Protein 6RC9 (pdb70)

Nearest PDB structures (foldseek):
  6rc9-assembly1_A  TM=1.001E+00  e=0.000E+00  Mycoplasmoides pneumoniae M129
  7bwm-assembly1_A  TM=9.893E-01  e=0.000E+00  Mycoplasmoides pneumoniae M129
  6rut-assembly1_H-2  TM=9.196E-01  e=0.000E+00  Mycoplasmoides genitalium G37
  6s3u-assembly4_D  TM=9.120E-01  e=0.000E+00  Mycoplasmoides genitalium G37
  6yrk-assembly1_B  TM=9.043E-01  e=0.000E+00  Mycoplasmoides genitalium G37

Radius of gyration: 34.18 Å; Cα contacts (8 Å, |Δi|>4): 3467; chains: 1; bounding box: 117×76×86 Å

Organism: Mycoplasma pneumoniae (strain ATCC 29342 / M129 / Subtype 1) (NCBI:txid272634)

GO terms:
  GO:0009986 cell surface (C, EXP)
  GO:0016020 membrane (C, IDA)
  GO:0005515 protein binding (F, IPI)

Sequence (1339 aa):
NAINPRLTPWTYRNTSFSSLPLTGENPGAWALVRDNSAKGITSQQTTYDPTRTEAALTASTTFALRRYDLAGRALYDLDFSKLNPQTPTRDQTGQITFNPFGGFGLSGAAPQQWNEVKNKVPVEVAQDPSNPYRFAVLLVPRSVVYYEQLQRGLGLPQQRTESGSTTGAMFGLKVKNAEADTAKSNEKLQGASGQSTQRGKVKALKIEVKKKSDSGQLQLEKNDLANAPIKRSEESGQSVQLKADDFGTALSPTPWRPWLATEQIHKDLPKWSASILILYDAPYARNRRTAIDRVDHLDPKAMTANYPPSWRTPKWNHHGLWDWKARDVLLQTTGFFNPRRHPEWFDGGQTVADNEKTGFDVDNSENTKQGFQKEADSDKSAPIALPFEAYFANIGNLTWFGQALLVFGGNGHVTKSAHTAPLSIGVFRVRYNATGTSATVTGWPYALLFSGMVNKQTDGLKDLPFNNNRWFEYVPRMAVAGAKFVGRELVLAGTITMGDTATVPRLLYDELESNLNLVAQGQGLLREDLQLFTPYGWANRPDLPIGAWSSSSSSSHNAPYYFHNNPDWQDRPIQNVVDAFIKPWEDKNGKDDAKYIYPYRYSGMWAWQVYNWSNKLTDQPLSADFVNENAYQPNSLFAAILNPELLAALPDKVKYGKENEFAANEYERFNQKLTVAPTQGTNWSHFSPTLSRFSTGFNLVGSVLDQVLDYVPWIGNGYRYGNNHRGVDDITAPRSFLPTFSNIGVGLKANVQATLNLQLWTGAGWRNDKASSGQSDENNHTKFTSATGMDTSAGNPDSLKQDSGDSLTTQDGNAIDQQEATNYTNLPPNLTPTADWPNALSFTNKNNAQRAQLFLRGLLGSIPVLVNRSGSDSNKFQATDQKWWSYTDLHSDQTKLNLPAYGEVNGLLNPALVETYFGNTRAGGSGSNTTSSPGIGFKIPEQNNDSKATLITPGLAWTPQDVGNLVVSGTTVSFQLGGWLVTFTDFVKPRAGYLGLQLTGLDASDATQRALIWAPRPWAAFRGSWVNRLGRVESVWDLKGVWADQAQQSDSQGSTTTATRNALPEHPNALAFQVSVVEASAYKPNSTNSSPYLHLVKPKKVTQSDKLDDDDLKNLLDPNQVRTKLRQSFGTDHSTQPQPQSLKTTTPVFGTSSGNLSSVLSLSPVEKVSGWLVGQLPTNNLAPNTNTGNDVVGVGRLSEESNAAKMNDDVDGIVRTPLAELLDGEGQTADTGPQSVKFKSPDQIDFNRLFTHPVTDLFDPVTMLVYDQYIPLFIDIPASVNPKMVRLKVLSFDTNEQSLGLRLEFFKPDQDGDFLPLLTASSQGPQTLFSPFNQWWPDKHHHHHH

Structure (mmCIF, N/CA/C/O backbone):
data_6RC9
#
_entry.id   6RC9
#
_cell.length_a   132.897
_cell.length_b   115.637
_cell.length_c   96.341
_cell.angle_alpha   90.00
_cell.angle_beta   117.67
_cell.angle_gamma   90.00
#
_symmetry.space_group_name_H-M   'C 1 2 1'
#
loop_
_entity.id
_entity.type
_entity.pdbx_description
1 polymer 'Adhesin P1'
2 water water
#
loop_
_atom_site.group_PDB
_atom_site.id
_atom_site.type_symbol
_atom_site.label_atom_id
_atom_site.label_alt_id
_atom_site.label_comp_id
_atom_site.label_asym_id
_atom_site.label_entity_id
_atom_site.label_seq_id
_atom_site.pdbx_PDB_ins_code
_atom_site.Cartn_x
_atom_site.Cartn_y
_atom_site.Cartn_z
_atom_site.occupancy
_atom_site.B_iso_or_equiv
_atom_site.auth_seq_id
_atom_site.auth_comp_id
_atom_site.auth_asym_id
_atom_site.auth_atom_id
_atom_site.pdbx_PDB_model_num
ATOM 1 N N . ASN A 1 1 ? -19.458 49.199 30.686 1.00 72.30 60 ASN A N 1
ATOM 2 C CA . ASN A 1 1 ? -18.753 48.517 29.597 1.00 70.30 60 ASN A CA 1
ATOM 3 C C . ASN A 1 1 ? -17.238 48.419 29.899 1.00 67.81 60 ASN A C 1
ATOM 4 O O . ASN A 1 1 ? -16.404 48.881 29.102 1.00 68.34 60 ASN A O 1
ATOM 9 N N . ALA A 1 2 ? -16.903 47.794 31.061 1.00 56.98 61 ALA A N 1
ATOM 10 C CA . ALA A 1 2 ? -15.557 47.607 31.612 1.00 52.70 61 ALA A CA 1
ATOM 11 C C . ALA A 1 2 ? -14.579 46.805 30.726 1.00 51.51 61 ALA A C 1
ATOM 12 O O . ALA A 1 2 ? -13.422 47.199 30.616 1.00 50.08 61 ALA A O 1
ATOM 14 N N . ILE A 1 3 ? -1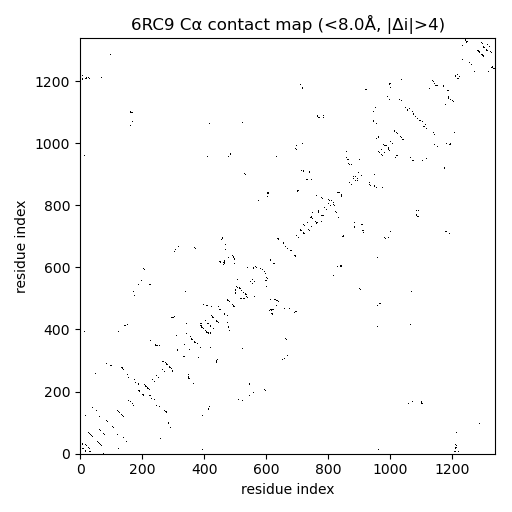5.034 45.686 30.126 1.00 44.97 62 ILE A N 1
ATOM 15 C CA . ILE A 1 3 ? -14.244 44.820 29.257 1.00 42.94 62 ILE A CA 1
ATOM 16 C C . ILE A 1 3 ? -14.547 45.180 27.783 1.00 46.18 62 ILE A C 1
ATOM 17 O O . ILE A 1 3 ? -15.703 45.086 27.365 1.00 46.08 62 ILE A O 1
ATOM 22 N N . ASN A 1 4 ? -13.522 45.574 27.003 1.00 40.51 63 ASN A N 1
ATOM 23 C CA . ASN A 1 4 ? -13.716 45.849 25.578 1.00 41.23 63 ASN A CA 1
ATOM 24 C C . ASN A 1 4 ? -13.538 44.473 24.854 1.00 45.06 63 ASN A C 1
ATOM 25 O O . ASN A 1 4 ? -12.401 43.995 24.739 1.00 42.07 63 ASN A O 1
ATOM 30 N N . PRO A 1 5 ? -14.631 43.811 24.380 1.00 44.40 64 PRO A N 1
ATOM 31 C CA . PRO A 1 5 ? -14.473 42.480 23.755 1.00 44.62 64 PRO A CA 1
ATOM 32 C C . PRO A 1 5 ? -13.713 42.458 22.421 1.00 47.63 64 PRO A C 1
ATOM 33 O O . PRO A 1 5 ? -13.318 41.386 21.948 1.00 47.22 64 PRO A O 1
ATOM 37 N N . ARG A 1 6 ? -13.449 43.633 21.846 1.00 43.28 65 ARG A N 1
ATOM 38 C CA . ARG A 1 6 ? -12.619 43.754 20.645 1.00 43.02 65 ARG A CA 1
ATOM 39 C C . ARG A 1 6 ? -11.145 43.480 21.017 1.00 45.02 65 ARG A C 1
ATOM 40 O O . ARG A 1 6 ? -10.382 43.048 20.165 1.00 44.35 65 ARG A O 1
ATOM 48 N N . LEU A 1 7 ? -10.747 43.710 22.288 1.00 40.28 66 LEU A N 1
ATOM 49 C CA . LEU A 1 7 ? -9.351 43.516 22.691 1.00 37.22 66 LEU A CA 1
ATOM 50 C C . LEU A 1 7 ? -9.066 42.131 23.172 1.00 41.73 66 LEU A C 1
ATOM 51 O O . LEU A 1 7 ? -9.864 41.558 23.907 1.00 42.88 66 LEU A O 1
ATOM 56 N N . THR A 1 8 ? -7.925 41.571 22.728 1.00 36.57 67 THR A N 1
ATOM 57 C CA . THR A 1 8 ? -7.491 40.223 23.089 1.00 34.19 67 THR A CA 1
ATOM 58 C C . THR A 1 8 ? -5.999 40.248 23.474 1.00 35.09 67 THR A C 1
ATOM 59 O O . THR A 1 8 ? -5.291 41.197 23.126 1.00 32.69 67 THR A O 1
ATOM 63 N N . PRO A 1 9 ? -5.510 39.236 24.227 1.00 31.99 68 PRO A N 1
ATOM 64 C CA . PRO A 1 9 ? -4.105 39.254 24.660 1.00 31.03 68 PRO A CA 1
ATOM 65 C C . PRO A 1 9 ? -3.064 39.358 23.558 1.00 35.83 68 PRO A C 1
ATOM 66 O O . PRO A 1 9 ? -3.278 38.927 22.425 1.00 36.31 68 PRO A O 1
ATOM 70 N N . TRP A 1 10 ? -1.923 39.943 23.896 1.00 31.55 69 TRP A N 1
ATOM 71 C CA . TRP A 1 10 ? -0.795 40.031 22.966 1.00 29.63 69 TRP A CA 1
ATOM 72 C C . TRP A 1 10 ? 0.516 39.967 23.744 1.00 32.87 69 TRP A C 1
ATOM 73 O O . TRP A 1 10 ? 0.493 39.980 24.980 1.00 29.79 69 TRP A O 1
ATOM 84 N N . THR A 1 11 ? 1.641 39.778 23.027 1.00 31.69 70 THR A N 1
ATOM 85 C CA . THR A 1 11 ? 2.973 39.621 23.603 1.00 31.16 70 THR A CA 1
ATOM 86 C C . THR A 1 11 ? 3.906 40.682 23.036 1.00 34.09 70 THR A C 1
ATOM 87 O O . THR A 1 11 ? 3.998 40.821 21.823 1.00 34.10 70 THR A O 1
ATOM 91 N N . TYR A 1 12 ? 4.538 41.469 23.916 1.00 29.50 71 TYR A N 1
ATOM 92 C CA . TYR A 1 12 ? 5.500 42.498 23.501 1.00 28.49 71 TYR A CA 1
ATOM 93 C C . TYR A 1 12 ? 6.812 41.767 23.185 1.00 29.72 71 TYR A C 1
ATOM 94 O O . TYR A 1 12 ? 7.389 41.129 24.060 1.00 26.88 71 TYR A O 1
ATOM 103 N N . ARG A 1 13 ? 7.236 41.806 21.913 1.00 28.48 72 ARG A N 1
ATOM 104 C CA . ARG A 1 13 ? 8.421 41.078 21.453 1.00 27.36 72 ARG A CA 1
ATOM 105 C C . ARG A 1 13 ? 9.718 41.439 22.186 1.00 27.14 72 ARG A C 1
ATOM 106 O O . ARG A 1 13 ? 10.527 40.555 22.389 1.00 23.79 72 ARG A O 1
ATOM 114 N N . ASN A 1 14 ? 9.924 42.710 22.570 1.00 24.66 73 ASN A N 1
ATOM 115 C CA . ASN A 1 14 ? 11.174 43.127 23.207 1.00 24.97 73 ASN A CA 1
ATOM 116 C C . ASN A 1 14 ? 11.494 42.413 24.527 1.00 28.20 73 ASN A C 1
ATOM 117 O O . ASN A 1 14 ? 12.673 42.319 24.897 1.00 27.53 73 ASN A O 1
ATOM 122 N N . THR A 1 15 ? 10.452 41.905 25.241 1.00 24.30 74 THR A N 1
ATOM 123 C CA . THR A 1 15 ? 10.590 41.259 26.544 1.00 23.26 74 THR A CA 1
ATOM 124 C C . THR A 1 15 ? 9.872 39.913 26.655 1.00 27.11 74 THR A C 1
ATOM 125 O O . THR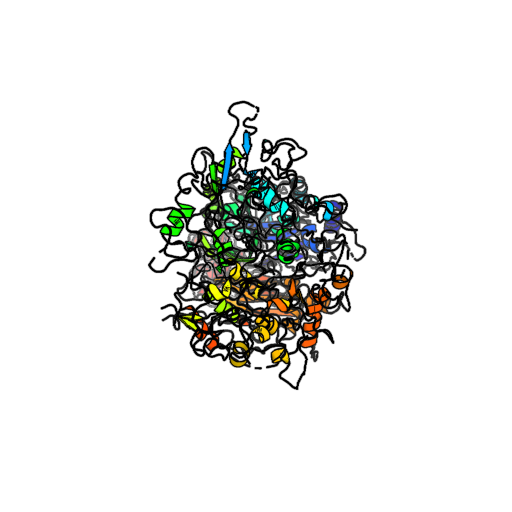 A 1 15 ? 10.031 39.233 27.682 1.00 27.19 74 THR A O 1
ATOM 129 N N . SER A 1 16 ? 9.049 39.544 25.634 1.00 23.49 75 SER A N 1
ATOM 130 C CA . SER A 1 16 ? 8.223 38.320 25.653 1.00 23.20 75 SER A CA 1
ATOM 131 C C . SER A 1 16 ? 7.093 38.455 26.726 1.00 28.98 75 SER A C 1
ATOM 132 O O . SER A 1 16 ? 6.504 37.457 27.118 1.00 27.88 75 SER A O 1
ATOM 135 N N . PHE A 1 17 ? 6.810 39.690 27.203 1.00 25.43 76 PHE A N 1
ATOM 136 C CA . PHE A 1 17 ? 5.805 39.923 28.240 1.00 24.57 76 PHE A CA 1
ATOM 137 C C . PHE A 1 17 ? 4.417 39.917 27.638 1.00 27.59 76 PHE A C 1
ATOM 138 O O . PHE A 1 17 ? 4.144 40.633 26.661 1.00 27.96 76 PHE A O 1
ATOM 146 N N . SER A 1 18 ? 3.524 39.168 28.266 1.00 25.36 77 SER A N 1
ATOM 147 C CA . SER A 1 18 ? 2.109 39.165 27.896 1.00 24.79 77 SER A CA 1
ATOM 148 C C . SER A 1 18 ? 1.272 39.439 29.139 1.00 31.37 77 SER A C 1
ATOM 149 O O . SER A 1 18 ? 0.300 40.192 29.081 1.00 33.45 77 SER A O 1
ATOM 152 N N . SER A 1 19 ? 1.587 38.758 30.247 1.00 29.01 78 SER A N 1
ATOM 153 C CA . SER A 1 19 ? 0.847 38.939 31.501 1.00 28.56 78 SER A CA 1
ATOM 154 C C . SER A 1 19 ? 1.718 38.806 32.728 1.00 32.92 78 SER A C 1
ATOM 155 O O . SER A 1 19 ? 2.784 38.194 32.682 1.00 32.46 78 SER A O 1
ATOM 158 N N . LEU A 1 20 ? 1.271 39.412 33.823 1.00 28.80 79 LEU A N 1
ATOM 159 C CA . LEU A 1 20 ? 1.951 39.348 35.087 1.00 28.66 79 LEU A CA 1
ATOM 160 C C . LEU A 1 20 ? 1.039 38.594 36.099 1.00 32.36 79 LEU A C 1
ATOM 161 O O . LEU A 1 20 ? 0.049 39.166 36.536 1.00 32.11 79 LEU A O 1
ATOM 166 N N . PRO A 1 21 ? 1.375 37.354 36.523 1.00 30.53 80 PRO A N 1
ATOM 167 C CA . PRO A 1 21 ? 0.583 36.708 37.589 1.00 31.40 80 PRO A CA 1
ATOM 168 C C . PRO A 1 21 ? 0.750 37.437 38.929 1.00 35.95 80 PRO A C 1
ATOM 169 O O . PRO A 1 21 ? 1.847 37.927 39.265 1.00 35.05 80 PRO A O 1
ATOM 173 N N . LEU A 1 22 ? -0.367 37.588 39.658 1.00 32.45 81 LEU A N 1
ATOM 174 C CA . LEU A 1 22 ? -0.373 38.271 40.957 1.00 31.68 81 LEU A CA 1
ATOM 175 C C . LEU A 1 22 ? -0.818 37.301 42.056 1.00 36.74 81 LEU A C 1
ATOM 176 O O . LEU A 1 22 ? -1.848 36.653 41.939 1.00 34.78 81 LEU A O 1
ATOM 181 N N . THR A 1 23 ? 0.030 37.136 43.060 1.00 36.34 82 THR A N 1
ATOM 182 C CA . THR A 1 23 ? -0.195 36.290 44.231 1.00 36.73 82 THR A CA 1
ATOM 183 C C . THR A 1 23 ? -0.387 37.232 45.413 1.00 40.42 82 THR A C 1
ATOM 184 O O . THR A 1 23 ? -0.545 38.437 45.204 1.00 39.04 82 THR A O 1
ATOM 188 N N . GLY A 1 24 ? -0.394 36.688 46.625 1.00 37.33 83 GLY A N 1
ATOM 189 C CA . GLY A 1 24 ? -0.498 37.479 47.842 1.00 37.63 83 GLY A CA 1
ATOM 190 C C . GLY A 1 24 ? -1.822 38.173 48.081 1.00 41.40 83 GLY A C 1
ATOM 191 O O . GLY A 1 24 ? -2.886 37.622 47.790 1.00 41.34 83 GLY A O 1
ATOM 192 N N . GLU A 1 25 ? -1.731 39.404 48.614 1.00 38.69 84 GLU A N 1
ATOM 193 C CA . GLU A 1 25 ? -2.809 40.272 49.100 1.00 40.47 84 GLU A CA 1
ATOM 194 C C . GLU A 1 25 ? -3.793 40.755 48.009 1.00 42.63 84 GLU A C 1
ATOM 195 O O . GLU A 1 25 ? -4.999 40.757 48.258 1.00 42.94 84 GLU A O 1
ATOM 201 N N . ASN A 1 26 ? -3.296 41.087 46.801 1.00 36.65 85 ASN A N 1
ATOM 202 C CA . ASN A 1 26 ? -4.095 41.611 45.680 1.00 34.83 85 ASN A CA 1
ATOM 203 C C . ASN A 1 26 ? -3.932 40.664 44.456 1.00 35.05 85 ASN A C 1
ATOM 204 O O . ASN A 1 26 ? -3.344 41.069 43.467 1.00 33.08 85 ASN A O 1
ATOM 209 N N . PRO A 1 27 ? -4.402 39.398 44.508 1.00 31.29 86 PRO A N 1
ATOM 210 C CA . PRO A 1 27 ? -4.049 38.442 43.453 1.00 30.38 86 PRO A CA 1
ATOM 211 C C . PRO A 1 27 ? -4.851 38.466 42.129 1.00 35.39 86 PRO A C 1
ATOM 212 O O . PRO A 1 27 ? -5.795 39.233 41.949 1.00 36.35 86 PRO A O 1
ATOM 216 N N . GLY A 1 28 ? -4.439 37.611 41.206 1.00 31.92 87 GLY A N 1
ATOM 217 C CA . GLY A 1 28 ? -5.023 37.508 39.867 1.00 31.37 87 GLY A CA 1
ATOM 218 C C . GLY A 1 28 ? -3.978 37.744 38.790 1.00 33.33 87 GLY A C 1
ATOM 219 O O . GLY A 1 28 ? -2.938 37.084 38.793 1.00 31.42 87 GLY A O 1
ATOM 220 N N . ALA A 1 29 ? -4.237 38.684 37.851 1.00 27.69 88 ALA A N 1
ATOM 221 C CA . ALA A 1 29 ? -3.278 39.019 36.787 1.00 27.31 88 ALA A CA 1
ATOM 222 C C . ALA A 1 29 ? -3.582 40.338 36.144 1.00 32.21 88 ALA A C 1
ATOM 223 O O . ALA A 1 29 ? -4.740 40.785 36.106 1.00 30.98 88 ALA A O 1
ATOM 225 N N . TRP A 1 30 ? -2.525 40.905 35.543 1.00 29.50 89 TRP A N 1
ATOM 226 C CA . TRP A 1 30 ? -2.565 42.021 34.599 1.00 29.90 89 TRP A CA 1
ATOM 227 C C . TRP A 1 30 ? -2.117 41.409 33.239 1.00 34.70 89 TRP A C 1
ATOM 228 O O . TRP A 1 30 ? -1.121 40.689 33.205 1.00 32.98 89 TRP A O 1
ATOM 239 N N . ALA A 1 31 ? -2.858 41.671 32.160 1.00 29.46 90 ALA A N 1
ATOM 240 C CA . ALA A 1 31 ? -2.520 41.175 30.837 1.00 29.87 90 ALA A CA 1
ATOM 241 C C . ALA A 1 31 ? -2.569 42.311 29.831 1.00 30.64 90 ALA A C 1
ATOM 242 O O . ALA A 1 31 ? -3.363 43.247 29.977 1.00 28.74 90 ALA A O 1
ATOM 244 N N . LEU A 1 32 ? -1.669 42.258 28.852 1.00 28.51 91 LEU A N 1
ATOM 245 C CA . LEU A 1 32 ? -1.635 43.197 27.751 1.00 27.63 91 LEU A CA 1
ATOM 246 C C . LEU A 1 32 ? -2.748 42.756 26.847 1.00 31.54 91 LEU A C 1
ATOM 247 O O . LEU A 1 32 ? -2.862 41.567 26.541 1.00 31.78 91 LEU A O 1
ATOM 252 N N . VAL A 1 33 ? -3.568 43.692 26.416 1.00 28.28 92 VAL A N 1
ATOM 253 C CA . VAL A 1 33 ? -4.615 43.382 25.458 1.00 29.38 92 VAL A CA 1
ATOM 254 C C . VAL A 1 33 ? -4.614 44.448 24.388 1.00 32.15 92 VAL A C 1
ATOM 255 O O . VAL A 1 33 ? -4.288 45.613 24.672 1.00 30.35 92 VAL A O 1
ATOM 259 N N . ARG A 1 34 ? -5.034 44.071 23.180 1.00 30.14 93 ARG A N 1
ATOM 260 C CA . ARG A 1 34 ? -5.142 45.014 22.067 1.00 31.04 93 ARG A CA 1
ATOM 261 C C . ARG A 1 34 ? -6.102 44.518 21.013 1.00 34.95 93 ARG A C 1
ATOM 262 O O . ARG A 1 34 ? -6.528 43.367 21.038 1.00 33.17 93 ARG A O 1
ATOM 270 N N . ASP A 1 35 ? -6.418 45.387 20.075 1.00 35.89 94 ASP A N 1
ATOM 271 C CA . ASP A 1 35 ? -7.214 45.043 18.916 1.00 37.09 94 ASP A CA 1
ATOM 272 C C . ASP A 1 35 ? -6.204 44.407 17.940 1.00 40.58 94 ASP A C 1
ATOM 273 O O . ASP A 1 35 ? -5.458 45.100 17.249 1.00 38.98 94 ASP A O 1
ATOM 278 N N . ASN A 1 36 ? -6.129 43.074 17.986 1.00 38.31 95 ASN A N 1
ATOM 279 C CA . ASN A 1 36 ? -5.249 42.244 17.190 1.00 38.98 95 ASN A CA 1
ATOM 280 C C . ASN A 1 36 ? -5.609 42.176 15.699 1.00 44.30 95 ASN A C 1
ATOM 281 O O . ASN A 1 36 ? -4.848 41.603 14.940 1.00 44.91 95 ASN A O 1
ATOM 286 N N . SER A 1 37 ? -6.727 42.777 15.277 1.00 43.33 96 SER A N 1
ATOM 287 C CA . SER A 1 37 ? -7.129 42.802 13.865 1.00 44.50 96 SER A CA 1
ATOM 288 C C . SER A 1 37 ? -6.815 44.169 13.234 1.00 49.32 96 SER A C 1
ATOM 289 O O . SER A 1 37 ? -6.931 44.313 12.018 1.00 49.89 96 SER A O 1
ATOM 292 N N . ALA A 1 38 ? -6.360 45.158 14.041 1.00 44.88 97 ALA A N 1
ATOM 293 C CA . ALA A 1 38 ? -5.977 46.453 13.474 1.00 45.28 97 ALA A CA 1
ATOM 294 C C . ALA A 1 38 ? -4.697 46.219 12.633 1.00 49.93 97 ALA A C 1
ATOM 295 O O . ALA A 1 38 ? -3.827 45.433 13.032 1.00 47.82 97 ALA A O 1
ATOM 297 N N . LYS A 1 39 ? -4.626 46.831 11.441 1.00 47.37 98 LYS A N 1
ATOM 298 C CA . LYS A 1 39 ? -3.496 46.617 10.544 1.00 46.87 98 LYS A CA 1
ATOM 299 C C . LYS A 1 39 ? -2.184 47.242 11.024 1.00 49.39 98 LYS A C 1
ATOM 300 O O . LYS A 1 39 ? -1.111 46.756 10.646 1.00 47.26 98 LYS A O 1
ATOM 306 N N . GLY A 1 40 ? -2.284 48.283 11.857 1.00 44.99 99 GLY A N 1
ATOM 307 C CA . GLY A 1 40 ? -1.130 49.030 12.330 1.00 43.02 99 GLY A CA 1
ATOM 308 C C . GLY A 1 40 ? -0.745 50.041 11.270 1.00 48.02 99 GLY A C 1
ATOM 309 O O . GLY A 1 40 ? -1.621 50.688 10.693 1.00 47.97 99 GLY A O 1
ATOM 310 N N . ILE A 1 41 ? 0.561 50.133 10.951 1.00 45.17 100 ILE A N 1
ATOM 311 C CA . ILE A 1 41 ? 1.092 51.030 9.916 1.00 46.21 100 ILE A CA 1
ATOM 312 C C . ILE A 1 41 ? 0.712 50.541 8.499 1.00 52.96 100 ILE A C 1
ATOM 313 O O . ILE A 1 41 ? 1.114 49.456 8.062 1.00 53.08 100 ILE A O 1
ATOM 318 N N . THR A 1 42 ? -0.092 51.349 7.808 1.00 52.95 101 THR A N 1
ATOM 319 C CA . THR A 1 42 ? -0.565 51.107 6.433 1.00 96.17 101 THR A CA 1
ATOM 320 C C . THR A 1 42 ? -0.732 52.432 5.695 1.00 125.65 101 THR A C 1
ATOM 321 O O . THR A 1 42 ? -1.313 53.368 6.241 1.00 86.61 101 THR A O 1
ATOM 325 N N . SER A 1 47 ? 9.660 46.527 -3.413 1.00 111.66 106 SER A N 1
ATOM 326 C CA . SER A 1 47 ? 8.204 46.639 -3.324 1.00 112.30 106 SER A CA 1
ATOM 327 C C . SER A 1 47 ? 7.721 48.104 -3.466 1.00 116.74 106 SER A C 1
ATOM 328 O O . SER A 1 47 ? 6.733 48.493 -2.833 1.00 116.89 106 SER A O 1
ATOM 331 N N . GLN A 1 48 ? 8.409 48.894 -4.340 1.00 113.07 107 GLN A N 1
ATOM 332 C CA . GLN A 1 48 ? 8.193 50.323 -4.648 1.00 113.56 107 GLN A CA 1
ATOM 333 C C . GLN A 1 48 ? 8.512 51.216 -3.435 1.00 114.98 107 GLN A C 1
ATOM 334 O O . GLN A 1 48 ? 9.379 52.086 -3.534 1.00 114.76 107 GLN A O 1
ATOM 340 N N . GLN A 1 49 ? 7.822 50.973 -2.297 1.00 109.29 108 GLN A N 1
ATOM 341 C CA . GLN A 1 49 ? 7.957 51.571 -0.960 1.00 107.33 108 GLN A CA 1
ATOM 342 C C . GLN A 1 49 ? 7.816 53.110 -0.873 1.00 108.58 108 GLN A C 1
ATOM 343 O O . GLN A 1 49 ? 7.712 53.811 -1.885 1.00 109.58 108 GLN A O 1
ATOM 349 N N . THR A 1 50 ? 7.760 53.605 0.385 1.00 101.03 109 THR A N 1
ATOM 350 C CA . THR A 1 50 ? 7.596 55.010 0.765 1.00 100.07 109 THR A CA 1
ATOM 351 C C . THR A 1 50 ? 8.213 55.265 2.149 1.00 97.30 109 THR A C 1
ATOM 352 O O . THR A 1 50 ? 8.447 54.317 2.903 1.00 95.23 109 THR A O 1
ATOM 356 N N . THR A 1 51 ? 8.459 56.545 2.477 1.00 90.32 110 THR A N 1
ATOM 357 C CA . THR A 1 51 ? 8.999 56.981 3.767 1.00 86.96 110 THR A CA 1
ATOM 358 C C . THR A 1 51 ? 7.831 57.521 4.620 1.00 84.77 110 THR A C 1
ATOM 359 O O . THR A 1 51 ? 6.999 58.293 4.125 1.00 85.89 110 THR A O 1
ATOM 363 N N . TYR A 1 52 ? 7.763 57.085 5.891 1.00 74.33 111 TYR A N 1
ATOM 364 C CA . TYR A 1 52 ? 6.692 57.458 6.815 1.00 71.38 111 TYR A CA 1
ATOM 365 C C . TYR A 1 52 ? 7.151 58.523 7.806 1.00 67.07 111 TYR A C 1
ATOM 366 O O . TYR A 1 52 ? 8.106 58.282 8.558 1.00 64.40 111 TYR A O 1
ATOM 375 N N . ASP A 1 53 ? 6.479 59.703 7.807 1.00 59.97 112 ASP A N 1
ATOM 376 C CA . ASP A 1 53 ? 6.774 60.763 8.775 1.00 58.19 112 ASP A CA 1
ATOM 377 C C . ASP A 1 53 ? 6.309 60.299 10.189 1.00 56.00 112 ASP A C 1
ATOM 378 O O . ASP A 1 53 ? 5.152 59.884 10.337 1.00 54.13 112 ASP A O 1
ATOM 383 N N . PRO A 1 54 ? 7.200 60.365 11.213 1.00 48.67 113 PRO A N 1
ATOM 384 C CA . PRO A 1 54 ? 6.825 59.911 12.566 1.00 46.22 113 PRO A CA 1
ATOM 385 C C . PRO A 1 54 ? 5.539 60.514 13.156 1.00 50.38 113 PRO A C 1
ATOM 386 O O . PRO A 1 54 ? 4.659 59.755 13.541 1.00 50.25 113 PRO A O 1
ATOM 390 N N . THR A 1 55 ? 5.407 61.847 13.191 1.00 47.83 114 THR A N 1
ATOM 391 C CA . THR A 1 55 ? 4.219 62.544 13.695 1.00 49.08 114 THR A CA 1
ATOM 392 C C . THR A 1 55 ? 2.914 62.003 13.039 1.00 53.95 114 THR A C 1
ATOM 393 O O . THR A 1 55 ? 1.969 61.677 13.754 1.00 53.31 114 THR A O 1
ATOM 397 N N . ARG A 1 56 ? 2.868 61.921 11.683 1.00 52.07 115 ARG A N 1
ATOM 398 C CA . ARG A 1 56 ? 1.694 61.438 10.933 1.00 51.27 115 ARG A CA 1
ATOM 399 C C . ARG A 1 56 ? 1.391 59.968 11.239 1.00 50.95 115 ARG A C 1
ATOM 400 O O . ARG A 1 56 ? 0.224 59.611 11.383 1.00 50.24 115 ARG A O 1
ATOM 408 N N . THR A 1 57 ? 2.440 59.131 11.308 1.00 45.29 116 THR A N 1
ATOM 409 C CA . THR A 1 57 ? 2.375 57.693 11.589 1.00 43.35 116 THR A CA 1
ATOM 410 C C . THR A 1 57 ? 1.773 57.453 12.960 1.00 43.91 116 THR A C 1
ATOM 411 O O . THR A 1 57 ? 0.796 56.715 13.062 1.00 42.47 116 THR A O 1
ATOM 415 N N . GLU A 1 58 ? 2.314 58.119 13.998 1.00 41.33 117 GLU A N 1
ATOM 416 C CA . GLU A 1 58 ? 1.827 58.009 15.367 1.00 40.46 117 GLU A CA 1
ATOM 417 C C . GLU A 1 58 ? 0.345 58.449 15.448 1.00 46.89 117 GLU A C 1
ATOM 418 O O . GLU A 1 58 ? -0.440 57.756 16.086 1.00 47.18 117 GLU A O 1
ATOM 424 N N . ALA A 1 59 ? -0.036 59.537 14.746 1.00 44.71 118 ALA A N 1
ATOM 425 C CA . ALA A 1 59 ? -1.411 60.062 14.715 1.00 47.04 118 ALA A CA 1
ATOM 426 C C . ALA A 1 59 ? -2.392 59.081 14.059 1.00 50.02 118 ALA A C 1
ATOM 427 O O . ALA A 1 59 ? -3.465 58.845 14.610 1.00 49.19 118 ALA A O 1
ATOM 429 N N . ALA A 1 60 ? -1.999 58.485 12.911 1.00 47.51 119 ALA A N 1
ATOM 430 C CA . ALA A 1 60 ? -2.751 57.456 12.184 1.00 46.95 119 ALA A CA 1
ATOM 431 C C . ALA A 1 60 ? -2.943 56.241 13.119 1.00 49.31 119 ALA A C 1
ATOM 432 O O . ALA A 1 60 ? -4.038 55.684 13.203 1.00 48.27 119 ALA A O 1
ATOM 434 N N . LEU A 1 61 ? -1.880 55.870 13.854 1.00 44.57 120 LEU A N 1
ATOM 435 C CA . LEU A 1 61 ? -1.930 54.760 14.809 1.00 42.25 120 LEU A CA 1
ATOM 436 C C . LEU A 1 61 ? -2.879 55.031 15.958 1.00 46.66 120 LEU A C 1
ATOM 437 O O . LEU A 1 61 ? -3.623 54.138 16.335 1.00 47.15 120 LEU A O 1
ATOM 442 N N . THR A 1 62 ? -2.884 56.256 16.495 1.00 43.92 121 THR A N 1
ATOM 443 C CA . THR A 1 62 ? -3.761 56.652 17.610 1.00 45.72 121 THR A CA 1
ATOM 444 C C . THR A 1 62 ? -5.232 56.485 17.218 1.00 52.35 121 THR A C 1
ATOM 445 O O . THR A 1 62 ? -6.018 55.978 18.012 1.00 50.85 121 THR A O 1
ATOM 449 N N . ALA A 1 63 ? -5.570 56.834 15.961 1.00 51.96 122 ALA A N 1
ATOM 450 C CA . ALA A 1 63 ? -6.928 56.773 15.418 1.00 53.27 122 ALA A CA 1
ATOM 451 C C . ALA A 1 63 ? -7.353 55.367 14.986 1.00 54.89 122 ALA A C 1
ATOM 452 O O . ALA A 1 63 ? -8.551 55.113 14.866 1.00 56.57 122 ALA A O 1
ATOM 454 N N . SER A 1 64 ? -6.397 54.456 14.754 1.00 47.32 123 SER A N 1
ATOM 455 C CA . SER A 1 64 ? -6.728 53.138 14.208 1.00 46.00 123 SER A CA 1
ATOM 456 C C . SER A 1 64 ? -6.408 51.925 15.081 1.00 48.80 123 SER A C 1
ATOM 457 O O . SER A 1 64 ? -6.674 50.787 14.670 1.00 48.42 123 SER A O 1
ATOM 460 N N . THR A 1 65 ? -5.811 52.141 16.258 1.00 44.44 124 THR A N 1
ATOM 461 C CA . THR A 1 65 ? -5.448 51.015 17.102 1.00 41.50 124 THR A CA 1
ATOM 462 C C . THR A 1 65 ? -6.024 51.178 18.476 1.00 42.65 124 THR A C 1
ATOM 463 O O . THR A 1 65 ? -6.280 52.307 18.893 1.00 42.12 124 THR A O 1
ATOM 467 N N . THR A 1 66 ? -6.176 50.056 19.208 1.00 37.66 125 THR A N 1
ATOM 468 C CA . THR A 1 66 ? -6.685 50.097 20.579 1.00 36.80 125 THR A CA 1
ATOM 469 C C . THR A 1 66 ? -5.873 49.190 21.498 1.00 38.78 125 THR A C 1
ATOM 470 O O . THR A 1 66 ? -5.709 48.007 21.194 1.00 38.06 125 THR A O 1
ATOM 474 N N . PHE A 1 67 ? -5.388 49.747 22.627 1.00 33.02 126 PHE A N 1
ATOM 475 C CA . PHE A 1 67 ? -4.612 48.996 23.634 1.00 32.28 126 PHE A CA 1
ATOM 476 C C . PHE A 1 67 ? -5.129 49.190 25.051 1.00 37.12 126 PHE A C 1
ATOM 477 O O . PHE A 1 67 ? -5.594 50.276 25.425 1.00 37.06 126 PHE A O 1
ATOM 485 N N . ALA A 1 68 ? -4.969 48.160 25.871 1.00 34.11 127 ALA A N 1
ATOM 486 C CA . ALA A 1 68 ? -5.376 48.250 27.279 1.00 33.91 127 ALA A CA 1
ATOM 487 C C . ALA A 1 68 ? -4.600 47.279 28.161 1.00 35.91 127 ALA A C 1
ATOM 488 O O . ALA A 1 68 ? -3.870 46.425 27.650 1.00 32.91 127 ALA A O 1
ATOM 490 N N . LEU A 1 69 ? -4.766 47.423 29.495 1.00 33.68 128 LEU A N 1
ATOM 491 C CA . LEU A 1 69 ? -4.276 46.481 30.487 1.00 33.05 128 LEU A CA 1
ATOM 492 C C . LEU A 1 69 ? -5.543 45.815 30.951 1.00 36.52 128 LEU A C 1
ATOM 493 O O . LEU A 1 69 ? -6.484 46.516 31.268 1.00 39.64 128 LEU A O 1
ATOM 498 N N . ARG A 1 70 ? -5.607 44.499 30.966 1.00 32.89 129 ARG A N 1
ATOM 499 C CA . ARG A 1 70 ? -6.819 43.801 31.405 1.00 33.76 129 ARG A CA 1
ATOM 500 C C . ARG A 1 70 ? -6.594 43.133 32.748 1.00 36.48 129 ARG A C 1
ATOM 501 O O . ARG A 1 70 ? -5.674 42.329 32.878 1.00 35.22 129 ARG A O 1
ATOM 509 N N . ARG A 1 71 ? -7.450 43.447 33.734 1.00 34.34 130 ARG A N 1
ATOM 510 C CA . ARG A 1 71 ? -7.375 42.881 35.086 1.00 32.60 130 ARG A CA 1
ATOM 511 C C . ARG A 1 71 ? -8.131 41.566 35.172 1.00 34.75 130 ARG A C 1
ATOM 512 O O . ARG A 1 71 ? -9.279 41.499 34.782 1.00 36.06 130 ARG A O 1
ATOM 520 N N . TYR A 1 72 ? -7.498 40.547 35.726 1.00 31.31 131 TYR A N 1
ATOM 521 C CA . TYR A 1 72 ? -8.089 39.225 35.948 1.00 31.83 131 TYR A CA 1
ATOM 522 C C . TYR A 1 72 ? -8.069 38.925 37.425 1.00 36.17 131 TYR A C 1
ATOM 523 O O . TYR A 1 72 ? -7.161 39.392 38.121 1.00 36.19 131 TYR A O 1
ATOM 532 N N . ASP A 1 73 ? -9.049 38.132 37.903 1.00 34.10 132 ASP A N 1
ATOM 533 C CA . ASP A 1 73 ? -9.127 37.686 39.292 1.00 33.79 132 ASP A CA 1
ATOM 534 C C . ASP A 1 73 ? -8.285 36.436 39.444 1.00 38.90 132 ASP A C 1
ATOM 535 O O . ASP A 1 73 ? -7.768 35.933 38.443 1.00 36.25 132 ASP A O 1
ATOM 540 N N . LEU A 1 74 ? -8.136 35.931 40.686 1.00 38.41 133 LEU A N 1
ATOM 541 C CA . LEU A 1 74 ? -7.330 34.741 40.995 1.00 38.04 133 LEU A CA 1
ATOM 542 C C . LEU A 1 74 ? -7.711 33.480 40.177 1.00 38.36 133 LEU A C 1
ATOM 543 O O . LEU A 1 74 ? -6.851 32.673 39.859 1.00 36.00 133 LEU A O 1
ATOM 548 N N . ALA A 1 75 ? -8.989 33.320 39.856 1.00 36.31 134 ALA A N 1
ATOM 549 C CA . ALA A 1 75 ? -9.479 32.176 39.100 1.00 36.79 134 ALA A CA 1
ATOM 550 C C . ALA A 1 75 ? -9.212 32.306 37.583 1.00 42.09 134 ALA A C 1
ATOM 551 O O . ALA A 1 75 ? -9.254 31.307 36.858 1.00 41.56 134 ALA A O 1
ATOM 553 N N . GLY A 1 76 ? -8.924 33.523 37.126 1.00 38.90 135 GLY A N 1
ATOM 554 C CA . GLY A 1 76 ? -8.674 33.785 35.716 1.00 38.40 135 GLY A CA 1
ATOM 555 C C . GLY A 1 76 ? -9.836 34.432 34.988 1.00 41.82 135 GLY A C 1
ATOM 556 O O . GLY A 1 76 ? -9.801 34.539 33.775 1.00 40.99 135 GLY A O 1
ATOM 557 N N . ARG A 1 77 ? -10.861 34.891 35.711 1.00 38.54 136 ARG A N 1
ATOM 558 C CA . ARG A 1 77 ? -11.986 35.599 35.108 1.00 38.51 136 ARG A CA 1
ATOM 559 C C . ARG A 1 77 ? -11.581 37.055 34.872 1.00 38.32 136 ARG A C 1
ATOM 560 O O . ARG A 1 77 ? -11.036 37.681 35.785 1.00 35.42 136 ARG A O 1
ATOM 568 N N . ALA A 1 78 ? -11.865 37.596 33.655 1.00 35.61 137 ALA A N 1
ATOM 569 C CA . ALA A 1 78 ? -11.606 38.994 33.310 1.00 34.75 137 ALA A CA 1
ATOM 570 C C . ALA A 1 78 ? -12.529 39.909 34.123 1.00 40.52 137 ALA A C 1
ATOM 571 O O . ALA A 1 78 ? -13.748 39.665 34.190 1.00 42.13 137 ALA A O 1
ATOM 573 N N . LEU A 1 79 ? -11.958 40.956 34.737 1.00 35.53 138 LEU A N 1
ATOM 574 C CA . LEU A 1 79 ? -12.721 41.895 35.562 1.00 36.36 138 LEU A CA 1
ATOM 575 C C . LEU A 1 79 ? -13.007 43.236 34.877 1.00 41.41 138 LEU A C 1
ATOM 576 O O . LEU A 1 79 ? -14.164 43.623 34.768 1.00 39.50 138 LEU A O 1
ATOM 581 N N . TYR A 1 80 ? -11.959 43.940 34.402 1.00 37.88 139 TYR A N 1
ATOM 582 C CA . TYR A 1 80 ? -12.114 45.245 33.745 1.00 37.65 139 TYR A CA 1
ATOM 583 C C . TYR A 1 80 ? -10.870 45.557 32.929 1.00 40.33 139 TYR A C 1
ATOM 584 O O . TYR A 1 80 ? -9.831 44.950 33.148 1.00 37.50 139 TYR A O 1
ATOM 593 N N . ASP A 1 81 ? -10.967 46.543 32.032 1.00 39.63 140 ASP A N 1
ATOM 594 C CA . ASP A 1 81 ? -9.852 46.978 31.190 1.00 38.65 140 ASP A CA 1
ATOM 595 C C . ASP A 1 81 ? -9.496 48.390 31.568 1.00 43.55 140 ASP A C 1
ATOM 596 O O . ASP A 1 81 ? -10.381 49.202 31.867 1.00 44.17 140 ASP A O 1
ATOM 601 N N . LEU A 1 82 ? -8.205 48.691 31.514 1.00 37.08 141 LEU A N 1
ATOM 602 C CA . LEU A 1 82 ? -7.707 50.039 31.688 1.00 37.06 141 LEU A CA 1
ATOM 603 C C . LEU A 1 82 ? -7.166 50.459 30.329 1.00 38.26 141 LEU A C 1
ATOM 604 O O . LEU A 1 82 ? -6.076 50.047 29.953 1.00 35.73 141 LEU A O 1
ATOM 609 N N . ASP A 1 83 ? -7.963 51.201 29.572 1.00 36.88 142 ASP A N 1
ATOM 610 C CA . ASP A 1 83 ? -7.552 51.742 28.271 1.00 37.59 142 ASP A CA 1
ATOM 611 C C . ASP A 1 83 ? -7.194 53.165 28.630 1.00 43.82 142 ASP A C 1
ATOM 612 O O . ASP A 1 83 ? -8.088 53.980 28.850 1.00 45.30 142 ASP A O 1
ATOM 617 N N . PHE A 1 84 ? -5.885 53.450 28.756 1.00 39.06 143 PHE A N 1
ATOM 618 C CA . PHE A 1 84 ? -5.390 54.760 29.208 1.00 38.82 143 PHE A CA 1
ATOM 619 C C . PHE A 1 84 ? -5.832 55.913 28.320 1.00 44.70 143 PHE A C 1
ATOM 620 O O . PHE A 1 84 ? -5.982 57.031 28.825 1.00 45.91 143 PHE A O 1
ATOM 628 N N . SER A 1 85 ? -6.123 55.637 27.031 1.00 40.64 144 SER A N 1
ATOM 629 C CA . SER A 1 85 ? -6.641 56.653 26.105 1.00 41.48 144 SER A CA 1
ATOM 630 C C . SER A 1 85 ? -8.100 57.090 26.430 1.00 47.79 144 SER A C 1
ATOM 631 O O . SER A 1 85 ? -8.496 58.183 26.022 1.00 49.31 144 SER A O 1
ATOM 634 N N . LYS A 1 86 ? -8.891 56.245 27.148 1.00 43.70 145 LYS A N 1
ATOM 635 C CA . LYS A 1 86 ? -10.313 56.528 27.460 1.00 45.86 145 LYS A CA 1
ATOM 636 C C . LYS A 1 86 ? -10.579 56.708 28.949 1.00 53.43 145 LYS A C 1
ATOM 637 O O . LYS A 1 86 ? -11.615 57.253 29.344 1.00 53.97 145 LYS A O 1
ATOM 643 N N . LEU A 1 87 ? -9.621 56.265 29.772 1.00 51.22 146 LEU A N 1
ATOM 644 C CA . LEU A 1 87 ? -9.662 56.364 31.225 1.00 52.33 146 LEU A CA 1
ATOM 645 C C . LEU A 1 87 ? -9.656 57.847 31.640 1.00 58.96 146 LEU A C 1
ATOM 646 O O . LEU A 1 87 ? -8.988 58.670 31.001 1.00 59.38 146 LEU A O 1
ATOM 651 N N . ASN A 1 88 ? -10.454 58.188 32.661 1.00 56.89 147 ASN A N 1
ATOM 652 C CA . ASN A 1 88 ? -10.478 59.523 33.248 1.00 57.46 147 ASN A CA 1
ATOM 653 C C . ASN A 1 88 ? -9.954 59.289 34.675 1.00 57.66 147 ASN A C 1
ATOM 654 O O . ASN A 1 88 ? -10.744 59.095 35.607 1.00 57.46 147 ASN A O 1
ATOM 659 N N . PRO A 1 89 ? -8.608 59.135 34.825 1.00 49.36 148 PRO A N 1
ATOM 660 C CA . PRO A 1 89 ? -8.062 58.818 36.139 1.00 46.53 148 PRO A CA 1
ATOM 661 C C . PRO A 1 89 ? -7.855 60.048 36.999 1.00 50.37 148 PRO A C 1
ATOM 662 O O . PRO A 1 89 ? -7.714 61.170 36.497 1.00 50.59 148 PRO A O 1
ATOM 666 N N . GLN A 1 90 ? -7.836 59.817 38.310 1.00 44.90 149 GLN A N 1
ATOM 667 C CA . GLN A 1 90 ? -7.620 60.855 39.286 1.00 45.79 149 GLN A CA 1
ATOM 668 C C . GLN A 1 90 ? -6.445 60.428 40.119 1.00 48.28 149 GLN A C 1
ATOM 669 O O . GLN A 1 90 ? -6.121 59.234 40.164 1.00 45.43 149 GLN A O 1
ATOM 675 N N . THR A 1 91 ? -5.771 61.400 40.741 1.00 46.55 150 THR A N 1
ATOM 676 C CA . THR A 1 91 ? -4.645 61.119 41.632 1.00 45.85 150 THR A CA 1
ATOM 677 C C . THR A 1 91 ? -5.205 60.674 42.995 1.00 50.28 150 THR A C 1
ATOM 678 O O . THR A 1 91 ? -6.288 61.141 43.405 1.00 50.63 150 THR A O 1
ATOM 682 N N . PRO A 1 92 ? -4.516 59.768 43.722 1.00 45.84 151 PRO A N 1
ATOM 683 C CA . PRO A 1 92 ? -5.028 59.396 45.039 1.00 45.49 151 PRO A CA 1
ATOM 684 C C . PRO A 1 92 ? -4.680 60.476 46.064 1.00 51.51 151 PRO A C 1
ATOM 685 O O . PRO A 1 92 ? -3.682 61.186 45.904 1.00 51.62 151 PRO A O 1
ATOM 689 N N . THR A 1 93 ? -5.500 60.608 47.113 1.00 49.77 152 THR A N 1
ATOM 690 C CA . THR A 1 93 ? -5.200 61.538 48.202 1.00 50.78 152 THR A CA 1
ATOM 691 C C . THR A 1 93 ? -4.266 60.795 49.152 1.00 52.81 152 THR A C 1
ATOM 692 O O . THR A 1 93 ? -4.074 59.580 49.029 1.00 50.47 152 THR A O 1
ATOM 696 N N . ARG A 1 94 ? -3.663 61.528 50.065 1.00 50.86 153 ARG A N 1
ATOM 697 C CA . ARG A 1 94 ? -2.776 60.959 51.070 1.00 50.21 153 ARG A CA 1
ATOM 698 C C . ARG A 1 94 ? -3.216 61.430 52.457 1.00 57.68 153 ARG A C 1
ATOM 699 O O . ARG A 1 94 ? -4.030 62.347 52.562 1.00 57.82 153 ARG A O 1
ATOM 707 N N . ASP A 1 95 ? -2.712 60.784 53.514 1.00 56.15 154 ASP A N 1
ATOM 708 C CA . ASP A 1 95 ? -3.000 61.222 54.871 1.00 58.37 154 ASP A CA 1
ATOM 709 C C . ASP A 1 95 ? -1.828 62.101 55.340 1.00 64.97 154 ASP A C 1
ATOM 710 O O . ASP A 1 95 ? -0.957 62.444 54.525 1.00 64.22 154 ASP A O 1
ATOM 715 N N . GLN A 1 96 ? -1.804 62.469 56.628 1.00 63.57 155 GLN A N 1
ATOM 716 C CA . GLN A 1 96 ? -0.764 63.321 57.213 1.00 66.11 155 GLN A CA 1
ATOM 717 C C . GLN A 1 96 ? 0.669 62.746 57.137 1.00 71.09 155 GLN A C 1
ATOM 718 O O . GLN A 1 96 ? 1.629 63.530 57.160 1.00 72.35 155 GLN A O 1
ATOM 724 N N . THR A 1 97 ? 0.808 61.397 57.063 1.00 66.34 156 THR A N 1
ATOM 725 C CA . THR A 1 97 ? 2.104 60.711 57.007 1.00 65.89 156 THR A CA 1
ATOM 726 C C . THR A 1 97 ? 2.583 60.485 55.543 1.00 68.59 156 THR A C 1
ATOM 727 O O . THR A 1 97 ? 3.694 59.984 55.323 1.00 67.50 156 THR A O 1
ATOM 731 N N . GLY A 1 98 ? 1.757 60.892 54.577 1.00 63.99 157 GLY A N 1
ATOM 732 C CA . GLY A 1 98 ? 2.058 60.777 53.154 1.00 61.72 157 GLY A CA 1
ATOM 733 C C . GLY A 1 98 ? 1.653 59.454 52.547 1.00 63.06 157 GLY A C 1
ATOM 734 O O . GLY A 1 98 ? 1.984 59.181 51.389 1.00 61.83 157 GLY A O 1
ATOM 735 N N . GLN A 1 99 ? 0.939 58.617 53.318 1.00 58.22 158 GLN A N 1
ATOM 736 C CA . GLN A 1 99 ? 0.463 57.318 52.834 1.00 55.70 158 GLN A CA 1
ATOM 737 C C . GLN A 1 99 ? -0.837 57.491 52.062 1.00 57.65 158 GLN A C 1
ATOM 738 O O . GLN A 1 99 ? -1.693 58.271 52.472 1.00 59.09 158 GLN A O 1
ATOM 744 N N . ILE A 1 100 ? -0.997 56.738 50.969 1.00 51.62 159 ILE A N 1
ATOM 745 C CA . ILE A 1 100 ? -2.195 56.748 50.115 1.00 50.13 159 ILE A CA 1
ATOM 746 C C . ILE A 1 100 ? -3.451 56.488 50.948 1.00 53.20 159 ILE A C 1
ATOM 747 O O . ILE A 1 100 ? -3.442 55.558 51.757 1.00 50.60 159 ILE A O 1
ATOM 752 N N . THR A 1 101 ? -4.531 57.286 50.734 1.00 51.53 160 THR A N 1
ATOM 753 C CA . THR A 1 101 ? -5.811 57.075 51.431 1.00 51.51 160 THR A CA 1
ATOM 754 C C . THR A 1 101 ? -6.359 55.774 50.872 1.00 52.01 160 THR A C 1
ATOM 755 O O . THR A 1 101 ? -6.508 55.657 49.655 1.00 50.73 160 THR A O 1
ATOM 759 N N . PHE A 1 102 ? -6.592 54.780 51.749 1.00 46.03 161 PHE A N 1
ATOM 760 C CA . PHE A 1 102 ? -7.086 53.489 51.296 1.00 43.87 161 PHE A CA 1
ATOM 761 C C . PHE A 1 102 ? -7.895 52.728 52.329 1.00 48.52 161 PHE A C 1
ATOM 762 O O . PHE A 1 102 ? -7.507 52.624 53.493 1.00 47.63 161 PHE A O 1
ATOM 770 N N . ASN A 1 103 ? -8.987 52.126 51.847 1.00 46.32 162 ASN A N 1
ATOM 771 C CA . ASN A 1 103 ? -9.907 51.267 52.590 1.00 47.66 162 ASN A CA 1
ATOM 772 C C . ASN A 1 103 ? -10.214 50.075 51.636 1.00 49.59 162 ASN A C 1
ATOM 773 O O . ASN A 1 103 ? -10.519 50.318 50.472 1.00 48.30 162 ASN A O 1
ATOM 778 N N . PRO A 1 104 ? -10.118 48.795 52.074 1.00 46.07 163 PRO A N 1
ATOM 779 C CA . PRO A 1 104 ? -10.354 47.680 51.135 1.00 44.72 163 PRO A CA 1
ATOM 780 C C . PRO A 1 104 ? -11.737 47.633 50.498 1.00 45.49 163 PRO A C 1
ATOM 781 O O . PRO A 1 104 ? -11.924 46.908 49.512 1.00 41.47 163 PRO A O 1
ATOM 785 N N . PHE A 1 105 ? -12.690 48.427 51.036 1.00 43.37 164 PHE A N 1
ATOM 786 C CA . PHE A 1 105 ? -14.071 48.507 50.550 1.00 42.77 164 PHE A CA 1
ATOM 787 C C . PHE A 1 105 ? -14.330 49.769 49.739 1.00 46.89 164 PHE A C 1
ATOM 788 O O . PHE A 1 105 ? -14.794 49.666 48.610 1.00 46.63 164 PHE A O 1
ATOM 796 N N . GLY A 1 106 ? -14.029 50.938 50.310 1.00 44.43 165 GLY A N 1
ATOM 797 C CA . GLY A 1 106 ? -14.203 52.226 49.637 1.00 44.76 165 GLY A CA 1
ATOM 798 C C . GLY A 1 106 ? -13.209 52.451 48.505 1.00 47.84 165 GLY A C 1
ATOM 799 O O . GLY A 1 106 ? -13.508 53.146 47.533 1.00 47.61 165 GLY A O 1
ATOM 800 N N . GLY A 1 107 ? -12.031 51.858 48.640 1.00 42.64 166 GLY A N 1
ATOM 801 C CA . GLY A 1 107 ? -10.956 51.993 47.672 1.00 41.70 166 GLY A CA 1
ATOM 802 C C . GLY A 1 107 ? -10.071 53.175 47.980 1.00 46.31 166 GLY A C 1
ATOM 803 O O . GLY A 1 107 ? -9.933 53.590 49.140 1.00 45.79 166 GLY A O 1
ATOM 804 N N . PHE A 1 108 ? -9.475 53.729 46.935 1.00 42.05 167 PHE A N 1
ATOM 805 C CA . PHE A 1 108 ? -8.559 54.849 47.073 1.00 41.99 167 PHE A CA 1
ATOM 806 C C . PHE A 1 108 ? -9.305 56.155 47.256 1.00 47.71 167 PHE A C 1
ATOM 807 O O . PHE A 1 108 ? -10.380 56.330 46.684 1.00 46.77 167 PHE A O 1
ATOM 815 N N . GLY A 1 109 ? -8.743 57.045 48.076 1.00 44.96 168 GLY A N 1
ATOM 816 C CA . GLY A 1 109 ? -9.263 58.398 48.226 1.00 46.37 168 GLY A CA 1
ATOM 817 C C . GLY A 1 109 ? -8.859 59.113 46.946 1.00 50.52 168 GLY A C 1
ATOM 818 O O . GLY A 1 109 ? -7.698 59.020 46.557 1.00 49.72 168 GLY A O 1
ATOM 819 N N . LEU A 1 110 ? -9.811 59.707 46.214 1.00 48.38 169 LEU A N 1
ATOM 820 C CA . LEU A 1 110 ? -9.537 60.394 44.942 1.00 48.07 169 LEU A CA 1
ATOM 821 C C . LEU A 1 110 ? -9.529 61.924 45.087 1.00 56.49 169 LEU A C 1
ATOM 822 O O . LEU A 1 110 ? -10.410 62.480 45.732 1.00 56.79 169 LEU A O 1
ATOM 827 N N . SER A 1 111 ? -8.537 62.603 44.487 1.00 55.92 170 SER A N 1
ATOM 828 C CA . SER A 1 111 ? -8.360 64.062 44.606 1.00 57.82 170 SER A CA 1
ATOM 829 C C . SER A 1 111 ? -9.303 64.945 43.763 1.00 64.08 170 SER A C 1
ATOM 830 O O . SER A 1 111 ? -9.313 66.162 43.945 1.00 66.27 170 SER A O 1
ATOM 833 N N . GLY A 1 112 ? -10.011 64.359 42.808 1.00 60.12 171 GLY A N 1
ATOM 834 C CA . GLY A 1 112 ? -10.865 65.115 41.896 1.00 61.26 171 GLY A CA 1
ATOM 835 C C . GLY A 1 112 ? -10.096 65.684 40.711 1.00 65.69 171 GLY A C 1
ATOM 836 O O . GLY A 1 112 ? -10.683 66.367 39.866 1.00 67.01 171 GLY A O 1
ATOM 837 N N . ALA A 1 113 ? -8.776 65.380 40.623 1.00 59.26 172 ALA A N 1
ATOM 838 C CA . ALA A 1 113 ? -7.891 65.876 39.568 1.00 58.44 172 ALA A CA 1
ATOM 839 C C . ALA A 1 113 ? -7.103 64.789 38.883 1.00 57.80 172 ALA A C 1
ATOM 840 O O . ALA A 1 113 ? -6.636 63.848 39.531 1.00 54.99 172 ALA A O 1
ATOM 842 N N . ALA A 1 114 ? -6.890 64.964 37.567 1.00 54.55 173 ALA A N 1
ATOM 843 C CA . ALA A 1 114 ? -6.099 64.073 36.717 1.00 51.51 173 ALA A CA 1
ATOM 844 C C . ALA A 1 114 ? -4.600 64.266 37.031 1.00 55.13 173 ALA A C 1
ATOM 845 O O . ALA A 1 114 ? -4.241 65.350 37.503 1.00 54.78 173 ALA A O 1
ATOM 847 N N . PRO A 1 115 ? -3.699 63.269 36.777 1.00 51.71 174 PRO A N 1
ATOM 848 C CA . PRO A 1 115 ? -2.266 63.489 37.071 1.00 51.68 174 PRO A CA 1
ATOM 849 C C . PRO A 1 115 ? -1.632 64.569 36.201 1.00 59.25 174 PRO A C 1
ATOM 850 O O . PRO A 1 115 ? -2.174 64.904 35.150 1.00 57.95 174 PRO A O 1
ATOM 854 N N . GLN A 1 116 ? -0.523 65.166 36.676 1.00 60.21 175 GLN A N 1
ATOM 855 C CA . GLN A 1 116 ? 0.197 66.206 35.928 1.00 62.70 175 GLN A CA 1
ATOM 856 C C . GLN A 1 116 ? 0.783 65.590 34.671 1.00 67.11 175 GLN A C 1
ATOM 857 O O . GLN A 1 116 ? 1.316 64.474 34.725 1.00 65.78 175 GLN A O 1
ATOM 863 N N . GLN A 1 117 ? 0.578 66.275 33.536 1.00 64.63 176 GLN A N 1
ATOM 864 C CA . GLN A 1 117 ? 0.942 65.902 32.168 1.00 64.74 176 GLN A CA 1
ATOM 865 C C . GLN A 1 117 ? 0.266 64.552 31.747 1.00 65.75 176 GLN A C 1
ATOM 866 O O . GLN A 1 117 ? 0.900 63.689 31.125 1.00 64.91 176 GLN A O 1
ATOM 872 N N . TRP A 1 118 ? -1.062 64.426 32.039 1.00 59.03 177 TRP A N 1
ATOM 873 C CA . TRP A 1 118 ? -1.862 63.240 31.705 1.00 55.00 177 TRP A CA 1
ATOM 874 C C . TRP A 1 118 ? -2.325 63.152 30.236 1.00 60.30 177 TRP A C 1
ATOM 875 O O . TRP A 1 118 ? -2.168 62.094 29.623 1.00 57.49 177 TRP A O 1
ATOM 886 N N . ASN A 1 119 ? -2.979 64.213 29.711 1.00 60.97 178 ASN A N 1
ATOM 887 C CA . ASN A 1 119 ? -3.588 64.227 28.373 1.00 62.50 178 ASN A CA 1
ATOM 888 C C . ASN A 1 119 ? -2.597 64.115 27.203 1.00 67.91 178 ASN A C 1
ATOM 889 O O . ASN A 1 119 ? -3.023 63.910 26.059 1.00 68.31 178 ASN A O 1
ATOM 894 N N . GLU A 1 120 ? -1.291 64.193 27.495 1.00 63.86 179 GLU A N 1
ATOM 895 C CA . GLU A 1 120 ? -0.233 64.106 26.490 1.00 62.72 179 GLU A CA 1
ATOM 896 C C . GLU A 1 120 ? 0.422 62.733 26.485 1.00 62.72 179 GLU A C 1
ATOM 897 O O . GLU A 1 120 ? 1.041 62.350 25.486 1.00 62.66 179 GLU A O 1
ATOM 903 N N . VAL A 1 121 ? 0.240 61.975 27.578 1.00 55.52 180 VAL A N 1
ATOM 904 C CA . VAL A 1 121 ? 0.815 60.636 27.772 1.00 51.72 180 VAL A CA 1
ATOM 905 C C . VAL A 1 121 ? -0.259 59.501 27.691 1.00 50.64 180 VAL A C 1
ATOM 906 O O . VAL A 1 121 ? 0.087 58.332 27.508 1.00 46.68 180 VAL A O 1
ATOM 910 N N . LYS A 1 122 ? -1.556 59.858 27.795 1.00 48.21 181 LYS A N 1
ATOM 911 C CA . LYS A 1 122 ? -2.688 58.910 27.781 1.00 46.45 181 LYS A CA 1
ATOM 912 C C . LYS A 1 122 ? -2.786 58.037 26.504 1.00 47.72 181 LYS A C 1
ATOM 913 O O . LYS A 1 122 ? -3.367 56.953 26.559 1.00 46.51 181 LYS A O 1
ATOM 919 N N . ASN A 1 123 ? -2.235 58.503 25.373 1.00 42.66 182 ASN A N 1
ATOM 920 C CA . ASN A 1 123 ? -2.312 57.731 24.135 1.00 41.88 182 ASN A CA 1
ATOM 921 C C . ASN A 1 123 ? -1.154 56.769 23.983 1.00 42.88 182 ASN A C 1
ATOM 922 O O . ASN A 1 123 ? -1.151 55.975 23.031 1.00 43.10 182 ASN A O 1
ATOM 927 N N . LYS A 1 124 ? -0.199 56.773 24.941 1.00 36.79 183 LYS A N 1
ATOM 928 C CA . LYS A 1 124 ? 0.896 55.801 24.888 1.00 35.40 183 LYS A CA 1
ATOM 929 C C . LYS A 1 124 ? 0.321 54.473 25.341 1.00 38.93 183 LYS A C 1
ATOM 930 O O . LYS A 1 124 ? -0.700 54.460 26.040 1.00 36.97 183 LYS A O 1
ATOM 936 N N . VAL A 1 125 ? 0.929 53.354 24.921 1.00 36.53 184 VAL A N 1
ATOM 937 C CA . VAL A 1 125 ? 0.323 52.056 25.210 1.00 35.70 184 VAL A CA 1
ATOM 938 C C . VAL A 1 125 ? 1.096 51.199 26.205 1.00 35.67 184 VAL A C 1
ATOM 939 O O . VAL A 1 125 ? 2.335 51.220 26.221 1.00 33.74 184 VAL A O 1
ATOM 943 N N . PRO A 1 126 ? 0.346 50.463 27.073 1.00 33.02 185 PRO A N 1
ATOM 944 C CA . PRO A 1 126 ? 1.019 49.657 28.117 1.00 30.78 185 PRO A CA 1
ATOM 945 C C . PRO A 1 126 ? 1.631 48.412 27.533 1.00 33.28 185 PRO A C 1
ATOM 946 O O . PRO A 1 126 ? 0.986 47.701 26.759 1.00 32.66 185 PRO A O 1
ATOM 950 N N . VAL A 1 127 ? 2.905 48.169 27.873 1.00 30.41 186 VAL A N 1
ATOM 951 C CA . VAL A 1 127 ? 3.677 47.046 27.328 1.00 29.07 186 VAL A CA 1
ATOM 952 C C . VAL A 1 127 ? 4.296 46.173 28.438 1.00 29.95 186 VAL A C 1
ATOM 953 O O . VAL A 1 127 ? 4.888 45.127 28.137 1.00 28.88 186 VAL A O 1
ATOM 957 N N . GLU A 1 128 ? 4.151 46.610 29.703 1.00 26.30 187 GLU A N 1
ATOM 958 C CA . GLU A 1 128 ? 4.646 45.907 30.881 1.00 26.51 187 GLU A CA 1
ATOM 959 C C . GLU A 1 128 ? 4.059 46.490 32.145 1.00 30.49 187 GLU A C 1
ATOM 960 O O . GLU A 1 128 ? 3.693 47.680 32.200 1.00 29.77 187 GLU A O 1
ATOM 966 N N . VAL A 1 129 ? 3.960 45.629 33.167 1.00 26.54 188 VAL A N 1
ATOM 967 C CA . VAL A 1 129 ? 3.495 45.977 34.508 1.00 26.32 188 VAL A CA 1
ATOM 968 C C . VAL A 1 129 ? 4.437 45.293 35.478 1.00 29.76 188 VAL A C 1
ATOM 969 O O . VAL A 1 129 ? 4.772 44.123 35.265 1.00 28.17 188 VAL A O 1
ATOM 973 N N . ALA A 1 130 ? 4.791 45.983 36.580 1.00 26.60 189 ALA A N 1
ATOM 974 C CA . ALA A 1 130 ? 5.589 45.406 37.672 1.00 26.71 189 ALA A CA 1
ATOM 975 C C . ALA A 1 130 ? 4.938 45.830 38.993 1.00 31.81 189 ALA A C 1
ATOM 976 O O . ALA A 1 130 ? 4.678 47.024 39.195 1.00 33.20 189 ALA A O 1
ATOM 978 N N . GLN A 1 131 ? 4.632 44.850 39.871 1.00 25.95 190 GLN A N 1
ATOM 979 C CA . GLN A 1 131 ? 3.997 45.169 41.159 1.00 26.93 190 GLN A CA 1
ATOM 980 C C . GLN A 1 131 ? 5.037 45.681 42.143 1.00 33.95 190 GLN A C 1
ATOM 981 O O . GLN A 1 131 ? 6.103 45.087 42.266 1.00 35.05 190 GLN A O 1
ATOM 987 N N . ASP A 1 132 ? 4.712 46.735 42.881 1.00 31.51 191 ASP A N 1
ATOM 988 C CA . ASP A 1 132 ? 5.580 47.240 43.951 1.00 32.26 191 ASP A CA 1
ATOM 989 C C . ASP A 1 132 ? 5.666 46.150 45.061 1.00 37.71 191 ASP A C 1
ATOM 990 O O . ASP A 1 132 ? 4.631 45.782 45.628 1.00 37.24 191 ASP A O 1
ATOM 995 N N . PRO A 1 133 ? 6.872 45.607 45.366 1.00 36.34 192 PRO A N 1
ATOM 996 C CA . PRO A 1 133 ? 6.968 44.545 46.395 1.00 36.75 192 PRO A CA 1
ATOM 997 C C . PRO A 1 133 ? 6.653 45.012 47.822 1.00 40.97 192 PRO A C 1
ATOM 998 O O . PRO A 1 133 ? 6.361 44.192 48.705 1.00 39.54 192 PRO A O 1
ATOM 1002 N N . SER A 1 134 ? 6.689 46.329 48.042 1.00 38.21 193 SER A N 1
ATOM 1003 C CA . SER A 1 134 ? 6.389 46.905 49.340 1.00 39.92 193 SER A CA 1
ATOM 1004 C C . SER A 1 134 ? 4.941 47.491 49.434 1.00 42.21 193 SER A C 1
ATOM 1005 O O . SER A 1 134 ? 4.570 48.037 50.473 1.00 42.82 193 SER A O 1
ATOM 1008 N N . ASN A 1 135 ? 4.132 47.374 48.355 1.00 35.90 194 ASN A N 1
ATOM 1009 C CA . ASN A 1 135 ? 2.729 47.822 48.323 1.00 35.24 194 ASN A CA 1
ATOM 1010 C C . ASN A 1 135 ? 1.977 47.025 47.248 1.00 37.85 194 ASN A C 1
ATOM 1011 O O . ASN A 1 135 ? 2.054 47.375 46.068 1.00 36.58 194 ASN A O 1
ATOM 1016 N N . PRO A 1 136 ? 1.223 45.969 47.661 1.00 35.55 195 PRO A N 1
ATOM 1017 C CA . PRO A 1 136 ? 0.525 45.110 46.687 1.00 34.97 195 PRO A CA 1
ATOM 1018 C C . PRO A 1 136 ? -0.515 45.793 45.796 1.00 37.69 195 PRO A C 1
ATOM 1019 O O . PRO A 1 136 ? -0.923 45.225 44.772 1.00 35.08 195 PRO A O 1
ATOM 1023 N N . TYR A 1 137 ? -0.954 46.996 46.187 1.00 34.49 196 TYR A N 1
ATOM 1024 C CA . TYR A 1 137 ? -1.946 47.763 45.434 1.00 34.99 196 TYR A CA 1
ATOM 1025 C C . TYR A 1 137 ? -1.303 48.775 44.497 1.00 37.45 196 TYR A C 1
ATOM 1026 O O . TYR A 1 137 ? -2.014 49.448 43.762 1.00 36.89 196 TYR A O 1
ATOM 1035 N N . ARG A 1 138 ? 0.034 48.880 44.522 1.00 35.00 197 ARG A N 1
ATOM 1036 C CA . ARG A 1 138 ? 0.819 49.812 43.696 1.00 35.16 197 ARG A CA 1
ATOM 1037 C C . ARG A 1 138 ? 1.547 49.078 42.550 1.00 35.21 197 ARG A C 1
ATOM 1038 O O . ARG A 1 138 ? 2.150 48.028 42.776 1.00 33.12 197 ARG A O 1
ATOM 1046 N N . PHE A 1 139 ? 1.463 49.631 41.317 1.00 30.48 198 PHE A N 1
ATOM 1047 C CA . PHE A 1 139 ? 2.060 49.048 40.106 1.00 29.76 198 PHE A CA 1
ATOM 1048 C C . PHE A 1 139 ? 2.760 50.084 39.257 1.00 36.18 198 PHE A C 1
ATOM 1049 O O . PHE A 1 139 ? 2.309 51.225 39.166 1.00 36.15 198 PHE A O 1
ATOM 1057 N N . ALA A 1 140 ? 3.870 49.684 38.632 1.00 33.01 199 ALA A N 1
ATOM 1058 C CA . ALA A 1 140 ? 4.553 50.516 37.648 1.00 32.07 199 ALA A CA 1
ATOM 1059 C C . ALA A 1 140 ? 4.096 49.967 36.306 1.00 32.87 199 ALA A C 1
ATOM 1060 O O . ALA A 1 140 ? 4.111 48.744 36.105 1.00 32.78 199 ALA A O 1
ATOM 1062 N N . VAL A 1 141 ? 3.594 50.861 35.434 1.00 26.64 200 VAL A N 1
ATOM 1063 C CA . VAL A 1 141 ? 3.119 50.541 34.093 1.00 26.15 200 VAL A CA 1
ATOM 1064 C C . VAL A 1 141 ? 4.054 51.220 33.105 1.00 31.51 200 VAL A C 1
ATOM 1065 O O . VAL A 1 141 ? 4.239 52.436 33.158 1.00 29.52 200 VAL A O 1
ATOM 1069 N N . LEU A 1 142 ? 4.621 50.427 32.183 1.00 29.28 201 LEU A N 1
ATOM 1070 C CA . LEU A 1 142 ? 5.491 50.954 31.150 1.00 29.88 201 LEU A CA 1
ATOM 1071 C C . LEU A 1 142 ? 4.653 51.252 29.902 1.00 32.91 201 LEU A C 1
ATOM 1072 O O . LEU A 1 142 ? 3.982 50.368 29.380 1.00 30.41 201 LEU A O 1
ATOM 1077 N N . LEU A 1 143 ? 4.696 52.511 29.451 1.00 31.37 202 LEU A N 1
ATOM 1078 C CA . LEU A 1 143 ? 3.980 53.030 28.295 1.00 32.55 202 LEU A CA 1
ATOM 1079 C C . LEU A 1 143 ? 4.968 53.437 27.235 1.00 34.02 202 LEU A C 1
ATOM 1080 O O . LEU A 1 143 ? 5.982 54.063 27.555 1.00 32.87 202 LEU A O 1
ATOM 1085 N N . VAL A 1 144 ? 4.679 53.068 25.963 1.00 30.33 203 VAL A N 1
ATOM 1086 C CA . VAL A 1 144 ? 5.491 53.409 24.790 1.00 29.11 203 VAL A CA 1
ATOM 1087 C C . VAL A 1 144 ? 4.619 53.982 23.665 1.00 33.88 203 VAL A C 1
ATOM 1088 O O . VAL A 1 144 ? 3.433 53.648 23.586 1.00 34.18 203 VAL A O 1
ATOM 1092 N N . PRO A 1 145 ? 5.185 54.814 22.769 1.00 31.78 204 PRO A N 1
ATOM 1093 C CA . PRO A 1 145 ? 4.396 55.304 21.621 1.00 33.48 204 PRO A CA 1
ATOM 1094 C C . PRO A 1 145 ? 3.921 54.132 20.742 1.00 36.48 204 PRO A C 1
ATOM 1095 O O . PRO A 1 145 ? 4.603 53.113 20.629 1.00 31.58 204 PRO A O 1
ATOM 1099 N N . ARG A 1 146 ? 2.717 54.252 20.165 1.00 36.03 205 ARG A N 1
ATOM 1100 C CA . ARG A 1 146 ? 2.128 53.224 19.285 1.00 35.61 205 ARG A CA 1
ATOM 1101 C C . ARG A 1 146 ? 3.090 52.795 18.142 1.00 37.37 205 ARG A C 1
ATOM 1102 O O . ARG A 1 146 ? 3.132 51.630 17.761 1.00 36.09 205 ARG A O 1
ATOM 1110 N N . SER A 1 147 ? 3.878 53.742 17.638 1.00 36.02 206 SER A N 1
ATOM 1111 C CA . SER A 1 147 ? 4.832 53.548 16.544 1.00 36.47 206 SER A CA 1
ATOM 1112 C C . SER A 1 147 ? 5.894 52.524 16.847 1.00 38.31 206 SER A C 1
ATOM 1113 O O . SER A 1 147 ? 6.302 51.784 15.961 1.00 37.56 206 SER A O 1
ATOM 1116 N N . VAL A 1 148 ? 6.293 52.442 18.109 1.00 33.05 207 VAL A N 1
ATOM 1117 C CA . VAL A 1 148 ? 7.296 51.496 18.586 1.00 30.56 207 VAL A CA 1
ATOM 1118 C C . VAL A 1 148 ? 6.737 50.072 18.423 1.00 31.72 207 VAL A C 1
ATOM 1119 O O . VAL A 1 148 ? 7.444 49.180 17.927 1.00 28.21 207 VAL A O 1
ATOM 1123 N N . VAL A 1 149 ? 5.459 49.877 18.813 1.00 28.53 208 VAL A N 1
ATOM 1124 C CA . VAL A 1 149 ? 4.801 48.569 18.730 1.00 28.24 208 VAL A CA 1
ATOM 1125 C C . VAL A 1 149 ? 4.761 48.046 17.268 1.00 31.74 208 VAL A C 1
ATOM 1126 O O . VAL A 1 149 ? 5.018 46.872 17.026 1.00 30.85 208 VAL A O 1
ATOM 1130 N N . TYR A 1 150 ? 4.510 48.924 16.299 1.00 28.80 209 TYR A N 1
ATOM 1131 C CA . TYR A 1 150 ? 4.398 48.525 14.891 1.00 28.81 209 TYR A CA 1
ATOM 1132 C C . TYR A 1 150 ? 5.627 48.883 14.021 1.00 32.28 209 TYR A C 1
ATOM 1133 O O . TYR A 1 150 ? 5.585 48.723 12.801 1.00 30.62 209 TYR A O 1
ATOM 1142 N N . TYR A 1 151 ? 6.746 49.268 14.664 1.00 30.09 210 TYR A N 1
ATOM 1143 C CA . TYR A 1 151 ? 7.985 49.677 13.993 1.00 30.61 210 TYR A CA 1
ATOM 1144 C C . TYR A 1 151 ? 8.462 48.753 12.861 1.00 36.42 210 TYR A C 1
ATOM 1145 O O . TYR A 1 151 ? 8.955 49.250 11.845 1.00 36.32 210 TYR A O 1
ATOM 1154 N N . GLU A 1 152 ? 8.354 47.433 13.041 1.00 35.95 211 GLU A N 1
ATOM 1155 C CA . GLU A 1 152 ? 8.782 46.453 12.028 1.00 37.44 211 GLU A CA 1
ATOM 1156 C C . GLU A 1 152 ? 8.050 46.579 10.693 1.00 43.51 211 GLU A C 1
ATOM 1157 O O . GLU A 1 152 ? 8.598 46.178 9.666 1.00 44.76 211 GLU A O 1
ATOM 1163 N N . GLN A 1 153 ? 6.857 47.198 10.676 1.00 39.47 212 GLN A N 1
ATOM 1164 C CA . GLN A 1 153 ? 6.120 47.420 9.421 1.00 40.27 212 GLN A CA 1
ATOM 1165 C C . GLN A 1 153 ? 6.713 48.565 8.573 1.00 46.64 212 GLN A C 1
ATOM 1166 O O . GLN A 1 153 ? 6.362 48.698 7.395 1.00 45.27 212 GLN A O 1
ATOM 1172 N N . LEU A 1 154 ? 7.605 49.395 9.161 1.00 44.58 213 LEU A N 1
ATOM 1173 C CA . LEU A 1 154 ? 8.208 50.497 8.399 1.00 45.40 213 LEU A CA 1
ATOM 1174 C C . LEU A 1 154 ? 9.252 49.985 7.391 1.00 48.68 213 LEU A C 1
ATOM 1175 O O . LEU A 1 154 ? 9.567 50.688 6.440 1.00 48.84 213 LEU A O 1
ATOM 1180 N N . GLN A 1 155 ? 9.750 48.745 7.593 1.00 44.35 214 GLN A N 1
ATOM 1181 C CA . GLN A 1 155 ? 10.757 48.063 6.774 1.00 44.49 214 GLN A CA 1
ATOM 1182 C C . GLN A 1 155 ? 11.956 48.982 6.454 1.00 47.01 214 GLN A C 1
ATOM 1183 O O . GLN A 1 155 ? 12.236 49.293 5.304 1.00 46.06 214 GLN A O 1
ATOM 1189 N N . ARG A 1 156 ? 12.618 49.459 7.516 1.00 43.55 215 ARG A N 1
ATOM 1190 C CA . ARG A 1 156 ? 13.752 50.371 7.429 1.00 42.82 215 ARG A CA 1
ATOM 1191 C C . ARG A 1 156 ? 15.025 49.564 7.578 1.00 44.91 215 ARG A C 1
ATOM 1192 O O . ARG A 1 156 ? 15.554 49.395 8.681 1.00 45.33 215 ARG A O 1
ATOM 1200 N N . GLY A 1 157 ? 15.480 49.017 6.476 1.00 39.22 216 GLY A N 1
ATOM 1201 C CA . GLY A 1 157 ? 16.670 48.199 6.501 1.00 38.44 216 GLY A CA 1
ATOM 1202 C C . GLY A 1 157 ? 17.960 48.965 6.331 1.00 41.89 216 GLY A C 1
ATOM 1203 O O . GLY A 1 157 ? 17.954 50.126 5.920 1.00 41.42 216 GLY A O 1
ATOM 1204 N N . LEU A 1 158 ? 19.070 48.311 6.671 1.00 36.30 217 LEU A N 1
ATOM 1205 C CA . LEU A 1 158 ? 20.403 48.856 6.462 1.00 36.21 217 LEU A CA 1
ATOM 1206 C C . LEU A 1 158 ? 20.942 48.248 5.162 1.00 41.54 217 LEU A C 1
ATOM 1207 O O . LEU A 1 158 ? 20.882 47.021 4.972 1.00 40.41 217 LEU A O 1
ATOM 1212 N N . GLY A 1 159 ? 21.498 49.122 4.323 1.00 39.03 218 GLY A N 1
ATOM 1213 C CA . GLY A 1 159 ? 22.068 48.796 3.023 1.00 39.79 218 GLY A CA 1
ATOM 1214 C C . GLY A 1 159 ? 23.586 48.799 2.959 1.00 41.41 218 GLY A C 1
ATOM 1215 O O . GLY A 1 159 ? 24.293 49.186 3.902 1.00 40.28 218 GLY A O 1
ATOM 1216 N N . LEU A 1 160 ? 24.073 48.356 1.818 1.00 37.06 219 LEU A N 1
ATOM 1217 C CA . LEU A 1 160 ? 25.478 48.192 1.497 1.00 36.82 219 LEU A CA 1
ATOM 1218 C C . LEU A 1 160 ? 26.119 49.443 0.924 1.00 40.88 219 LEU A C 1
ATOM 1219 O O . LEU A 1 160 ? 25.425 50.275 0.342 1.00 39.37 219 LEU A O 1
ATOM 1224 N N . PRO A 1 161 ? 27.457 49.582 1.045 1.00 38.83 220 PRO A N 1
ATOM 1225 C CA . PRO A 1 161 ? 28.121 50.709 0.379 1.00 41.03 220 PRO A CA 1
ATOM 1226 C C . PRO A 1 161 ? 28.125 50.480 -1.145 1.00 50.71 220 PRO A C 1
ATOM 1227 O O . PRO A 1 161 ? 28.338 49.355 -1.603 1.00 50.15 220 PRO A O 1
ATOM 1231 N N . GLN A 1 162 ? 27.809 51.525 -1.922 1.00 52.47 221 GLN A N 1
ATOM 1232 C CA . GLN A 1 162 ? 27.759 51.492 -3.391 1.00 54.69 221 GLN A CA 1
ATOM 1233 C C . GLN A 1 162 ? 29.127 51.099 -3.978 1.00 66.08 221 GLN A C 1
ATOM 1234 O O . GLN A 1 162 ? 30.148 51.717 -3.650 1.00 65.71 221 GLN A O 1
ATOM 1240 N N . GLN A 1 163 ? 29.138 49.982 -4.745 1.00 67.95 222 GLN A N 1
ATOM 1241 C CA . GLN A 1 163 ? 30.320 49.382 -5.373 1.00 70.31 222 GLN A CA 1
ATOM 1242 C C . GLN A 1 163 ? 30.513 49.894 -6.812 1.00 82.41 222 GLN A C 1
ATOM 1243 O O . GLN A 1 163 ? 29.532 50.054 -7.546 1.00 82.71 222 GLN A O 1
ATOM 1249 N N . ARG A 1 164 ? 31.784 50.107 -7.217 1.00 84.42 223 ARG A N 1
ATOM 1250 C CA . ARG A 1 164 ? 32.154 50.543 -8.570 1.00 87.67 223 ARG A CA 1
ATOM 1251 C C . ARG A 1 164 ? 32.634 49.336 -9.448 1.00 95.46 223 ARG A C 1
ATOM 1252 O O . ARG A 1 164 ? 33.321 49.509 -10.464 1.00 96.44 223 ARG A O 1
ATOM 1260 N N . THR A 1 165 ? 32.217 48.114 -9.024 1.00 92.96 224 THR A N 1
ATOM 1261 C CA . THR A 1 165 ? 32.402 46.766 -9.596 1.00 93.31 224 THR A CA 1
ATOM 1262 C C . THR A 1 165 ? 31.172 45.928 -9.148 1.00 97.66 224 THR A C 1
ATOM 1263 O O . THR A 1 165 ? 30.102 46.511 -8.925 1.00 98.00 224 THR A O 1
ATOM 1267 N N . GLU A 1 166 ? 31.336 44.581 -8.981 1.00 93.04 225 GLU A N 1
ATOM 1268 C CA . GLU A 1 166 ? 30.337 43.615 -8.479 1.00 91.33 225 GLU A CA 1
ATOM 1269 C C . GLU A 1 166 ? 31.005 42.305 -8.045 1.00 94.65 225 GLU A C 1
ATOM 1270 O O . GLU A 1 166 ? 30.967 41.978 -6.863 1.00 92.72 225 GLU A O 1
ATOM 1276 N N . SER A 1 167 ? 31.637 41.585 -9.008 1.00 92.73 226 SER A N 1
ATOM 1277 C CA . SER A 1 167 ? 32.384 40.320 -8.861 1.00 92.73 226 SER A CA 1
ATOM 1278 C C . SER A 1 167 ? 31.572 39.155 -8.254 1.00 94.68 226 SER A C 1
ATOM 1279 O O . SER A 1 167 ? 31.213 39.213 -7.092 1.00 92.79 226 SER A O 1
ATOM 1282 N N . GLY A 1 168 ? 31.331 38.103 -9.039 1.00 91.25 227 GLY A N 1
ATOM 1283 C CA . GLY A 1 168 ? 30.608 36.911 -8.601 1.00 98.32 227 GLY A CA 1
ATOM 1284 C C . GLY A 1 168 ? 29.642 36.328 -9.615 1.00 108.02 227 GLY A C 1
ATOM 1285 O O . GLY A 1 168 ? 28.457 36.678 -9.648 1.00 47.45 227 GLY A O 1
ATOM 1286 N N . SER A 1 172 ? 36.106 48.738 -12.474 1.00 94.86 231 SER A N 1
ATOM 1287 C CA . SER A 1 172 ? 37.406 48.462 -11.858 1.00 94.73 231 SER A CA 1
ATOM 1288 C C . SER A 1 172 ? 37.657 46.942 -11.701 1.00 96.53 231 SER A C 1
ATOM 1289 O O . SER A 1 172 ? 37.004 46.170 -12.405 1.00 96.56 231 SER A O 1
ATOM 1292 N N . THR A 1 173 ? 38.564 46.509 -10.779 1.00 90.51 232 THR A N 1
ATOM 1293 C CA . THR A 1 173 ? 38.938 45.094 -10.600 1.00 88.35 232 THR A CA 1
ATOM 1294 C C . THR A 1 173 ? 38.760 44.597 -9.118 1.00 87.07 232 THR A C 1
ATOM 1295 O O . THR A 1 173 ? 37.635 44.582 -8.605 1.00 86.42 232 THR A O 1
ATOM 1299 N N . THR A 1 174 ? 39.862 44.098 -8.502 1.00 79.02 233 THR A N 1
ATOM 1300 C CA . THR A 1 174 ? 40.111 43.579 -7.151 1.00 75.50 233 THR A CA 1
ATOM 1301 C C . THR A 1 174 ? 39.199 42.396 -6.662 1.00 70.62 233 THR A C 1
ATOM 1302 O O . THR A 1 174 ? 39.518 41.844 -5.601 1.00 70.38 233 THR A O 1
ATOM 1306 N N . GLY A 1 175 ? 38.140 42.017 -7.393 1.00 58.71 234 GLY A N 1
ATOM 1307 C CA . GLY A 1 175 ? 37.267 40.905 -6.986 1.00 54.39 234 GLY A CA 1
ATOM 1308 C C . GLY A 1 175 ? 36.432 41.059 -5.706 1.00 49.27 234 GLY A C 1
ATOM 1309 O O . GLY A 1 175 ? 35.836 40.077 -5.211 1.00 46.58 234 GLY A O 1
ATOM 1310 N N . ALA A 1 176 ? 36.358 42.300 -5.169 1.00 40.21 235 ALA A N 1
ATOM 1311 C CA . ALA A 1 176 ? 35.581 42.654 -3.982 1.00 38.03 235 ALA A CA 1
ATOM 1312 C C . ALA A 1 176 ? 34.081 42.437 -4.248 1.00 40.51 235 ALA A C 1
ATOM 1313 O O . ALA A 1 176 ? 33.635 42.594 -5.381 1.00 39.95 235 ALA A O 1
ATOM 1315 N N . MET A 1 177 ? 33.307 42.051 -3.219 1.00 35.54 236 MET A N 1
ATOM 1316 C CA . MET A 1 177 ? 31.852 41.897 -3.361 1.00 32.92 236 MET A CA 1
ATOM 1317 C C . MET A 1 177 ? 31.182 42.790 -2.327 1.00 35.36 236 MET A C 1
ATOM 1318 O O . MET A 1 177 ? 31.844 43.209 -1.361 1.00 34.82 236 MET A O 1
ATOM 1323 N N . PHE A 1 178 ? 29.886 43.119 -2.565 1.00 29.48 237 PHE A N 1
ATOM 1324 C CA . PHE A 1 178 ? 28.996 43.870 -1.681 1.00 28.79 237 PHE A CA 1
ATOM 1325 C C . PHE A 1 178 ? 29.477 45.297 -1.329 1.00 36.02 237 PHE A C 1
ATOM 1326 O O . PHE A 1 178 ? 29.123 45.815 -0.267 1.00 34.24 237 PHE A O 1
ATOM 1334 N N . GLY A 1 179 ? 30.269 45.911 -2.204 1.00 34.94 238 GLY A N 1
ATOM 1335 C CA . GLY A 1 179 ? 30.761 47.268 -1.978 1.00 35.75 238 GLY A CA 1
ATOM 1336 C C . GLY A 1 179 ? 32.049 47.411 -1.180 1.00 39.71 238 GLY A C 1
ATOM 1337 O O . GLY A 1 179 ? 32.429 48.534 -0.840 1.00 40.45 238 GLY A O 1
ATOM 1338 N N . LEU A 1 180 ? 32.738 46.298 -0.873 1.00 34.51 239 LEU A N 1
ATOM 1339 C CA . LEU A 1 180 ? 34.009 46.348 -0.135 1.00 34.58 239 LEU A CA 1
ATOM 1340 C C . LEU A 1 180 ? 35.024 47.228 -0.856 1.00 39.88 239 LEU A C 1
ATOM 1341 O O . LEU A 1 180 ? 35.210 47.072 -2.061 1.00 39.18 239 LEU A O 1
ATOM 1346 N N . LYS A 1 181 ? 35.677 48.143 -0.122 1.00 37.73 240 LYS A N 1
ATOM 1347 C CA . LYS A 1 181 ? 36.739 48.961 -0.706 1.00 38.70 240 LYS A CA 1
ATOM 1348 C C . LYS A 1 181 ? 38.045 48.283 -0.355 1.00 44.84 240 LYS A C 1
ATOM 1349 O O . LYS A 1 181 ? 38.408 48.240 0.816 1.00 45.02 240 LYS A O 1
ATOM 1355 N N . VAL A 1 182 ? 38.743 47.720 -1.350 1.00 42.09 241 VAL A N 1
ATOM 1356 C CA . VAL A 1 182 ? 40.014 47.066 -1.060 1.00 42.21 241 VAL A CA 1
ATOM 1357 C C . VAL A 1 182 ? 41.079 47.423 -2.131 1.00 47.11 241 VAL A C 1
ATOM 1358 O O . VAL A 1 182 ? 40.835 47.345 -3.332 1.00 46.23 241 VAL A O 1
ATOM 1362 N N . LYS A 1 183 ? 42.232 47.888 -1.650 1.00 43.79 242 LYS A N 1
ATOM 1363 C CA . LYS A 1 183 ? 43.416 48.211 -2.424 1.00 43.27 242 LYS A CA 1
ATOM 1364 C C . LYS A 1 183 ? 44.606 48.249 -1.475 1.00 47.29 242 LYS A C 1
ATOM 1365 O O . LYS A 1 183 ? 44.546 48.875 -0.417 1.00 48.29 242 LYS A O 1
ATOM 1371 N N . ASN A 1 184 ? 45.673 47.553 -1.842 1.00 44.38 243 ASN A N 1
ATOM 1372 C CA . ASN A 1 184 ? 46.924 47.521 -1.087 1.00 44.90 243 ASN A CA 1
ATOM 1373 C C . ASN A 1 184 ? 47.457 48.940 -0.914 1.00 48.52 243 ASN A C 1
ATOM 1374 O O . ASN A 1 184 ? 47.315 49.753 -1.825 1.00 46.97 243 ASN A O 1
ATOM 1379 N N . ALA A 1 185 ? 47.977 49.258 0.287 1.00 46.77 244 ALA A N 1
ATOM 1380 C CA . ALA A 1 185 ? 48.572 50.563 0.569 1.00 49.09 244 ALA A CA 1
ATOM 1381 C C . ALA A 1 185 ? 49.938 50.639 -0.122 1.00 55.90 244 ALA A C 1
ATOM 1382 O O . ALA A 1 185 ? 50.598 49.609 -0.296 1.00 55.70 244 ALA A O 1
ATOM 1384 N N . GLU A 1 186 ? 50.376 51.846 -0.492 1.00 54.86 245 GLU A N 1
ATOM 1385 C CA . GLU A 1 186 ? 51.676 52.006 -1.157 1.00 57.04 245 GLU A CA 1
ATOM 1386 C C . GLU A 1 186 ? 52.651 52.917 -0.408 1.00 64.16 245 GLU A C 1
ATOM 1387 O O . GLU A 1 186 ? 52.235 53.759 0.392 1.00 62.28 245 GLU A O 1
ATOM 1393 N N . ALA A 1 187 ? 53.958 52.772 -0.714 1.00 65.92 246 ALA A N 1
ATOM 1394 C CA . ALA A 1 187 ? 54.999 53.625 -0.152 1.00 68.62 246 ALA A CA 1
ATOM 1395 C C . ALA A 1 187 ? 54.795 55.037 -0.718 1.00 72.55 246 ALA A C 1
ATOM 1396 O O . ALA A 1 187 ? 54.550 55.189 -1.918 1.00 70.49 246 ALA A O 1
ATOM 1398 N N . ASP A 1 188 ? 54.767 56.039 0.175 1.00 71.06 247 ASP A N 1
ATOM 1399 C CA . ASP A 1 188 ? 54.630 57.451 -0.166 1.00 72.54 247 ASP A CA 1
ATOM 1400 C C . ASP A 1 188 ? 56.059 57.916 -0.380 1.00 79.10 247 ASP A C 1
ATOM 1401 O O . ASP A 1 188 ? 56.810 58.038 0.594 1.00 80.14 247 ASP A O 1
ATOM 1406 N N . THR A 1 189 ? 56.452 58.100 -1.663 1.00 76.84 248 THR A N 1
ATOM 1407 C CA . THR A 1 189 ? 57.803 58.510 -2.079 1.00 79.34 248 THR A CA 1
ATOM 1408 C C . THR A 1 189 ? 58.175 59.906 -1.548 1.00 85.17 248 THR A C 1
ATOM 1409 O O . THR A 1 189 ? 59.355 60.173 -1.298 1.00 88.82 248 THR A O 1
ATOM 1413 N N . ALA A 1 190 ? 57.168 60.782 -1.358 1.00 79.25 249 ALA A N 1
ATOM 1414 C CA . ALA A 1 190 ? 57.348 62.140 -0.841 1.00 80.86 249 ALA A CA 1
ATOM 1415 C C . ALA A 1 190 ? 57.480 62.172 0.689 1.00 83.13 249 ALA A C 1
ATOM 1416 O O . ALA A 1 190 ? 57.735 63.240 1.257 1.00 84.43 249 ALA A O 1
ATOM 1418 N N . LYS A 1 191 ? 57.298 61.004 1.356 1.00 76.76 250 LYS A N 1
ATOM 1419 C CA . LYS A 1 191 ? 57.412 60.866 2.813 1.00 76.27 250 LYS A CA 1
ATOM 1420 C C . LYS A 1 191 ? 58.414 59.751 3.221 1.00 81.94 250 LYS A C 1
ATOM 1421 O O . LYS A 1 191 ? 58.317 59.184 4.310 1.00 80.36 250 LYS A O 1
ATOM 1427 N N . SER A 1 192 ? 59.411 59.480 2.343 1.00 82.14 251 SER A N 1
ATOM 1428 C CA . SER A 1 192 ? 60.497 58.507 2.544 1.00 83.31 251 SER A CA 1
ATOM 1429 C C . SER A 1 192 ? 61.360 58.842 3.792 1.00 89.83 251 SER A C 1
ATOM 1430 O O . SER A 1 192 ? 61.851 57.926 4.464 1.00 89.67 251 SER A O 1
ATOM 1433 N N . ASN A 1 193 ? 61.492 60.148 4.124 1.00 86.90 252 ASN A N 1
ATOM 1434 C CA . ASN A 1 193 ? 62.203 60.628 5.307 1.00 88.64 252 ASN A CA 1
ATOM 1435 C C . ASN A 1 193 ? 61.480 60.255 6.629 1.00 90.28 252 ASN A C 1
ATOM 1436 O O . ASN A 1 193 ? 62.140 60.109 7.661 1.00 90.76 252 ASN A O 1
ATOM 1441 N N . GLU A 1 194 ? 60.135 60.081 6.578 1.00 82.95 253 GLU A N 1
ATOM 1442 C CA . GLU A 1 194 ? 59.268 59.726 7.709 1.00 81.13 253 GLU A CA 1
ATOM 1443 C C . GLU A 1 194 ? 59.420 58.247 8.172 1.00 83.47 253 GLU A C 1
ATOM 1444 O O . GLU A 1 194 ? 58.669 57.800 9.038 1.00 81.76 253 GLU A O 1
ATOM 1450 N N . LYS A 1 195 ? 60.406 57.499 7.618 1.00 79.98 254 LYS A N 1
ATOM 1451 C CA . LYS A 1 195 ? 60.680 56.128 8.059 1.00 77.78 254 LYS A CA 1
ATOM 1452 C C . LYS A 1 195 ? 61.414 56.236 9.394 1.00 83.08 254 LYS A C 1
ATOM 1453 O O . LYS A 1 195 ? 62.343 57.064 9.527 1.00 86.10 254 LYS A O 1
ATOM 1459 N N . LEU A 1 196 ? 61.027 55.408 10.380 1.00 76.91 255 LEU A N 1
ATOM 1460 C CA . LEU A 1 196 ? 61.714 55.458 11.679 1.00 78.70 255 LEU A CA 1
ATOM 1461 C C . LEU A 1 196 ? 63.157 54.942 11.561 1.00 85.22 255 LEU A C 1
ATOM 1462 O O . LEU A 1 196 ? 63.447 54.081 10.731 1.00 83.80 255 LEU A O 1
ATOM 1467 N N . GLN A 1 197 ? 64.074 55.508 12.334 1.00 85.21 256 GLN A N 1
ATOM 1468 C CA . GLN A 1 197 ? 65.455 55.051 12.219 1.00 87.34 256 GLN A CA 1
ATOM 1469 C C . GLN A 1 197 ? 65.926 54.291 13.473 1.00 93.06 256 GLN A C 1
ATOM 1470 O O . GLN A 1 197 ? 65.424 54.509 14.584 1.00 91.90 256 GLN A O 1
ATOM 1476 N N . GLY A 1 198 ? 66.824 53.339 13.228 1.00 90.95 257 GLY A N 1
ATOM 1477 C CA . GLY A 1 198 ? 67.412 52.451 14.221 1.00 91.83 257 GLY A CA 1
ATOM 1478 C C . GLY A 1 198 ? 68.405 53.104 15.159 1.00 99.15 257 GLY A C 1
ATOM 1479 O O . GLY A 1 198 ? 69.003 54.136 14.828 1.00 102.75 257 GLY A O 1
ATOM 1480 N N . ALA A 1 199 ? 68.609 52.452 16.329 1.00 93.87 258 ALA A N 1
ATOM 1481 C CA . ALA A 1 199 ? 69.452 52.823 17.469 1.00 120.06 258 ALA A CA 1
ATOM 1482 C C . ALA A 1 199 ? 68.945 54.081 18.168 1.00 158.73 258 ALA A C 1
ATOM 1483 O O . ALA A 1 199 ? 68.654 55.090 17.528 1.00 129.80 258 ALA A O 1
ATOM 1485 N N . SER A 1 210 ? 74.829 51.591 11.624 1.00 133.51 269 SER A N 1
ATOM 1486 C CA . SER A 1 210 ? 74.184 50.902 10.508 1.00 129.91 269 SER A CA 1
ATOM 1487 C C . SER A 1 210 ? 75.199 50.067 9.719 1.00 134.54 269 SER A C 1
ATOM 1488 O O . SER A 1 210 ? 75.765 50.537 8.724 1.00 135.02 269 SER A O 1
ATOM 1491 N N . GLY A 1 211 ? 75.437 48.843 10.190 1.00 130.71 270 GLY A N 1
ATOM 1492 C CA . GLY A 1 211 ? 76.398 47.940 9.568 1.00 131.98 270 GLY A CA 1
ATOM 1493 C C . GLY A 1 211 ? 76.217 46.474 9.893 1.00 134.41 270 GLY A C 1
ATOM 1494 O O . GLY A 1 211 ? 75.087 45.974 9.871 1.00 131.18 270 GLY A O 1
ATOM 1495 N N . GLN A 1 212 ? 77.350 45.780 10.195 1.00 132.88 271 GLN A N 1
ATOM 1496 C CA . GLN A 1 212 ? 77.436 44.342 10.486 1.00 131.53 271 GLN A CA 1
ATOM 1497 C C . GLN A 1 212 ? 76.450 43.878 11.561 1.00 130.38 271 GLN A C 1
ATOM 1498 O O . GLN A 1 212 ? 76.217 44.560 12.563 1.00 130.54 271 GLN A O 1
ATOM 1504 N N . SER A 1 213 ? 75.888 42.679 11.295 1.00 122.51 272 SER A N 1
ATOM 1505 C CA . SER A 1 213 ? 74.741 41.936 11.841 1.00 117.87 272 SER A CA 1
ATOM 1506 C C . SER A 1 213 ? 73.698 42.320 10.806 1.00 114.50 272 SER A C 1
ATOM 1507 O O . SER A 1 213 ? 73.506 43.515 10.574 1.00 113.81 272 SER A O 1
ATOM 1510 N N . THR A 1 214 ? 73.127 41.341 10.087 1.00 106.93 273 THR A N 1
ATOM 1511 C CA . THR A 1 214 ? 72.165 41.640 9.017 1.00 102.39 273 THR A CA 1
ATOM 1512 C C . THR A 1 214 ? 70.684 41.384 9.404 1.00 101.12 273 THR A C 1
ATOM 1513 O O . THR A 1 214 ? 69.793 41.918 8.741 1.00 97.66 273 THR A O 1
ATOM 1517 N N . GLN A 1 215 ? 70.422 40.583 10.451 1.00 97.20 274 GLN A N 1
ATOM 1518 C CA . GLN A 1 215 ? 69.050 40.201 10.834 1.00 93.62 274 GLN A CA 1
ATOM 1519 C C . GLN A 1 215 ? 68.350 41.092 11.873 1.00 96.57 274 GLN A C 1
ATOM 1520 O O . GLN A 1 215 ? 67.143 40.930 12.090 1.00 95.77 274 GLN A O 1
ATOM 1526 N N . ARG A 1 216 ? 69.070 42.032 12.488 1.00 92.85 275 ARG A N 1
ATOM 1527 C CA . ARG A 1 216 ? 68.482 42.957 13.461 1.00 90.83 275 ARG A CA 1
ATOM 1528 C C . ARG A 1 216 ? 68.493 44.361 12.832 1.00 95.93 275 ARG A C 1
ATOM 1529 O O . ARG A 1 216 ? 68.260 44.469 11.624 1.00 95.67 275 ARG A O 1
ATOM 1537 N N . GLY A 1 217 ? 68.775 45.406 13.607 1.00 93.39 276 GLY A N 1
ATOM 1538 C CA . GLY A 1 217 ? 68.857 46.757 13.056 1.00 131.09 276 GLY A CA 1
ATOM 1539 C C . GLY A 1 217 ? 70.161 47.051 12.335 1.00 158.78 276 GLY A C 1
ATOM 1540 O O . GLY A 1 217 ? 70.603 46.288 11.471 1.00 115.30 276 GLY A O 1
ATOM 1541 N N . LYS A 1 224 ? 73.156 51.722 22.709 1.00 131.77 283 LYS A N 1
ATOM 1542 C CA . LYS A 1 224 ? 72.298 51.404 21.555 1.00 129.16 283 LYS A CA 1
ATOM 1543 C C . LYS A 1 224 ? 72.718 50.044 20.979 1.00 132.44 283 LYS A C 1
ATOM 1544 O O . LYS A 1 224 ? 72.989 49.131 21.758 1.00 132.58 283 LYS A O 1
ATOM 1550 N N . VAL A 1 225 ? 72.696 49.916 19.623 1.00 128.75 284 VAL A N 1
ATOM 1551 C CA . VAL A 1 225 ? 73.135 48.867 18.677 1.00 128.86 284 VAL A CA 1
ATOM 1552 C C . VAL A 1 225 ? 72.038 48.515 17.600 1.00 127.13 284 VAL A C 1
ATOM 1553 O O . VAL A 1 225 ? 72.442 48.396 16.444 1.00 127.86 284 VAL A O 1
ATOM 1557 N N . LYS A 1 226 ? 70.713 48.336 17.916 1.00 118.99 285 LYS A N 1
ATOM 1558 C CA . LYS A 1 226 ? 69.739 47.926 16.857 1.00 113.61 285 LYS A CA 1
ATOM 1559 C C . LYS A 1 226 ? 68.166 48.012 17.130 1.00 110.98 285 LYS A C 1
ATOM 1560 O O . LYS A 1 226 ? 67.431 47.227 16.524 1.00 106.21 285 LYS A O 1
ATOM 1566 N N . ALA A 1 227 ? 67.638 48.972 17.927 1.00 106.00 286 ALA A N 1
ATOM 1567 C CA . ALA A 1 227 ? 66.170 49.088 18.112 1.00 102.03 286 ALA A CA 1
ATOM 1568 C C . ALA A 1 227 ? 65.597 50.263 17.304 1.00 103.61 286 ALA A C 1
ATOM 1569 O O . ALA A 1 227 ? 66.375 51.061 16.817 1.00 105.70 286 ALA A O 1
ATOM 1571 N N . LEU A 1 228 ? 64.260 50.375 17.146 1.00 95.12 287 LEU A N 1
ATOM 1572 C CA . LEU A 1 228 ? 63.646 51.503 16.426 1.00 92.61 287 LEU A CA 1
ATOM 1573 C C . LEU A 1 228 ? 63.374 52.653 17.405 1.00 94.14 287 LEU A C 1
ATOM 1574 O O . LEU A 1 228 ? 62.929 52.398 18.518 1.00 93.57 287 LEU A O 1
ATOM 1579 N N . LYS A 1 229 ? 63.650 53.903 17.005 1.00 90.08 288 LYS A N 1
ATOM 1580 C CA . LYS A 1 229 ? 63.501 55.067 17.879 1.00 90.63 288 LYS A CA 1
ATOM 1581 C C . LYS A 1 229 ? 62.279 55.906 17.564 1.00 91.27 288 LYS A C 1
ATOM 1582 O O . LYS A 1 229 ? 62.101 56.340 16.428 1.00 91.01 288 LYS A O 1
ATOM 1588 N N . ILE A 1 230 ? 61.447 56.140 18.594 1.00 85.60 289 ILE A N 1
ATOM 1589 C CA . ILE A 1 230 ? 60.214 56.931 18.546 1.00 83.09 289 ILE A CA 1
ATOM 1590 C C . ILE A 1 230 ? 60.347 58.064 19.563 1.00 89.21 289 ILE A C 1
ATOM 1591 O O . ILE A 1 230 ? 60.499 57.811 20.762 1.00 88.30 289 ILE A O 1
ATOM 1596 N N . GLU A 1 231 ? 60.287 59.307 19.083 1.00 87.91 290 GLU A N 1
ATOM 1597 C CA . GLU A 1 231 ? 60.400 60.470 19.952 1.00 90.54 290 GLU A CA 1
ATOM 1598 C C . GLU A 1 231 ? 59.225 61.413 19.809 1.00 95.01 290 GLU A C 1
ATOM 1599 O O . GLU A 1 231 ? 58.799 61.715 18.694 1.00 94.38 290 GLU A O 1
ATOM 1605 N N . VAL A 1 232 ? 58.678 61.857 20.939 1.00 92.75 291 VAL A N 1
ATOM 1606 C CA . VAL A 1 232 ? 57.594 62.840 20.967 1.00 92.42 291 VAL A CA 1
ATOM 1607 C C . VAL A 1 232 ? 58.043 63.971 21.904 1.00 102.03 291 VAL A C 1
ATOM 1608 O O . VAL A 1 232 ? 58.151 63.767 23.113 1.00 102.76 291 VAL A O 1
ATOM 1612 N N . LYS A 1 233 ? 58.377 65.134 21.332 1.00 102.08 292 LYS A N 1
ATOM 1613 C CA . LYS A 1 233 ? 58.844 66.267 22.120 1.00 106.34 292 LYS A CA 1
ATOM 1614 C C . LYS A 1 233 ? 58.201 67.580 21.706 1.00 112.33 292 LYS A C 1
ATOM 1615 O O . LYS A 1 233 ? 58.086 67.883 20.515 1.00 111.08 292 LYS A O 1
ATOM 1621 N N . LYS A 1 234 ? 57.789 68.353 22.718 1.00 111.51 293 LYS A N 1
ATOM 1622 C CA . LYS A 1 234 ? 57.141 69.658 22.601 1.00 113.22 293 LYS A CA 1
ATOM 1623 C C . LYS A 1 234 ? 58.145 70.814 22.536 1.00 124.58 293 LYS A C 1
ATOM 1624 O O . LYS A 1 234 ? 59.289 70.675 22.980 1.00 126.24 293 LYS A O 1
ATOM 1630 N N . LYS A 1 235 ? 57.699 71.960 21.996 1.00 125.21 294 LYS A N 1
ATOM 1631 C CA . LYS A 1 235 ? 58.503 73.177 21.895 1.00 130.48 294 LYS A CA 1
ATOM 1632 C C . LYS A 1 235 ? 58.545 73.861 23.260 1.00 140.47 294 LYS A C 1
ATOM 1633 O O . LYS A 1 235 ? 57.513 73.959 23.931 1.00 139.14 294 LYS A O 1
ATOM 1639 N N . SER A 1 236 ? 59.727 74.355 23.659 1.00 143.65 295 SER A N 1
ATOM 1640 C CA . SER A 1 236 ? 59.912 75.097 24.911 1.00 145.46 295 SER A CA 1
ATOM 1641 C C . SER A 1 236 ? 59.648 76.601 24.658 1.00 150.32 295 SER A C 1
ATOM 1642 O O . SER A 1 236 ? 59.815 77.430 25.561 1.00 150.36 295 SER A O 1
ATOM 1645 N N . ASP A 1 237 ? 59.222 76.929 23.414 1.00 148.78 296 ASP A N 1
ATOM 1646 C CA . ASP A 1 237 ? 58.884 78.268 22.937 1.00 149.70 296 ASP A CA 1
ATOM 1647 C C . ASP A 1 237 ? 57.359 78.398 22.737 1.00 152.62 296 ASP A C 1
ATOM 1648 O O . ASP A 1 237 ? 56.608 78.169 23.690 1.00 151.69 296 ASP A O 1
ATOM 1653 N N . SER A 1 238 ? 56.907 78.752 21.512 1.00 150.62 297 SER A N 1
ATOM 1654 C CA . SER A 1 238 ? 55.494 78.937 21.170 1.00 175.75 297 SER A CA 1
ATOM 1655 C C . SER A 1 238 ? 54.677 77.639 21.223 1.00 193.28 297 SER A C 1
ATOM 1656 O O . SER A 1 238 ? 55.131 76.590 20.772 1.00 161.74 297 SER A O 1
ATOM 1659 N N . GLY A 1 242 ? 45.737 78.088 24.202 1.00 137.85 301 GLY A N 1
ATOM 1660 C CA . GLY A 1 242 ? 46.459 76.826 24.294 1.00 135.20 301 GLY A CA 1
ATOM 1661 C C . GLY A 1 242 ? 47.968 76.975 24.324 1.00 141.51 301 GLY A C 1
ATOM 1662 O O . GLY A 1 242 ? 48.486 78.096 24.390 1.00 144.71 301 GLY A O 1
ATOM 1663 N N . GLN A 1 243 ? 48.684 75.827 24.283 1.00 136.20 302 GLN A N 1
ATOM 1664 C CA . GLN A 1 243 ? 50.154 75.739 24.308 1.00 138.45 302 GLN A CA 1
ATOM 1665 C C . GLN A 1 243 ? 50.684 74.576 23.418 1.00 138.45 302 GLN A C 1
ATOM 1666 O O . GLN A 1 243 ? 49.957 74.077 22.549 1.00 134.87 302 GLN A O 1
ATOM 1672 N N . LEU A 1 244 ? 51.965 74.176 23.639 1.00 134.82 303 LEU A N 1
ATOM 1673 C CA . LEU A 1 244 ? 52.702 73.072 22.998 1.00 131.64 303 LEU A CA 1
ATOM 1674 C C . LEU A 1 244 ? 52.918 73.244 21.484 1.00 132.71 303 LEU A C 1
ATOM 1675 O O . LEU A 1 244 ? 54.004 73.649 21.075 1.00 134.73 303 LEU A O 1
ATOM 1680 N N . GLN A 1 245 ? 51.913 72.871 20.661 1.00 124.67 304 GLN A N 1
ATOM 1681 C CA . GLN A 1 245 ? 51.903 72.886 19.186 1.00 122.73 304 GLN A CA 1
ATOM 1682 C C . GLN A 1 245 ? 52.937 71.898 18.545 1.00 121.95 304 GLN A C 1
ATOM 1683 O O . GLN A 1 245 ? 52.886 71.688 17.336 1.00 119.56 304 GLN A O 1
ATOM 1689 N N . LEU A 1 246 ? 53.824 71.276 19.372 1.00 116.35 305 LEU A N 1
ATOM 1690 C CA . LEU A 1 246 ? 54.812 70.213 19.099 1.00 113.73 305 LEU A CA 1
ATOM 1691 C C . LEU A 1 246 ? 55.993 70.597 18.207 1.00 117.35 305 LEU A C 1
ATOM 1692 O O . LEU A 1 246 ? 55.845 71.360 17.253 1.00 117.37 305 LEU A O 1
ATOM 1697 N N . GLU A 1 247 ? 57.167 70.009 18.519 1.00 113.38 306 GLU A N 1
ATOM 1698 C CA . GLU A 1 247 ? 58.428 70.188 17.798 1.00 114.83 306 GLU A CA 1
ATOM 1699 C C . GLU A 1 247 ? 58.733 68.931 16.973 1.00 112.32 306 GLU A C 1
ATOM 1700 O O . GLU A 1 247 ? 59.182 69.042 15.828 1.00 111.43 306 GLU A O 1
ATOM 1706 N N . LYS A 1 248 ? 58.505 67.741 17.570 1.00 103.45 307 LYS A N 1
ATOM 1707 C CA . LYS A 1 248 ? 58.724 66.446 16.926 1.00 99.64 307 LYS A CA 1
ATOM 1708 C C . LYS A 1 248 ? 57.675 65.445 17.408 1.00 98.20 307 LYS A C 1
ATOM 1709 O O . LYS A 1 248 ? 57.422 65.330 18.614 1.00 97.81 307 LYS A O 1
ATOM 1715 N N . ASN A 1 249 ? 57.062 64.739 16.450 1.00 89.62 308 ASN A N 1
ATOM 1716 C CA . ASN A 1 249 ? 56.045 63.724 16.680 1.00 84.87 308 ASN A CA 1
ATOM 1717 C C . ASN A 1 249 ? 56.295 62.559 15.716 1.00 85.98 308 ASN A C 1
ATOM 1718 O O . ASN A 1 249 ? 55.785 62.557 14.590 1.00 83.40 308 ASN A O 1
ATOM 1723 N N . ASP A 1 250 ? 57.116 61.581 16.156 1.00 82.87 309 ASP A N 1
ATOM 1724 C CA . ASP A 1 250 ? 57.475 60.397 15.363 1.00 81.11 309 ASP A CA 1
ATOM 1725 C C . ASP A 1 250 ? 56.298 59.440 15.131 1.00 81.44 309 ASP A C 1
ATOM 1726 O O . ASP A 1 250 ? 56.370 58.579 14.247 1.00 80.68 309 ASP A O 1
ATOM 1731 N N . LEU A 1 251 ? 55.204 59.612 15.892 1.00 74.60 310 LEU A N 1
ATOM 1732 C CA . LEU A 1 251 ? 53.995 58.798 15.730 1.00 69.96 310 LEU A CA 1
ATOM 1733 C C . LEU A 1 251 ? 53.058 59.375 14.656 1.00 73.68 310 LEU A C 1
ATOM 1734 O O . LEU A 1 251 ? 52.078 58.728 14.278 1.00 68.77 310 LEU A O 1
ATOM 1739 N N . ALA A 1 252 ? 53.391 60.576 14.141 1.00 73.88 311 ALA A N 1
ATOM 1740 C CA . ALA A 1 252 ? 52.660 61.237 13.057 1.00 73.38 311 ALA A CA 1
ATOM 1741 C C . ALA A 1 252 ? 53.211 60.764 11.713 1.00 77.15 311 ALA A C 1
ATOM 1742 O O . ALA A 1 252 ? 52.561 60.948 10.684 1.00 76.38 311 ALA A O 1
ATOM 1744 N N . ASN A 1 253 ? 54.410 60.157 11.730 1.00 74.62 312 ASN A N 1
ATOM 1745 C CA . ASN A 1 253 ? 55.135 59.681 10.552 1.00 74.64 312 ASN A CA 1
ATOM 1746 C C . ASN A 1 253 ? 54.379 58.650 9.748 1.00 75.18 312 ASN A C 1
ATOM 1747 O O . ASN A 1 253 ? 53.864 57.685 10.313 1.00 73.75 312 ASN A O 1
ATOM 1752 N N . ALA A 1 254 ? 54.320 58.846 8.429 1.00 70.31 313 ALA A N 1
ATOM 1753 C CA . ALA A 1 254 ? 53.626 57.902 7.575 1.00 67.76 313 ALA A CA 1
ATOM 1754 C C . ALA A 1 254 ? 54.322 57.685 6.223 1.00 70.80 313 ALA A C 1
ATOM 1755 O O . ALA A 1 254 ? 53.922 58.261 5.209 1.00 70.54 313 ALA A O 1
ATOM 1757 N N . PRO A 1 255 ? 55.353 56.804 6.182 1.00 66.50 314 PRO A N 1
ATOM 1758 C CA . PRO A 1 255 ? 56.009 56.509 4.895 1.00 65.99 314 PRO A CA 1
ATOM 1759 C C . PRO A 1 255 ? 55.144 55.665 3.955 1.00 68.73 314 PRO A C 1
ATOM 1760 O O . PRO A 1 255 ? 55.503 55.513 2.787 1.00 70.04 314 PRO A O 1
ATOM 1764 N N . ILE A 1 256 ? 54.008 55.120 4.461 1.00 63.53 315 ILE A N 1
ATOM 1765 C CA . ILE A 1 256 ? 53.036 54.302 3.722 1.00 60.23 315 ILE A CA 1
ATOM 1766 C C . ILE A 1 256 ? 51.658 54.989 3.727 1.00 61.30 315 ILE A C 1
ATOM 1767 O O . ILE A 1 256 ? 51.206 55.468 4.768 1.00 60.24 315 ILE A O 1
ATOM 1772 N N . LYS A 1 257 ? 51.021 55.064 2.545 1.00 57.57 316 LYS A N 1
ATOM 1773 C CA . LYS A 1 257 ? 49.732 55.735 2.335 1.00 57.58 316 LYS A CA 1
ATOM 1774 C C . LYS A 1 257 ? 48.697 54.878 1.580 1.00 62.43 316 LYS A C 1
ATOM 1775 O O . LYS A 1 257 ? 49.072 53.895 0.934 1.00 62.43 316 LYS A O 1
ATOM 1781 N N . ARG A 1 258 ? 47.402 55.285 1.627 1.00 58.88 317 ARG A N 1
ATOM 1782 C CA . ARG A 1 258 ? 46.316 54.661 0.844 1.00 57.73 317 ARG A CA 1
ATOM 1783 C C . ARG A 1 258 ? 46.592 54.969 -0.654 1.00 67.36 317 ARG A C 1
ATOM 1784 O O . ARG A 1 258 ? 47.192 56.010 -0.960 1.00 66.96 317 ARG A O 1
ATOM 1792 N N . SER A 1 259 ? 46.155 54.078 -1.574 1.00 68.43 318 SER A N 1
ATOM 1793 C CA . SER A 1 259 ? 46.407 54.225 -3.021 1.00 71.26 318 SER A CA 1
ATOM 1794 C C . SER A 1 259 ? 45.263 54.902 -3.789 1.00 79.02 318 SER A C 1
ATOM 1795 O O . SER A 1 259 ? 44.138 54.935 -3.296 1.00 76.72 318 SER A O 1
ATOM 1798 N N . GLU A 1 260 ? 45.556 55.433 -5.002 1.00 80.57 319 GLU A N 1
ATOM 1799 C CA . GLU A 1 260 ? 44.580 56.120 -5.860 1.00 81.73 319 GLU A CA 1
ATOM 1800 C C . GLU A 1 260 ? 43.874 55.192 -6.873 1.00 86.84 319 GLU A C 1
ATOM 1801 O O . GLU A 1 260 ? 44.451 54.202 -7.330 1.00 86.26 319 GLU A O 1
ATOM 1807 N N . GLU A 1 261 ? 42.626 55.546 -7.228 1.00 84.04 320 GLU A N 1
ATOM 1808 C CA . GLU A 1 261 ? 41.796 54.863 -8.218 1.00 83.16 320 GLU A CA 1
ATOM 1809 C C . GLU A 1 261 ? 40.977 55.924 -8.954 1.00 88.92 320 GLU A C 1
ATOM 1810 O O . GLU A 1 261 ? 40.089 56.543 -8.360 1.00 89.00 320 GLU A O 1
ATOM 1816 N N . SER A 1 262 ? 41.327 56.170 -10.238 1.00 86.78 321 SER A N 1
ATOM 1817 C CA . SER A 1 262 ? 40.729 57.176 -11.134 1.00 87.63 321 SER A CA 1
ATOM 1818 C C . SER A 1 262 ? 40.840 58.614 -10.561 1.00 91.97 321 SER A C 1
ATOM 1819 O O . SER A 1 262 ? 39.832 59.317 -10.406 1.00 91.45 321 SER A O 1
ATOM 1822 N N . GLY A 1 263 ? 42.078 59.011 -10.241 1.00 88.75 322 GLY A N 1
ATOM 1823 C CA . GLY A 1 263 ? 42.407 60.321 -9.678 1.00 89.81 322 GLY A CA 1
ATOM 1824 C C . GLY A 1 263 ? 42.307 60.412 -8.162 1.00 90.75 322 GLY A C 1
ATOM 1825 O O . GLY A 1 263 ? 43.271 60.815 -7.498 1.00 91.82 322 GLY A O 1
ATOM 1826 N N . GLN A 1 264 ? 41.135 60.056 -7.604 1.00 82.56 323 GLN A N 1
ATOM 1827 C CA . GLN A 1 264 ? 40.890 60.101 -6.160 1.00 80.83 323 GLN A CA 1
ATOM 1828 C C . GLN A 1 264 ? 41.465 58.878 -5.428 1.00 79.14 323 GLN A C 1
ATOM 1829 O O . GLN A 1 264 ? 41.450 57.766 -5.959 1.00 78.21 323 GLN A O 1
ATOM 1835 N N . SER A 1 265 ? 41.973 59.100 -4.211 1.00 71.47 324 SER A N 1
ATOM 1836 C CA . SER A 1 265 ? 42.521 58.060 -3.348 1.00 68.25 324 SER A CA 1
ATOM 1837 C C . SER A 1 265 ? 41.392 57.179 -2.783 1.00 63.91 324 SER A C 1
ATOM 1838 O O . SER A 1 265 ? 40.337 57.706 -2.421 1.00 63.04 324 SER A O 1
ATOM 1841 N N . VAL A 1 266 ? 41.623 55.841 -2.721 1.00 55.16 325 VAL A N 1
ATOM 1842 C CA . VAL A 1 266 ? 40.709 54.827 -2.159 1.00 51.45 325 VAL A CA 1
ATOM 1843 C C . VAL A 1 266 ? 40.563 55.168 -0.686 1.00 52.69 325 VAL A C 1
ATOM 1844 O O . VAL A 1 266 ? 41.567 55.280 0.022 1.00 52.65 325 VAL A O 1
ATOM 1848 N N . GLN A 1 267 ? 39.327 55.412 -0.255 1.00 46.46 326 GLN A N 1
ATOM 1849 C CA . GLN A 1 267 ? 39.020 55.859 1.094 1.00 46.07 326 GLN A CA 1
ATOM 1850 C C . GLN A 1 267 ? 37.570 55.523 1.437 1.00 46.92 326 GLN A C 1
ATOM 1851 O O . GLN A 1 267 ? 36.702 55.546 0.555 1.00 44.63 326 GLN A O 1
ATOM 1857 N N . LEU A 1 268 ? 37.315 55.278 2.728 1.00 42.42 327 LEU A N 1
ATOM 1858 C CA . LEU A 1 268 ? 35.992 55.048 3.328 1.00 41.36 327 LEU A CA 1
ATOM 1859 C C . LEU A 1 268 ? 35.328 56.425 3.457 1.00 45.50 327 LEU A C 1
ATOM 1860 O O . LEU A 1 268 ? 35.935 57.364 3.993 1.00 45.62 327 LEU A O 1
ATOM 1865 N N . LYS A 1 269 ? 34.108 56.550 2.932 1.00 40.87 328 LYS A N 1
ATOM 1866 C CA . LYS A 1 269 ? 33.366 57.803 2.958 1.00 41.61 328 LYS A CA 1
ATOM 1867 C C . LYS A 1 269 ? 31.944 57.504 3.374 1.00 43.31 328 LYS A C 1
ATOM 1868 O O . LYS A 1 269 ? 31.419 56.477 2.972 1.00 42.24 328 LYS A O 1
ATOM 1874 N N . ALA A 1 270 ? 31.296 58.398 4.135 1.00 41.05 329 ALA A N 1
ATOM 1875 C CA . ALA A 1 270 ? 29.892 58.210 4.526 1.00 40.41 329 ALA A CA 1
ATOM 1876 C C . ALA A 1 270 ? 29.004 58.282 3.273 1.00 45.65 329 ALA A C 1
ATOM 1877 O O . ALA A 1 270 ? 27.926 57.704 3.254 1.00 43.81 329 ALA A O 1
ATOM 1879 N N . ASP A 1 271 ? 29.489 58.963 2.218 1.00 45.21 330 ASP A N 1
ATOM 1880 C CA . ASP A 1 271 ? 28.859 59.130 0.899 1.00 46.26 330 ASP A CA 1
ATOM 1881 C C . ASP A 1 271 ? 28.688 57.766 0.208 1.00 48.19 330 ASP A C 1
ATOM 1882 O O . ASP A 1 271 ? 27.769 57.614 -0.594 1.00 47.49 330 ASP A O 1
ATOM 1887 N N . ASP A 1 272 ? 29.537 56.764 0.559 1.00 44.18 331 ASP A N 1
ATOM 1888 C CA . ASP A 1 272 ? 29.478 55.391 0.022 1.00 42.05 331 ASP A CA 1
ATOM 1889 C C . ASP A 1 272 ? 28.094 54.762 0.197 1.00 43.80 331 ASP A C 1
ATOM 1890 O O . ASP A 1 272 ? 27.711 53.904 -0.603 1.00 42.08 331 ASP A O 1
ATOM 1895 N N . PHE A 1 273 ? 27.334 55.215 1.203 1.00 39.24 332 PHE A N 1
ATOM 1896 C CA . PHE A 1 273 ? 25.996 54.686 1.466 1.00 38.31 332 PHE A CA 1
ATOM 1897 C C . PHE A 1 273 ? 24.873 55.463 0.752 1.00 45.63 332 PHE A C 1
ATOM 1898 O O . PHE A 1 273 ? 23.698 55.115 0.902 1.00 44.56 332 PHE A O 1
ATOM 1906 N N . GLY A 1 274 ? 25.243 56.468 -0.049 1.00 45.91 333 GLY A N 1
ATOM 1907 C CA . GLY A 1 274 ? 24.284 57.283 -0.783 1.00 47.76 333 GLY A CA 1
ATOM 1908 C C . GLY A 1 274 ? 23.920 58.557 -0.052 1.00 54.92 333 GLY A C 1
ATOM 1909 O O . GLY A 1 274 ? 24.457 58.830 1.017 1.00 53.28 333 GLY A O 1
ATOM 1910 N N . THR A 1 275 ? 23.046 59.373 -0.645 1.00 57.22 334 THR A N 1
ATOM 1911 C CA . THR A 1 275 ? 22.650 60.651 -0.053 1.00 60.11 334 THR A CA 1
ATOM 1912 C C . THR A 1 275 ? 21.329 60.482 0.670 1.00 65.36 334 THR A C 1
ATOM 1913 O O . THR A 1 275 ? 20.465 59.735 0.198 1.00 64.48 334 THR A O 1
ATOM 1917 N N . ALA A 1 276 ? 21.178 61.161 1.818 1.00 64.35 335 ALA A N 1
ATOM 1918 C CA . ALA A 1 276 ? 19.973 61.045 2.635 1.00 64.96 335 ALA A CA 1
ATOM 1919 C C . ALA A 1 276 ? 18.822 61.978 2.221 1.00 73.22 335 ALA A C 1
ATOM 1920 O O . ALA A 1 276 ? 19.011 63.190 2.035 1.00 74.39 335 ALA A O 1
ATOM 1922 N N . LEU A 1 277 ? 17.620 61.361 2.074 1.00 70.70 336 LEU A N 1
ATOM 1923 C CA . LEU A 1 277 ? 16.299 61.940 1.784 1.00 108.94 336 LEU A CA 1
ATOM 1924 C C . LEU A 1 277 ? 15.209 60.867 1.961 1.00 135.08 336 LEU A C 1
ATOM 1925 O O . LEU A 1 277 ? 15.407 59.874 2.664 1.00 89.89 336 LEU A O 1
ATOM 1930 N N . SER A 1 290 ? 19.012 55.801 -5.994 1.00 77.48 349 SER A N 1
ATOM 1931 C CA . SER A 1 290 ? 18.506 54.609 -5.311 1.00 75.45 349 SER A CA 1
ATOM 1932 C C . SER A 1 290 ? 19.197 54.295 -3.961 1.00 75.20 349 SER A C 1
ATOM 1933 O O . SER A 1 290 ? 18.454 54.103 -2.992 1.00 75.12 349 SER A O 1
ATOM 1936 N N . PRO A 1 291 ? 20.558 54.206 -3.830 1.00 67.72 350 PRO A N 1
ATOM 1937 C CA . PRO A 1 291 ? 21.135 53.869 -2.506 1.00 64.51 350 PRO A CA 1
ATOM 1938 C C . PRO A 1 291 ? 20.843 54.897 -1.411 1.00 63.37 350 PRO A C 1
ATOM 1939 O O . PRO A 1 291 ? 21.167 56.080 -1.544 1.00 63.34 350 PRO A O 1
ATOM 1943 N N . THR A 1 292 ? 20.170 54.440 -0.346 1.00 55.91 351 THR A N 1
ATOM 1944 C CA . THR A 1 292 ? 19.798 55.291 0.782 1.00 54.15 351 THR A CA 1
ATOM 1945 C C . THR A 1 292 ? 20.557 54.887 2.062 1.00 51.26 351 THR A C 1
ATOM 1946 O O . THR A 1 292 ? 20.612 53.702 2.390 1.00 47.27 351 THR A O 1
ATOM 1950 N N . PRO A 1 293 ? 21.213 55.847 2.757 1.00 45.08 352 PRO A N 1
ATOM 1951 C CA . PRO A 1 293 ? 21.921 55.478 3.990 1.00 41.53 352 PRO A CA 1
ATOM 1952 C C . PRO A 1 293 ? 20.933 55.199 5.128 1.00 41.01 352 PRO A C 1
ATOM 1953 O O . PRO A 1 293 ? 19.866 55.807 5.204 1.00 40.62 352 PRO A O 1
ATOM 1957 N N . TRP A 1 294 ? 21.271 54.266 6.007 1.00 35.40 353 TRP A N 1
ATOM 1958 C CA . TRP A 1 294 ? 20.395 54.006 7.141 1.00 33.04 353 TRP A CA 1
ATOM 1959 C C . TRP A 1 294 ? 20.591 55.153 8.149 1.00 37.41 353 TRP A C 1
ATOM 1960 O O . TRP A 1 294 ? 21.722 55.556 8.421 1.00 37.38 353 TRP A O 1
ATOM 1971 N N . ARG A 1 295 ? 19.481 55.705 8.640 1.00 34.69 354 ARG A N 1
ATOM 1972 C CA . ARG A 1 295 ? 19.413 56.743 9.676 1.00 35.30 354 ARG A CA 1
ATOM 1973 C C . ARG A 1 295 ? 18.327 56.346 10.683 1.00 39.22 354 ARG A C 1
ATOM 1974 O O . ARG A 1 295 ? 17.272 55.829 10.287 1.00 38.76 354 ARG A O 1
ATOM 1982 N N . PRO A 1 296 ? 18.514 56.659 11.982 1.00 36.53 355 PRO A N 1
ATOM 1983 C CA . PRO A 1 296 ? 17.444 56.390 12.961 1.00 35.90 355 PRO A CA 1
ATOM 1984 C C . PRO A 1 296 ? 16.162 57.131 12.585 1.00 40.38 355 PRO A C 1
ATOM 1985 O O . PRO A 1 296 ? 16.240 58.229 12.025 1.00 41.13 355 PRO A O 1
ATOM 1989 N N . TRP A 1 297 ? 14.996 56.506 12.836 1.00 35.88 356 TRP A N 1
ATOM 1990 C CA . TRP A 1 297 ? 13.673 57.068 12.538 1.00 37.91 356 TRP A CA 1
ATOM 1991 C C . TRP A 1 297 ? 13.465 58.405 13.282 1.00 40.40 356 TRP A C 1
ATOM 1992 O O . TRP A 1 297 ? 12.879 59.329 12.739 1.00 39.00 356 TRP A O 1
ATOM 2003 N N . LEU A 1 298 ? 13.993 58.513 14.502 1.00 37.75 357 LEU A N 1
ATOM 2004 C CA . LEU A 1 298 ? 13.989 59.774 15.263 1.00 38.62 357 LEU A CA 1
ATOM 2005 C C . LEU A 1 298 ? 15.338 59.950 15.944 1.00 43.71 357 LEU A C 1
ATOM 2006 O O . LEU A 1 298 ? 15.908 58.978 16.422 1.00 42.53 357 LEU A O 1
ATOM 2011 N N . ALA A 1 299 ? 15.877 61.168 15.936 1.00 41.78 358 ALA A N 1
ATOM 2012 C CA . ALA A 1 299 ? 17.154 61.456 16.595 1.00 41.30 358 ALA A CA 1
ATOM 2013 C C . ALA A 1 299 ? 16.932 61.506 18.121 1.00 44.66 358 ALA A C 1
ATOM 2014 O O . ALA A 1 299 ? 15.795 61.708 18.572 1.00 44.01 358 ALA A O 1
ATOM 2016 N N . THR A 1 300 ? 18.014 61.342 18.906 1.00 40.48 359 THR A N 1
ATOM 2017 C CA . THR A 1 300 ? 17.983 61.412 20.371 1.00 40.37 359 THR A CA 1
ATOM 2018 C C . THR A 1 300 ? 17.309 62.717 20.838 1.00 46.45 359 THR A C 1
ATOM 2019 O O . THR A 1 300 ? 16.464 62.676 21.735 1.00 45.88 359 THR A O 1
ATOM 2023 N N . GLU A 1 301 ? 17.695 63.867 20.232 1.00 44.61 360 GLU A N 1
ATOM 2024 C CA . GLU A 1 301 ? 17.164 65.188 20.598 1.00 47.02 360 GLU A CA 1
ATOM 2025 C C . GLU A 1 301 ? 15.672 65.333 20.270 1.00 50.87 360 GLU A C 1
ATOM 2026 O O . GLU A 1 301 ? 14.977 66.038 20.988 1.00 51.04 360 GLU A O 1
ATOM 2032 N N . GLN A 1 302 ? 15.189 64.667 19.192 1.00 46.50 361 GLN A N 1
ATOM 2033 C CA . GLN A 1 302 ? 13.781 64.681 18.778 1.00 45.87 361 GLN A CA 1
ATOM 2034 C C . GLN A 1 302 ? 12.883 64.004 19.837 1.00 48.11 361 GLN A C 1
ATOM 2035 O O . GLN A 1 302 ? 11.782 64.481 20.099 1.00 49.63 361 GLN A O 1
ATOM 2041 N N . ILE A 1 303 ? 13.367 62.915 20.463 1.00 42.64 362 ILE A N 1
ATOM 2042 C CA . ILE A 1 303 ? 12.662 62.216 21.541 1.00 40.30 362 ILE A CA 1
ATOM 2043 C C . ILE A 1 303 ? 12.690 63.099 22.792 1.00 46.28 362 ILE A C 1
ATOM 2044 O O . ILE A 1 303 ? 11.642 63.318 23.407 1.00 45.54 362 ILE A O 1
ATOM 2049 N N . HIS A 1 304 ? 13.882 63.641 23.131 1.00 44.42 363 HIS A N 1
ATOM 2050 C CA . HIS A 1 304 ? 14.115 64.528 24.273 1.00 45.77 363 HIS A CA 1
ATOM 2051 C C . HIS A 1 304 ? 13.200 65.770 24.255 1.00 52.98 363 HIS A C 1
ATOM 2052 O O . HIS A 1 304 ? 12.636 66.130 25.295 1.00 52.41 363 HIS A O 1
ATOM 2059 N N . LYS A 1 305 ? 13.043 66.397 23.074 1.00 51.56 364 LYS A N 1
ATOM 2060 C CA . LYS A 1 305 ? 12.215 67.593 22.869 1.00 53.50 364 LYS A CA 1
ATOM 2061 C C . LYS A 1 305 ? 10.705 67.309 22.902 1.00 57.82 364 LYS A C 1
ATOM 2062 O O . LYS A 1 305 ? 9.917 68.248 23.040 1.00 59.07 364 LYS A O 1
ATOM 2068 N N . ASP A 1 306 ? 10.297 66.025 22.781 1.00 52.51 365 ASP A N 1
ATOM 2069 C CA . ASP A 1 306 ? 8.887 65.642 22.866 1.00 52.05 365 ASP A CA 1
ATOM 2070 C C . ASP A 1 306 ? 8.725 64.359 23.646 1.00 54.52 365 ASP A C 1
ATOM 2071 O O . ASP A 1 306 ? 8.290 63.338 23.110 1.00 52.96 365 ASP A O 1
ATOM 2076 N N . LEU A 1 307 ? 9.106 64.424 24.929 1.00 51.13 366 LEU A N 1
ATOM 2077 C CA . LEU A 1 307 ? 9.071 63.346 25.901 1.00 49.72 366 LEU A CA 1
ATOM 2078 C C . LEU A 1 307 ? 7.661 62.760 26.076 1.00 55.57 366 LEU A C 1
ATOM 2079 O O . LEU A 1 307 ? 7.552 61.526 26.118 1.00 51.95 366 LEU A O 1
ATOM 2084 N N . PRO A 1 308 ? 6.561 63.569 26.158 1.00 56.13 367 PRO A N 1
ATOM 2085 C CA . PRO A 1 308 ? 5.237 62.949 26.303 1.00 55.81 367 PRO A CA 1
ATOM 2086 C C . PRO A 1 308 ? 4.876 62.105 25.078 1.00 58.86 367 PRO A C 1
ATOM 2087 O O . PRO A 1 308 ? 4.413 60.982 25.252 1.00 58.89 367 PRO A O 1
ATOM 2091 N N . LYS A 1 309 ? 5.162 62.596 23.865 1.00 53.43 368 LYS A N 1
ATOM 2092 C CA . LYS A 1 309 ? 4.874 61.881 22.617 1.00 51.38 368 LYS A CA 1
ATOM 2093 C C . LYS A 1 309 ? 5.839 60.719 22.287 1.00 51.04 368 LYS A C 1
ATOM 2094 O O . LYS A 1 309 ? 5.377 59.646 21.885 1.00 49.11 368 LYS A O 1
ATOM 2100 N N . TRP A 1 310 ? 7.159 60.930 22.414 1.00 44.88 369 TRP A N 1
ATOM 2101 C CA . TRP A 1 310 ? 8.121 59.932 21.945 1.00 41.70 369 TRP A CA 1
ATOM 2102 C C . TRP A 1 310 ? 8.903 59.138 22.974 1.00 40.55 369 TRP A C 1
ATOM 2103 O O . TRP A 1 310 ? 9.553 58.170 22.572 1.00 36.58 369 TRP A O 1
ATOM 2114 N N . SER A 1 311 ? 8.870 59.499 24.267 1.00 36.76 370 SER A N 1
ATOM 2115 C CA . SER A 1 311 ? 9.648 58.689 25.191 1.00 36.12 370 SER A CA 1
ATOM 2116 C C . SER A 1 311 ? 8.831 57.509 25.734 1.00 38.26 370 SER A C 1
ATOM 2117 O O . SER A 1 311 ? 7.622 57.423 25.488 1.00 36.78 370 SER A O 1
ATOM 2120 N N . ALA A 1 312 ? 9.515 56.566 26.407 1.00 34.02 371 ALA A N 1
ATOM 2121 C CA . ALA A 1 312 ? 8.865 55.513 27.170 1.00 32.74 371 ALA A CA 1
ATOM 2122 C C . ALA A 1 312 ? 8.624 56.183 28.543 1.00 37.37 371 ALA A C 1
ATOM 2123 O O . ALA A 1 312 ? 9.462 56.966 29.003 1.00 36.96 371 ALA A O 1
ATOM 2125 N N . SER A 1 313 ? 7.449 55.948 29.142 1.00 34.40 372 SER A N 1
ATOM 2126 C CA . SER A 1 313 ? 7.057 56.534 30.417 1.00 33.89 372 SER A CA 1
ATOM 2127 C C . SER A 1 313 ? 6.638 55.469 31.372 1.00 36.14 372 SER A C 1
ATOM 2128 O O . SER A 1 313 ? 6.135 54.424 30.946 1.00 33.02 372 SER A O 1
ATOM 2131 N N . ILE A 1 314 ? 6.870 55.725 32.675 1.00 34.37 373 ILE A N 1
ATOM 2132 C CA . ILE A 1 314 ? 6.478 54.834 33.766 1.00 32.94 373 ILE A CA 1
ATOM 2133 C C . ILE A 1 314 ? 5.336 55.526 34.505 1.00 38.75 373 ILE A C 1
ATOM 2134 O O . ILE A 1 314 ? 5.538 56.609 35.085 1.00 38.72 373 ILE A O 1
ATOM 2139 N N . LEU A 1 315 ? 4.143 54.930 34.486 1.00 35.47 374 LEU A N 1
ATOM 2140 C CA . LEU A 1 315 ? 3.085 55.524 35.288 1.00 36.30 374 LEU A CA 1
ATOM 2141 C C . LEU A 1 315 ? 2.894 54.712 36.577 1.00 37.91 374 LEU A C 1
ATOM 2142 O O . LEU A 1 315 ? 3.106 53.497 36.588 1.00 34.54 374 LEU A O 1
ATOM 2147 N N . ILE A 1 316 ? 2.500 55.383 37.663 1.00 36.55 375 ILE A N 1
ATOM 2148 C CA . ILE A 1 316 ? 2.244 54.676 38.921 1.00 35.34 375 ILE A CA 1
ATOM 2149 C C . ILE A 1 316 ? 0.744 54.464 39.028 1.00 39.62 375 ILE A C 1
ATOM 2150 O O . ILE A 1 316 ? -0.022 55.430 39.071 1.00 40.17 375 ILE A O 1
ATOM 2155 N N . LEU A 1 317 ? 0.330 53.199 39.023 1.00 35.04 376 LEU A N 1
ATOM 2156 C CA . LEU A 1 317 ? -1.073 52.828 39.081 1.00 35.24 376 LEU A CA 1
ATOM 2157 C C . LEU A 1 317 ? -1.437 52.208 40.421 1.00 36.75 376 LEU A C 1
ATOM 2158 O O . LEU A 1 317 ? -0.682 51.408 40.963 1.00 35.53 376 LEU A O 1
ATOM 2163 N N . TYR A 1 318 ? -2.596 52.586 40.954 1.00 33.47 377 TYR A N 1
ATOM 2164 C CA . TYR A 1 318 ? -3.113 51.992 42.180 1.00 32.28 377 TYR A CA 1
ATOM 2165 C C . TYR A 1 318 ? -4.263 51.102 41.782 1.00 34.64 377 TYR A C 1
ATOM 2166 O O . TYR A 1 318 ? -5.075 51.493 40.944 1.00 33.76 377 TYR A O 1
ATOM 2175 N N . ASP A 1 319 ? -4.321 49.897 42.339 1.00 30.90 378 ASP A N 1
ATOM 2176 C CA . ASP A 1 319 ? -5.342 48.943 41.918 1.00 31.56 378 ASP A CA 1
ATOM 2177 C C . ASP A 1 319 ? -5.911 48.051 43.032 1.00 36.64 378 ASP A C 1
ATOM 2178 O O . ASP A 1 319 ? -5.151 47.400 43.733 1.00 36.46 378 ASP A O 1
ATOM 2183 N N . ALA A 1 320 ? -7.254 47.983 43.158 1.00 35.41 379 ALA A N 1
ATOM 2184 C CA . ALA A 1 320 ? -7.921 47.146 44.190 1.00 34.40 379 ALA A CA 1
ATOM 2185 C C . ALA A 1 320 ? -9.261 46.686 43.598 1.00 40.56 379 ALA A C 1
ATOM 2186 O O . ALA A 1 320 ? -10.261 47.383 43.713 1.00 41.55 379 ALA A O 1
ATOM 2188 N N . PRO A 1 321 ? -9.260 45.540 42.874 1.00 37.33 380 PRO A N 1
ATOM 2189 C CA . PRO A 1 321 ? -10.449 45.129 42.110 1.00 37.57 380 PRO A CA 1
ATOM 2190 C C . PRO A 1 321 ? -11.781 44.971 42.851 1.00 42.17 380 PRO A C 1
ATOM 2191 O O . PRO A 1 321 ? -12.812 45.095 42.190 1.00 41.59 380 PRO A O 1
ATOM 2195 N N . TYR A 1 322 ? -11.776 44.706 44.186 1.00 39.27 381 TYR A N 1
ATOM 2196 C CA . TYR A 1 322 ? -12.998 44.516 44.979 1.00 39.43 381 TYR A CA 1
ATOM 2197 C C . TYR A 1 322 ? -13.489 45.790 45.696 1.00 42.37 381 TYR A C 1
ATOM 2198 O O . TYR A 1 322 ? -14.526 45.761 46.382 1.00 40.29 381 TYR A O 1
ATOM 2207 N N . ALA A 1 323 ? -12.762 46.907 45.507 1.00 39.20 382 ALA A N 1
ATOM 2208 C CA . ALA A 1 323 ? -13.070 48.181 46.158 1.00 39.89 382 ALA A CA 1
ATOM 2209 C C . ALA A 1 323 ? -13.868 49.093 45.261 1.00 46.89 382 ALA A C 1
ATOM 2210 O O . ALA A 1 323 ? -13.817 48.937 44.044 1.00 47.73 382 ALA A O 1
ATOM 2212 N N . ARG A 1 324 ? -14.609 50.045 45.849 1.00 45.03 383 ARG A N 1
ATOM 2213 C CA . ARG A 1 324 ? -15.442 51.004 45.116 1.00 46.91 383 ARG A CA 1
ATOM 2214 C C . ARG A 1 324 ? -14.591 51.861 44.199 1.00 49.89 383 ARG A C 1
ATOM 2215 O O . ARG A 1 324 ? -14.799 51.818 42.992 1.00 50.30 383 ARG A O 1
ATOM 2223 N N . ASN A 1 325 ? -13.604 52.601 44.751 1.00 45.77 384 ASN A N 1
ATOM 2224 C CA . ASN A 1 325 ? -12.679 53.378 43.924 1.00 45.04 384 ASN A CA 1
ATOM 2225 C C . ASN A 1 325 ? -11.532 52.419 43.722 1.00 45.43 384 ASN A C 1
ATOM 2226 O O . ASN A 1 325 ? -10.599 52.395 44.521 1.00 45.13 384 ASN A O 1
ATOM 2231 N N A ARG A 1 326 ? -11.623 51.586 42.661 0.70 41.41 385 ARG A N 1
ATOM 2232 N N B ARG A 1 326 ? -11.618 51.585 42.687 0.30 40.76 385 ARG A N 1
ATOM 2233 C CA A ARG A 1 326 ? -10.638 50.539 42.381 0.70 39.01 385 ARG A CA 1
ATOM 2234 C CA B ARG A 1 326 ? -10.612 50.559 42.408 0.30 38.45 385 ARG A CA 1
ATOM 2235 C C A ARG A 1 326 ? -9.353 51.044 41.701 0.70 42.16 385 ARG A C 1
ATOM 2236 C C B ARG A 1 326 ? -9.329 51.075 41.750 0.30 41.91 385 ARG A C 1
ATOM 2237 O O A ARG A 1 326 ? -8.324 50.367 41.781 0.70 40.68 385 ARG A O 1
ATOM 2238 O O B ARG A 1 326 ? -8.291 50.417 41.851 0.30 40.32 385 ARG A O 1
ATOM 2253 N N . THR A 1 327 ? -9.398 52.233 41.078 1.00 39.80 386 THR A N 1
ATOM 2254 C CA . THR A 1 327 ? -8.281 52.806 40.319 1.00 38.83 386 THR A CA 1
ATOM 2255 C C . THR A 1 327 ? -7.897 54.239 40.712 1.00 44.69 386 THR A C 1
ATOM 2256 O O . THR A 1 327 ? -8.769 55.071 40.962 1.00 46.62 386 THR A O 1
ATOM 2260 N N . ALA A 1 328 ? -6.575 54.523 40.697 1.00 39.41 387 ALA A N 1
ATOM 2261 C CA . ALA A 1 328 ? -5.987 55.850 40.880 1.00 39.98 387 ALA A CA 1
ATOM 2262 C C . ALA A 1 328 ? -4.630 55.876 40.175 1.00 41.97 387 ALA A C 1
ATOM 2263 O O . ALA A 1 328 ? -3.982 54.841 40.091 1.00 40.52 387 ALA A O 1
ATOM 2265 N N . ILE A 1 329 ? -4.221 57.029 39.617 1.00 39.92 388 ILE A N 1
ATOM 2266 C CA . ILE A 1 329 ? -2.910 57.179 38.962 1.00 38.36 388 ILE A CA 1
ATOM 2267 C C . ILE A 1 329 ? -2.223 58.337 39.660 1.00 44.06 388 ILE A C 1
ATOM 2268 O O . ILE A 1 329 ? -2.701 59.467 39.588 1.00 44.86 388 ILE A O 1
ATOM 2273 N N . ASP A 1 330 ? -1.101 58.051 40.318 1.00 39.70 389 ASP A N 1
ATOM 2274 C CA . ASP A 1 330 ? -0.320 59.002 41.097 1.00 40.49 389 ASP A CA 1
ATOM 2275 C C . ASP A 1 330 ? 0.434 59.994 40.217 1.00 44.89 389 ASP A C 1
ATOM 2276 O O . ASP A 1 330 ? 0.324 61.217 40.399 1.00 44.47 389 ASP A O 1
ATOM 2281 N N . ARG A 1 331 ? 1.233 59.447 39.274 1.00 40.36 390 ARG A N 1
ATOM 2282 C CA . ARG A 1 331 ? 2.171 60.192 38.460 1.00 41.22 390 ARG A CA 1
ATOM 2283 C C . ARG A 1 331 ? 2.637 59.433 37.218 1.00 44.25 390 ARG A C 1
ATOM 2284 O O . ARG A 1 331 ? 2.386 58.233 37.055 1.00 42.14 390 ARG A O 1
ATOM 2292 N N . VAL A 1 332 ? 3.371 60.160 36.375 1.00 42.52 391 VAL A N 1
ATOM 2293 C CA . VAL A 1 332 ? 4.016 59.677 35.159 1.00 42.03 391 VAL A CA 1
ATOM 2294 C C . VAL A 1 332 ? 5.441 60.226 35.206 1.00 44.88 391 VAL A C 1
ATOM 2295 O O . VAL A 1 332 ? 5.636 61.364 35.630 1.00 46.70 391 VAL A O 1
ATOM 2299 N N . ASP A 1 333 ? 6.430 59.405 34.837 1.00 38.51 392 ASP A N 1
ATOM 2300 C CA . ASP A 1 333 ? 7.839 59.801 34.760 1.00 37.48 392 ASP A CA 1
ATOM 2301 C C . ASP A 1 333 ? 8.380 59.319 33.444 1.00 39.05 392 ASP A C 1
ATOM 2302 O O . ASP A 1 333 ? 8.213 58.147 33.101 1.00 37.89 392 ASP A O 1
ATOM 2307 N N . HIS A 1 334 ? 9.008 60.219 32.693 1.00 36.32 393 HIS A N 1
ATOM 2308 C CA . HIS A 1 334 ? 9.541 59.895 31.380 1.00 35.87 393 HIS A CA 1
ATOM 2309 C C . HIS A 1 334 ? 10.950 59.396 31.448 1.00 39.25 393 HIS A C 1
ATOM 2310 O O . HIS A 1 334 ? 11.771 59.935 32.194 1.00 39.30 393 HIS A O 1
ATOM 2317 N N . LEU A 1 335 ? 11.251 58.377 30.642 1.00 36.13 394 LEU A N 1
ATOM 2318 C CA . LEU A 1 335 ? 12.594 57.795 30.568 1.00 35.09 394 LEU A CA 1
ATOM 2319 C C . LEU A 1 335 ? 13.343 58.529 29.482 1.00 40.05 394 LEU A C 1
ATOM 2320 O O . LEU A 1 335 ? 13.572 58.016 28.399 1.00 39.01 394 LEU A O 1
ATOM 2325 N N . ASP A 1 336 ? 13.659 59.784 29.748 1.00 38.19 395 ASP A N 1
ATOM 2326 C CA . ASP A 1 336 ? 14.345 60.627 28.786 1.00 39.41 395 ASP A CA 1
ATOM 2327 C C . ASP A 1 336 ? 15.651 59.975 28.301 1.00 43.96 395 ASP A C 1
ATOM 2328 O O . ASP A 1 336 ? 16.509 59.711 29.143 1.00 44.96 395 ASP A O 1
ATOM 2333 N N . PRO A 1 337 ? 15.829 59.699 26.976 1.00 39.99 396 PRO A N 1
ATOM 2334 C CA . PRO A 1 337 ? 17.113 59.119 26.503 1.00 39.02 396 PRO A CA 1
ATOM 2335 C C . PRO A 1 337 ? 18.327 59.949 26.897 1.00 40.94 396 PRO A C 1
ATOM 2336 O O . PRO A 1 337 ? 19.397 59.389 27.075 1.00 39.40 396 PRO A O 1
ATOM 2340 N N . LYS A 1 338 ? 18.153 61.269 27.057 1.00 39.69 397 LYS A N 1
ATOM 2341 C CA . LYS A 1 338 ? 19.230 62.164 27.467 1.00 42.38 397 LYS A CA 1
ATOM 2342 C C . LYS A 1 338 ? 19.659 61.957 28.928 1.00 46.11 397 LYS A C 1
ATOM 2343 O O . LYS A 1 338 ? 20.775 62.352 29.258 1.00 48.10 397 LYS A O 1
ATOM 2349 N N . ALA A 1 339 ? 18.821 61.293 29.782 1.00 41.44 398 ALA A N 1
ATOM 2350 C CA . ALA A 1 339 ? 19.164 60.962 31.182 1.00 40.68 398 ALA A CA 1
ATOM 2351 C C . ALA A 1 339 ? 20.285 59.919 31.184 1.00 42.38 398 ALA A C 1
ATOM 2352 O O . ALA A 1 339 ? 21.126 59.921 32.082 1.00 41.73 398 ALA A O 1
ATOM 2354 N N . MET A 1 340 ? 20.284 59.030 30.168 1.00 38.35 399 MET A N 1
ATOM 2355 C CA . MET A 1 340 ? 21.301 58.007 29.928 1.00 37.72 399 MET A CA 1
ATOM 2356 C C . MET A 1 340 ? 22.547 58.633 29.253 1.00 43.37 399 MET A C 1
ATOM 2357 O O . MET A 1 340 ? 23.655 58.450 29.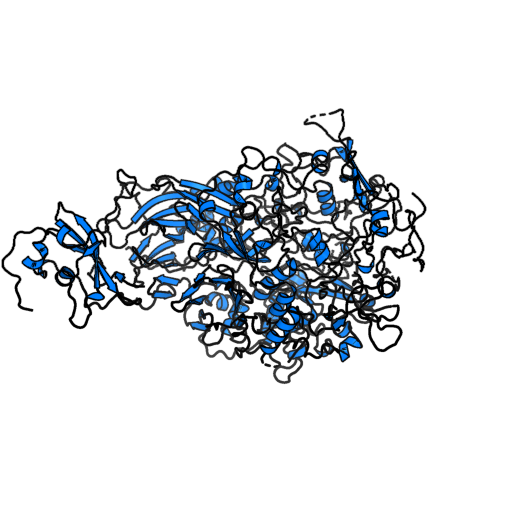752 1.00 44.61 399 MET A O 1
ATOM 2362 N N . THR A 1 341 ? 22.372 59.371 28.127 1.00 40.36 400 THR A N 1
ATOM 2363 C CA . THR A 1 341 ? 23.491 59.958 27.366 1.00 39.95 400 THR A CA 1
ATOM 2364 C C . THR A 1 341 ? 24.318 60.936 28.214 1.00 47.47 400 THR A C 1
ATOM 2365 O O . THR A 1 341 ? 25.543 61.004 28.022 1.00 47.43 400 THR A O 1
ATOM 2369 N N . ALA A 1 342 ? 23.670 61.646 29.189 1.00 45.35 401 ALA A N 1
ATOM 2370 C CA . ALA A 1 342 ? 24.355 62.576 30.102 1.00 47.36 401 ALA A CA 1
ATOM 2371 C C . ALA A 1 342 ? 25.392 61.844 30.975 1.00 48.81 401 ALA A C 1
ATOM 2372 O O . ALA A 1 342 ? 26.356 62.451 31.404 1.00 47.85 401 ALA A O 1
ATOM 2374 N N . ASN A 1 343 ? 25.192 60.529 31.203 1.00 44.70 402 ASN A N 1
ATOM 2375 C CA . ASN A 1 343 ? 26.073 59.654 31.985 1.00 43.89 402 ASN A CA 1
ATOM 2376 C C . ASN A 1 343 ? 27.005 58.763 31.131 1.00 44.44 402 ASN A C 1
ATOM 2377 O O . ASN A 1 343 ? 27.618 57.821 31.631 1.00 41.31 402 ASN A O 1
ATOM 2382 N N . TYR A 1 344 ? 27.144 59.096 29.854 1.00 43.74 403 TYR A N 1
ATOM 2383 C CA . TYR A 1 344 ? 28.033 58.370 28.946 1.00 42.78 403 TYR A CA 1
ATOM 2384 C C . TYR A 1 344 ? 29.468 58.810 29.254 1.00 49.14 403 TYR A C 1
ATOM 2385 O O . TYR A 1 344 ? 29.697 60.012 29.373 1.00 50.99 403 TYR A O 1
ATOM 2394 N N . PRO A 1 345 ? 30.453 57.888 29.343 1.00 45.62 404 PRO A N 1
ATOM 2395 C CA . PRO A 1 345 ? 31.859 58.323 29.543 1.00 46.74 404 PRO A CA 1
ATOM 2396 C C . PRO A 1 345 ? 32.282 59.419 28.536 1.00 49.60 404 PRO A C 1
ATOM 2397 O O . PRO A 1 345 ? 31.842 59.384 27.379 1.00 47.06 404 PRO A O 1
ATOM 2401 N N . PRO A 1 346 ? 33.079 60.437 28.952 1.00 48.28 405 PRO A N 1
ATOM 2402 C CA . PRO A 1 346 ? 33.409 61.550 28.031 1.00 49.56 405 PRO A CA 1
ATOM 2403 C C . PRO A 1 346 ? 34.025 61.162 26.679 1.00 53.66 405 PRO A C 1
ATOM 2404 O O . PRO A 1 346 ? 33.787 61.860 25.692 1.00 53.68 405 PRO A O 1
ATOM 2408 N N . SER A 1 347 ? 34.737 60.028 26.610 1.00 49.75 406 SER A N 1
ATOM 2409 C CA . SER A 1 347 ? 35.355 59.532 25.370 1.00 49.58 406 SER A CA 1
ATOM 2410 C C . SER A 1 347 ? 34.339 59.158 24.293 1.00 51.80 406 SER A C 1
ATOM 2411 O O . SER A 1 347 ? 34.711 59.038 23.118 1.00 52.77 406 SER A O 1
ATOM 2414 N N . TRP A 1 348 ? 33.070 58.929 24.691 1.00 46.03 407 TRP A N 1
ATOM 2415 C CA . TRP A 1 348 ? 32.008 58.495 23.787 1.00 43.64 407 TRP A CA 1
ATOM 2416 C C . TRP A 1 348 ? 31.533 59.612 22.870 1.00 49.32 407 TRP A C 1
ATOM 2417 O O . TRP A 1 348 ? 30.838 59.350 21.903 1.00 48.49 407 TRP A O 1
ATOM 2428 N N . ARG A 1 349 ? 31.968 60.846 23.135 1.00 48.54 408 ARG A N 1
ATOM 2429 C CA . ARG A 1 349 ? 31.696 62.026 22.309 1.00 49.59 408 ARG A CA 1
ATOM 2430 C C . ARG A 1 349 ? 32.591 61.982 21.067 1.00 52.77 408 ARG A C 1
ATOM 2431 O O . ARG A 1 349 ? 32.337 62.675 20.074 1.00 54.20 408 ARG A O 1
ATOM 2439 N N . THR A 1 350 ? 33.670 61.185 21.157 1.00 47.68 409 THR A N 1
ATOM 2440 C CA . THR A 1 350 ? 34.765 61.075 20.186 1.00 48.13 409 THR A CA 1
ATOM 2441 C C . THR A 1 350 ? 35.053 59.519 19.893 1.00 50.18 409 THR A C 1
ATOM 2442 O O . THR A 1 350 ? 36.174 59.033 20.091 1.00 49.54 409 THR A O 1
ATOM 2446 N N . PRO A 1 351 ? 34.053 58.728 19.426 1.00 44.46 410 PRO A N 1
ATOM 2447 C CA . PRO A 1 351 ? 34.271 57.277 19.260 1.00 43.14 410 PRO A CA 1
ATOM 2448 C C . PRO A 1 351 ? 35.088 56.813 18.037 1.00 48.08 410 PRO A C 1
ATOM 2449 O O . PRO A 1 351 ? 35.299 55.602 17.874 1.00 46.61 410 PRO A O 1
ATOM 2453 N N . LYS A 1 352 ? 35.549 57.759 17.182 1.00 46.70 411 LYS A N 1
ATOM 2454 C CA . LYS A 1 352 ? 36.388 57.460 16.010 1.00 45.49 411 LYS A CA 1
ATOM 2455 C C . LYS A 1 352 ? 37.846 57.569 16.439 1.00 50.52 411 LYS A C 1
ATOM 2456 O O . LYS A 1 352 ? 38.755 57.323 15.644 1.00 50.73 411 LYS A O 1
ATOM 2462 N N . TRP A 1 353 ? 38.065 57.938 17.726 1.00 47.68 412 TRP A N 1
ATOM 2463 C CA . TRP A 1 353 ? 39.385 58.097 18.325 1.00 48.63 412 TRP A CA 1
ATOM 2464 C C . TRP A 1 353 ? 39.543 57.062 19.420 1.00 49.87 412 TRP A C 1
ATOM 2465 O O . TRP A 1 353 ? 38.565 56.434 19.802 1.00 45.66 412 TRP A O 1
ATOM 2476 N N . ASN A 1 354 ? 40.775 56.840 19.892 1.00 50.10 413 ASN A N 1
ATOM 2477 C CA . ASN A 1 354 ? 41.050 55.939 21.020 1.00 49.67 413 ASN A CA 1
ATOM 2478 C C . ASN A 1 354 ? 42.292 56.441 21.783 1.00 55.48 413 ASN A C 1
ATOM 2479 O O . ASN A 1 354 ? 42.838 57.471 21.388 1.00 55.26 413 ASN A O 1
ATOM 2484 N N . HIS A 1 355 ? 42.720 55.762 22.873 1.00 51.65 414 HIS A N 1
ATOM 2485 C CA . HIS A 1 355 ? 43.860 56.235 23.672 1.00 53.99 414 HIS A CA 1
ATOM 2486 C C . HIS A 1 355 ? 45.227 56.001 22.999 1.00 59.18 414 HIS A C 1
ATOM 2487 O O . HIS A 1 355 ? 46.241 56.472 23.514 1.00 60.92 414 HIS A O 1
ATOM 2494 N N . HIS A 1 356 ? 45.259 55.310 21.845 1.00 53.76 415 HIS A N 1
ATOM 2495 C CA . HIS A 1 356 ? 46.507 55.159 21.109 1.00 54.47 415 HIS A CA 1
ATOM 2496 C C . HIS A 1 356 ? 46.720 56.386 20.220 1.00 60.06 415 HIS A C 1
ATOM 2497 O O . HIS A 1 356 ? 47.843 56.625 19.760 1.00 60.47 415 HIS A O 1
ATOM 2504 N N . GLY A 1 357 ? 45.658 57.175 20.031 1.00 56.02 416 GLY A N 1
ATOM 2505 C CA . GLY A 1 357 ? 45.705 58.433 19.288 1.00 57.29 416 GLY A CA 1
ATOM 2506 C C . GLY A 1 357 ? 46.024 58.362 17.810 1.00 59.65 416 GLY A C 1
ATOM 2507 O O . GLY A 1 357 ? 45.524 57.488 17.097 1.00 57.93 416 GLY A O 1
ATOM 2508 N N . LEU A 1 358 ? 46.858 59.309 17.340 1.00 57.06 417 LEU A N 1
ATOM 2509 C CA . LEU A 1 358 ? 47.243 59.461 15.944 1.00 55.85 417 LEU A CA 1
ATOM 2510 C C . LEU A 1 358 ? 47.850 58.224 15.284 1.00 60.21 417 LEU A C 1
ATOM 2511 O O . LEU A 1 358 ? 47.415 57.917 14.178 1.00 57.58 417 LEU A O 1
ATOM 2516 N N . TRP A 1 359 ? 48.837 57.523 15.904 1.00 59.67 418 TRP A N 1
ATOM 2517 C CA . TRP A 1 359 ? 49.442 56.360 15.217 1.00 59.18 418 TRP A CA 1
ATOM 2518 C C . TRP A 1 359 ? 48.384 55.322 14.857 1.00 58.34 418 TRP A C 1
ATOM 2519 O O . TRP A 1 359 ? 48.412 54.779 13.744 1.00 56.17 418 TRP A O 1
ATOM 2530 N N . ASP A 1 360 ? 47.413 55.099 15.775 1.00 52.83 419 ASP A N 1
ATOM 2531 C CA . ASP A 1 360 ? 46.345 54.137 15.568 1.00 49.67 419 ASP A CA 1
ATOM 2532 C C . ASP A 1 360 ? 45.333 54.600 14.544 1.00 52.14 419 ASP A C 1
ATOM 2533 O O . ASP A 1 360 ? 44.949 53.788 13.711 1.00 48.73 419 ASP A O 1
ATOM 2538 N N . TRP A 1 361 ? 44.918 55.892 14.575 1.00 51.97 420 TRP A N 1
ATOM 2539 C CA . TRP A 1 361 ? 44.004 56.425 13.556 1.00 52.05 420 TRP A CA 1
ATOM 2540 C C . TRP A 1 361 ? 44.653 56.237 12.171 1.00 53.89 420 TRP A C 1
ATOM 2541 O O . TRP A 1 361 ? 43.996 55.756 11.245 1.00 50.04 420 TRP A O 1
ATOM 2552 N N . LYS A 1 362 ? 45.939 56.644 12.036 1.00 51.63 421 LYS A N 1
ATOM 2553 C CA . LYS A 1 362 ? 46.661 56.530 10.781 1.00 51.94 421 LYS A CA 1
ATOM 2554 C C . LYS A 1 362 ? 46.803 55.068 10.325 1.00 55.93 421 LYS A C 1
ATOM 2555 O O . LYS A 1 362 ? 46.497 54.773 9.157 1.00 54.31 421 LYS A O 1
ATOM 2561 N N . ALA A 1 363 ? 47.234 54.151 11.241 1.00 51.41 422 ALA A N 1
ATOM 2562 C CA . ALA A 1 363 ? 47.435 52.738 10.887 1.00 49.94 422 ALA A CA 1
ATOM 2563 C C . ALA A 1 363 ? 46.163 52.048 10.451 1.00 52.04 422 ALA A C 1
ATOM 2564 O O . ALA A 1 363 ? 46.203 51.233 9.532 1.00 51.57 422 ALA A O 1
ATOM 2566 N N . ARG A 1 364 ? 45.032 52.386 11.076 1.00 46.37 423 ARG A N 1
ATOM 2567 C CA . ARG A 1 364 ? 43.748 51.783 10.709 1.00 43.34 423 ARG A CA 1
ATOM 2568 C C . ARG A 1 364 ? 43.217 52.369 9.431 1.00 45.57 423 ARG A C 1
ATOM 2569 O O . ARG A 1 364 ? 42.733 51.615 8.603 1.00 43.26 423 ARG A O 1
ATOM 2577 N N . ASP A 1 365 ? 43.314 53.701 9.258 1.00 44.28 424 ASP A N 1
ATOM 2578 C CA . ASP A 1 365 ? 42.839 54.382 8.047 1.00 45.14 424 ASP A CA 1
ATOM 2579 C C . ASP A 1 365 ? 43.561 53.909 6.792 1.00 51.03 424 ASP A C 1
ATOM 2580 O O . ASP A 1 365 ? 42.902 53.648 5.788 1.00 49.36 424 ASP A O 1
ATOM 2585 N N . VAL A 1 366 ? 44.909 53.760 6.855 1.00 50.82 425 VAL A N 1
ATOM 2586 C CA . VAL A 1 366 ? 45.717 53.302 5.721 1.00 51.07 425 VAL A CA 1
ATOM 2587 C C . VAL A 1 366 ? 45.366 51.845 5.309 1.00 51.50 425 VAL A C 1
ATOM 2588 O O . VAL A 1 366 ? 45.446 51.516 4.130 1.00 49.39 425 VAL A O 1
ATOM 2592 N N . LEU A 1 367 ? 44.954 51.000 6.277 1.00 47.31 426 LEU A N 1
ATOM 2593 C CA . LEU A 1 367 ? 44.580 49.583 6.075 1.00 45.08 426 LEU A CA 1
ATOM 2594 C C . LEU A 1 367 ? 43.104 49.356 5.683 1.00 44.29 426 LEU A C 1
ATOM 2595 O O . LEU A 1 367 ? 42.659 48.212 5.560 1.00 42.64 426 LEU A O 1
ATOM 2600 N N . LEU A 1 368 ? 42.381 50.449 5.435 1.00 39.64 427 LEU A N 1
ATOM 2601 C CA . LEU A 1 368 ? 40.973 50.494 5.047 1.00 38.81 427 LEU A CA 1
ATOM 2602 C C . LEU A 1 368 ? 40.066 49.873 6.142 1.00 43.46 427 LEU A C 1
ATOM 2603 O O . LEU A 1 368 ? 39.049 49.215 5.862 1.00 40.13 427 LEU A O 1
ATOM 2608 N N . GLN A 1 369 ? 40.446 50.132 7.412 1.00 41.36 428 GLN A N 1
ATOM 2609 C CA . GLN A 1 369 ? 39.659 49.716 8.563 1.00 40.90 428 GLN A CA 1
ATOM 2610 C C . GLN A 1 369 ? 38.984 50.972 9.064 1.00 42.18 428 GLN A C 1
ATOM 2611 O O . GLN A 1 369 ? 39.342 52.093 8.674 1.00 41.84 428 GLN A O 1
ATOM 2617 N N . THR A 1 370 ? 38.072 50.777 9.997 1.00 37.08 429 THR A N 1
ATOM 2618 C CA . THR A 1 370 ? 37.418 51.821 10.756 1.00 36.46 429 THR A CA 1
ATOM 2619 C C . THR A 1 370 ? 38.417 52.187 11.858 1.00 41.93 429 THR A C 1
ATOM 2620 O O . THR A 1 370 ? 39.218 51.342 12.293 1.00 38.81 429 THR A O 1
ATOM 2624 N N . THR A 1 371 ? 38.372 53.452 12.303 1.00 41.93 430 THR A N 1
ATOM 2625 C CA . THR A 1 371 ? 39.230 53.951 13.373 1.00 42.39 430 THR A CA 1
ATOM 2626 C C . THR A 1 371 ? 38.427 54.095 14.673 1.00 45.23 430 THR A C 1
ATOM 2627 O O . THR A 1 371 ? 37.207 54.276 14.641 1.00 42.18 430 THR A O 1
ATOM 2631 N N . GLY A 1 372 ? 39.140 54.043 15.794 1.00 44.90 431 GLY A N 1
ATOM 2632 C CA . GLY A 1 372 ? 38.570 54.190 17.122 1.00 45.25 431 GLY A CA 1
ATOM 2633 C C . GLY A 1 372 ? 38.020 52.916 17.720 1.00 46.25 431 GLY A C 1
ATOM 2634 O O . GLY A 1 372 ? 38.300 51.809 17.245 1.00 45.57 431 GLY A O 1
ATOM 2635 N N . PHE A 1 373 ? 37.223 53.075 18.771 1.00 40.76 432 PHE A N 1
ATOM 2636 C CA . PHE A 1 373 ? 36.669 51.959 19.535 1.00 37.93 432 PHE A CA 1
ATOM 2637 C C . PHE A 1 373 ? 35.203 51.655 19.231 1.00 40.37 432 PHE A C 1
ATOM 2638 O O . PHE A 1 373 ? 34.731 50.563 19.534 1.00 39.07 432 PHE A O 1
ATOM 2646 N N . PHE A 1 374 ? 34.464 52.620 18.690 1.00 38.05 433 PHE A N 1
ATOM 2647 C CA . PHE A 1 374 ? 33.036 52.428 18.418 1.00 36.06 433 PHE A CA 1
ATOM 2648 C C . PHE A 1 374 ? 32.638 53.234 17.203 1.00 40.30 433 PHE A C 1
ATOM 2649 O O . PHE A 1 374 ? 31.860 54.186 17.297 1.00 41.15 433 PHE A O 1
ATOM 2657 N N . ASN A 1 375 ? 33.216 52.875 16.065 1.00 36.36 434 ASN A N 1
ATOM 2658 C CA . ASN A 1 375 ? 33.006 53.596 14.826 1.00 36.10 434 ASN A CA 1
ATOM 2659 C C . ASN A 1 375 ? 31.572 53.442 14.277 1.00 36.71 434 ASN A C 1
ATOM 2660 O O . ASN A 1 375 ? 31.062 52.328 14.193 1.00 32.40 434 ASN A O 1
ATOM 2665 N N . PRO A 1 376 ? 30.959 54.572 13.852 1.00 34.73 435 PRO A N 1
ATOM 2666 C CA . PRO A 1 376 ? 29.621 54.509 13.224 1.00 33.82 435 PRO A CA 1
ATOM 2667 C C . PRO A 1 376 ? 29.500 53.573 12.006 1.00 36.82 435 PRO A C 1
ATOM 2668 O O . PRO A 1 376 ? 28.388 53.167 11.718 1.00 34.72 435 PRO A O 1
ATOM 2672 N N . ARG A 1 377 ? 30.601 53.261 11.261 1.00 35.28 436 ARG A N 1
ATOM 2673 C CA . ARG A 1 377 ? 30.512 52.340 10.098 1.00 33.52 436 ARG A CA 1
ATOM 2674 C C . ARG A 1 377 ? 30.207 50.936 10.579 1.00 35.61 436 ARG A C 1
ATOM 2675 O O . ARG A 1 377 ? 29.487 50.220 9.905 1.00 35.83 436 ARG A O 1
ATOM 2683 N N . ARG A 1 378 ? 30.717 50.552 11.757 1.00 32.09 437 ARG A N 1
ATOM 2684 C CA . ARG A 1 378 ? 30.398 49.238 12.351 1.00 30.15 437 ARG A CA 1
ATOM 2685 C C . ARG A 1 378 ? 29.128 49.323 13.188 1.00 30.75 437 ARG A C 1
ATOM 2686 O O . ARG A 1 378 ? 28.370 48.354 13.246 1.00 29.55 437 ARG A O 1
ATOM 2694 N N . HIS A 1 379 ? 28.905 50.459 13.874 1.00 29.02 438 HIS A N 1
ATOM 2695 C CA . HIS A 1 379 ? 27.786 50.599 14.834 1.00 30.14 438 HIS A CA 1
ATOM 2696 C C . HIS A 1 379 ? 26.872 51.809 14.542 1.00 35.67 438 HIS A C 1
ATOM 2697 O O . HIS A 1 379 ? 26.794 52.702 15.402 1.00 34.68 438 HIS A O 1
ATOM 2704 N N . PRO A 1 380 ? 26.180 51.876 13.367 1.00 32.19 439 PRO A N 1
ATOM 2705 C CA . PRO A 1 380 ? 25.394 53.088 13.053 1.00 32.48 439 PRO A CA 1
ATOM 2706 C C . PRO A 1 380 ? 24.168 53.301 13.933 1.00 33.79 439 PRO A C 1
ATOM 2707 O O . PRO A 1 380 ? 23.668 54.413 13.989 1.00 32.87 439 PRO A O 1
ATOM 2711 N N . GLU A 1 381 ? 23.683 52.231 14.615 1.00 29.46 440 GLU A N 1
ATOM 2712 C CA . GLU A 1 381 ? 22.478 52.255 15.469 1.00 27.01 440 GLU A CA 1
ATOM 2713 C C . GLU A 1 381 ? 22.518 53.275 16.577 1.00 31.87 440 GLU A C 1
ATOM 2714 O O . GLU A 1 381 ? 21.462 53.743 16.975 1.00 30.88 440 GLU A O 1
ATOM 2720 N N . TRP A 1 382 ? 23.711 53.567 17.129 1.00 30.82 441 TRP A N 1
ATOM 2721 C CA . TRP A 1 382 ? 23.859 54.501 18.260 1.00 31.08 441 TRP A CA 1
ATOM 2722 C C . TRP A 1 382 ? 24.190 55.931 17.814 1.00 37.18 441 TRP A C 1
ATOM 2723 O O . TRP A 1 382 ? 24.344 56.819 18.648 1.00 39.16 441 TRP A O 1
ATOM 2734 N N . PHE A 1 383 ? 24.212 56.173 16.508 1.00 34.31 442 PHE A N 1
ATOM 2735 C CA . PHE A 1 383 ? 24.535 57.493 15.953 1.00 35.18 442 PHE A CA 1
ATOM 2736 C C . PHE A 1 383 ? 23.306 58.184 15.389 1.00 39.01 442 PHE A C 1
ATOM 2737 O O . PHE A 1 383 ? 22.550 57.564 14.651 1.00 36.94 442 PHE A O 1
ATOM 2745 N N . ASP A 1 384 ? 23.077 59.453 15.758 1.00 36.92 443 ASP A N 1
ATOM 2746 C CA . ASP A 1 384 ? 21.919 60.193 15.241 1.00 37.95 443 ASP A CA 1
ATOM 2747 C C . ASP A 1 384 ? 21.914 60.340 13.706 1.00 43.15 443 ASP A C 1
ATOM 2748 O O . ASP A 1 384 ? 20.838 60.390 13.096 1.00 42.58 443 ASP A O 1
ATOM 2753 N N . GLY A 1 385 ? 23.109 60.368 13.112 1.00 39.42 444 GLY A N 1
ATOM 2754 C CA . GLY A 1 385 ? 23.277 60.461 11.668 1.00 39.47 444 GLY A CA 1
ATOM 2755 C C . GLY A 1 385 ? 23.282 59.106 11.000 1.00 40.96 444 GLY A C 1
ATOM 2756 O O . GLY A 1 385 ? 23.111 59.024 9.785 1.00 39.75 444 GLY A O 1
ATOM 2757 N N . GLY A 1 386 ? 23.447 58.047 11.797 1.00 36.49 445 GLY A N 1
ATOM 2758 C CA . GLY A 1 386 ? 23.522 56.675 11.310 1.00 35.19 445 GLY A CA 1
ATOM 2759 C C . GLY A 1 386 ? 24.690 56.536 10.346 1.00 41.03 445 GLY A C 1
ATOM 2760 O O . GLY A 1 386 ? 25.810 56.993 10.648 1.00 40.85 445 GLY A O 1
ATOM 2761 N N . GLN A 1 387 ? 24.411 56.010 9.136 1.00 36.06 446 GLN A N 1
ATOM 2762 C CA . GLN A 1 387 ? 25.432 55.815 8.103 1.00 36.17 446 GLN A CA 1
ATOM 2763 C C . GLN A 1 387 ? 25.938 57.118 7.446 1.00 41.01 446 GLN A C 1
ATOM 2764 O O . GLN A 1 387 ? 26.975 57.089 6.779 1.00 40.76 446 GLN A O 1
ATOM 2770 N N . THR A 1 388 ? 25.255 58.262 7.670 1.00 38.51 447 THR A N 1
ATOM 2771 C CA . THR A 1 388 ? 25.690 59.558 7.111 1.00 39.86 447 THR A CA 1
ATOM 2772 C C . THR A 1 388 ? 26.951 60.088 7.858 1.00 44.75 447 THR A C 1
ATOM 2773 O O . THR A 1 388 ? 27.524 61.099 7.457 1.00 43.78 447 THR A O 1
ATOM 2777 N N . VAL A 1 389 ? 27.377 59.398 8.934 1.00 39.87 448 VAL A N 1
ATOM 2778 C CA . VAL A 1 389 ? 28.592 59.753 9.674 1.00 40.73 448 VAL A CA 1
ATOM 2779 C C . VAL A 1 389 ? 29.564 58.559 9.709 1.00 43.66 448 VAL A C 1
ATOM 2780 O O . VAL A 1 389 ? 30.552 58.591 10.439 1.00 42.80 448 VAL A O 1
ATOM 2784 N N . ALA A 1 390 ? 29.286 57.518 8.881 1.00 40.23 449 ALA A N 1
ATOM 2785 C CA . ALA A 1 390 ? 30.050 56.270 8.808 1.00 38.09 449 ALA A CA 1
ATOM 2786 C C . ALA A 1 390 ? 31.346 56.353 7.978 1.00 42.25 449 ALA A C 1
ATOM 2787 O O . ALA A 1 390 ? 31.451 55.806 6.881 1.00 41.36 449 ALA A O 1
ATOM 2789 N N . ASP A 1 391 ? 32.342 57.037 8.534 1.00 41.32 450 ASP A N 1
ATOM 2790 C CA . ASP A 1 391 ? 33.688 57.180 7.969 1.00 43.32 450 ASP A CA 1
ATOM 2791 C C . ASP A 1 391 ? 34.699 57.427 9.089 1.00 48.31 450 ASP A C 1
ATOM 2792 O O . ASP A 1 391 ? 34.313 57.403 10.263 1.00 48.37 450 ASP A O 1
ATOM 2797 N N . ASN A 1 392 ? 35.986 57.570 8.755 1.00 45.01 451 ASN A N 1
ATOM 2798 C CA . ASN A 1 392 ? 37.026 57.787 9.761 1.00 45.53 451 ASN A CA 1
ATOM 2799 C C . ASN A 1 392 ? 37.314 59.276 9.954 1.00 53.91 451 ASN A C 1
ATOM 2800 O O . ASN A 1 392 ? 38.253 59.609 10.672 1.00 54.64 451 ASN A O 1
ATOM 2805 N N . GLU A 1 393 ? 36.524 60.165 9.316 1.00 52.37 452 GLU A N 1
ATOM 2806 C CA . GLU A 1 393 ? 36.733 61.619 9.372 1.00 54.90 452 GLU A CA 1
ATOM 2807 C C . GLU A 1 393 ? 36.005 62.305 10.539 1.00 58.07 452 GLU A C 1
ATOM 2808 O O . GLU A 1 393 ? 35.139 61.691 11.160 1.00 56.60 452 GLU A O 1
ATOM 2814 N N . LYS A 1 394 ? 36.362 63.581 10.836 1.00 55.67 453 LYS A N 1
ATOM 2815 C CA . LYS A 1 394 ? 35.796 64.395 11.921 1.00 56.47 453 LYS A CA 1
ATOM 2816 C C . LYS A 1 394 ? 35.789 63.599 13.264 1.00 57.25 453 LYS A C 1
ATOM 2817 O O . LYS A 1 394 ? 34.732 63.291 13.822 1.00 54.91 453 LYS A O 1
ATOM 2823 N N . THR A 1 395 ? 36.992 63.219 13.730 1.00 54.08 454 THR A N 1
ATOM 2824 C CA . THR A 1 395 ? 37.219 62.416 14.945 1.00 52.68 454 THR A CA 1
ATOM 2825 C C . THR A 1 395 ? 37.188 63.257 16.229 1.00 57.91 454 THR A C 1
ATOM 2826 O O . THR A 1 395 ? 37.156 62.703 17.326 1.00 55.18 454 THR A O 1
ATOM 2830 N N . GLY A 1 396 ? 37.258 64.577 16.064 1.00 57.87 455 GLY A N 1
ATOM 2831 C CA . GLY A 1 396 ? 37.335 65.543 17.151 1.00 60.15 455 GLY A CA 1
ATOM 2832 C C . GLY A 1 396 ? 38.785 65.850 17.486 1.00 66.93 455 GLY A C 1
ATOM 2833 O O . GLY A 1 396 ? 39.059 66.478 18.509 1.00 69.17 455 GLY A O 1
ATOM 2834 N N . PHE A 1 397 ? 39.723 65.343 16.643 1.00 61.99 456 PHE A N 1
ATOM 2835 C CA . PHE A 1 397 ? 41.182 65.473 16.745 1.00 64.00 456 PHE A CA 1
ATOM 2836 C C . PHE A 1 397 ? 41.775 65.667 15.341 1.00 68.55 456 PHE A C 1
ATOM 2837 O O . PHE A 1 397 ? 41.302 65.036 14.394 1.00 65.89 456 PHE A O 1
ATOM 2845 N N . ASP A 1 398 ? 42.797 66.535 15.211 1.00 68.53 457 ASP A N 1
ATOM 2846 C CA . ASP A 1 398 ? 43.437 66.834 13.931 1.00 69.54 457 ASP A CA 1
ATOM 2847 C C . ASP A 1 398 ? 44.134 65.601 13.349 1.00 73.20 457 ASP A C 1
ATOM 2848 O O . ASP A 1 398 ? 45.043 65.047 13.965 1.00 74.77 457 ASP A O 1
ATOM 2853 N N . VAL A 1 399 ? 43.670 65.154 12.182 1.00 67.17 458 VAL A N 1
ATOM 2854 C CA . VAL A 1 399 ? 44.230 63.986 11.508 1.00 65.88 458 VAL A CA 1
ATOM 2855 C C . VAL A 1 399 ? 44.868 64.346 10.137 1.00 73.60 458 VAL A C 1
ATOM 2856 O O . VAL A 1 399 ? 45.635 63.542 9.583 1.00 73.15 458 VAL A O 1
ATOM 2860 N N . ASP A 1 400 ? 44.572 65.555 9.600 1.00 72.40 459 ASP A N 1
ATOM 2861 C CA . ASP A 1 400 ? 45.035 65.927 8.261 1.00 73.16 459 ASP A CA 1
ATOM 2862 C C . ASP A 1 400 ? 45.677 67.322 8.107 1.00 80.22 459 ASP A C 1
ATOM 2863 O O . ASP A 1 400 ? 45.548 67.913 7.033 1.00 79.96 459 ASP A O 1
ATOM 2868 N N . ASN A 1 401 ? 46.415 67.823 9.110 1.00 79.32 460 ASN A N 1
ATOM 2869 C CA . ASN A 1 401 ? 47.074 69.127 8.955 1.00 82.61 460 ASN A CA 1
ATOM 2870 C C . ASN A 1 401 ? 48.284 69.026 7.999 1.00 88.81 460 ASN A C 1
ATOM 2871 O O . ASN A 1 401 ? 48.944 67.984 7.953 1.00 87.47 460 ASN A O 1
ATOM 2876 N N . SER A 1 402 ? 48.563 70.106 7.234 1.00 88.02 461 SER A N 1
ATOM 2877 C CA . SER A 1 402 ? 49.698 70.182 6.297 1.00 90.06 461 SER A CA 1
ATOM 2878 C C . SER A 1 402 ? 51.063 70.028 7.011 1.00 97.36 461 SER A C 1
ATOM 2879 O O . SER A 1 402 ? 52.070 69.716 6.367 1.00 97.80 461 SER A O 1
ATOM 2882 N N . GLU A 1 403 ? 51.069 70.230 8.349 1.00 95.09 462 GLU A N 1
ATOM 2883 C CA . GLU A 1 403 ? 52.206 70.061 9.252 1.00 96.03 462 GLU A CA 1
ATOM 2884 C C . GLU A 1 403 ? 51.906 68.861 10.170 1.00 95.68 462 GLU A C 1
ATOM 2885 O O . GLU A 1 403 ? 50.847 68.821 10.816 1.00 93.02 462 GLU A O 1
ATOM 2891 N N . ASN A 1 404 ? 52.831 67.876 10.205 1.00 90.21 463 ASN A N 1
ATOM 2892 C CA . ASN A 1 404 ? 52.727 66.664 11.030 1.00 86.81 463 ASN A CA 1
ATOM 2893 C C . ASN A 1 404 ? 52.661 66.997 12.519 1.00 89.18 463 ASN A C 1
ATOM 2894 O O . ASN A 1 404 ? 51.954 66.319 13.263 1.00 87.23 463 ASN A O 1
ATOM 2899 N N . THR A 1 405 ? 53.392 68.051 12.940 1.00 87.00 464 THR A N 1
ATOM 2900 C CA . THR A 1 405 ? 53.493 68.536 14.323 1.00 87.86 464 THR A CA 1
ATOM 2901 C C . THR A 1 405 ? 52.231 69.291 14.797 1.00 89.02 464 THR A C 1
ATOM 2902 O O . THR A 1 405 ? 52.186 69.695 15.944 1.00 88.70 464 THR A O 1
ATOM 2906 N N . LYS A 1 406 ? 51.204 69.441 13.938 1.00 84.62 465 LYS A N 1
ATOM 2907 C CA . LYS A 1 406 ? 49.923 70.076 14.278 1.00 83.77 465 LYS A CA 1
ATOM 2908 C C . LYS A 1 406 ? 48.816 69.006 14.369 1.00 84.72 465 LYS A C 1
ATOM 2909 O O . LYS A 1 406 ? 47.669 69.314 14.720 1.00 82.88 465 LYS A O 1
ATOM 2915 N N . GLN A 1 407 ? 49.163 67.750 14.027 1.00 79.94 466 GLN A N 1
ATOM 2916 C CA . GLN A 1 407 ? 48.237 66.620 14.047 1.00 75.69 466 GLN A CA 1
ATOM 2917 C C . GLN A 1 407 ? 48.200 65.967 15.436 1.00 80.53 466 GLN A C 1
ATOM 2918 O O . GLN A 1 407 ? 49.210 65.933 16.141 1.00 80.77 466 GLN A O 1
ATOM 2924 N N . GLY A 1 408 ? 47.025 65.458 15.801 1.00 76.94 467 GLY A N 1
ATOM 2925 C CA . GLY A 1 408 ? 46.770 64.828 17.093 1.00 76.22 467 GLY A CA 1
ATOM 2926 C C . GLY A 1 408 ? 46.239 65.809 18.118 1.00 82.19 467 GLY A C 1
ATOM 2927 O O . GLY A 1 408 ? 46.006 65.437 19.272 1.00 81.36 467 GLY A O 1
ATOM 2928 N N . PHE A 1 409 ? 46.020 67.065 17.699 1.00 81.22 468 PHE A N 1
ATOM 2929 C CA . PHE A 1 409 ? 45.487 68.106 18.574 1.00 83.39 468 PHE A CA 1
ATOM 2930 C C . PHE A 1 409 ? 43.967 68.073 18.674 1.00 88.35 468 PHE A C 1
ATOM 2931 O O . PHE A 1 409 ? 43.275 67.953 17.664 1.00 85.68 468 PHE A O 1
ATOM 2939 N N . GLN A 1 410 ? 43.455 68.171 19.902 1.00 88.86 469 GLN A N 1
ATOM 2940 C CA . GLN A 1 410 ? 42.023 68.200 20.183 1.00 88.82 469 GLN A CA 1
ATOM 2941 C C . GLN A 1 410 ? 41.498 69.568 19.737 1.00 98.56 469 GLN A C 1
ATOM 2942 O O . GLN A 1 410 ? 42.161 70.583 19.978 1.00 101.89 469 GLN A O 1
ATOM 2948 N N . LYS A 1 411 ? 40.334 69.598 19.071 1.00 95.67 470 LYS A N 1
ATOM 2949 C CA . LYS A 1 411 ? 39.784 70.860 18.576 1.00 98.57 470 LYS A CA 1
ATOM 2950 C C . LYS A 1 411 ? 38.469 71.310 19.225 1.00 106.42 470 LYS A C 1
ATOM 2951 O O . LYS A 1 411 ? 37.750 70.501 19.823 1.00 104.84 470 LYS A O 1
ATOM 2957 N N . GLU A 1 412 ? 38.166 72.621 19.083 1.00 107.36 471 GLU A N 1
ATOM 2958 C CA . GLU A 1 412 ? 36.935 73.253 19.549 1.00 108.29 471 GLU A CA 1
ATOM 2959 C C . GLU A 1 412 ? 35.981 73.348 18.339 1.00 112.07 471 GLU A C 1
ATOM 2960 O O . GLU A 1 412 ? 35.488 72.306 17.893 1.00 109.52 471 GLU A O 1
ATOM 2966 N N . ALA A 1 413 ? 35.753 74.578 17.790 1.00 110.88 472 ALA A N 1
ATOM 2967 C CA . ALA A 1 413 ? 34.900 74.888 16.628 1.00 110.27 472 ALA A CA 1
ATOM 2968 C C . ALA A 1 413 ? 33.484 74.260 16.686 1.00 111.70 472 ALA A C 1
ATOM 2969 O O . ALA A 1 413 ? 33.047 73.841 17.759 1.00 110.31 472 ALA A O 1
ATOM 2971 N N . ASP A 1 414 ? 32.755 74.246 15.549 1.00 107.25 473 ASP A N 1
ATOM 2972 C CA . ASP A 1 414 ? 31.404 73.673 15.450 1.00 104.49 473 ASP A CA 1
ATOM 2973 C C . ASP A 1 414 ? 31.285 72.832 14.170 1.00 104.77 473 ASP A C 1
ATOM 2974 O O . ASP A 1 414 ? 30.358 72.027 14.042 1.00 102.05 473 ASP A O 1
ATOM 2979 N N . SER A 1 415 ? 32.231 73.029 13.229 1.00 100.87 474 SER A N 1
ATOM 2980 C CA . SER A 1 415 ? 32.281 72.364 11.928 1.00 98.20 474 SER A CA 1
ATOM 2981 C C . SER A 1 415 ? 32.872 70.947 11.956 1.00 97.54 474 SER A C 1
ATOM 2982 O O . SER A 1 415 ? 32.165 70.002 11.591 1.00 94.99 474 SER A O 1
ATOM 2985 N N . ASP A 1 416 ? 34.156 70.795 12.383 1.00 92.90 475 ASP A N 1
ATOM 2986 C CA . ASP A 1 416 ? 34.862 69.500 12.407 1.00 89.75 475 ASP A CA 1
ATOM 2987 C C . ASP A 1 416 ? 34.682 68.700 13.741 1.00 87.50 475 ASP A C 1
ATOM 2988 O O . ASP A 1 416 ? 35.472 67.789 14.055 1.00 83.64 475 ASP A O 1
ATOM 2993 N N . LYS A 1 417 ? 33.608 69.023 14.487 1.00 82.14 476 LYS A N 1
ATOM 2994 C CA . LYS A 1 417 ? 33.296 68.310 15.707 1.00 80.22 476 LYS A CA 1
ATOM 2995 C C . LYS A 1 417 ? 32.598 66.994 15.394 1.00 77.80 476 LYS A C 1
ATOM 2996 O O . LYS A 1 417 ? 31.808 66.897 14.449 1.00 76.92 476 LYS A O 1
ATOM 3002 N N . SER A 1 418 ? 32.970 65.968 16.153 1.00 69.21 477 SER A N 1
ATOM 3003 C CA . SER A 1 418 ? 32.555 64.587 15.988 1.00 64.79 477 SER A CA 1
ATOM 3004 C C . SER A 1 418 ? 31.079 64.311 16.182 1.00 62.17 477 SER A C 1
ATOM 3005 O O . SER A 1 418 ? 30.326 65.125 16.724 1.00 63.19 477 SER A O 1
ATOM 3008 N N . ALA A 1 419 ? 30.680 63.131 15.725 1.00 51.96 478 ALA A N 1
ATOM 3009 C CA . ALA A 1 419 ? 29.351 62.592 15.915 1.00 47.80 478 ALA A CA 1
ATOM 3010 C C . ALA A 1 419 ? 29.486 61.779 17.213 1.00 47.78 478 ALA A C 1
ATOM 3011 O O . ALA A 1 419 ? 30.405 60.967 17.329 1.00 44.90 478 ALA A O 1
ATOM 3013 N N . PRO A 1 420 ? 28.677 62.028 18.256 1.00 45.80 479 PRO A N 1
ATOM 3014 C CA . PRO A 1 420 ? 28.894 61.278 19.507 1.00 44.21 479 PRO A CA 1
ATOM 3015 C C . PRO A 1 420 ? 28.100 59.981 19.556 1.00 45.23 479 PRO A C 1
ATOM 3016 O O . PRO A 1 420 ? 27.121 59.859 18.819 1.00 44.49 479 PRO A O 1
ATOM 3020 N N . ILE A 1 421 ? 28.453 59.044 20.476 1.00 41.83 480 ILE A N 1
ATOM 3021 C CA . ILE A 1 421 ? 27.595 57.883 20.746 1.00 40.25 480 ILE A CA 1
ATOM 3022 C C . ILE A 1 421 ? 26.353 58.550 21.391 1.00 43.38 480 ILE A C 1
ATOM 3023 O O . ILE A 1 421 ? 26.500 59.381 22.291 1.00 43.72 480 ILE A O 1
ATOM 3028 N N . ALA A 1 422 ? 25.169 58.300 20.840 1.00 38.96 481 ALA A N 1
ATOM 3029 C CA . ALA A 1 422 ? 23.947 58.901 21.354 1.00 38.98 481 ALA A CA 1
ATOM 3030 C C . ALA A 1 422 ? 23.006 57.772 21.766 1.00 41.01 481 ALA A C 1
ATOM 3031 O O . ALA A 1 422 ? 23.485 56.712 22.171 1.00 41.32 481 ALA A O 1
ATOM 3033 N N . LEU A 1 423 ? 21.693 57.990 21.706 1.00 35.98 482 LEU A N 1
ATOM 3034 C CA . LEU A 1 423 ? 20.696 56.963 21.997 1.00 32.90 482 LEU A CA 1
ATOM 3035 C C . LEU A 1 423 ? 19.461 57.234 21.115 1.00 35.51 482 LEU A C 1
ATOM 3036 O O . LEU A 1 423 ? 18.441 57.740 21.602 1.00 33.63 482 LEU A O 1
ATOM 3041 N N . PRO A 1 424 ? 19.584 56.996 19.778 1.00 33.68 483 PRO A N 1
ATOM 3042 C CA . PRO A 1 424 ? 18.472 57.312 18.872 1.00 32.77 483 PRO A CA 1
ATOM 3043 C C . PRO A 1 424 ? 17.322 56.316 18.999 1.00 35.31 483 PRO A C 1
ATOM 3044 O O . PRO A 1 424 ? 17.449 55.313 19.703 1.00 31.23 483 PRO A O 1
ATOM 3048 N N . PHE A 1 425 ? 16.206 56.576 18.284 1.00 34.09 484 PHE A N 1
ATOM 3049 C CA . PHE A 1 425 ? 14.952 55.816 18.359 1.00 31.30 484 PHE A CA 1
ATOM 3050 C C . PHE A 1 425 ? 15.087 54.316 18.579 1.00 33.31 484 PHE A C 1
ATOM 3051 O O . PHE A 1 425 ? 14.507 53.798 19.533 1.00 33.70 484 PHE A O 1
ATOM 3059 N N . GLU A 1 426 ? 15.785 53.617 17.676 1.00 27.84 485 GLU A N 1
ATOM 3060 C CA . GLU A 1 426 ? 15.914 52.164 17.700 1.00 26.38 485 GLU A CA 1
ATOM 3061 C C . GLU A 1 426 ? 16.735 51.680 18.888 1.00 31.78 485 GLU A C 1
ATOM 3062 O O . GLU A 1 426 ? 16.350 50.712 19.531 1.00 31.16 485 GLU A O 1
ATOM 3068 N N . ALA A 1 427 ? 17.895 52.310 19.154 1.00 30.23 486 ALA A N 1
ATOM 3069 C CA . ALA A 1 427 ? 18.744 51.859 20.257 1.00 29.61 486 ALA A CA 1
ATOM 3070 C C . ALA A 1 427 ? 18.084 52.185 21.606 1.00 32.47 486 ALA A C 1
ATOM 3071 O O . ALA A 1 427 ? 18.145 51.385 22.549 1.00 29.84 486 ALA A O 1
ATOM 3073 N N . TYR A 1 428 ? 17.375 53.318 21.666 1.00 29.88 487 TYR A N 1
ATOM 3074 C CA . TYR A 1 428 ? 16.634 53.733 22.856 1.00 29.21 487 TYR A CA 1
ATOM 3075 C C . TYR A 1 428 ? 15.503 52.762 23.181 1.00 33.30 487 TYR A C 1
ATOM 3076 O O . TYR A 1 428 ? 15.459 52.251 24.302 1.00 32.56 487 TYR A O 1
ATOM 3085 N N . PHE A 1 429 ? 14.642 52.428 22.184 1.00 29.03 488 PHE A N 1
ATOM 3086 C CA . PHE A 1 429 ? 13.535 51.517 22.489 1.00 26.27 488 PHE A CA 1
ATOM 3087 C C . PHE A 1 429 ? 13.985 50.083 22.679 1.00 28.97 488 PHE A C 1
ATOM 3088 O O . PHE A 1 429 ? 13.294 49.326 23.377 1.00 26.95 488 PHE A O 1
ATOM 3096 N N . ALA A 1 430 ? 15.194 49.724 22.163 1.00 26.97 489 ALA A N 1
ATOM 3097 C CA . ALA A 1 430 ? 15.792 48.410 22.447 1.00 26.63 489 ALA A CA 1
ATOM 3098 C C . ALA A 1 430 ? 16.035 48.326 23.988 1.00 30.01 489 ALA A C 1
ATOM 3099 O O . ALA A 1 430 ? 15.798 47.293 24.613 1.00 29.78 489 ALA A O 1
ATOM 3101 N N . ASN A 1 431 ? 16.424 49.461 24.600 1.00 27.94 490 ASN A N 1
ATOM 3102 C CA . ASN A 1 431 ? 16.696 49.588 26.035 1.00 28.36 490 ASN A CA 1
ATOM 3103 C C . ASN A 1 431 ? 15.425 49.795 26.892 1.00 33.14 490 ASN A C 1
ATOM 3104 O O . ASN A 1 431 ? 15.525 50.107 28.085 1.00 32.33 490 ASN A O 1
ATOM 3109 N N . ILE A 1 432 ? 14.240 49.578 26.307 1.00 28.62 491 ILE A N 1
ATOM 3110 C CA . ILE A 1 432 ? 12.990 49.787 27.042 1.00 28.28 491 ILE A CA 1
ATOM 3111 C C . ILE A 1 432 ? 12.256 48.477 27.330 1.00 30.44 491 ILE A C 1
ATOM 3112 O O . ILE A 1 432 ? 11.697 47.854 26.428 1.00 27.74 491 ILE A O 1
ATOM 3117 N N . GLY A 1 433 ? 12.252 48.108 28.593 1.00 28.16 492 GLY A N 1
ATOM 3118 C CA . GLY A 1 433 ? 11.603 46.906 29.072 1.00 27.76 492 GLY A CA 1
ATOM 3119 C C . GLY A 1 433 ? 12.319 46.331 30.268 1.00 30.90 492 GLY A C 1
ATOM 3120 O O . GLY A 1 433 ? 13.411 46.794 30.621 1.00 32.09 492 GLY A O 1
ATOM 3121 N N . ASN A 1 434 ? 11.739 45.256 30.830 1.00 26.47 493 ASN A N 1
ATOM 3122 C CA . ASN A 1 434 ? 12.248 44.500 31.990 1.00 26.82 493 ASN A CA 1
ATOM 3123 C C . ASN A 1 434 ? 12.366 45.389 33.260 1.00 31.84 493 ASN A C 1
ATOM 3124 O O . ASN A 1 434 ? 13.463 45.784 33.689 1.00 31.44 493 ASN A O 1
ATOM 3129 N N . LEU A 1 435 ? 11.188 45.718 33.826 1.00 29.41 494 LEU A N 1
ATOM 3130 C CA . LEU A 1 435 ? 11.043 46.519 35.056 1.00 30.42 494 LEU A CA 1
ATOM 3131 C C . LEU A 1 435 ? 11.370 45.631 36.240 1.00 32.22 494 LEU A C 1
ATOM 3132 O O . LEU A 1 435 ? 10.818 44.537 36.343 1.00 31.44 494 LEU A O 1
ATOM 3137 N N . THR A 1 436 ? 12.248 46.099 37.144 1.00 30.02 495 THR A N 1
ATOM 3138 C CA . THR A 1 436 ? 12.604 45.352 38.364 1.00 30.51 495 THR A CA 1
ATOM 3139 C C . THR A 1 436 ? 12.604 46.347 39.511 1.00 35.75 495 THR A C 1
ATOM 3140 O O . THR A 1 436 ? 13.249 47.388 39.440 1.00 35.47 495 THR A O 1
ATOM 3144 N N . TRP A 1 437 ? 11.840 46.056 40.542 1.00 32.49 496 TRP A N 1
ATOM 3145 C CA . TRP A 1 437 ? 11.780 46.937 41.681 1.00 33.09 496 TRP A CA 1
ATOM 3146 C C . TRP A 1 437 ? 12.772 46.499 42.749 1.00 36.45 496 TRP A C 1
ATOM 3147 O O . TRP A 1 437 ? 12.903 45.311 43.012 1.00 36.92 496 TRP A O 1
ATOM 3158 N N . PHE A 1 438 ? 13.349 47.453 43.457 1.00 32.83 497 PHE A N 1
ATOM 3159 C CA . PHE A 1 438 ? 14.145 47.199 44.659 1.00 33.72 497 PHE A CA 1
ATOM 3160 C C . PHE A 1 438 ? 13.994 48.419 45.568 1.00 38.55 497 PHE A C 1
ATOM 3161 O O . PHE A 1 438 ? 14.413 49.517 45.196 1.00 37.76 497 PHE A O 1
ATOM 3169 N N . GLY A 1 439 ? 13.333 48.229 46.713 1.00 37.20 498 GLY A N 1
ATOM 3170 C CA . GLY A 1 439 ? 13.008 49.322 47.633 1.00 37.71 498 GLY A CA 1
ATOM 3171 C C . GLY A 1 439 ? 12.155 50.343 46.890 1.00 40.45 498 GLY A C 1
ATOM 3172 O O . GLY A 1 439 ? 11.184 49.971 46.227 1.00 37.81 498 GLY A O 1
ATOM 3173 N N . GLN A 1 440 ? 12.604 51.609 46.892 1.00 38.22 499 GLN A N 1
ATOM 3174 C CA . GLN A 1 440 ? 11.989 52.767 46.223 1.00 38.53 499 GLN A CA 1
ATOM 3175 C C . GLN A 1 440 ? 12.561 52.979 44.813 1.00 41.82 499 GLN A C 1
ATOM 3176 O O . GLN A 1 440 ? 12.267 54.002 44.194 1.00 42.92 499 GLN A O 1
ATOM 3182 N N . ALA A 1 441 ? 13.408 52.050 44.316 1.00 36.29 500 ALA A N 1
ATOM 3183 C CA . ALA A 1 441 ? 14.013 52.189 43.005 1.00 35.50 500 ALA A CA 1
ATOM 3184 C C . ALA A 1 441 ? 13.395 51.223 42.004 1.00 38.83 500 ALA A C 1
ATOM 3185 O O . ALA A 1 441 ? 13.306 50.017 42.252 1.00 37.26 500 ALA A O 1
ATOM 3187 N N . LEU A 1 442 ? 12.932 51.772 40.884 1.00 35.97 501 LEU A N 1
ATOM 3188 C CA . LEU A 1 442 ? 12.383 50.976 39.795 1.00 34.57 501 LEU A CA 1
ATOM 3189 C C . LEU A 1 442 ? 13.423 50.964 38.694 1.00 35.38 501 LEU A C 1
ATOM 3190 O O . LEU A 1 442 ? 13.732 52.003 38.109 1.00 36.34 501 LEU A O 1
ATOM 3195 N N . LEU A 1 443 ? 13.977 49.794 38.437 1.00 29.85 502 LEU A N 1
ATOM 3196 C CA . LEU A 1 443 ? 15.015 49.630 37.436 1.00 30.96 502 LEU A CA 1
ATOM 3197 C C . LEU A 1 443 ? 14.470 49.126 36.095 1.00 33.39 502 LEU A C 1
ATOM 3198 O O . LEU A 1 443 ? 13.559 48.295 36.061 1.00 31.44 502 LEU A O 1
ATOM 3203 N N . VAL A 1 444 ? 15.005 49.678 34.986 1.00 29.61 503 VAL A N 1
ATOM 3204 C CA . VAL A 1 444 ? 14.627 49.295 33.608 1.00 27.90 503 VAL A CA 1
ATOM 3205 C C . VAL A 1 444 ? 15.932 48.820 32.887 1.00 32.87 503 VAL A C 1
ATOM 3206 O O . VAL A 1 444 ? 16.760 49.631 32.454 1.00 34.06 503 VAL A O 1
ATOM 3210 N N . PHE A 1 445 ? 16.095 47.501 32.770 1.00 28.36 504 PHE A N 1
ATOM 3211 C CA . PHE A 1 445 ? 17.281 46.858 32.229 1.00 28.18 504 PHE A CA 1
ATOM 3212 C C . PHE A 1 445 ? 17.349 46.808 30.699 1.00 31.32 504 PHE A C 1
ATOM 3213 O O . PHE A 1 445 ? 18.437 46.610 30.135 1.00 30.37 504 PHE A O 1
ATOM 3221 N N . GLY A 1 446 ? 16.199 46.989 30.055 1.00 27.52 505 GLY A N 1
ATOM 3222 C CA . GLY A 1 446 ? 16.054 46.885 28.608 1.00 27.05 505 GLY A CA 1
ATOM 3223 C C . GLY A 1 446 ? 15.596 45.504 28.195 1.00 30.17 505 GLY A C 1
ATOM 3224 O O . GLY A 1 446 ? 15.423 44.621 29.040 1.00 28.51 505 GLY A O 1
ATOM 3225 N N . GLY A 1 447 ? 15.359 45.355 26.901 1.00 27.01 506 GLY A N 1
ATOM 3226 C CA . GLY A 1 447 ? 14.927 44.124 26.273 1.00 24.61 506 GLY A CA 1
ATOM 3227 C C . GLY A 1 447 ? 15.926 43.528 25.301 1.00 26.04 506 GLY A C 1
ATOM 3228 O O . GLY A 1 447 ? 17.136 43.808 25.357 1.00 23.44 506 GLY A O 1
ATOM 3229 N N . ASN A 1 448 ? 15.423 42.652 24.418 1.00 23.48 507 ASN A N 1
ATOM 3230 C CA . ASN A 1 448 ? 16.302 41.949 23.486 1.00 24.56 507 ASN A CA 1
ATOM 3231 C C . ASN A 1 448 ? 16.622 42.760 22.192 1.00 28.24 507 ASN A C 1
ATOM 3232 O O . ASN A 1 448 ? 17.475 42.347 21.409 1.00 27.02 507 ASN A O 1
ATOM 3237 N N . GLY A 1 449 ? 15.970 43.906 22.012 1.00 26.40 508 GLY A N 1
ATOM 3238 C CA . GLY A 1 449 ? 16.178 44.748 20.835 1.00 25.80 508 GLY A CA 1
ATOM 3239 C C . GLY A 1 449 ? 15.321 44.387 19.632 1.00 29.06 508 GLY A C 1
ATOM 3240 O O . GLY A 1 449 ? 15.353 45.095 18.624 1.00 26.61 508 GLY A O 1
ATOM 3241 N N . HIS A 1 450 ? 14.514 43.306 19.719 1.00 26.90 509 HIS A N 1
ATOM 3242 C CA . HIS A 1 450 ? 13.624 42.927 18.606 1.00 26.23 509 HIS A CA 1
ATOM 3243 C C . HIS A 1 450 ? 12.586 43.971 18.239 1.00 31.42 509 HIS A C 1
ATOM 3244 O O . HIS A 1 450 ? 12.113 43.959 17.114 1.00 30.93 509 HIS A O 1
ATOM 3251 N N . VAL A 1 451 ? 12.192 44.843 19.186 1.00 27.99 510 VAL A N 1
ATOM 3252 C CA . VAL A 1 451 ? 11.198 45.898 18.940 1.00 27.55 510 VAL A CA 1
ATOM 3253 C C . VAL A 1 451 ? 11.568 46.756 17.697 1.00 29.33 510 VAL A C 1
ATOM 3254 O O . VAL A 1 451 ? 10.708 47.114 16.891 1.00 28.38 510 VAL A O 1
ATOM 3258 N N . THR A 1 452 ? 12.854 47.095 17.555 1.00 25.42 511 THR A N 1
ATOM 3259 C CA . THR A 1 452 ? 13.305 48.012 16.510 1.00 26.32 511 THR A CA 1
ATOM 3260 C C . THR A 1 452 ? 14.393 47.423 15.621 1.00 30.49 511 THR A C 1
ATOM 3261 O O . THR A 1 452 ? 15.022 48.151 14.858 1.00 30.44 511 THR A O 1
ATOM 3265 N N . LYS A 1 453 ? 14.602 46.101 15.709 1.00 27.12 512 LYS A N 1
ATOM 3266 C CA . LYS A 1 453 ? 15.605 45.400 14.907 1.00 26.80 512 LYS A CA 1
ATOM 3267 C C . LYS A 1 453 ? 15.223 45.322 13.420 1.00 32.11 512 LYS A C 1
ATOM 3268 O O . LYS A 1 453 ? 14.056 45.264 13.091 1.00 32.31 512 LYS A O 1
ATOM 3274 N N . SER A 1 454 ? 16.226 45.263 12.538 1.00 29.78 513 SER A N 1
ATOM 3275 C CA . SER A 1 454 ? 16.100 45.057 11.102 1.00 29.80 513 SER A CA 1
ATOM 3276 C C . SER A 1 454 ? 16.991 43.857 10.786 1.00 30.91 513 SER A C 1
ATOM 3277 O O . SER A 1 454 ? 17.864 43.525 11.607 1.00 30.00 513 SER A O 1
ATOM 3280 N N . ALA A 1 455 ? 16.831 43.217 9.593 1.00 26.01 514 ALA A N 1
ATOM 3281 C CA . ALA A 1 455 ? 17.677 42.062 9.251 1.00 25.61 514 ALA A CA 1
ATOM 3282 C C . ALA A 1 455 ? 19.187 42.334 9.498 1.00 31.35 514 ALA A C 1
ATOM 3283 O O . ALA A 1 455 ? 19.863 41.490 10.084 1.00 29.97 514 ALA A O 1
ATOM 3285 N N . HIS A 1 456 ? 19.695 43.529 9.089 1.00 27.93 515 HIS A N 1
ATOM 3286 C CA . HIS A 1 456 ? 21.124 43.839 9.201 1.00 27.29 515 HIS A CA 1
ATOM 3287 C C . HIS A 1 456 ? 21.474 44.949 10.221 1.00 31.34 515 HIS A C 1
ATOM 3288 O O . HIS A 1 456 ? 22.557 45.555 10.124 1.00 30.91 515 HIS A O 1
ATOM 3295 N N . THR A 1 457 ? 20.601 45.170 11.232 1.00 27.17 516 THR A N 1
ATOM 3296 C CA . THR A 1 457 ? 20.913 46.072 12.344 1.00 26.68 516 THR A CA 1
ATOM 3297 C C . THR A 1 457 ? 20.834 45.268 13.645 1.00 31.85 516 THR A C 1
ATOM 3298 O O . THR A 1 457 ? 20.211 44.204 13.689 1.00 30.07 516 THR A O 1
ATOM 3302 N N . ALA A 1 458 ? 21.524 45.745 14.683 1.00 28.25 517 ALA A N 1
ATOM 3303 C CA . ALA A 1 458 ? 21.527 45.076 15.979 1.00 27.31 517 ALA A CA 1
ATOM 3304 C C . ALA A 1 458 ? 21.379 46.124 17.124 1.00 29.21 517 ALA A C 1
ATOM 3305 O O . ALA A 1 458 ? 22.337 46.332 17.896 1.00 28.07 517 ALA A O 1
ATOM 3307 N N . PRO A 1 459 ? 20.189 46.801 17.215 1.00 24.41 518 PRO A N 1
ATOM 3308 C CA . PRO A 1 459 ? 19.934 47.689 18.376 1.00 23.93 518 PRO A CA 1
ATOM 3309 C C . PRO A 1 459 ? 19.792 46.799 19.628 1.00 27.30 518 PRO A C 1
ATOM 3310 O O . PRO A 1 459 ? 19.201 45.701 19.572 1.00 24.57 518 PRO A O 1
ATOM 3314 N N . LEU A 1 460 ? 20.435 47.222 20.717 1.00 24.29 519 LEU A N 1
ATOM 3315 C CA . LEU A 1 460 ? 20.537 46.487 21.979 1.00 24.70 519 LEU A CA 1
ATOM 3316 C C . LEU A 1 460 ? 20.473 47.445 23.151 1.00 29.81 519 LEU A C 1
ATOM 3317 O O . LEU A 1 460 ? 20.529 48.661 22.937 1.00 30.48 519 LEU A O 1
ATOM 3322 N N . SER A 1 461 ? 20.440 46.900 24.384 1.00 27.25 520 SER A N 1
ATOM 3323 C CA . SER A 1 461 ? 20.423 47.661 25.637 1.00 27.11 520 SER A CA 1
ATOM 3324 C C . SER A 1 461 ? 21.852 48.102 25.986 1.00 31.06 520 SER A C 1
ATOM 3325 O O . SER A 1 461 ? 22.724 47.270 26.188 1.00 30.33 520 SER A O 1
ATOM 3328 N N . ILE A 1 462 ? 22.085 49.404 26.054 1.00 28.37 521 ILE A N 1
ATOM 3329 C CA . ILE A 1 462 ? 23.404 49.955 26.377 1.00 28.25 521 ILE A CA 1
ATOM 3330 C C . ILE A 1 462 ? 23.569 50.129 27.915 1.00 32.82 521 ILE A C 1
ATOM 3331 O O . ILE A 1 462 ? 24.695 50.209 28.420 1.00 32.25 521 ILE A O 1
ATOM 3336 N N . GLY A 1 463 ? 22.452 50.220 28.630 1.00 30.04 522 GLY A N 1
ATOM 3337 C CA . GLY A 1 463 ? 22.509 50.410 30.075 1.00 31.21 522 GLY A CA 1
ATOM 3338 C C . GLY A 1 463 ? 21.221 50.161 30.818 1.00 35.28 522 GLY A C 1
ATOM 3339 O O . GLY A 1 463 ? 20.315 49.467 30.339 1.00 31.79 522 GLY A O 1
ATOM 3340 N N . VAL A 1 464 ? 21.144 50.746 32.024 1.00 34.10 523 VAL A N 1
ATOM 3341 C CA . VAL A 1 464 ? 19.976 50.604 32.894 1.00 32.21 523 VAL A CA 1
ATOM 3342 C C . VAL A 1 464 ? 19.417 51.967 33.199 1.00 35.28 523 VAL A C 1
ATOM 3343 O O . VAL A 1 464 ? 20.154 52.864 33.601 1.00 32.69 523 VAL A O 1
ATOM 3347 N N . PHE A 1 465 ? 18.091 52.089 33.102 1.00 33.97 524 PHE A N 1
ATOM 3348 C CA . PHE A 1 465 ? 17.393 53.290 33.546 1.00 34.54 524 PHE A CA 1
ATOM 3349 C C . PHE A 1 465 ? 16.919 53.055 34.977 1.00 37.74 524 PHE A C 1
ATOM 3350 O O . PHE A 1 465 ? 16.697 51.905 35.389 1.00 35.34 524 PHE A O 1
ATOM 3358 N N . ARG A 1 466 ? 16.693 54.137 35.716 1.00 35.28 525 ARG A N 1
ATOM 3359 C CA . ARG A 1 466 ? 16.144 54.018 37.066 1.00 35.31 525 ARG A CA 1
ATOM 3360 C C . ARG A 1 466 ? 15.207 55.165 37.337 1.00 38.62 525 ARG A C 1
ATOM 3361 O O . ARG A 1 466 ? 15.538 56.315 37.025 1.00 38.62 525 ARG A O 1
ATOM 3369 N N . VAL A 1 467 ? 14.041 54.845 37.924 1.00 34.70 526 VAL A N 1
ATOM 3370 C CA . VAL A 1 467 ? 13.091 55.804 38.470 1.00 33.95 526 VAL A CA 1
ATOM 3371 C C . VAL A 1 467 ? 13.209 55.603 39.987 1.00 40.22 526 VAL A C 1
ATOM 3372 O O . VAL A 1 467 ? 12.850 54.536 40.519 1.00 38.29 526 VAL A O 1
ATOM 3376 N N . ARG A 1 468 ? 13.797 56.609 40.676 1.00 37.17 527 ARG A N 1
ATOM 3377 C CA . ARG A 1 468 ? 13.968 56.540 42.117 1.00 37.27 527 ARG A CA 1
ATOM 3378 C C . ARG A 1 468 ? 12.932 57.432 42.771 1.00 42.06 527 ARG A C 1
ATOM 3379 O O . ARG A 1 468 ? 13.004 58.650 42.639 1.00 41.83 527 ARG A O 1
ATOM 3387 N N . TYR A 1 469 ? 11.929 56.815 43.411 1.00 38.67 528 TYR A N 1
ATOM 3388 C CA . TYR A 1 469 ? 10.855 57.546 44.086 1.00 39.07 528 TYR A CA 1
ATOM 3389 C C . TYR A 1 469 ? 11.312 57.910 45.478 1.00 45.90 528 TYR A C 1
ATOM 3390 O O . TYR A 1 469 ? 12.116 57.174 46.058 1.00 46.08 528 TYR A O 1
ATOM 3399 N N . ASN A 1 470 ? 10.762 59.011 46.047 1.00 44.13 529 ASN A N 1
ATOM 3400 C CA . ASN A 1 470 ? 11.033 59.363 47.445 1.00 45.39 529 ASN A CA 1
ATOM 3401 C C . ASN A 1 470 ? 10.239 58.369 48.332 1.00 47.74 529 ASN A C 1
ATOM 3402 O O . ASN A 1 470 ? 9.584 57.469 47.790 1.00 43.48 529 ASN A O 1
ATOM 3407 N N . ALA A 1 471 ? 10.285 58.532 49.663 1.00 45.32 530 ALA A N 1
ATOM 3408 C CA . ALA A 1 471 ? 9.625 57.636 50.613 1.00 45.24 530 ALA A CA 1
ATOM 3409 C C . ALA A 1 471 ? 8.088 57.535 50.476 1.00 49.87 530 ALA A C 1
ATOM 3410 O O . ALA A 1 471 ? 7.551 56.431 50.554 1.00 48.13 530 ALA A O 1
ATOM 3412 N N . THR A 1 472 ? 7.394 58.669 50.244 1.00 48.01 531 THR A N 1
ATOM 3413 C CA . THR A 1 472 ? 5.923 58.740 50.139 1.00 46.75 531 THR A CA 1
ATOM 3414 C C . THR A 1 472 ? 5.362 58.615 48.689 1.00 47.42 531 THR A C 1
ATOM 3415 O O . THR A 1 472 ? 4.143 58.456 48.529 1.00 46.43 531 THR A O 1
ATOM 3419 N N . GLY A 1 473 ? 6.233 58.707 47.675 1.00 41.58 532 GLY A N 1
ATOM 3420 C CA . GLY A 1 473 ? 5.861 58.584 46.264 1.00 40.66 532 GLY A CA 1
ATOM 3421 C C . GLY A 1 473 ? 5.321 59.862 45.649 1.00 47.30 532 GLY A C 1
ATOM 3422 O O . GLY A 1 473 ? 4.612 59.824 44.641 1.00 46.35 532 GLY A O 1
ATOM 3423 N N . THR A 1 474 ? 5.601 61.003 46.283 1.00 45.97 533 THR A N 1
ATOM 3424 C CA . THR A 1 474 ? 5.142 62.312 45.821 1.00 46.57 533 THR A CA 1
ATOM 3425 C C . THR A 1 474 ? 6.138 62.931 44.865 1.00 49.39 533 THR A C 1
ATOM 3426 O O . THR A 1 474 ? 5.824 63.935 44.225 1.00 50.17 533 THR A O 1
ATOM 3430 N N . SER A 1 475 ? 7.341 62.341 44.772 1.00 45.58 534 SER A N 1
ATOM 3431 C CA . SER A 1 475 ? 8.398 62.805 43.868 1.00 46.08 534 SER A CA 1
ATOM 3432 C C . SER A 1 475 ? 9.296 61.650 43.425 1.00 49.11 534 SER A C 1
ATOM 3433 O O . SER A 1 475 ? 9.433 60.658 44.153 1.00 48.14 534 SER A O 1
ATOM 3436 N N . ALA A 1 476 ? 9.948 61.820 42.258 1.00 45.19 535 ALA A N 1
ATOM 3437 C CA . ALA A 1 476 ? 10.896 60.860 41.699 1.00 43.76 535 ALA A CA 1
ATOM 3438 C C . ALA A 1 476 ? 11.991 61.534 40.861 1.00 47.69 535 ALA A C 1
ATOM 3439 O O . ALA A 1 476 ? 11.848 62.696 40.459 1.00 48.01 535 ALA A O 1
ATOM 3441 N N . THR A 1 477 ? 13.115 60.816 40.655 1.00 42.21 536 THR A N 1
ATOM 3442 C CA . THR A 1 477 ? 14.216 61.255 39.806 1.00 41.89 536 THR A CA 1
ATOM 3443 C C . THR A 1 477 ? 14.501 60.144 38.811 1.00 44.25 536 THR A C 1
ATOM 3444 O O . THR A 1 477 ? 14.325 58.956 39.121 1.00 42.05 536 THR A O 1
ATOM 3448 N N . VAL A 1 478 ? 14.907 60.540 37.605 1.00 41.05 537 VAL A N 1
ATOM 3449 C CA . VAL A 1 478 ? 15.165 59.627 36.495 1.00 38.36 537 VAL A CA 1
ATOM 3450 C C . VAL A 1 478 ? 16.626 59.724 36.072 1.00 42.93 537 VAL A C 1
ATOM 3451 O O . VAL A 1 478 ? 17.183 60.823 35.954 1.00 44.61 537 VAL A O 1
ATOM 3455 N N . THR A 1 479 ? 17.244 58.558 35.867 1.00 37.73 538 THR A N 1
ATOM 3456 C CA . THR A 1 479 ? 18.615 58.443 35.391 1.00 37.66 538 THR A CA 1
ATOM 3457 C C . THR A 1 479 ? 18.798 57.183 34.572 1.00 41.38 538 THR A C 1
ATOM 3458 O O . THR A 1 479 ? 17.924 56.309 34.566 1.00 39.60 538 THR A O 1
ATOM 3462 N N . GLY A 1 480 ? 19.934 57.131 33.878 1.00 37.66 539 GLY A N 1
ATOM 3463 C CA . GLY A 1 480 ? 20.389 55.993 33.100 1.00 35.17 539 GLY A CA 1
ATOM 3464 C C . GLY A 1 480 ? 21.885 55.886 33.284 1.00 40.03 539 GLY A C 1
ATOM 3465 O O . GLY A 1 480 ? 22.562 56.913 33.388 1.00 41.02 539 GLY A O 1
ATOM 3466 N N . TRP A 1 481 ? 22.412 54.671 33.407 1.00 34.23 540 TRP A N 1
ATOM 3467 C CA . TRP A 1 481 ? 23.859 54.499 33.452 1.00 34.99 540 TRP A CA 1
ATOM 3468 C C . TRP A 1 481 ? 24.215 53.397 32.455 1.00 35.56 540 TRP A C 1
ATOM 3469 O O . TRP A 1 481 ? 23.563 52.356 32.466 1.00 32.67 540 TRP A O 1
ATOM 3480 N N . PRO A 1 482 ? 25.263 53.568 31.632 1.00 33.82 541 PRO A N 1
ATOM 3481 C CA . PRO A 1 482 ? 25.643 52.484 30.721 1.00 31.86 541 PRO A CA 1
ATOM 3482 C C . PRO A 1 482 ? 26.193 51.263 31.443 1.00 35.96 541 PRO A C 1
ATOM 3483 O O . PRO A 1 482 ? 26.783 51.387 32.524 1.00 37.44 541 PRO A O 1
ATOM 3487 N N . TYR A 1 483 ? 26.027 50.085 30.823 1.00 32.66 542 TYR A N 1
ATOM 3488 C CA . TYR A 1 483 ? 26.595 48.812 31.293 1.00 32.70 542 TYR A CA 1
ATOM 3489 C C . TYR A 1 483 ? 28.135 48.904 31.357 1.00 38.24 542 TYR A C 1
ATOM 3490 O O . TYR A 1 483 ? 28.729 48.258 32.202 1.00 39.03 542 TYR A O 1
ATOM 3499 N N . ALA A 1 484 ? 28.775 49.729 30.490 1.00 34.66 543 ALA A N 1
ATOM 3500 C CA . ALA A 1 484 ? 30.227 49.938 30.513 1.00 36.04 543 ALA A CA 1
ATOM 3501 C C . ALA A 1 484 ? 30.679 50.379 31.923 1.00 41.08 543 ALA A C 1
ATOM 3502 O O . ALA A 1 484 ? 31.644 49.842 32.479 1.00 38.62 543 ALA A O 1
ATOM 3504 N N . LEU A 1 485 ? 29.913 51.313 32.515 1.00 39.24 544 LEU A N 1
ATOM 3505 C CA . LEU A 1 485 ? 30.167 51.856 33.815 1.00 40.79 544 LEU A CA 1
ATOM 3506 C C . LEU A 1 485 ? 29.766 50.873 34.930 1.00 44.64 544 LEU A C 1
ATOM 3507 O O . LEU A 1 485 ? 30.463 50.784 35.925 1.00 46.76 544 LEU A O 1
ATOM 3512 N N . LEU A 1 486 ? 28.663 50.143 34.766 1.00 40.36 545 LEU A N 1
ATOM 3513 C CA . LEU A 1 486 ? 28.185 49.187 35.770 1.00 39.61 545 LEU A CA 1
ATOM 3514 C C . LEU A 1 486 ? 29.028 47.904 35.871 1.00 44.58 545 LEU A C 1
ATOM 3515 O O . LEU A 1 486 ? 29.068 47.288 36.937 1.00 44.75 545 LEU A O 1
ATOM 3520 N N . PHE A 1 487 ? 29.643 47.475 34.750 1.00 40.73 546 PHE A N 1
ATOM 3521 C CA . PHE A 1 487 ? 30.430 46.246 34.632 1.00 39.73 546 PHE A CA 1
ATOM 3522 C C . PHE A 1 487 ? 31.928 46.532 34.647 1.00 45.24 546 PHE A C 1
ATOM 3523 O O . PHE A 1 487 ? 32.721 45.653 34.317 1.00 44.66 546 PHE A O 1
ATOM 3531 N N . SER A 1 488 ? 32.314 47.748 35.084 1.00 43.91 547 SER A N 1
ATOM 3532 C CA . SER A 1 488 ? 33.680 48.270 35.101 1.00 45.29 547 SER A CA 1
ATOM 3533 C C . SER A 1 488 ? 34.643 47.629 36.123 1.00 49.72 547 SER A C 1
ATOM 3534 O O . SER A 1 488 ? 35.831 47.955 36.120 1.00 48.90 547 SER A O 1
ATOM 3537 N N . GLY A 1 489 ? 34.155 46.730 36.961 1.00 47.12 548 GLY A N 1
ATOM 3538 C CA . GLY A 1 489 ? 35.031 46.056 37.909 1.00 48.75 548 GLY A CA 1
ATOM 3539 C C . GLY A 1 489 ? 35.273 44.605 37.554 1.00 52.01 548 GLY A C 1
ATOM 3540 O O . GLY A 1 489 ? 35.662 43.821 38.418 1.00 53.53 548 GLY A O 1
ATOM 3541 N N . MET A 1 490 ? 35.036 44.221 36.292 1.00 45.79 549 MET A N 1
ATOM 3542 C CA . MET A 1 490 ? 35.155 42.821 35.890 1.00 44.40 549 MET A CA 1
ATOM 3543 C C . MET A 1 490 ? 36.584 42.294 35.908 1.00 51.18 549 MET A C 1
ATOM 3544 O O . MET A 1 490 ? 37.521 42.923 35.393 1.00 52.88 549 MET A O 1
ATOM 3549 N N . VAL A 1 491 ? 36.738 41.148 36.580 1.00 48.47 550 VAL A N 1
ATOM 3550 C CA . VAL A 1 491 ? 37.998 40.413 36.746 1.00 50.15 550 VAL A CA 1
ATOM 3551 C C . VAL A 1 491 ? 37.702 38.922 36.555 1.00 51.92 550 VAL A C 1
ATOM 3552 O O . VAL A 1 491 ? 36.541 38.520 36.669 1.00 47.99 550 VAL A O 1
ATOM 3556 N N . ASN A 1 492 ? 38.744 38.114 36.295 1.00 50.16 551 ASN A N 1
ATOM 3557 C CA . ASN A 1 492 ? 38.626 36.674 36.039 1.00 49.26 551 ASN A CA 1
ATOM 3558 C C . ASN A 1 492 ? 38.044 35.850 37.173 1.00 53.14 551 ASN A C 1
ATOM 3559 O O . ASN A 1 492 ? 37.248 34.951 36.905 1.00 52.87 551 ASN A O 1
ATOM 3564 N N . LYS A 1 493 ? 38.411 36.144 38.428 1.00 49.97 552 LYS A N 1
ATOM 3565 C CA . LYS A 1 493 ? 37.944 35.362 39.576 1.00 50.16 552 LYS A CA 1
ATOM 3566 C C . LYS A 1 493 ? 36.397 35.457 39.790 1.00 53.01 552 LYS A C 1
ATOM 3567 O O . LYS A 1 493 ? 35.818 34.661 40.536 1.00 52.36 552 LYS A O 1
ATOM 3573 N N . GLN A 1 494 ? 35.740 36.408 39.116 1.00 47.14 553 GLN A N 1
ATOM 3574 C CA . GLN A 1 494 ? 34.289 36.564 39.246 1.00 45.41 553 GLN A CA 1
ATOM 3575 C C . GLN A 1 494 ? 33.511 35.495 38.465 1.00 45.71 553 GLN A C 1
ATOM 3576 O O . GLN A 1 494 ? 32.296 35.413 38.625 1.00 44.45 553 GLN A O 1
ATOM 3582 N N . THR A 1 495 ? 34.200 34.672 37.636 1.00 42.65 554 THR A N 1
ATOM 3583 C CA . THR A 1 495 ? 33.560 33.626 36.840 1.00 41.50 554 THR A CA 1
ATOM 3584 C C . THR A 1 495 ? 34.097 32.232 37.113 1.00 46.81 554 THR A C 1
ATOM 3585 O O . THR A 1 495 ? 35.274 32.064 37.416 1.00 48.35 554 THR A O 1
ATOM 3589 N N . ASP A 1 496 ? 33.220 31.229 36.980 1.00 43.64 555 ASP A N 1
ATOM 3590 C CA . ASP A 1 496 ? 33.565 29.809 37.121 1.00 44.75 555 ASP A CA 1
ATOM 3591 C C . ASP A 1 496 ? 33.715 29.168 35.711 1.00 48.42 555 ASP A C 1
ATOM 3592 O O . ASP A 1 496 ? 34.164 28.031 35.580 1.00 48.76 555 ASP A O 1
ATOM 3597 N N . GLY A 1 497 ? 33.367 29.933 34.678 1.00 43.66 556 GLY A N 1
ATOM 3598 C CA . GLY A 1 497 ? 33.480 29.511 33.291 1.00 43.27 556 GLY A CA 1
ATOM 3599 C C . GLY A 1 497 ? 34.775 29.967 32.648 1.00 46.56 556 GLY A C 1
ATOM 3600 O O . GLY A 1 497 ? 35.786 30.104 33.334 1.00 46.41 556 GLY A O 1
ATOM 3601 N N . LEU A 1 498 ? 34.741 30.203 31.315 1.00 43.63 557 LEU A N 1
ATOM 3602 C CA . LEU A 1 498 ? 35.868 30.644 30.472 1.00 43.67 557 LEU A CA 1
ATOM 3603 C C . LEU A 1 498 ? 36.619 31.855 31.011 1.00 47.80 557 LEU A C 1
ATOM 3604 O O . LEU A 1 498 ? 36.021 32.901 31.290 1.00 46.40 557 LEU A O 1
ATOM 3609 N N . LYS A 1 499 ? 37.938 31.710 31.133 1.00 45.41 558 LYS A N 1
ATOM 3610 C CA . LYS A 1 499 ? 38.803 32.795 31.581 1.00 45.70 558 LYS A CA 1
ATOM 3611 C C . LYS A 1 499 ? 39.342 33.594 30.401 1.00 47.64 558 LYS A C 1
ATOM 3612 O O . LYS A 1 499 ? 39.269 33.137 29.257 1.00 44.34 558 LYS A O 1
ATOM 3618 N N . ASP A 1 500 ? 39.876 34.802 30.686 1.00 45.84 559 ASP A N 1
ATOM 3619 C CA . ASP A 1 500 ? 40.532 35.687 29.712 1.00 45.14 559 ASP A CA 1
ATOM 3620 C C . ASP A 1 500 ? 39.614 36.230 28.622 1.00 47.64 559 ASP A C 1
ATOM 3621 O O . ASP A 1 500 ? 40.112 36.722 27.622 1.00 48.93 559 ASP A O 1
ATOM 3626 N N . LEU A 1 501 ? 38.288 36.191 28.834 1.00 43.10 560 LEU A N 1
ATOM 3627 C CA . LEU A 1 501 ? 37.305 36.685 27.880 1.00 40.85 560 LEU A CA 1
ATOM 3628 C C . LEU A 1 501 ? 37.384 38.211 27.677 1.00 42.43 560 LEU A C 1
ATOM 3629 O O . LEU A 1 501 ? 37.728 38.930 28.621 1.00 42.71 560 LEU A O 1
ATOM 3634 N N . PRO A 1 502 ? 37.110 38.720 26.454 1.00 36.23 561 PRO A N 1
ATOM 3635 C CA . PRO A 1 502 ? 37.254 40.162 26.217 1.00 35.31 561 PRO A CA 1
ATOM 3636 C C . PRO A 1 502 ? 36.142 41.029 26.836 1.00 38.74 561 PRO A C 1
ATOM 3637 O O . PRO A 1 502 ? 35.289 41.600 26.142 1.00 37.58 561 PRO A O 1
ATOM 3641 N N . PHE A 1 503 ? 36.193 41.138 28.166 1.00 36.18 562 PHE A N 1
ATOM 3642 C CA . PHE A 1 503 ? 35.316 41.939 29.000 1.00 35.65 562 PHE A CA 1
ATOM 3643 C C . PHE A 1 503 ? 36.088 43.024 29.764 1.00 39.18 562 PHE A C 1
ATOM 3644 O O . PHE A 1 503 ? 35.471 43.815 30.471 1.00 38.28 562 PHE A O 1
ATOM 3652 N N . ASN A 1 504 ? 37.433 43.059 29.654 1.00 39.21 563 ASN A N 1
ATOM 3653 C CA . ASN A 1 504 ? 38.230 44.055 30.382 1.00 41.63 563 ASN A CA 1
ATOM 3654 C C . ASN A 1 504 ? 37.981 45.469 29.829 1.00 46.19 563 ASN A C 1
ATOM 3655 O O . ASN A 1 504 ? 37.482 45.629 28.709 1.00 42.83 563 ASN A O 1
ATOM 3660 N N . ASN A 1 505 ? 38.230 46.491 30.659 1.00 44.98 564 ASN A N 1
ATOM 3661 C CA . ASN A 1 505 ? 38.011 47.856 30.215 1.00 45.24 564 ASN A CA 1
ATOM 3662 C C . ASN A 1 505 ? 39.156 48.717 30.661 1.00 51.15 564 ASN A C 1
ATOM 3663 O O . ASN A 1 505 ? 40.167 48.202 31.141 1.00 52.79 564 ASN A O 1
ATOM 3668 N N . ASN A 1 506 ? 39.051 50.016 30.433 1.00 48.12 565 ASN A N 1
ATOM 3669 C CA . ASN A 1 506 ? 40.086 50.962 30.866 1.00 49.19 565 ASN A CA 1
ATOM 3670 C C . ASN A 1 506 ? 39.402 52.253 31.302 1.00 49.95 565 ASN A C 1
ATOM 3671 O O . ASN A 1 506 ? 38.185 52.384 31.144 1.00 47.75 565 ASN A O 1
ATOM 3676 N N . ARG A 1 507 ? 40.177 53.212 31.799 1.00 50.37 566 ARG A N 1
ATOM 3677 C CA . ARG A 1 507 ? 39.710 54.506 32.305 1.00 50.70 566 ARG A CA 1
ATOM 3678 C C . ARG A 1 507 ? 38.968 55.318 31.247 1.00 54.31 566 ARG A C 1
ATOM 3679 O O . ARG A 1 507 ? 38.166 56.178 31.599 1.00 54.79 566 ARG A O 1
ATOM 3687 N N . TRP A 1 508 ? 39.173 54.975 29.963 1.00 49.57 567 TRP A N 1
ATOM 3688 C CA . TRP A 1 508 ? 38.541 55.633 28.819 1.00 48.78 567 TRP A CA 1
ATOM 3689 C C . TRP A 1 508 ? 37.238 54.974 28.393 1.00 48.75 567 TRP A C 1
ATOM 3690 O O . TRP A 1 508 ? 36.562 55.492 27.507 1.00 47.11 567 TRP A O 1
ATOM 3701 N N . PHE A 1 509 ? 36.899 53.817 28.984 1.00 44.18 568 PHE A N 1
ATOM 3702 C CA . PHE A 1 509 ? 35.671 53.072 28.698 1.00 40.94 568 PHE A CA 1
ATOM 3703 C C . PHE A 1 509 ? 35.493 52.713 27.198 1.00 44.12 568 PHE A C 1
ATOM 3704 O O . PHE A 1 509 ? 34.376 52.770 26.646 1.00 40.35 568 PHE A O 1
ATOM 3712 N N . GLU A 1 510 ? 36.606 52.286 26.567 1.00 41.95 569 GLU A N 1
ATOM 3713 C CA . GLU A 1 510 ? 36.642 51.861 25.157 1.00 40.63 569 GLU A CA 1
ATOM 3714 C C . GLU A 1 510 ? 35.852 50.580 24.899 1.00 40.25 569 GLU A C 1
ATOM 3715 O O . GLU A 1 510 ? 35.427 50.360 23.777 1.00 38.37 569 GLU A O 1
ATOM 3721 N N . TYR A 1 511 ? 35.645 49.745 25.937 1.00 37.84 570 TYR A N 1
ATOM 3722 C CA . TYR A 1 511 ? 34.789 48.567 25.808 1.00 35.86 570 TYR A CA 1
ATOM 3723 C C . TYR A 1 511 ? 33.343 49.048 26.123 1.00 37.64 570 TYR A C 1
ATOM 3724 O O . TYR A 1 511 ? 33.117 49.710 27.138 1.00 36.74 570 TYR A O 1
ATOM 3733 N N . VAL A 1 512 ? 32.412 48.832 25.171 1.00 33.07 571 VAL A N 1
ATOM 3734 C CA . VAL A 1 512 ? 31.021 49.281 25.252 1.00 31.75 571 VAL A CA 1
ATOM 3735 C C . VAL A 1 512 ? 30.088 48.035 25.316 1.00 33.50 571 VAL A C 1
ATOM 3736 O O . VAL A 1 512 ? 29.478 47.717 24.293 1.00 31.32 571 VAL A O 1
ATOM 3740 N N . PRO A 1 513 ? 29.978 47.306 26.465 1.00 30.42 572 PRO A N 1
ATOM 3741 C CA . PRO A 1 513 ? 29.066 46.131 26.502 1.00 28.87 572 PRO A CA 1
ATOM 3742 C C . PRO A 1 513 ? 27.623 46.536 26.264 1.00 33.74 572 PRO A C 1
ATOM 3743 O O . PRO A 1 513 ? 27.153 47.552 26.780 1.00 33.70 572 PRO A O 1
ATOM 3747 N N . ARG A 1 514 ? 26.937 45.763 25.444 1.00 28.59 573 ARG A N 1
ATOM 3748 C CA . ARG A 1 514 ? 25.537 46.009 25.120 1.00 26.73 573 ARG A CA 1
ATOM 3749 C C . ARG A 1 514 ? 24.836 44.661 25.226 1.00 30.03 573 ARG A C 1
ATOM 3750 O O . ARG A 1 514 ? 25.455 43.642 24.938 1.00 29.03 573 ARG A O 1
ATOM 3758 N N . MET A 1 515 ? 23.590 44.641 25.699 1.00 25.93 574 MET A N 1
ATOM 3759 C CA . MET A 1 515 ? 22.884 43.375 25.879 1.00 25.24 574 MET A CA 1
ATOM 3760 C C . MET A 1 515 ? 21.542 43.209 25.135 1.00 28.47 574 MET A C 1
ATOM 3761 O O . MET A 1 515 ? 20.787 44.170 24.972 1.00 25.81 574 MET A O 1
ATOM 3766 N N . ALA A 1 516 ? 21.237 41.965 24.750 1.00 26.78 575 ALA A N 1
ATOM 3767 C CA . ALA A 1 516 ? 19.894 41.525 24.374 1.00 26.25 575 ALA A CA 1
ATOM 3768 C C . ALA A 1 516 ? 19.498 40.870 25.727 1.00 26.32 575 ALA A C 1
ATOM 3769 O O . ALA A 1 516 ? 19.978 39.788 26.082 1.00 24.00 575 ALA A O 1
ATOM 3771 N N . VAL A 1 517 ? 18.767 41.639 26.546 1.00 22.14 576 VAL A N 1
ATOM 3772 C CA . VAL A 1 517 ? 18.368 41.290 27.922 1.00 22.01 576 VAL A CA 1
ATOM 3773 C C . VAL A 1 517 ? 17.191 40.336 27.979 1.00 26.28 576 VAL A C 1
ATOM 3774 O O . VAL A 1 517 ? 16.150 40.626 27.367 1.00 26.00 576 VAL A O 1
ATOM 3778 N N . ALA A 1 518 ? 17.359 39.200 28.705 1.00 24.73 577 ALA A N 1
ATOM 3779 C CA . ALA A 1 518 ? 16.293 38.208 29.023 1.00 24.71 577 ALA A CA 1
ATOM 3780 C C . ALA A 1 518 ? 15.485 38.765 30.196 1.00 27.05 577 ALA A C 1
ATOM 3781 O O . ALA A 1 518 ? 14.271 38.654 30.234 1.00 27.00 577 ALA A O 1
ATOM 3783 N N . GLY A 1 519 ? 16.181 39.348 31.149 1.00 26.61 578 GLY A N 1
ATOM 3784 C CA . GLY A 1 519 ? 15.572 39.970 32.322 1.00 27.53 578 GLY A CA 1
ATOM 3785 C C . GLY A 1 519 ? 16.472 40.075 33.533 1.00 29.07 578 GLY A C 1
ATOM 3786 O O . GLY A 1 519 ? 17.618 39.615 33.525 1.00 27.71 578 GLY A O 1
ATOM 3787 N N . ALA A 1 520 ? 15.940 40.693 34.579 1.00 27.40 579 ALA A N 1
ATOM 3788 C CA . ALA A 1 520 ? 16.595 40.845 35.865 1.00 30.40 579 ALA A CA 1
ATOM 3789 C C . ALA A 1 520 ? 15.646 40.321 36.931 1.00 33.30 579 ALA A C 1
ATOM 3790 O O . ALA A 1 520 ? 14.570 40.899 37.156 1.00 31.56 579 ALA A O 1
ATOM 3792 N N . LYS A 1 521 ? 16.010 39.177 37.529 1.00 29.35 580 LYS A N 1
ATOM 3793 C CA . LYS A 1 521 ? 15.147 38.502 38.500 1.00 29.53 580 LYS A CA 1
ATOM 3794 C C . LYS A 1 521 ? 15.826 38.235 39.797 1.00 33.03 580 LYS A C 1
ATOM 3795 O O . LYS A 1 521 ? 17.021 37.924 39.809 1.00 33.91 580 LYS A O 1
ATOM 3801 N N . PHE A 1 522 ? 15.056 38.274 40.897 1.00 30.44 581 PHE A N 1
ATOM 3802 C CA . PHE A 1 522 ? 15.597 37.907 42.216 1.00 33.04 581 PHE A CA 1
ATOM 3803 C C . PHE A 1 522 ? 15.535 36.397 42.392 1.00 38.29 581 PHE A C 1
ATOM 3804 O O . PHE A 1 522 ? 14.526 35.778 42.081 1.00 38.71 581 PHE A O 1
ATOM 3812 N N . VAL A 1 523 ? 16.649 35.804 42.789 1.00 37.04 582 VAL A N 1
ATOM 3813 C CA . VAL A 1 523 ? 16.766 34.374 43.098 1.00 38.07 582 VAL A CA 1
ATOM 3814 C C . VAL A 1 523 ? 17.131 34.394 44.585 1.00 42.99 582 VAL A C 1
ATOM 3815 O O . VAL A 1 523 ? 18.281 34.616 44.951 1.00 41.33 582 VAL A O 1
ATOM 3819 N N . GLY A 1 524 ? 16.103 34.313 45.413 1.00 43.09 583 GLY A N 1
ATOM 3820 C CA . GLY A 1 524 ? 16.215 34.499 46.852 1.00 43.97 583 GLY A CA 1
ATOM 3821 C C . GLY A 1 524 ? 16.437 35.988 47.014 1.00 45.50 583 GLY A C 1
ATOM 3822 O O . GLY A 1 524 ? 15.655 36.787 46.479 1.00 42.71 583 GLY A O 1
ATOM 3823 N N . ARG A 1 525 ? 17.589 36.364 47.603 1.00 41.31 584 ARG A N 1
ATOM 3824 C CA . ARG A 1 525 ? 17.949 37.774 47.754 1.00 40.48 584 ARG A CA 1
ATOM 3825 C C . ARG A 1 525 ? 18.892 38.268 46.645 1.00 43.09 584 ARG A C 1
ATOM 3826 O O . ARG A 1 525 ? 19.155 39.465 46.570 1.00 42.38 584 ARG A O 1
ATOM 3834 N N . GLU A 1 526 ? 19.396 37.357 45.789 1.00 39.73 585 GLU A N 1
ATOM 3835 C CA . GLU A 1 526 ? 20.364 37.691 44.735 1.00 40.21 585 GLU A CA 1
ATOM 3836 C C . GLU A 1 526 ? 19.707 38.238 43.464 1.00 40.04 585 GLU A C 1
ATOM 3837 O O . GLU A 1 526 ? 18.806 37.598 42.943 1.00 38.89 585 GLU A O 1
ATOM 3843 N N . LEU A 1 527 ? 20.168 39.408 42.965 1.00 35.94 586 LEU A N 1
ATOM 3844 C CA . LEU A 1 527 ? 19.687 39.985 41.709 1.00 34.71 586 LEU A CA 1
ATOM 3845 C C . LEU A 1 527 ? 20.506 39.458 40.498 1.00 36.06 586 LEU A C 1
ATOM 3846 O O . LEU A 1 527 ? 21.679 39.785 40.345 1.00 34.92 586 LEU A O 1
ATOM 3851 N N . VAL A 1 528 ? 19.863 38.643 39.664 1.00 33.13 587 VAL A N 1
ATOM 3852 C CA . VAL A 1 528 ? 20.439 38.040 38.462 1.00 33.26 587 VAL A CA 1
ATOM 3853 C C . VAL A 1 528 ? 19.958 38.743 37.187 1.00 35.14 587 VAL A C 1
ATOM 3854 O O . VAL A 1 528 ? 18.765 38.714 36.883 1.00 32.85 587 VAL A O 1
ATOM 3858 N N . LEU A 1 529 ? 20.910 39.323 36.428 1.00 30.66 588 LEU A N 1
ATOM 3859 C CA . LEU A 1 529 ? 20.649 39.940 35.130 1.00 29.00 588 LEU A CA 1
ATOM 3860 C C . LEU A 1 529 ? 21.186 38.950 34.081 1.00 34.45 588 LEU A C 1
ATOM 3861 O O . LEU A 1 529 ? 22.288 38.465 34.234 1.00 34.48 588 LEU A O 1
ATOM 3866 N N . ALA A 1 530 ? 20.396 38.596 33.061 1.00 30.46 589 ALA A N 1
ATOM 3867 C CA . ALA A 1 530 ? 20.890 37.634 32.071 1.00 30.03 589 ALA A CA 1
ATOM 3868 C C . ALA A 1 530 ? 20.390 37.946 30.664 1.00 31.26 589 ALA A C 1
ATOM 3869 O O . ALA A 1 530 ? 19.391 38.638 30.495 1.00 27.80 589 ALA A O 1
ATOM 3871 N N . GLY A 1 531 ? 21.074 37.378 29.683 1.00 29.43 590 GLY A N 1
ATOM 3872 C CA . GLY A 1 531 ? 20.732 37.460 28.267 1.00 27.63 590 GLY A CA 1
ATOM 3873 C C . GLY A 1 531 ? 21.957 37.166 27.426 1.00 29.56 590 GLY A C 1
ATOM 3874 O O . GLY A 1 531 ? 22.709 36.237 27.726 1.00 27.43 590 GLY A O 1
ATOM 3875 N N . THR A 1 532 ? 22.180 37.976 26.378 1.00 26.92 591 THR A N 1
ATOM 3876 C CA . THR A 1 532 ? 23.379 37.846 25.525 1.00 27.72 591 THR A CA 1
ATOM 3877 C C . THR A 1 532 ? 24.106 39.171 25.550 1.00 32.00 591 THR A C 1
ATOM 3878 O O . THR A 1 532 ? 23.489 40.209 25.775 1.00 31.85 591 THR A O 1
ATOM 3882 N N . ILE A 1 533 ? 25.413 39.145 25.350 1.00 28.55 592 ILE A N 1
ATOM 3883 C CA . ILE A 1 533 ? 26.199 40.375 25.454 1.00 27.06 592 ILE A CA 1
ATOM 3884 C C . ILE A 1 533 ? 27.190 40.498 24.317 1.00 28.43 592 ILE A C 1
ATOM 3885 O O . ILE A 1 533 ? 27.625 39.484 23.754 1.00 26.54 592 ILE A O 1
ATOM 3890 N N . THR A 1 534 ? 27.572 41.751 24.006 1.00 24.53 593 THR A N 1
ATOM 3891 C CA . THR A 1 534 ? 28.596 42.019 23.017 1.00 24.77 593 THR A CA 1
ATOM 3892 C C . THR A 1 534 ? 29.907 42.025 23.809 1.00 31.73 593 THR A C 1
ATOM 3893 O O . THR A 1 534 ? 30.052 42.748 24.806 1.00 32.43 593 THR A O 1
ATOM 3897 N N . MET A 1 535 ? 30.856 41.221 23.364 1.00 28.98 594 MET A N 1
ATOM 3898 C CA . MET A 1 535 ? 32.182 41.214 23.968 1.00 30.22 594 MET A CA 1
ATOM 3899 C C . MET A 1 535 ? 33.008 42.237 23.207 1.00 34.30 594 MET A C 1
ATOM 3900 O O . MET A 1 535 ? 32.535 42.818 22.222 1.00 32.06 594 MET A O 1
ATOM 3905 N N . GLY A 1 536 ? 34.236 42.465 23.664 1.00 31.08 595 GLY A N 1
ATOM 3906 C CA . GLY A 1 536 ? 35.156 43.304 22.922 1.00 31.43 595 GLY A CA 1
ATOM 3907 C C . GLY A 1 536 ? 35.494 42.567 21.632 1.00 35.00 595 GLY A C 1
ATOM 3908 O O . GLY A 1 536 ? 35.321 41.331 21.542 1.00 32.78 595 GLY A O 1
ATOM 3909 N N . ASP A 1 537 ? 35.870 43.324 20.592 1.00 30.21 596 ASP A N 1
ATOM 3910 C CA . ASP A 1 537 ? 36.188 42.708 19.305 1.00 29.88 596 ASP A CA 1
ATOM 3911 C C . ASP A 1 537 ? 37.493 41.922 19.378 1.00 34.92 596 ASP A C 1
ATOM 3912 O O . ASP A 1 537 ? 38.467 42.434 19.909 1.00 36.02 596 ASP A O 1
ATOM 3917 N N . THR A 1 538 ? 37.502 40.677 18.854 1.00 32.17 597 THR A N 1
ATOM 3918 C CA . THR A 1 538 ? 38.725 39.885 18.708 1.00 33.59 597 THR A CA 1
ATOM 3919 C C . THR A 1 538 ? 38.994 39.549 17.225 1.00 36.37 597 THR A C 1
ATOM 3920 O O . THR A 1 538 ? 40.140 39.294 16.867 1.00 38.65 597 THR A O 1
ATOM 3924 N N . ALA A 1 539 ? 37.933 39.521 16.369 1.00 31.63 598 ALA A N 1
ATOM 3925 C CA . ALA A 1 539 ? 38.008 39.166 14.961 1.00 31.03 598 ALA A CA 1
ATOM 3926 C C . ALA A 1 539 ? 38.966 40.048 14.155 1.00 37.15 598 ALA A C 1
ATOM 3927 O O . ALA A 1 539 ? 39.598 39.559 13.203 1.00 35.66 598 ALA A O 1
ATOM 3929 N N . THR A 1 540 ? 39.112 41.333 14.562 1.00 35.73 599 THR A N 1
ATOM 3930 C CA . THR A 1 540 ? 39.950 42.287 13.831 1.00 36.13 599 THR A CA 1
ATOM 3931 C C . THR A 1 540 ? 41.163 42.770 14.651 1.00 41.88 599 THR A C 1
ATOM 3932 O O . THR A 1 540 ? 41.744 43.808 14.320 1.00 41.88 599 THR A O 1
ATOM 3936 N N . VAL A 1 541 ? 41.580 41.985 15.672 1.00 38.43 600 VAL A N 1
ATOM 3937 C CA . VAL A 1 541 ? 42.782 42.231 16.491 1.00 39.11 600 VAL A CA 1
ATOM 3938 C C . VAL A 1 541 ? 44.052 42.044 15.595 1.00 46.14 600 VAL A C 1
ATOM 3939 O O . VAL A 1 541 ? 44.846 42.984 15.521 1.00 46.04 600 VAL A O 1
ATOM 3943 N N . PRO A 1 542 ? 44.266 40.901 14.876 1.00 44.68 601 PRO A N 1
ATOM 3944 C CA . PRO A 1 542 ? 45.439 40.817 13.981 1.00 46.09 601 PRO A CA 1
ATOM 3945 C C . PRO A 1 542 ? 45.277 41.816 12.843 1.00 49.65 601 PRO A C 1
ATOM 3946 O O . PRO A 1 542 ? 44.175 41.973 12.311 1.00 48.43 601 PRO A O 1
ATOM 3950 N N . ARG A 1 543 ? 46.361 42.544 12.540 1.00 47.02 602 ARG A N 1
ATOM 3951 C CA . ARG A 1 543 ? 46.420 43.568 11.510 1.00 46.92 602 ARG A CA 1
ATOM 3952 C C . ARG A 1 543 ? 47.228 43.039 10.343 1.00 48.83 602 ARG A C 1
ATOM 3953 O O . ARG A 1 543 ? 48.352 42.540 10.541 1.00 48.09 602 ARG A O 1
ATOM 3961 N N . LEU A 1 544 ? 46.660 43.146 9.139 1.00 41.96 603 LEU A N 1
ATOM 3962 C CA . LEU A 1 544 ? 47.308 42.705 7.900 1.00 42.38 603 LEU A CA 1
ATOM 3963 C C . LEU A 1 544 ? 48.438 43.632 7.518 1.00 47.20 603 LEU A C 1
ATOM 3964 O O . LEU A 1 544 ? 48.367 44.831 7.780 1.00 45.31 603 LEU A O 1
ATOM 3969 N N . LEU A 1 545 ? 49.437 43.093 6.789 1.00 47.96 604 LEU A N 1
ATOM 3970 C CA . LEU A 1 545 ? 50.526 43.877 6.231 1.00 48.71 604 LEU A CA 1
ATOM 3971 C C . LEU A 1 545 ? 49.887 44.825 5.215 1.00 51.86 604 LEU A C 1
ATOM 3972 O O . LEU A 1 545 ? 48.888 44.452 4.587 1.00 50.15 604 LEU A O 1
ATOM 3977 N N . TYR A 1 546 ? 50.393 46.066 5.103 1.00 49.69 605 TYR A N 1
ATOM 3978 C CA . TYR A 1 546 ? 49.805 47.089 4.224 1.00 49.55 605 TYR A CA 1
ATOM 3979 C C . TYR A 1 546 ? 49.641 46.658 2.744 1.00 52.73 605 TYR A C 1
ATOM 3980 O O . TYR A 1 546 ? 48.781 47.199 2.048 1.00 52.51 605 TYR A O 1
ATOM 3989 N N . ASP A 1 547 ? 50.464 45.701 2.271 1.00 49.50 606 ASP A N 1
ATOM 3990 C CA . ASP A 1 547 ? 50.431 45.196 0.886 1.00 49.23 606 ASP A CA 1
ATOM 3991 C C . ASP A 1 547 ? 49.876 43.754 0.800 1.00 54.37 606 ASP A C 1
ATOM 3992 O O . ASP A 1 547 ? 50.222 42.992 -0.107 1.00 53.75 606 ASP A O 1
ATOM 3997 N N . GLU A 1 548 ? 48.999 43.403 1.740 1.00 52.65 607 GLU A N 1
ATOM 3998 C CA . GLU A 1 548 ? 48.386 42.080 1.836 1.00 52.15 607 GLU A CA 1
ATOM 3999 C C . GLU A 1 548 ? 46.861 42.130 1.873 1.00 52.56 607 GLU A C 1
ATOM 4000 O O . GLU A 1 548 ? 46.210 41.089 1.996 1.00 51.39 607 GLU A O 1
ATOM 4006 N N . LEU A 1 549 ? 46.300 43.341 1.733 1.00 46.42 608 LEU A N 1
ATOM 4007 C CA . LEU A 1 549 ? 44.872 43.601 1.789 1.00 43.58 608 LEU A CA 1
ATOM 4008 C C . LEU A 1 549 ? 44.114 42.921 0.677 1.00 45.28 608 LEU A C 1
ATOM 4009 O O . LEU A 1 549 ? 43.074 42.312 0.946 1.00 42.82 608 LEU A O 1
ATOM 4014 N N . GLU A 1 550 ? 44.650 42.990 -0.573 1.00 41.65 609 GLU A N 1
ATOM 4015 C CA . GLU A 1 550 ? 44.037 42.413 -1.770 1.00 39.98 609 GLU A CA 1
ATOM 4016 C C . GLU A 1 550 ? 44.003 40.885 -1.802 1.00 45.20 609 GLU A C 1
ATOM 4017 O O . GLU A 1 550 ? 43.314 40.323 -2.650 1.00 46.82 609 GLU A O 1
ATOM 4023 N N . SER A 1 551 ? 44.738 40.220 -0.892 1.00 41.28 610 SER A N 1
ATOM 4024 C CA . SER A 1 551 ? 44.808 38.764 -0.781 1.00 40.04 610 SER A CA 1
ATOM 4025 C C . SER A 1 551 ? 43.978 38.251 0.386 1.00 43.11 610 SER A C 1
ATOM 4026 O O . SER A 1 551 ? 43.921 37.033 0.593 1.00 42.05 610 SER A O 1
ATOM 4029 N N . ASN A 1 552 ? 43.384 39.161 1.200 1.00 39.23 611 ASN A N 1
ATOM 4030 C CA . ASN A 1 552 ? 42.661 38.748 2.406 1.00 37.84 611 ASN A CA 1
ATOM 4031 C C . ASN A 1 552 ? 41.425 39.605 2.625 1.00 39.53 611 ASN A C 1
ATOM 4032 O O . ASN A 1 552 ? 41.332 40.358 3.604 1.00 36.86 611 ASN A O 1
ATOM 4037 N N . LEU A 1 553 ? 40.470 39.477 1.692 1.00 36.22 612 LEU A N 1
ATOM 4038 C CA . LEU A 1 553 ? 39.255 40.277 1.620 1.00 33.64 612 LEU A CA 1
ATOM 4039 C C . LEU A 1 553 ? 38.314 40.136 2.790 1.00 35.10 612 LEU A C 1
ATOM 4040 O O . LEU A 1 553 ? 37.759 41.156 3.187 1.00 32.64 612 LEU A O 1
ATOM 4045 N N . ASN A 1 554 ? 38.140 38.922 3.355 1.00 33.12 613 ASN A N 1
ATOM 4046 C CA . ASN A 1 554 ? 37.231 38.708 4.498 1.00 33.06 613 ASN A CA 1
ATOM 4047 C C . ASN A 1 554 ? 37.619 39.520 5.758 1.00 36.61 613 ASN A C 1
ATOM 4048 O O . ASN A 1 554 ? 36.746 40.145 6.377 1.00 36.39 613 ASN A O 1
ATOM 4053 N N . LEU A 1 555 ? 38.919 39.536 6.103 1.00 33.68 614 LEU A N 1
ATOM 4054 C CA . LEU A 1 555 ? 39.424 40.272 7.253 1.00 33.57 614 LEU A CA 1
ATOM 4055 C C . LEU A 1 555 ? 39.327 41.771 7.012 1.00 37.71 614 LEU A C 1
ATOM 4056 O O . LEU A 1 555 ? 38.950 42.514 7.928 1.00 37.08 614 LEU A O 1
ATOM 4061 N N . VAL A 1 556 ? 39.633 42.211 5.772 1.00 33.32 615 VAL A N 1
ATOM 4062 C CA . VAL A 1 556 ? 39.491 43.613 5.394 1.00 33.10 615 VAL A CA 1
ATOM 4063 C C . VAL A 1 556 ? 38.013 43.999 5.587 1.00 33.06 615 VAL A C 1
ATOM 4064 O O . VAL A 1 556 ? 37.745 45.003 6.212 1.00 33.80 615 VAL A O 1
ATOM 4068 N N . ALA A 1 557 ? 37.073 43.199 5.078 1.00 29.07 616 ALA A N 1
ATOM 4069 C CA . ALA A 1 557 ? 35.623 43.454 5.233 1.00 28.20 616 ALA A CA 1
ATOM 4070 C C . ALA A 1 557 ? 35.162 43.541 6.704 1.00 33.22 616 ALA A C 1
ATOM 4071 O O . ALA A 1 557 ? 34.301 44.373 7.052 1.00 32.30 616 ALA A O 1
ATOM 4073 N N . GLN A 1 558 ? 35.720 42.679 7.570 1.00 31.70 617 GLN A N 1
ATOM 4074 C CA . GLN A 1 558 ? 35.346 42.722 8.992 1.00 30.76 617 GLN A CA 1
ATOM 4075 C C . GLN A 1 558 ? 35.847 44.014 9.639 1.00 35.72 617 GLN A C 1
ATOM 4076 O O . GLN A 1 558 ? 35.132 44.608 10.443 1.00 33.84 617 GLN A O 1
ATOM 4082 N N . GLY A 1 559 ? 37.047 44.457 9.251 1.00 34.65 618 GLY A N 1
ATOM 4083 C CA . GLY A 1 559 ? 37.655 45.664 9.811 1.00 36.04 618 GLY A CA 1
ATOM 4084 C C . GLY A 1 559 ? 37.030 46.953 9.325 1.00 38.57 618 GLY A C 1
ATOM 4085 O O . GLY A 1 559 ? 37.066 47.976 10.014 1.00 39.75 618 GLY A O 1
ATOM 4086 N N . GLN A 1 560 ? 36.425 46.892 8.159 1.00 34.22 619 GLN A N 1
ATOM 4087 C CA . GLN A 1 560 ? 35.804 48.011 7.436 1.00 34.42 619 GLN A CA 1
ATOM 4088 C C . GLN A 1 560 ? 34.370 48.370 7.885 1.00 38.66 619 GLN A C 1
ATOM 4089 O O . GLN A 1 560 ? 33.879 49.453 7.557 1.00 37.63 619 GLN A O 1
ATOM 4095 N N . GLY A 1 561 ? 33.720 47.468 8.613 1.00 34.42 620 GLY A N 1
ATOM 4096 C CA . GLY A 1 561 ? 32.343 47.646 9.064 1.00 33.26 620 GLY A CA 1
ATOM 4097 C C . GLY A 1 561 ? 31.327 47.017 8.134 1.00 35.69 620 GLY A C 1
ATOM 4098 O O . GLY A 1 561 ? 30.124 47.063 8.400 1.00 36.51 620 GLY A O 1
ATOM 4099 N N . LEU A 1 562 ? 31.809 46.389 7.058 1.00 31.12 621 LEU A N 1
ATOM 4100 C CA . LEU A 1 562 ? 30.974 45.777 6.021 1.00 29.49 621 LEU A CA 1
ATOM 4101 C C . LEU A 1 562 ? 30.473 44.359 6.382 1.00 33.57 621 LEU A C 1
ATOM 4102 O O . LEU A 1 562 ? 29.269 44.067 6.26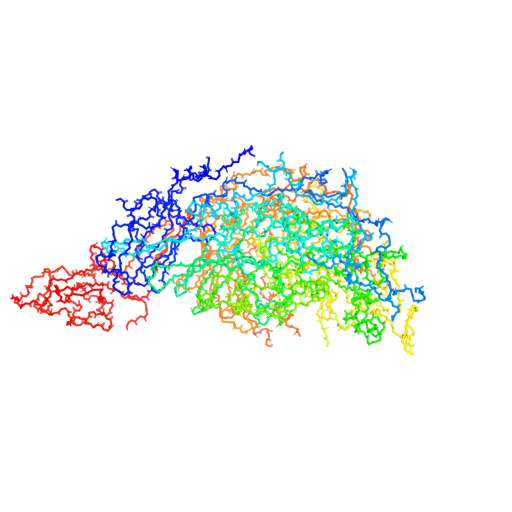4 1.00 31.84 621 LEU A O 1
ATOM 4107 N N . LEU A 1 563 ? 31.418 43.481 6.754 1.00 29.54 622 LEU A N 1
ATOM 4108 C CA . LEU A 1 563 ? 31.135 42.099 7.116 1.00 27.85 622 LEU A CA 1
ATOM 4109 C C . LEU A 1 563 ? 30.912 42.043 8.620 1.00 31.16 622 LEU A C 1
ATOM 4110 O O . LEU A 1 563 ? 31.862 42.100 9.408 1.00 29.89 622 LEU A O 1
ATOM 4115 N N . ARG A 1 564 ? 29.625 41.922 9.007 1.00 27.92 623 ARG A N 1
ATOM 4116 C CA . ARG A 1 564 ? 29.144 41.981 10.385 1.00 27.81 623 ARG A CA 1
ATOM 4117 C C . ARG A 1 564 ? 29.319 40.657 11.151 1.00 30.01 623 ARG A C 1
ATOM 4118 O O . ARG A 1 564 ? 28.439 40.225 11.866 1.00 28.75 623 ARG A O 1
ATOM 4126 N N . GLU A 1 565 ? 30.470 40.031 10.971 1.00 28.10 624 GLU A N 1
ATOM 4127 C CA . GLU A 1 565 ? 30.840 38.759 11.552 1.00 28.50 624 GLU A CA 1
ATOM 4128 C C . GLU A 1 565 ? 31.836 38.986 12.694 1.00 33.33 624 GLU A C 1
ATOM 4129 O O . GLU A 1 565 ? 32.937 39.518 12.478 1.00 32.72 624 GLU A O 1
ATOM 4135 N N . ASP A 1 566 ? 31.435 38.580 13.913 1.00 30.23 625 ASP A N 1
ATOM 4136 C CA . ASP A 1 566 ? 32.288 38.723 15.093 1.00 30.22 625 ASP A CA 1
ATOM 4137 C C . ASP A 1 566 ? 33.221 37.543 15.283 1.00 33.67 625 ASP A C 1
ATOM 4138 O O . ASP A 1 566 ? 34.209 37.635 16.026 1.00 34.62 625 ASP A O 1
ATOM 4143 N N . LEU A 1 567 ? 32.921 36.429 14.622 1.00 30.17 626 LEU A N 1
ATOM 4144 C CA . LEU A 1 567 ? 33.784 35.248 14.720 1.00 31.98 626 LEU A CA 1
ATOM 4145 C C . LEU A 1 567 ? 35.141 35.505 14.075 1.00 35.46 626 LEU A C 1
ATOM 4146 O O . LEU A 1 567 ? 35.212 36.191 13.050 1.00 33.07 626 LEU A O 1
ATOM 4151 N N . GLN A 1 568 ? 36.215 34.976 14.702 1.00 33.22 627 GLN A N 1
ATOM 4152 C CA . GLN A 1 568 ? 37.571 35.092 14.163 1.00 32.24 627 GLN A CA 1
ATOM 4153 C C . GLN A 1 568 ? 37.604 34.204 12.958 1.00 36.46 627 GLN A C 1
ATOM 4154 O O . GLN A 1 568 ? 37.146 33.050 13.034 1.00 35.50 627 GLN A O 1
ATOM 4160 N N . LEU A 1 569 ? 38.170 34.735 11.848 1.00 32.41 628 LEU A N 1
ATOM 4161 C CA . LEU A 1 569 ? 38.304 33.990 10.616 1.00 32.44 628 LEU A CA 1
ATOM 4162 C C . LEU A 1 569 ? 39.748 33.625 10.428 1.00 38.37 628 LEU A C 1
ATOM 4163 O O . LEU A 1 569 ? 40.634 34.352 10.884 1.00 39.42 628 LEU A O 1
ATOM 4168 N N . PHE A 1 570 ? 39.992 32.488 9.784 1.00 36.12 629 PHE A N 1
ATOM 4169 C CA . PHE A 1 570 ? 41.331 31.962 9.644 1.00 37.94 629 PHE A CA 1
ATOM 4170 C C . PHE A 1 570 ? 42.049 32.318 8.322 1.00 42.67 629 PHE A C 1
ATOM 4171 O O . PHE A 1 570 ? 42.044 31.526 7.368 1.00 43.98 629 PHE A O 1
ATOM 4179 N N . THR A 1 571 ? 42.695 33.504 8.282 1.00 37.73 630 THR A N 1
ATOM 4180 C CA . THR A 1 571 ? 43.476 33.949 7.095 1.00 39.80 630 THR A CA 1
ATOM 4181 C C . THR A 1 571 ? 44.815 34.526 7.621 1.00 44.83 630 THR A C 1
ATOM 4182 O O . THR A 1 571 ? 45.096 35.707 7.384 1.00 44.33 630 THR A O 1
ATOM 4186 N N . PRO A 1 572 ? 45.612 33.746 8.410 1.00 43.24 631 PRO A N 1
ATOM 4187 C CA . PRO A 1 572 ? 46.797 34.329 9.068 1.00 44.29 631 PRO A CA 1
ATOM 4188 C C . PRO A 1 572 ? 48.028 34.648 8.237 1.00 49.46 631 PRO A C 1
ATOM 4189 O O . PRO A 1 572 ? 48.829 35.467 8.703 1.00 48.60 631 PRO A O 1
ATOM 4193 N N . TYR A 1 573 ? 48.228 33.992 7.069 1.00 46.83 632 TYR A N 1
ATOM 4194 C CA . TYR A 1 573 ? 49.462 34.193 6.303 1.00 49.29 632 TYR A CA 1
ATOM 4195 C C . TYR A 1 573 ? 49.872 35.669 6.139 1.00 53.46 632 TYR A C 1
ATOM 4196 O O . TYR A 1 573 ? 51.044 35.993 6.349 1.00 55.15 632 TYR A O 1
ATOM 4205 N N . GLY A 1 574 ? 48.920 36.533 5.799 1.00 46.72 633 GLY A N 1
ATOM 4206 C CA . GLY A 1 574 ? 49.201 37.949 5.563 1.00 46.86 633 GLY A CA 1
ATOM 4207 C C . GLY A 1 574 ? 49.225 38.858 6.782 1.00 50.24 633 GLY A C 1
ATOM 4208 O O . GLY A 1 574 ? 49.436 40.070 6.646 1.00 49.03 633 GLY A O 1
ATOM 4209 N N . TRP A 1 575 ? 49.021 38.305 7.982 1.00 46.96 634 TRP A N 1
ATOM 4210 C CA . TRP A 1 575 ? 49.041 39.158 9.180 1.00 46.83 634 TRP A CA 1
ATOM 4211 C C . TRP A 1 575 ? 50.460 39.713 9.377 1.00 52.81 634 TRP A C 1
ATOM 4212 O O . TRP A 1 575 ? 51.448 39.056 9.030 1.00 52.48 634 TRP A O 1
ATOM 4223 N N . ALA A 1 576 ? 50.548 40.899 9.997 1.00 51.57 635 ALA A N 1
ATOM 4224 C CA . ALA A 1 576 ? 51.791 41.488 10.471 1.00 53.74 635 ALA A CA 1
ATOM 4225 C C . ALA A 1 576 ? 52.091 40.677 11.726 1.00 58.32 635 ALA A C 1
ATOM 4226 O O . ALA A 1 576 ? 51.146 40.227 12.391 1.00 56.90 635 ALA A O 1
ATOM 4228 N N . ASN A 1 577 ? 53.382 40.454 12.037 1.00 56.03 636 ASN A N 1
ATOM 4229 C CA . ASN A 1 577 ? 53.849 39.698 13.211 1.00 55.78 636 ASN A CA 1
ATOM 4230 C C . ASN A 1 577 ? 53.225 40.220 14.500 1.00 57.36 636 ASN A C 1
ATOM 4231 O O . ASN A 1 577 ? 52.990 39.438 15.426 1.00 54.33 636 ASN A O 1
ATOM 4236 N N . ARG A 1 578 ? 52.903 41.532 14.517 1.00 55.14 637 ARG A N 1
ATOM 4237 C CA . ARG A 1 578 ? 52.202 42.235 15.594 1.00 55.87 637 ARG A CA 1
ATOM 4238 C C . ARG A 1 578 ? 51.357 43.418 15.045 1.00 59.55 637 ARG A C 1
ATOM 4239 O O . ARG A 1 578 ? 51.784 44.110 14.109 1.00 61.23 637 ARG A O 1
ATOM 4247 N N . PRO A 1 579 ? 50.173 43.674 15.644 1.00 54.66 638 PRO A N 1
ATOM 4248 C CA . PRO A 1 579 ? 49.285 44.735 15.135 1.00 52.13 638 PRO A CA 1
ATOM 4249 C C . PRO A 1 579 ? 49.451 46.124 15.767 1.00 57.13 638 PRO A C 1
ATOM 4250 O O . PRO A 1 579 ? 48.691 47.032 15.421 1.00 55.53 638 PRO A O 1
ATOM 4254 N N . ASP A 1 580 ? 50.394 46.277 16.717 1.00 55.33 639 ASP A N 1
ATOM 4255 C CA . ASP A 1 580 ? 50.586 47.504 17.492 1.00 57.07 639 ASP A CA 1
ATOM 4256 C C . ASP A 1 580 ? 51.772 48.397 17.065 1.00 62.54 639 ASP A C 1
ATOM 4257 O O . ASP A 1 580 ? 52.188 49.248 17.850 1.00 61.61 639 ASP A O 1
ATOM 4262 N N . LEU A 1 581 ? 52.278 48.249 15.821 1.00 62.33 640 LEU A N 1
ATOM 4263 C CA . LEU A 1 581 ? 53.376 49.074 15.331 1.00 64.82 640 LEU A CA 1
ATOM 4264 C C . LEU A 1 581 ? 52.892 50.272 14.501 1.00 66.27 640 LEU A C 1
ATOM 4265 O O . LEU A 1 581 ? 52.013 50.112 13.642 1.00 62.46 640 LEU A O 1
ATOM 4270 N N . PRO A 1 582 ? 53.488 51.473 14.706 1.00 64.79 641 PRO A N 1
ATOM 4271 C CA . PRO A 1 582 ? 53.088 52.638 13.890 1.00 64.59 641 PRO A CA 1
ATOM 4272 C C . PRO A 1 582 ? 53.590 52.513 12.449 1.00 66.77 641 PRO A C 1
ATOM 4273 O O . PRO A 1 582 ? 54.527 51.760 12.210 1.00 65.66 641 PRO A O 1
ATOM 4277 N N . ILE A 1 583 ? 52.969 53.243 11.495 1.00 62.64 642 ILE A N 1
ATOM 4278 C CA . ILE A 1 583 ? 53.310 53.218 10.057 1.00 61.10 642 ILE A CA 1
ATOM 4279 C C . ILE A 1 583 ? 54.808 53.506 9.814 1.00 66.43 642 ILE A C 1
ATOM 4280 O O . ILE A 1 583 ? 55.374 52.962 8.874 1.00 65.18 642 ILE A O 1
ATOM 4285 N N . GLY A 1 584 ? 55.438 54.279 10.698 1.00 66.41 643 GLY A N 1
ATOM 4286 C CA . GLY A 1 584 ? 56.867 54.595 10.617 1.00 69.28 643 GLY A CA 1
ATOM 4287 C C . GLY A 1 584 ? 57.776 53.381 10.722 1.00 73.08 643 GLY A C 1
ATOM 4288 O O . GLY A 1 584 ? 58.910 53.418 10.246 1.00 74.29 643 GLY A O 1
ATOM 4289 N N . ALA A 1 585 ? 57.262 52.283 11.318 1.00 68.58 644 ALA A N 1
ATOM 4290 C CA . ALA A 1 585 ? 57.955 51.008 11.543 1.00 68.51 644 ALA A CA 1
ATOM 4291 C C . ALA A 1 585 ? 57.706 49.954 10.440 1.00 72.60 644 ALA A C 1
ATOM 4292 O O . ALA A 1 585 ? 58.285 48.863 10.493 1.00 73.83 644 ALA A O 1
ATOM 4294 N N . TRP A 1 586 ? 56.845 50.274 9.461 1.00 66.56 645 TRP A N 1
ATOM 4295 C CA . TRP A 1 586 ? 56.411 49.351 8.419 1.00 64.76 645 TRP A CA 1
ATOM 4296 C C . TRP A 1 586 ? 57.296 49.217 7.209 1.00 73.49 645 TRP A C 1
ATOM 4297 O O . TRP A 1 586 ? 57.242 48.175 6.541 1.00 70.26 645 TRP A O 1
ATOM 4308 N N . SER A 1 587 ? 58.011 50.298 6.844 1.00 76.93 646 SER A N 1
ATOM 4309 C CA . SER A 1 587 ? 58.819 50.313 5.629 1.00 79.76 646 SER A CA 1
ATOM 4310 C C . SER A 1 587 ? 60.263 49.842 5.851 1.00 90.08 646 SER A C 1
ATOM 4311 O O . SER A 1 587 ? 60.483 48.638 5.824 1.00 90.01 646 SER A O 1
ATOM 4314 N N . SER A 1 588 ? 61.222 50.777 6.052 1.00 91.84 647 SER A N 1
ATOM 4315 C CA . SER A 1 588 ? 62.692 50.652 6.220 1.00 95.99 647 SER A CA 1
ATOM 4316 C C . SER A 1 588 ? 63.419 51.370 5.093 1.00 102.46 647 SER A C 1
ATOM 4317 O O . SER A 1 588 ? 63.105 51.163 3.913 1.00 98.79 647 SER A O 1
ATOM 4320 N N . SER A 1 589 ? 64.429 52.170 5.475 1.00 104.74 648 SER A N 1
ATOM 4321 C CA . SER A 1 589 ? 65.315 52.930 4.586 1.00 107.90 648 SER A CA 1
ATOM 4322 C C . SER A 1 589 ? 66.184 51.995 3.722 1.00 114.77 648 SER A C 1
ATOM 4323 O O . SER A 1 589 ? 66.727 52.421 2.702 1.00 115.18 648 SER A O 1
ATOM 4326 N N . SER A 1 590 ? 66.270 50.708 4.128 1.00 112.84 649 SER A N 1
ATOM 4327 C CA . SER A 1 590 ? 66.987 49.626 3.456 1.00 113.87 649 SER A CA 1
ATOM 4328 C C . SER A 1 590 ? 66.140 48.983 2.326 1.00 115.86 649 SER A C 1
ATOM 4329 O O . SER A 1 590 ? 66.595 48.030 1.692 1.00 115.96 649 SER A O 1
ATOM 4332 N N . SER A 1 591 ? 64.917 49.514 2.087 1.00 110.39 650 SER A N 1
ATOM 4333 C CA . SER A 1 591 ? 63.932 49.125 1.065 1.00 107.55 650 SER A CA 1
ATOM 4334 C C . SER A 1 591 ? 63.906 47.600 0.737 1.00 110.31 650 SER A C 1
ATOM 4335 O O . SER A 1 591 ? 63.899 47.202 -0.429 1.00 109.49 650 SER A O 1
ATOM 4338 N N . SER A 1 592 ? 63.861 46.763 1.791 1.00 106.29 651 SER A N 1
ATOM 4339 C CA . SER A 1 592 ? 63.814 45.296 1.707 1.00 104.59 651 SER A CA 1
ATOM 4340 C C . SER A 1 592 ? 62.371 44.807 1.950 1.00 102.30 651 SER A C 1
ATOM 4341 O O . SER A 1 592 ? 61.516 45.629 2.304 1.00 101.77 651 SER A O 1
ATOM 4344 N N . SER A 1 593 ? 62.100 43.480 1.769 1.00 93.49 652 SER A N 1
ATOM 4345 C CA . SER A 1 593 ? 60.774 42.871 2.011 1.00 88.72 652 SER A CA 1
ATOM 4346 C C . SER A 1 593 ? 60.330 43.206 3.443 1.00 85.97 652 SER A C 1
ATOM 4347 O O . SER A 1 593 ? 60.906 42.683 4.403 1.00 88.16 652 SER A O 1
ATOM 4350 N N . HIS A 1 594 ? 59.393 44.181 3.564 1.00 74.69 653 HIS A N 1
ATOM 4351 C CA . HIS A 1 594 ? 58.854 44.745 4.822 1.00 71.55 653 HIS A CA 1
ATOM 4352 C C . HIS A 1 594 ? 59.977 45.320 5.721 1.00 77.05 653 HIS A C 1
ATOM 4353 O O . HIS A 1 594 ? 60.934 45.869 5.176 1.00 79.86 653 HIS A O 1
ATOM 4360 N N . ASN A 1 595 ? 59.865 45.213 7.055 1.00 72.09 654 ASN A N 1
ATOM 4361 C CA . ASN A 1 595 ? 60.857 45.747 7.998 1.00 73.31 654 ASN A CA 1
ATOM 4362 C C . ASN A 1 595 ? 61.215 44.758 9.112 1.00 76.01 654 ASN A C 1
ATOM 4363 O O . ASN A 1 595 ? 61.220 45.136 10.281 1.00 76.06 654 ASN A O 1
ATOM 4368 N N . ALA A 1 596 ? 61.541 43.500 8.756 1.00 72.84 655 ALA A N 1
ATOM 4369 C CA . ALA A 1 596 ? 61.977 42.472 9.722 1.00 74.32 655 ALA A CA 1
ATOM 4370 C C . ALA A 1 596 ? 63.269 42.947 10.468 1.00 80.50 655 ALA A C 1
ATOM 4371 O O . ALA A 1 596 ? 64.071 43.664 9.867 1.00 81.78 655 ALA A O 1
ATOM 4373 N N . PRO A 1 597 ? 63.498 42.622 11.762 1.00 76.75 656 PRO A N 1
ATOM 4374 C CA . PRO A 1 597 ? 62.707 41.766 12.673 1.00 74.31 656 PRO A CA 1
ATOM 4375 C C . PRO A 1 597 ? 61.486 42.444 13.282 1.00 73.31 656 PRO A C 1
ATOM 4376 O O . PRO A 1 597 ? 60.702 41.786 13.962 1.00 71.35 656 PRO A O 1
ATOM 4380 N N . TYR A 1 598 ? 61.355 43.758 13.082 1.00 68.45 657 TYR A N 1
ATOM 4381 C CA . TYR A 1 598 ? 60.296 44.568 13.676 1.00 66.82 657 TYR A CA 1
ATOM 4382 C C . TYR A 1 598 ? 58.914 44.228 13.130 1.00 67.70 657 TYR A C 1
ATOM 4383 O O . TYR A 1 598 ? 58.076 43.717 13.868 1.00 66.24 657 TYR A O 1
ATOM 4392 N N . TYR A 1 599 ? 58.709 44.470 11.827 1.00 63.25 658 TYR A N 1
ATOM 4393 C CA . TYR A 1 599 ? 57.451 44.314 11.128 1.00 60.63 658 TYR A CA 1
ATOM 4394 C C . TYR A 1 599 ? 57.650 43.383 9.920 1.00 65.31 658 TYR A C 1
ATOM 4395 O O . TYR A 1 599 ? 58.304 43.762 8.948 1.00 64.79 658 TYR A O 1
ATOM 4404 N N . PHE A 1 600 ? 57.088 42.161 9.991 1.00 61.16 659 PHE A N 1
ATOM 4405 C CA . PHE A 1 600 ? 57.187 41.157 8.923 1.00 59.93 659 PHE A CA 1
ATOM 4406 C C . PHE A 1 600 ? 55.952 40.224 8.910 1.00 60.87 659 PHE A C 1
ATOM 4407 O O . PHE A 1 600 ? 55.037 40.420 9.713 1.00 60.24 659 PHE A O 1
ATOM 4415 N N . HIS A 1 601 ? 55.916 39.238 7.987 1.00 55.08 660 HIS A N 1
ATOM 4416 C CA . HIS A 1 601 ? 54.833 38.262 7.882 1.00 51.68 660 HIS A CA 1
ATOM 4417 C C . HIS A 1 601 ? 54.820 37.413 9.154 1.00 57.05 660 HIS A C 1
ATOM 4418 O O . HIS A 1 601 ? 55.816 36.770 9.473 1.00 57.98 660 HIS A O 1
ATOM 4425 N N . ASN A 1 602 ? 53.693 37.397 9.867 1.00 52.64 661 ASN A N 1
ATOM 4426 C CA . ASN A 1 602 ? 53.523 36.610 11.074 1.00 52.72 661 ASN A CA 1
ATOM 4427 C C . ASN A 1 602 ? 53.835 35.134 10.840 1.00 57.41 661 ASN A C 1
ATOM 4428 O O . ASN A 1 602 ? 53.320 34.534 9.898 1.00 55.65 661 ASN A O 1
ATOM 4433 N N . ASN A 1 603 ? 54.704 34.560 11.680 1.00 56.68 662 ASN A N 1
ATOM 4434 C CA . ASN A 1 603 ? 55.099 33.163 11.542 1.00 58.26 662 ASN A CA 1
ATOM 4435 C C . ASN A 1 603 ? 55.733 32.733 12.828 1.00 65.05 662 ASN A C 1
ATOM 4436 O O . ASN A 1 603 ? 56.859 33.138 13.116 1.00 66.39 662 ASN A O 1
ATOM 4441 N N . PRO A 1 604 ? 54.995 31.939 13.638 1.00 61.27 663 PRO A N 1
ATOM 4442 C CA . PRO A 1 604 ? 55.532 31.496 14.930 1.00 62.49 663 PRO A CA 1
ATOM 4443 C C . PRO A 1 604 ? 56.815 30.663 14.826 1.00 68.75 663 PRO A C 1
ATOM 4444 O O . PRO A 1 604 ? 57.578 30.599 15.783 1.00 69.67 663 PRO A O 1
ATOM 4448 N N . ASP A 1 605 ? 57.066 30.059 13.653 1.00 65.81 664 ASP A N 1
ATOM 4449 C CA . ASP A 1 605 ? 58.265 29.259 13.371 1.00 68.31 664 ASP A CA 1
ATOM 4450 C C . ASP A 1 605 ? 59.543 30.119 13.333 1.00 73.21 664 ASP A C 1
ATOM 4451 O O . ASP A 1 605 ? 60.639 29.604 13.604 1.00 74.30 664 ASP A O 1
ATOM 4456 N N . TRP A 1 606 ? 59.395 31.433 13.021 1.00 68.15 665 TRP A N 1
ATOM 4457 C CA . TRP A 1 606 ? 60.506 32.397 12.946 1.00 69.44 665 TRP A CA 1
ATOM 4458 C C . TRP A 1 606 ? 60.784 33.169 14.256 1.00 75.90 665 TRP A C 1
ATOM 4459 O O . TRP A 1 606 ? 61.782 33.893 14.324 1.00 77.92 665 TRP A O 1
ATOM 4470 N N . GLN A 1 607 ? 59.918 33.014 15.292 1.00 70.84 666 GLN A N 1
ATOM 4471 C CA . GLN A 1 607 ? 60.064 33.716 16.576 1.00 70.22 666 GLN A CA 1
ATOM 4472 C C . GLN A 1 607 ? 61.396 33.406 17.315 1.00 75.60 666 GLN A C 1
ATOM 4473 O O . GLN A 1 607 ? 61.975 32.318 17.158 1.00 73.14 666 GLN A O 1
ATOM 4479 N N . ASP A 1 608 ? 61.872 34.400 18.091 1.00 75.56 667 ASP A N 1
ATOM 4480 C CA . ASP A 1 608 ? 63.079 34.288 18.904 1.00 80.12 667 ASP A CA 1
ATOM 4481 C C . ASP A 1 608 ? 62.668 33.592 20.177 1.00 86.22 667 ASP A C 1
ATOM 4482 O O . ASP A 1 608 ? 61.553 33.806 20.645 1.00 83.84 667 ASP A O 1
ATOM 4487 N N . ARG A 1 609 ? 63.552 32.769 20.747 1.00 87.76 668 ARG A N 1
ATOM 4488 C CA . ARG A 1 609 ? 63.260 32.123 22.021 1.00 89.05 668 ARG A CA 1
ATOM 4489 C C . ARG A 1 609 ? 63.689 33.063 23.147 1.00 94.16 668 ARG A C 1
ATOM 4490 O O . ARG A 1 609 ? 64.727 33.722 23.017 1.00 94.56 668 ARG A O 1
ATOM 4498 N N . PRO A 1 610 ? 62.890 33.204 24.223 1.00 90.73 669 PRO A N 1
ATOM 4499 C CA . PRO A 1 610 ? 63.249 34.161 25.278 1.00 92.71 669 PRO A CA 1
ATOM 4500 C C . PRO A 1 610 ? 64.301 33.678 26.279 1.00 102.25 669 PRO A C 1
ATOM 4501 O O . PRO A 1 610 ? 64.147 33.892 27.486 1.00 104.17 669 PRO A O 1
ATOM 4505 N N . ILE A 1 611 ? 65.397 33.073 25.780 1.00 100.87 670 ILE A N 1
ATOM 4506 C CA . ILE A 1 611 ? 66.525 32.625 26.606 1.00 104.46 670 ILE A CA 1
ATOM 4507 C C . ILE A 1 611 ? 67.320 33.853 27.080 1.00 109.94 670 ILE A C 1
ATOM 4508 O O . ILE A 1 611 ? 67.253 34.900 26.431 1.00 108.48 670 ILE A O 1
ATOM 4513 N N . GLN A 1 612 ? 68.036 33.739 28.222 1.00 109.59 671 GLN A N 1
ATOM 4514 C CA . GLN A 1 612 ? 68.782 34.847 28.834 1.00 111.00 671 GLN A CA 1
ATOM 4515 C C . GLN A 1 612 ? 69.617 35.678 27.854 1.00 114.89 671 GLN A C 1
ATOM 4516 O O . GLN A 1 612 ? 69.524 36.902 27.885 1.00 113.52 671 GLN A O 1
ATOM 4522 N N . ASN A 1 613 ? 70.396 35.034 26.985 1.00 113.01 672 ASN A N 1
ATOM 4523 C CA . ASN A 1 613 ? 71.239 35.756 26.033 1.00 114.27 672 ASN A CA 1
ATOM 4524 C C . ASN A 1 613 ? 70.441 36.486 24.929 1.00 113.55 672 ASN A C 1
ATOM 4525 O O . ASN A 1 613 ? 70.783 37.624 24.610 1.00 113.46 672 ASN A O 1
ATOM 4530 N N . VAL A 1 614 ? 69.364 35.878 24.395 1.00 106.98 673 VAL A N 1
ATOM 4531 C CA . VAL A 1 614 ? 68.527 36.526 23.367 1.00 103.42 673 VAL A CA 1
ATOM 4532 C C . VAL A 1 614 ? 67.878 37.819 23.916 1.00 105.15 673 VAL A C 1
ATOM 4533 O O . VAL A 1 614 ? 67.928 38.855 23.248 1.00 103.93 673 VAL A O 1
ATOM 4537 N N . VAL A 1 615 ? 67.327 37.761 25.138 1.00 101.95 674 VAL A N 1
ATOM 4538 C CA . VAL A 1 615 ? 66.700 38.903 25.822 1.00 101.11 674 VAL A CA 1
ATOM 4539 C C . VAL A 1 615 ? 67.759 39.983 26.147 1.00 108.01 674 VAL A C 1
ATOM 4540 O O . VAL A 1 615 ? 67.507 41.168 25.919 1.00 108.04 674 VAL A O 1
ATOM 4544 N N . ASP A 1 616 ? 68.944 39.564 26.647 1.00 107.20 675 ASP A N 1
ATOM 4545 C CA . ASP A 1 616 ? 70.056 40.452 27.011 1.00 109.82 675 ASP A CA 1
ATOM 4546 C C . ASP A 1 616 ? 70.548 41.283 25.833 1.00 113.20 675 ASP A C 1
ATOM 4547 O O . ASP A 1 616 ? 70.865 42.454 26.011 1.00 113.66 675 ASP A O 1
ATOM 4552 N N . ALA A 1 617 ? 70.602 40.681 24.635 1.00 109.29 676 ALA A N 1
ATOM 4553 C CA . ALA A 1 617 ? 71.095 41.322 23.419 1.00 109.22 676 ALA A CA 1
ATOM 4554 C C . ALA A 1 617 ? 70.107 42.243 22.720 1.00 109.40 676 ALA A C 1
ATOM 4555 O O . ALA A 1 617 ? 70.507 43.320 22.276 1.00 109.69 676 ALA A O 1
ATOM 4557 N N . PHE A 1 618 ? 68.836 41.821 22.598 1.00 102.57 677 PHE A N 1
ATOM 4558 C CA . PHE A 1 618 ? 67.818 42.549 21.836 1.00 99.28 677 PHE A CA 1
ATOM 4559 C C . PHE A 1 618 ? 66.791 43.368 22.653 1.00 101.57 677 PHE A C 1
ATOM 4560 O O . PHE A 1 618 ? 66.225 44.301 22.084 1.00 100.50 677 PHE A O 1
ATOM 4568 N N . ILE A 1 619 ? 66.517 43.036 23.934 1.00 97.50 678 ILE A N 1
ATOM 4569 C CA . ILE A 1 619 ? 65.529 43.807 24.714 1.00 95.73 678 ILE A CA 1
ATOM 4570 C C . ILE A 1 619 ? 66.202 44.691 25.789 1.00 102.82 678 ILE A C 1
ATOM 4571 O O . ILE A 1 619 ? 66.033 45.912 25.768 1.00 102.14 678 ILE A O 1
ATOM 4576 N N . LYS A 1 620 ? 66.969 44.068 26.704 1.00 102.30 679 LYS A N 1
ATOM 4577 C CA . LYS A 1 620 ? 67.659 44.708 27.826 1.00 105.50 679 LYS A CA 1
ATOM 4578 C C . LYS A 1 620 ? 68.479 45.996 27.482 1.00 113.01 679 LYS A C 1
ATOM 4579 O O . LYS A 1 620 ? 68.400 46.919 28.292 1.00 115.00 679 LYS A O 1
ATOM 4585 N N . PRO A 1 621 ? 69.190 46.182 26.337 1.00 110.84 680 PRO A N 1
ATOM 4586 C CA . PRO A 1 621 ? 69.870 47.477 26.122 1.00 113.68 680 PRO A CA 1
ATOM 4587 C C . PRO A 1 621 ? 68.922 48.653 25.836 1.00 117.07 680 PRO A C 1
ATOM 4588 O O . PRO A 1 621 ? 69.395 49.779 25.667 1.00 119.99 680 PRO A O 1
ATOM 4592 N N . TRP A 1 622 ? 67.598 48.398 25.779 1.00 109.49 681 TRP A N 1
ATOM 4593 C CA . TRP A 1 622 ? 66.577 49.419 25.527 1.00 106.67 681 TRP A CA 1
ATOM 4594 C C . TRP A 1 622 ? 65.456 49.437 26.561 1.00 107.75 681 TRP A C 1
ATOM 4595 O O . TRP A 1 622 ? 64.824 50.477 26.729 1.00 105.60 681 TRP A O 1
ATOM 4606 N N . GLU A 1 623 ? 65.201 48.294 27.233 1.00 105.16 682 GLU A N 1
ATOM 4607 C CA . GLU A 1 623 ? 64.125 48.105 28.215 1.00 104.26 682 GLU A CA 1
ATOM 4608 C C . GLU A 1 623 ? 64.021 49.206 29.296 1.00 112.59 682 GLU A C 1
ATOM 4609 O O . GLU A 1 623 ? 62.915 49.702 29.527 1.00 110.74 682 GLU A O 1
ATOM 4615 N N . ASP A 1 624 ? 65.139 49.584 29.943 1.00 114.75 683 ASP A N 1
ATOM 4616 C CA . ASP A 1 624 ? 65.117 50.611 30.994 1.00 117.83 683 ASP A CA 1
ATOM 4617 C C . ASP A 1 624 ? 65.492 52.005 30.447 1.00 126.08 683 ASP A C 1
ATOM 4618 O O . ASP A 1 624 ? 66.220 52.762 31.096 1.00 129.36 683 ASP A O 1
ATOM 4623 N N . LYS A 1 625 ? 64.971 52.339 29.255 1.00 121.61 684 LYS A N 1
ATOM 4624 C CA . LYS A 1 625 ? 65.204 53.618 28.575 1.00 123.01 684 LYS A CA 1
ATOM 4625 C C . LYS A 1 625 ? 63.880 54.192 28.031 1.00 124.44 684 LYS A C 1
ATOM 4626 O O . LYS A 1 625 ? 63.809 55.382 27.707 1.00 125.41 684 LYS A O 1
ATOM 4632 N N . ASN A 1 626 ? 62.828 53.349 27.969 1.00 117.08 685 ASN A N 1
ATOM 4633 C CA . ASN A 1 626 ? 61.486 53.694 27.485 1.00 113.29 685 ASN A CA 1
ATOM 4634 C C . ASN A 1 626 ? 60.804 54.812 28.297 1.00 118.60 685 ASN A C 1
ATOM 4635 O O . ASN A 1 626 ? 59.825 55.404 27.842 1.00 116.06 685 ASN A O 1
ATOM 4640 N N . GLY A 1 627 ? 61.359 55.105 29.467 1.00 118.84 686 GLY A N 1
ATOM 4641 C CA . GLY A 1 627 ? 60.914 56.170 30.355 1.00 120.12 686 GLY A CA 1
ATOM 4642 C C . GLY A 1 627 ? 62.026 57.175 30.588 1.00 128.31 686 GLY A C 1
ATOM 4643 O O . GLY A 1 627 ? 62.406 57.431 31.737 1.00 130.38 686 GLY A O 1
ATOM 4644 N N . LYS A 1 628 ? 62.574 57.731 29.490 1.00 124.63 687 LYS A N 1
ATOM 4645 C CA . LYS A 1 628 ? 63.658 58.716 29.522 1.00 127.73 687 LYS A CA 1
ATOM 4646 C C . LYS A 1 628 ? 63.733 59.520 28.218 1.00 129.23 687 LYS A C 1
ATOM 4647 O O . LYS A 1 628 ? 63.444 58.988 27.145 1.00 125.82 687 LYS A O 1
ATOM 4653 N N . ASP A 1 629 ? 64.143 60.809 28.344 1.00 127.14 688 ASP A N 1
ATOM 4654 C CA . ASP A 1 629 ? 64.325 61.851 27.324 1.00 126.23 688 ASP A CA 1
ATOM 4655 C C . ASP A 1 629 ? 63.331 61.776 26.141 1.00 122.39 688 ASP A C 1
ATOM 4656 O O . ASP A 1 629 ? 63.738 61.856 24.978 1.00 122.05 688 ASP A O 1
ATOM 4661 N N . ASP A 1 630 ? 62.016 61.644 26.469 1.00 112.74 689 ASP A N 1
ATOM 4662 C CA . ASP A 1 630 ? 60.873 61.623 25.549 1.00 107.17 689 ASP A CA 1
ATOM 4663 C C . ASP A 1 630 ? 60.953 60.553 24.436 1.00 105.10 689 ASP A C 1
ATOM 4664 O O . ASP A 1 630 ? 60.454 60.787 23.331 1.00 100.90 689 ASP A O 1
ATOM 4669 N N . ALA A 1 631 ? 61.544 59.376 24.731 1.00 101.19 690 ALA A N 1
ATOM 4670 C CA . ALA A 1 631 ? 61.683 58.311 23.739 1.00 98.72 690 ALA A CA 1
ATOM 4671 C C . ALA A 1 631 ? 61.116 56.946 24.152 1.00 100.27 690 ALA A C 1
ATOM 4672 O O . ALA A 1 631 ? 61.045 56.622 25.340 1.00 100.99 690 ALA A O 1
ATOM 4674 N N . LYS A 1 632 ? 60.698 56.164 23.138 1.00 92.79 691 LYS A N 1
ATOM 4675 C CA . LYS A 1 632 ? 60.200 54.791 23.218 1.00 89.67 691 LYS A CA 1
ATOM 4676 C C . LYS A 1 632 ? 60.862 53.971 22.109 1.00 93.09 691 LYS A C 1
ATOM 4677 O O . LYS A 1 632 ? 61.207 54.524 21.058 1.00 92.69 691 LYS A O 1
ATOM 4683 N N . TYR A 1 633 ? 61.082 52.669 22.363 1.00 88.81 692 TYR A N 1
ATOM 4684 C CA . TYR A 1 633 ? 61.822 51.815 21.447 1.00 88.78 692 TYR A CA 1
ATOM 4685 C C . TYR A 1 633 ? 61.135 50.525 21.045 1.00 88.11 692 TYR A C 1
ATOM 4686 O O . TYR A 1 633 ? 60.528 49.854 21.874 1.00 86.61 692 TYR A O 1
ATOM 4695 N N . ILE A 1 634 ? 61.314 50.143 19.769 1.00 82.44 693 ILE A N 1
ATOM 4696 C CA . ILE A 1 634 ? 60.804 48.889 19.213 1.00 78.90 693 ILE A CA 1
ATOM 4697 C C . ILE A 1 634 ? 62.008 47.948 19.136 1.00 83.77 693 ILE A C 1
ATOM 4698 O O . ILE A 1 634 ? 62.890 48.164 18.319 1.00 83.53 693 ILE A O 1
ATOM 4703 N N . TYR A 1 635 ? 62.061 46.947 20.027 1.00 81.90 694 TYR A N 1
ATOM 4704 C CA . TYR A 1 635 ? 63.175 46.005 20.159 1.00 84.11 694 TYR A CA 1
ATOM 4705 C C . TYR A 1 635 ? 63.451 45.149 18.915 1.00 87.81 694 TYR A C 1
ATOM 4706 O O . TYR A 1 635 ? 62.489 44.664 18.296 1.00 84.32 694 TYR A O 1
ATOM 4715 N N . PRO A 1 636 ? 64.759 44.889 18.579 1.00 87.44 695 PRO A N 1
ATOM 4716 C CA . PRO A 1 636 ? 65.074 44.000 17.440 1.00 86.89 695 PRO A CA 1
ATOM 4717 C C . PRO A 1 636 ? 64.751 42.515 17.711 1.00 89.75 695 PRO A C 1
ATOM 4718 O O . PRO A 1 636 ? 65.324 41.638 17.068 1.00 90.66 695 PRO A O 1
ATOM 4722 N N . TYR A 1 637 ? 63.832 42.239 18.664 1.00 84.17 696 TYR A N 1
ATOM 4723 C CA . TYR A 1 637 ? 63.350 40.908 19.034 1.00 81.45 696 TYR A CA 1
ATOM 4724 C C . TYR A 1 637 ? 62.233 40.524 18.041 1.00 79.94 696 TYR A C 1
ATOM 4725 O O . TYR A 1 637 ? 61.342 41.333 17.778 1.00 76.51 696 TYR A O 1
ATOM 4734 N N . ARG A 1 638 ? 62.321 39.304 17.474 1.00 75.12 697 ARG A N 1
ATOM 4735 C CA . ARG A 1 638 ? 61.370 38.740 16.522 1.00 72.22 697 ARG A CA 1
ATOM 4736 C C . ARG A 1 638 ? 60.157 38.188 17.259 1.00 75.40 697 ARG A C 1
ATOM 4737 O O . ARG A 1 638 ? 60.259 37.153 17.925 1.00 76.85 697 ARG A O 1
ATOM 4745 N N . TYR A 1 639 ? 59.011 38.871 17.140 1.00 69.11 698 TYR A N 1
ATOM 4746 C CA . TYR A 1 639 ? 57.755 38.421 17.741 1.00 65.60 698 TYR A CA 1
ATOM 4747 C C . TYR A 1 639 ? 56.865 37.837 16.643 1.00 66.94 698 TYR A C 1
ATOM 4748 O O . TYR A 1 639 ? 56.953 38.259 15.481 1.00 64.29 698 TYR A O 1
ATOM 4757 N N . SER A 1 640 ? 55.971 36.901 17.033 1.00 63.34 699 SER A N 1
ATOM 4758 C CA . SER A 1 640 ? 55.001 36.209 16.175 1.00 60.55 699 SER A CA 1
ATOM 4759 C C . SER A 1 640 ? 54.212 35.181 16.975 1.00 62.49 699 SER A C 1
ATOM 4760 O O . SER A 1 640 ? 54.693 34.655 17.978 1.00 63.31 699 SER A O 1
ATOM 4763 N N . GLY A 1 641 ? 53.010 34.893 16.501 1.00 57.33 700 GLY A N 1
ATOM 4764 C CA . GLY A 1 641 ? 52.102 33.951 17.140 1.00 55.33 700 GLY A CA 1
ATOM 4765 C C . GLY A 1 641 ? 50.767 33.856 16.439 1.00 53.74 700 GLY A C 1
ATOM 4766 O O . GLY A 1 641 ? 50.346 34.785 15.737 1.00 49.17 700 GLY A O 1
ATOM 4767 N N . MET A 1 642 ? 50.077 32.743 16.683 1.00 49.38 701 MET A N 1
ATOM 4768 C CA . MET A 1 642 ? 48.802 32.446 16.046 1.00 47.34 701 MET A CA 1
ATOM 4769 C C . MET A 1 642 ? 47.606 33.132 16.772 1.00 48.77 701 MET A C 1
ATOM 4770 O O . MET A 1 642 ? 47.807 34.116 17.497 1.00 47.34 701 MET A O 1
ATOM 4775 N N . TRP A 1 643 ? 46.373 32.691 16.494 1.00 44.69 702 TRP A N 1
ATOM 4776 C CA . TRP A 1 643 ? 45.184 33.376 16.977 1.00 44.01 702 TRP A CA 1
ATOM 4777 C C . TRP A 1 643 ? 45.129 33.614 18.489 1.00 49.01 702 TRP A C 1
ATOM 4778 O O . TRP A 1 643 ? 44.913 34.759 18.894 1.00 47.61 702 TRP A O 1
ATOM 4789 N N . ALA A 1 644 ? 45.372 32.573 19.311 1.00 47.49 703 ALA A N 1
ATOM 4790 C CA . ALA A 1 644 ? 45.321 32.685 20.780 1.00 48.24 703 ALA A CA 1
ATOM 4791 C C . ALA A 1 644 ? 46.337 33.684 21.327 1.00 52.32 703 ALA A C 1
ATOM 4792 O O . ALA A 1 644 ? 46.065 34.336 22.329 1.00 51.59 703 ALA A O 1
ATOM 4794 N N . TRP A 1 645 ? 47.483 33.820 20.649 1.00 50.29 704 TRP A N 1
ATOM 4795 C CA . TRP A 1 645 ? 48.573 34.720 21.022 1.00 51.39 704 TRP A CA 1
ATOM 4796 C C . TRP A 1 645 ? 48.254 36.202 20.704 1.00 52.59 704 TRP A C 1
ATOM 4797 O O . TRP A 1 645 ? 48.511 37.072 21.546 1.00 51.51 704 TRP A O 1
ATOM 4808 N N . GLN A 1 646 ? 47.718 36.475 19.489 1.00 48.33 705 GLN A N 1
ATOM 4809 C CA . GLN A 1 646 ? 47.287 37.810 19.022 1.00 48.12 705 GLN A CA 1
ATOM 4810 C C . GLN A 1 646 ? 46.210 38.349 19.996 1.00 50.41 705 GLN A C 1
ATOM 4811 O O . GLN A 1 646 ? 46.282 39.490 20.468 1.00 49.66 705 GLN A O 1
ATOM 4817 N N . VAL A 1 647 ? 45.227 37.500 20.304 1.00 47.68 706 VAL A N 1
ATOM 4818 C CA . VAL A 1 647 ? 44.115 37.795 21.221 1.00 45.56 706 VAL A CA 1
ATOM 4819 C C . VAL A 1 647 ? 44.635 38.014 22.656 1.00 51.56 706 VAL A C 1
ATOM 4820 O O . VAL A 1 647 ? 44.251 38.991 23.301 1.00 49.61 706 VAL A O 1
ATOM 4824 N N . TYR A 1 648 ? 45.559 37.152 23.125 1.00 51.23 707 TYR A N 1
ATOM 4825 C CA . TYR A 1 648 ? 46.128 37.272 24.473 1.00 52.92 707 TYR A CA 1
ATOM 4826 C C . TYR A 1 648 ? 46.803 38.621 24.666 1.00 57.08 707 TYR A C 1
ATOM 4827 O O . TYR A 1 648 ? 46.598 39.275 25.684 1.00 57.71 707 TYR A O 1
ATOM 4836 N N . ASN A 1 649 ? 47.530 39.073 23.653 1.00 53.49 708 ASN A N 1
ATOM 4837 C CA . ASN A 1 649 ? 48.291 40.302 23.744 1.00 54.04 708 ASN A CA 1
ATOM 4838 C C . ASN A 1 649 ? 47.546 41.583 23.348 1.00 54.95 708 ASN A C 1
ATOM 4839 O O . ASN A 1 649 ? 47.826 42.613 23.956 1.00 54.99 708 ASN A O 1
ATOM 4844 N N . TRP A 1 650 ? 46.654 41.563 22.342 1.00 48.32 709 TRP A N 1
ATOM 4845 C CA . TRP A 1 650 ? 46.061 42.836 21.922 1.00 47.90 709 TRP A CA 1
ATOM 4846 C C . TRP A 1 650 ? 44.504 42.906 21.953 1.00 49.87 709 TRP A C 1
ATOM 4847 O O . TRP A 1 650 ? 43.896 43.760 21.295 1.00 49.11 709 TRP A O 1
ATOM 4858 N N . SER A 1 651 ? 43.871 42.057 22.752 1.00 45.76 710 SER A N 1
ATOM 4859 C CA . SER A 1 651 ? 42.425 42.144 22.950 1.00 43.49 710 SER A CA 1
ATOM 4860 C C . SER A 1 651 ? 42.206 42.642 24.398 1.00 47.87 710 SER A C 1
ATOM 4861 O O . SER A 1 651 ? 43.174 42.712 25.179 1.00 48.82 710 SER A O 1
ATOM 4864 N N . ASN A 1 652 ? 40.964 43.014 24.757 1.00 42.47 711 ASN A N 1
ATOM 4865 C CA . ASN A 1 652 ? 40.676 43.472 26.121 1.00 43.11 711 ASN A CA 1
ATOM 4866 C C . ASN A 1 652 ? 40.385 42.280 27.042 1.00 46.60 711 ASN A C 1
ATOM 4867 O O . ASN A 1 652 ? 39.308 42.187 27.632 1.00 42.84 711 ASN A O 1
ATOM 4872 N N . LYS A 1 653 ? 41.343 41.345 27.132 1.00 47.38 712 LYS A N 1
ATOM 4873 C CA . LYS A 1 653 ? 41.183 40.159 27.971 1.00 47.25 712 LYS A CA 1
ATOM 4874 C C . LYS A 1 653 ? 41.098 40.492 29.446 1.00 51.96 712 LYS A C 1
ATOM 4875 O O . LYS A 1 653 ? 41.851 41.337 29.946 1.00 53.34 712 LYS A O 1
ATOM 4881 N N . LEU A 1 654 ? 40.150 39.834 30.146 1.00 47.80 713 LEU A N 1
ATOM 4882 C CA . LEU A 1 654 ? 40.026 39.975 31.585 1.00 47.57 713 LEU A CA 1
ATOM 4883 C C . LEU A 1 654 ? 41.321 39.473 32.226 1.00 51.37 713 LEU A C 1
ATOM 4884 O O . LEU A 1 654 ? 41.989 38.584 31.671 1.00 50.18 713 LEU A O 1
ATOM 4889 N N . THR A 1 655 ? 41.730 40.137 33.299 1.00 49.77 714 THR A N 1
ATOM 4890 C CA . THR A 1 655 ? 42.922 39.769 34.086 1.00 53.12 714 THR A CA 1
ATOM 4891 C C . THR A 1 655 ? 42.470 39.695 35.541 1.00 58.76 714 THR A C 1
ATOM 4892 O O . THR A 1 655 ? 41.279 39.516 35.787 1.00 57.52 714 THR A O 1
ATOM 4896 N N . ASP A 1 656 ? 43.392 39.821 36.508 1.00 58.63 715 ASP A N 1
ATOM 4897 C CA . ASP A 1 656 ? 42.975 39.855 37.910 1.00 59.32 715 ASP A CA 1
ATOM 4898 C C . ASP A 1 656 ? 42.816 41.314 38.363 1.00 61.14 715 ASP A C 1
ATOM 4899 O O . ASP A 1 656 ? 42.581 41.557 39.529 1.00 61.58 715 ASP A O 1
ATOM 4904 N N . GLN A 1 657 ? 42.994 42.281 37.458 1.00 57.95 716 GLN A N 1
ATOM 4905 C CA . GLN A 1 657 ? 42.964 43.710 37.779 1.00 58.55 716 GLN A CA 1
ATOM 4906 C C . GLN A 1 657 ? 41.888 44.400 36.924 1.00 59.74 716 GLN A C 1
ATOM 4907 O O . GLN A 1 657 ? 41.844 44.166 35.716 1.00 57.86 716 GLN A O 1
ATOM 4913 N N . PRO A 1 658 ? 41.017 45.252 37.512 1.00 56.88 717 PRO A N 1
ATOM 4914 C CA . PRO A 1 658 ? 39.976 45.903 36.692 1.00 55.29 717 PRO A CA 1
ATOM 4915 C C . PRO A 1 658 ? 40.514 47.139 35.966 1.00 58.06 717 PRO A C 1
ATOM 4916 O O . PRO A 1 658 ? 41.564 47.618 36.349 1.00 56.23 717 PRO A O 1
ATOM 4920 N N . LEU A 1 659 ? 39.814 47.661 34.926 1.00 54.88 718 LEU A N 1
ATOM 4921 C CA . LEU A 1 659 ? 40.278 48.850 34.168 1.00 56.76 718 LEU A CA 1
ATOM 4922 C C . LEU A 1 659 ? 41.763 48.760 33.739 1.00 61.49 718 LEU A C 1
ATOM 4923 O O . LEU A 1 659 ? 42.487 49.767 33.761 1.00 62.39 718 LEU A O 1
ATOM 4928 N N . SER A 1 660 ? 42.199 47.550 33.332 1.00 57.36 719 SER A N 1
ATOM 4929 C CA . SER A 1 660 ? 43.581 47.271 32.938 1.00 57.80 719 SER A CA 1
ATOM 4930 C C . SER A 1 660 ? 43.727 46.857 31.472 1.00 59.12 719 SER A C 1
ATOM 4931 O O . SER A 1 660 ? 44.746 46.259 31.121 1.00 59.22 719 SER A O 1
ATOM 4934 N N . ALA A 1 661 ? 42.725 47.150 30.615 1.00 52.80 720 ALA A N 1
ATOM 4935 C CA . ALA A 1 661 ? 42.870 46.810 29.200 1.00 51.22 720 ALA A CA 1
ATOM 4936 C C . ALA A 1 661 ? 43.652 47.901 28.465 1.00 57.97 720 ALA A C 1
ATOM 4937 O O . ALA A 1 661 ? 43.110 48.976 28.188 1.00 57.95 720 ALA A O 1
ATOM 4939 N N . ASP A 1 662 ? 44.930 47.628 28.145 1.00 56.53 721 ASP A N 1
ATOM 4940 C CA . ASP A 1 662 ? 45.729 48.570 27.358 1.00 57.41 721 ASP A CA 1
ATOM 4941 C C . ASP A 1 662 ? 45.283 48.512 25.870 1.00 58.08 721 ASP A C 1
ATOM 4942 O O . ASP A 1 662 ? 45.485 49.460 25.114 1.00 59.40 721 ASP A O 1
ATOM 4947 N N . PHE A 1 663 ? 44.664 47.407 25.460 1.00 51.32 722 PHE A N 1
ATOM 4948 C CA . PHE A 1 663 ? 44.128 47.260 24.116 1.00 47.89 722 PHE A CA 1
ATOM 4949 C C . PHE A 1 663 ? 42.655 46.843 24.166 1.00 49.08 722 PHE A C 1
ATOM 4950 O O . PHE A 1 663 ? 42.323 45.841 24.800 1.00 48.35 722 PHE A O 1
ATOM 4958 N N . VAL A 1 664 ? 41.767 47.672 23.569 1.00 43.68 723 VAL A N 1
ATOM 4959 C CA . VAL A 1 664 ? 40.344 47.414 23.337 1.00 40.39 723 VAL A CA 1
ATOM 4960 C C . VAL A 1 664 ? 40.275 47.683 21.846 1.00 43.99 723 VAL A C 1
ATOM 4961 O O . VAL A 1 664 ? 40.234 48.838 21.422 1.00 44.14 723 VAL A O 1
ATOM 4965 N N . ASN A 1 665 ? 40.388 46.628 21.051 1.00 40.37 724 ASN A N 1
ATOM 4966 C CA . ASN A 1 665 ? 40.440 46.774 19.607 1.00 40.69 724 ASN A CA 1
ATOM 4967 C C . ASN A 1 665 ? 39.210 47.482 19.014 1.00 43.59 724 ASN A C 1
ATOM 4968 O O . ASN A 1 665 ? 39.344 48.440 18.243 1.00 44.92 724 ASN A O 1
ATOM 4973 N N . GLU A 1 666 ? 38.037 47.023 19.415 1.00 35.57 725 GLU A N 1
ATOM 4974 C CA . GLU A 1 666 ? 36.758 47.540 19.002 1.00 33.76 725 GLU A CA 1
ATOM 4975 C C . GLU A 1 666 ? 35.672 46.792 19.787 1.00 36.96 725 GLU A C 1
ATOM 4976 O O . GLU A 1 666 ? 35.967 46.121 20.788 1.00 35.46 725 GLU A O 1
ATOM 4982 N N . ASN A 1 667 ? 34.426 46.889 19.319 1.00 31.92 726 ASN A N 1
ATOM 4983 C CA . ASN A 1 667 ? 33.277 46.291 19.961 1.00 30.39 726 ASN A CA 1
ATOM 4984 C C . ASN A 1 667 ? 32.506 45.420 18.993 1.00 34.64 726 ASN A C 1
ATOM 4985 O O . ASN A 1 667 ? 32.450 45.734 17.807 1.00 34.92 726 ASN A O 1
ATOM 4990 N N . ALA A 1 668 ? 31.927 44.320 19.479 1.00 30.01 727 ALA A N 1
ATOM 4991 C CA . ALA A 1 668 ? 31.208 43.375 18.624 1.00 29.38 727 ALA A CA 1
ATOM 4992 C C . ALA A 1 668 ? 30.014 43.976 17.853 1.00 31.54 727 ALA A C 1
ATOM 4993 O O . ALA A 1 668 ? 29.342 44.867 18.368 1.00 30.67 727 ALA A O 1
ATOM 4995 N N . TYR A 1 669 ? 29.763 43.474 16.618 1.00 27.90 728 TYR A N 1
ATOM 4996 C CA . TYR A 1 669 ? 28.619 43.876 15.767 1.00 26.04 728 TYR A CA 1
ATOM 4997 C C . TYR A 1 669 ? 27.311 43.470 16.397 1.00 30.55 728 TYR A C 1
ATOM 4998 O O . TYR A 1 669 ? 26.348 44.212 16.327 1.00 33.10 728 TYR A O 1
ATOM 5007 N N . GLN A 1 670 ? 27.260 42.249 16.961 1.00 25.20 729 GLN A N 1
ATOM 5008 C CA . GLN A 1 670 ? 26.067 41.608 17.515 1.00 24.78 729 GLN A CA 1
ATOM 5009 C C . GLN A 1 670 ? 26.413 40.928 18.851 1.00 30.30 729 GLN A C 1
ATOM 5010 O O . GLN A 1 670 ? 27.610 40.658 19.104 1.00 32.00 729 GLN A O 1
ATOM 5016 N N . PRO A 1 671 ? 25.414 40.611 19.721 1.00 26.64 730 PRO A N 1
ATOM 5017 C CA . PRO A 1 671 ? 25.740 39.887 20.969 1.00 25.22 730 PRO A CA 1
ATOM 5018 C C . PRO A 1 671 ? 26.445 38.598 20.581 1.00 28.67 730 PRO A C 1
ATOM 5019 O O . PRO A 1 671 ? 26.084 37.980 19.570 1.00 26.73 730 PRO A O 1
ATOM 5023 N N . ASN A 1 672 ? 27.522 38.253 21.278 1.00 27.44 731 ASN A N 1
ATOM 5024 C CA . ASN A 1 672 ? 28.281 37.086 20.841 1.00 28.74 731 ASN A CA 1
ATOM 5025 C C . ASN A 1 672 ? 28.725 36.190 21.975 1.00 33.13 731 ASN A C 1
ATOM 5026 O O . ASN A 1 672 ? 29.629 35.390 21.795 1.00 33.47 731 ASN A O 1
ATOM 5031 N N . SER A 1 673 ? 28.055 36.299 23.135 1.00 27.95 732 SER A N 1
ATOM 5032 C CA . SER A 1 673 ? 28.242 35.424 24.264 1.00 27.96 732 SER A CA 1
ATOM 5033 C C . SER A 1 673 ? 26.963 35.398 25.105 1.00 32.21 732 SER A C 1
ATOM 5034 O O . SER A 1 673 ? 26.286 36.410 25.274 1.00 31.22 732 SER A O 1
ATOM 5037 N N . LEU A 1 674 ? 26.688 34.237 25.683 1.00 30.48 733 LEU A N 1
ATOM 5038 C CA . LEU A 1 674 ? 25.681 34.029 26.702 1.00 31.24 733 LEU A CA 1
ATOM 5039 C C . LEU A 1 674 ? 26.230 34.795 27.910 1.00 34.93 733 LEU A C 1
ATOM 5040 O O . LEU A 1 674 ? 27.451 34.847 28.110 1.00 35.00 733 LEU A O 1
ATOM 5045 N N . PHE A 1 675 ? 25.347 35.436 28.680 1.00 31.09 734 PHE A N 1
ATOM 5046 C CA . PHE A 1 675 ? 25.776 36.233 29.825 1.00 29.60 734 PHE A CA 1
ATOM 5047 C C . PHE A 1 675 ? 24.769 36.240 30.965 1.00 33.44 734 PHE A C 1
ATOM 5048 O O . PHE A 1 675 ? 23.559 36.396 30.741 1.00 29.78 734 PHE A O 1
ATOM 5056 N N . ALA A 1 676 ? 25.278 36.053 32.199 1.00 29.76 735 ALA A N 1
ATOM 5057 C CA . ALA A 1 676 ? 24.472 36.200 33.404 1.00 29.33 735 ALA A CA 1
ATOM 5058 C C . ALA A 1 676 ? 25.361 36.920 34.438 1.00 35.61 735 ALA A C 1
ATOM 5059 O O . ALA A 1 676 ? 26.559 36.643 34.538 1.00 34.97 735 ALA A O 1
ATOM 5061 N N . ALA A 1 677 ? 24.779 37.859 35.190 1.00 32.50 736 ALA A N 1
ATOM 5062 C CA . ALA A 1 677 ? 25.530 38.597 36.192 1.00 33.69 736 ALA A CA 1
ATOM 5063 C C . ALA A 1 677 ? 24.723 38.716 37.472 1.00 37.76 736 ALA A C 1
ATOM 5064 O O . ALA A 1 677 ? 23.522 38.940 37.417 1.00 35.56 736 ALA A O 1
ATOM 5066 N N . ILE A 1 678 ? 25.395 38.546 38.618 1.00 35.87 737 ILE A N 1
ATOM 5067 C CA . ILE A 1 678 ? 24.821 38.806 39.927 1.00 36.21 737 ILE A CA 1
ATOM 5068 C C . ILE A 1 678 ? 25.198 40.267 40.225 1.00 40.06 737 ILE A C 1
ATOM 5069 O O . ILE A 1 678 ? 26.370 40.632 40.149 1.00 40.05 737 ILE A O 1
ATOM 5074 N N . LEU A 1 679 ? 24.189 41.100 40.460 1.00 36.11 738 LEU A N 1
ATOM 5075 C CA . LEU A 1 679 ? 24.336 42.530 40.726 1.00 37.07 738 LEU A CA 1
ATOM 5076 C C . LEU A 1 679 ? 23.927 42.873 42.172 1.00 42.68 738 LEU A C 1
ATOM 5077 O O . LEU A 1 679 ? 23.082 42.188 42.743 1.00 41.76 738 LEU A O 1
ATOM 5082 N N . ASN A 1 680 ? 24.518 43.944 42.740 1.00 40.64 739 ASN A N 1
ATOM 5083 C CA . ASN A 1 680 ? 24.223 44.449 44.069 1.00 41.37 739 ASN A CA 1
ATOM 5084 C C . ASN A 1 680 ? 22.984 45.346 43.954 1.00 45.04 739 ASN A C 1
ATOM 5085 O O . ASN A 1 680 ? 23.111 46.461 43.428 1.00 45.80 739 ASN A O 1
ATOM 5090 N N . PRO A 1 681 ? 21.796 44.909 44.458 1.00 39.82 740 PRO A N 1
ATOM 5091 C CA . PRO A 1 681 ? 20.591 45.757 44.328 1.00 38.67 740 PRO A CA 1
ATOM 5092 C C . PRO A 1 681 ? 20.591 46.999 45.219 1.00 42.68 740 PRO A C 1
ATOM 5093 O O . PRO A 1 681 ? 20.040 48.023 44.818 1.00 40.06 740 PRO A O 1
ATOM 5097 N N . GLU A 1 682 ? 21.231 46.918 46.419 1.00 42.24 741 GLU A N 1
ATOM 5098 C CA . GLU A 1 682 ? 21.362 48.039 47.363 1.00 41.86 741 GLU A CA 1
ATOM 5099 C C . GLU A 1 682 ? 22.170 49.158 46.703 1.00 45.81 741 GLU A C 1
ATOM 5100 O O . GLU A 1 682 ? 21.808 50.325 46.831 1.00 46.89 741 GLU A O 1
ATOM 5106 N N . LEU A 1 683 ? 23.241 48.810 45.972 1.00 42.29 742 LEU A N 1
ATOM 5107 C CA . LEU A 1 683 ? 24.060 49.801 45.270 1.00 43.48 742 LEU A CA 1
ATOM 5108 C C . LEU A 1 683 ? 23.265 50.442 44.112 1.00 45.67 742 LEU A C 1
ATOM 5109 O O . LEU A 1 683 ? 23.322 51.653 43.956 1.00 46.58 742 LEU A O 1
ATOM 5114 N N . LEU A 1 684 ? 22.474 49.643 43.358 1.00 39.89 743 LEU A N 1
ATOM 5115 C CA . LEU A 1 684 ? 21.611 50.134 42.287 1.00 38.45 743 LEU A CA 1
ATOM 5116 C C . LEU A 1 684 ? 20.580 51.153 42.779 1.00 41.90 743 LEU A C 1
ATOM 5117 O O . LEU A 1 684 ? 20.432 52.213 42.180 1.00 42.47 743 LEU A O 1
ATOM 5122 N N . ALA A 1 685 ? 19.974 50.887 43.926 1.00 39.82 744 ALA A N 1
ATOM 5123 C CA . ALA A 1 685 ? 19.020 51.760 44.601 1.00 40.09 744 ALA A CA 1
ATOM 5124 C C . ALA A 1 685 ? 19.642 53.048 45.131 1.00 46.66 744 ALA A C 1
ATOM 5125 O O . ALA A 1 685 ? 18.934 54.047 45.190 1.00 46.40 744 ALA A O 1
ATOM 5127 N N . ALA A 1 686 ? 20.945 53.024 45.538 1.00 45.03 745 ALA A N 1
ATOM 5128 C CA . ALA A 1 686 ? 21.655 54.134 46.197 1.00 46.28 745 ALA A CA 1
ATOM 5129 C C . ALA A 1 686 ? 22.577 54.988 45.319 1.00 49.50 745 ALA A C 1
ATOM 5130 O O . ALA A 1 686 ? 22.848 56.146 45.689 1.00 49.67 745 ALA A O 1
ATOM 5132 N N . LEU A 1 687 ? 23.102 54.418 44.197 1.00 43.62 746 LEU A N 1
ATOM 5133 C CA . LEU A 1 687 ? 23.999 55.105 43.274 1.00 44.92 746 LEU A CA 1
ATOM 5134 C C . LEU A 1 687 ? 23.461 56.496 42.875 1.00 50.59 746 LEU A C 1
ATOM 5135 O O . LEU A 1 687 ? 22.241 56.676 42.776 1.00 49.68 746 LEU A O 1
ATOM 5140 N N . PRO A 1 688 ? 24.328 57.498 42.645 1.00 49.11 747 PRO A N 1
ATOM 5141 C CA . PRO A 1 688 ? 23.806 58.823 42.289 1.00 49.28 747 PRO A CA 1
ATOM 5142 C C . PRO A 1 688 ? 23.226 58.883 40.882 1.00 50.69 747 PRO A C 1
ATOM 5143 O O . PRO A 1 688 ? 23.570 58.073 40.014 1.00 48.04 747 PRO A O 1
ATOM 5147 N N . ASP A 1 689 ? 22.324 59.845 40.676 1.00 47.84 748 ASP A N 1
ATOM 5148 C CA . ASP A 1 689 ? 21.690 60.102 39.398 1.00 47.37 748 ASP A CA 1
ATOM 5149 C C . ASP A 1 689 ? 22.711 60.610 38.382 1.00 51.20 748 ASP A C 1
ATOM 5150 O O . ASP A 1 689 ? 22.756 60.106 37.271 1.00 50.30 748 ASP A O 1
ATOM 5155 N N . LYS A 1 690 ? 23.541 61.581 38.771 1.00 49.43 749 LYS A N 1
ATOM 5156 C CA . LYS A 1 690 ? 24.520 62.184 37.874 1.00 50.79 749 LYS A CA 1
ATOM 5157 C C . LYS A 1 690 ? 25.926 61.642 38.080 1.00 54.87 749 LYS A C 1
ATOM 5158 O O . LYS A 1 690 ? 26.511 61.820 39.150 1.00 55.07 749 LYS A O 1
ATOM 5164 N N . VAL A 1 691 ? 26.475 60.988 37.041 1.00 50.14 750 VAL A N 1
ATOM 5165 C CA . VAL A 1 691 ? 27.845 60.463 37.078 1.00 48.88 750 VAL A CA 1
ATOM 5166 C C . VAL A 1 691 ? 28.813 61.623 36.920 1.00 54.76 750 VAL A C 1
ATOM 5167 O O . VAL A 1 691 ? 28.634 62.475 36.048 1.00 54.30 750 VAL A O 1
ATOM 5171 N N . LYS A 1 692 ? 29.805 61.683 37.818 1.00 53.46 751 LYS A N 1
ATOM 5172 C CA . LYS A 1 692 ? 30.829 62.704 37.796 1.00 55.99 751 LYS A CA 1
ATOM 5173 C C . LYS A 1 692 ? 32.093 62.017 37.332 1.00 59.26 751 LYS A C 1
ATOM 5174 O O . LYS A 1 692 ? 32.692 61.246 38.085 1.00 58.27 751 LYS A O 1
ATOM 5180 N N . TYR A 1 693 ? 32.424 62.210 36.049 1.00 56.05 752 TYR A N 1
ATOM 5181 C CA . TYR A 1 693 ? 33.635 61.669 35.444 1.00 56.41 752 TYR A CA 1
ATOM 5182 C C . TYR A 1 693 ? 34.776 62.645 35.698 1.00 62.40 752 TYR A C 1
ATOM 5183 O O . TYR A 1 693 ? 34.530 63.815 35.977 1.00 62.48 752 TYR A O 1
ATOM 5192 N N . GLY A 1 694 ? 36.003 62.156 35.601 1.00 61.32 753 GLY A N 1
ATOM 5193 C CA . GLY A 1 694 ? 37.183 62.989 35.785 1.00 65.32 753 GLY A CA 1
ATOM 5194 C C . GLY A 1 694 ? 37.934 63.268 34.497 1.00 71.02 753 GLY A C 1
ATOM 5195 O O . GLY A 1 694 ? 37.465 62.926 33.404 1.00 68.34 753 GLY A O 1
ATOM 5196 N N . LYS A 1 695 ? 39.122 63.895 34.631 1.00 70.70 754 LYS A N 1
ATOM 5197 C CA . LYS A 1 695 ? 40.010 64.209 33.516 1.00 71.78 754 LYS A CA 1
ATOM 5198 C C . LYS A 1 695 ? 40.727 62.918 33.082 1.00 75.65 754 LYS A C 1
ATOM 5199 O O . LYS A 1 695 ? 41.091 62.767 31.911 1.00 74.47 754 LYS A O 1
ATOM 5205 N N . GLU A 1 696 ? 40.838 61.955 34.030 1.00 71.67 755 GLU A N 1
ATOM 5206 C CA . GLU A 1 696 ? 41.386 60.609 33.843 1.00 69.19 755 GLU A CA 1
ATOM 5207 C C . GLU A 1 696 ? 40.491 59.752 32.923 1.00 69.09 755 GLU A C 1
ATOM 5208 O O . GLU A 1 696 ? 40.919 58.686 32.489 1.00 68.80 755 GLU A O 1
ATOM 5214 N N . ASN A 1 697 ? 39.261 60.211 32.624 1.00 61.79 756 ASN A N 1
ATOM 5215 C CA . ASN A 1 697 ? 38.383 59.493 31.710 1.00 58.42 756 ASN A CA 1
ATOM 5216 C C . ASN A 1 697 ? 38.407 60.094 30.303 1.00 62.04 756 ASN A C 1
ATOM 5217 O O . ASN A 1 697 ? 37.930 59.471 29.359 1.00 58.51 756 ASN A O 1
ATOM 5222 N N . GLU A 1 698 ? 39.028 61.273 30.154 1.00 61.42 757 GLU A N 1
ATOM 5223 C CA . GLU A 1 698 ? 39.121 61.975 28.878 1.00 61.44 757 GLU A CA 1
ATOM 5224 C C . GLU A 1 698 ? 40.383 61.608 28.096 1.00 65.73 757 GLU A C 1
ATOM 5225 O O . GLU A 1 698 ? 41.446 61.418 28.694 1.00 67.08 757 GLU A O 1
ATOM 5231 N N . PHE A 1 699 ? 40.291 61.551 26.746 1.00 60.42 758 PHE A N 1
ATOM 5232 C CA . PHE A 1 699 ? 41.515 61.341 25.959 1.00 59.51 758 PHE A CA 1
ATOM 5233 C C . PHE A 1 699 ? 42.383 62.577 26.091 1.00 66.89 758 PHE A C 1
ATOM 5234 O O . PHE A 1 699 ? 41.868 63.666 26.383 1.00 66.46 758 PHE A O 1
ATOM 5242 N N . ALA A 1 700 ? 43.704 62.402 25.885 1.00 66.54 759 ALA A N 1
ATOM 5243 C CA . ALA A 1 700 ? 44.705 63.471 25.950 1.00 69.67 759 ALA A CA 1
ATOM 5244 C C . ALA A 1 700 ? 44.393 64.549 24.916 1.00 74.30 759 ALA A C 1
ATOM 5245 O O . ALA A 1 700 ? 43.891 64.230 23.834 1.00 71.82 759 ALA A O 1
ATOM 5247 N N . ALA A 1 701 ? 44.660 65.822 25.266 1.00 73.65 760 ALA A N 1
ATOM 5248 C CA . ALA A 1 701 ? 44.368 66.986 24.431 1.00 75.03 760 ALA A CA 1
ATOM 5249 C C . ALA A 1 701 ? 45.386 67.190 23.309 1.00 82.25 760 ALA A C 1
ATOM 5250 O O . ALA A 1 701 ? 45.200 68.068 22.460 1.00 84.38 760 ALA A O 1
ATOM 5252 N N . ASN A 1 702 ? 46.468 66.388 23.311 1.00 78.21 761 ASN A N 1
ATOM 5253 C CA . ASN A 1 702 ? 47.545 66.430 22.323 1.00 78.20 761 ASN A CA 1
ATOM 5254 C C . ASN A 1 702 ? 48.383 65.150 22.347 1.00 79.76 761 ASN A C 1
ATOM 5255 O O . ASN A 1 702 ? 48.230 64.324 23.249 1.00 78.41 761 ASN A O 1
ATOM 5260 N N . GLU A 1 703 ? 49.279 65.001 21.361 1.00 75.88 762 GLU A N 1
ATOM 5261 C CA . GLU A 1 703 ? 50.127 63.825 21.207 1.00 74.56 762 GLU A CA 1
ATOM 5262 C C . GLU A 1 703 ? 51.265 63.715 22.237 1.00 80.83 762 GLU A C 1
ATOM 5263 O O . GLU A 1 703 ? 51.717 62.593 22.488 1.00 79.93 762 GLU A O 1
ATOM 5269 N N . TYR A 1 704 ? 51.699 64.841 22.862 1.00 79.44 763 TYR A N 1
ATOM 5270 C CA . TYR A 1 704 ? 52.762 64.816 23.876 1.00 80.97 763 TYR A CA 1
ATOM 5271 C C . TYR A 1 704 ? 52.304 64.156 25.166 1.00 82.44 763 TYR A C 1
ATOM 5272 O O . TYR A 1 704 ? 52.980 63.255 25.658 1.00 82.42 763 TYR A O 1
ATOM 5281 N N . GLU A 1 705 ? 51.171 64.634 25.717 1.00 77.38 764 GLU A N 1
ATOM 5282 C CA . GLU A 1 705 ? 50.481 64.154 26.920 1.00 75.75 764 GLU A CA 1
ATOM 5283 C C . GLU A 1 705 ? 50.095 62.662 26.771 1.00 78.83 764 GLU A C 1
ATOM 5284 O O . GLU A 1 705 ? 50.194 61.920 27.747 1.00 80.27 764 GLU A O 1
ATOM 5290 N N . ARG A 1 706 ? 49.668 62.231 25.550 1.00 71.90 765 ARG A N 1
ATOM 5291 C CA . ARG A 1 706 ? 49.259 60.851 25.237 1.00 67.99 765 ARG A CA 1
ATOM 5292 C C . ARG A 1 706 ? 50.453 59.889 25.259 1.00 70.51 765 ARG A C 1
ATOM 5293 O O . ARG A 1 706 ? 50.328 58.747 25.712 1.00 67.45 765 ARG A O 1
ATOM 5301 N N . PHE A 1 707 ? 51.606 60.351 24.758 1.00 68.74 766 PHE A N 1
ATOM 5302 C CA . PHE A 1 707 ? 52.845 59.575 24.743 1.00 69.77 766 PHE A CA 1
ATOM 5303 C C . PHE A 1 707 ? 53.284 59.292 26.185 1.00 75.83 766 PHE A C 1
ATOM 5304 O O . PHE A 1 707 ? 53.750 58.191 26.474 1.00 75.01 766 PHE A O 1
ATOM 5312 N N . ASN A 1 708 ? 53.068 60.267 27.089 1.00 75.08 767 ASN A N 1
ATOM 5313 C CA . ASN A 1 708 ? 53.423 60.172 28.504 1.00 78.03 767 ASN A CA 1
ATOM 5314 C C . ASN A 1 708 ? 52.201 59.889 29.389 1.00 83.32 767 ASN A C 1
ATOM 5315 O O . ASN A 1 708 ? 52.047 60.441 30.484 1.00 86.76 767 ASN A O 1
ATOM 5320 N N . GLN A 1 709 ? 51.361 58.978 28.896 1.00 75.61 768 GLN A N 1
ATOM 5321 C CA . GLN A 1 709 ? 50.121 58.505 29.492 1.00 74.00 768 GLN A CA 1
ATOM 5322 C C . GLN A 1 709 ? 50.398 57.303 30.340 1.00 79.56 768 GLN A C 1
ATOM 5323 O O . GLN A 1 709 ? 51.291 56.514 30.040 1.00 81.80 768 GLN A O 1
ATOM 5329 N N . LYS A 1 710 ? 49.589 57.124 31.355 1.00 75.57 769 LYS A N 1
ATOM 5330 C CA . LYS A 1 710 ? 49.667 55.971 32.225 1.00 75.05 769 LYS A CA 1
ATOM 5331 C C . LYS A 1 710 ? 48.314 55.268 32.137 1.00 74.80 769 LYS A C 1
ATOM 5332 O O . LYS A 1 710 ? 47.276 55.938 32.171 1.00 73.12 769 LYS A O 1
ATOM 5338 N N . LEU A 1 711 ? 48.330 53.935 31.916 1.00 69.11 770 LEU A N 1
ATOM 5339 C CA . LEU A 1 711 ? 47.130 53.112 31.790 1.00 65.46 770 LEU A CA 1
ATOM 5340 C C . LEU A 1 711 ? 46.198 53.309 32.968 1.00 68.56 770 LEU A C 1
ATOM 5341 O O . LEU A 1 711 ? 45.044 53.670 32.760 1.00 65.39 770 LEU A O 1
ATOM 5346 N N . THR A 1 712 ? 46.712 53.135 34.208 1.00 67.25 771 THR A N 1
ATOM 5347 C CA . THR A 1 712 ? 45.893 53.285 35.395 1.00 65.94 771 THR A CA 1
ATOM 5348 C C . THR A 1 712 ? 46.143 54.641 36.064 1.00 70.97 771 THR A C 1
ATOM 5349 O O . THR A 1 712 ? 47.288 54.994 36.370 1.00 71.49 771 THR A O 1
ATOM 5353 N N . VAL A 1 713 ? 45.052 55.415 36.232 1.00 66.05 772 VAL A N 1
ATOM 5354 C CA . VAL A 1 713 ? 45.039 56.727 36.874 1.00 67.40 772 VAL A CA 1
ATOM 5355 C C . VAL A 1 713 ? 43.899 56.775 37.879 1.00 73.67 772 VAL A C 1
ATOM 5356 O O . VAL A 1 713 ? 42.748 56.441 37.604 1.00 70.01 772 VAL A O 1
ATOM 5360 N N . ALA A 1 714 ? 44.293 57.167 39.067 1.00 75.47 773 ALA A N 1
ATOM 5361 C CA . ALA A 1 714 ? 43.585 57.469 40.278 1.00 75.85 773 ALA A CA 1
ATOM 5362 C C . ALA A 1 714 ? 42.308 58.271 40.005 1.00 78.67 773 ALA A C 1
ATOM 5363 O O . ALA A 1 714 ? 42.396 59.292 39.321 1.00 79.42 773 ALA A O 1
ATOM 5365 N N . PRO A 1 715 ? 41.117 57.880 40.529 1.00 74.48 774 PRO A N 1
ATOM 5366 C CA . PRO A 1 715 ? 39.934 58.737 40.341 1.00 73.12 774 PRO A CA 1
ATOM 5367 C C . PRO A 1 715 ? 40.191 60.052 41.088 1.00 78.31 774 PRO A C 1
ATOM 5368 O O . PRO A 1 715 ? 40.622 60.025 42.245 1.00 79.16 774 PRO A O 1
ATOM 5372 N N . THR A 1 716 ? 40.024 61.193 40.405 1.00 75.09 775 THR A N 1
ATOM 5373 C CA . THR A 1 716 ? 40.311 62.504 40.998 1.00 77.93 775 THR A CA 1
ATOM 5374 C C . THR A 1 716 ? 39.214 62.931 41.999 1.00 81.86 775 THR A C 1
ATOM 5375 O O . THR A 1 716 ? 38.128 62.346 42.030 1.00 78.28 775 THR A O 1
ATOM 5379 N N . GLN A 1 717 ? 39.545 63.911 42.864 1.00 82.61 776 GLN A N 1
ATOM 5380 C CA . GLN A 1 717 ? 38.702 64.453 43.938 1.00 83.36 776 GLN A CA 1
ATOM 5381 C C . GLN A 1 717 ? 37.366 64.972 43.410 1.00 86.88 776 GLN A C 1
ATOM 5382 O O . GLN A 1 717 ? 37.337 65.706 42.418 1.00 88.32 776 GLN A O 1
ATOM 5388 N N . GLY A 1 718 ? 36.283 64.564 44.072 1.00 81.21 777 GLY A N 1
ATOM 5389 C CA . GLY A 1 718 ? 34.926 64.955 43.709 1.00 78.97 777 GLY A CA 1
ATOM 5390 C C . GLY A 1 718 ? 34.255 64.108 42.638 1.00 77.97 777 GLY A C 1
ATOM 5391 O O . GLY A 1 718 ? 33.125 64.417 42.250 1.00 76.01 777 GLY A O 1
ATOM 5392 N N . THR A 1 719 ? 34.932 63.048 42.131 1.00 71.95 778 THR A N 1
ATOM 5393 C CA . THR A 1 719 ? 34.329 62.150 41.126 1.00 67.88 778 THR A CA 1
ATOM 5394 C C . THR A 1 719 ? 33.571 60.996 41.801 1.00 68.90 778 THR A C 1
ATOM 5395 O O . THR A 1 719 ? 33.821 60.700 42.972 1.00 68.83 778 THR A O 1
ATOM 5399 N N . ASN A 1 720 ? 32.652 60.342 41.067 1.00 61.85 779 ASN A N 1
ATOM 5400 C CA . ASN A 1 720 ? 31.895 59.207 41.599 1.00 59.76 779 ASN A CA 1
ATOM 5401 C C . ASN A 1 720 ? 31.840 58.008 40.627 1.00 60.00 779 ASN A C 1
ATOM 5402 O O . ASN A 1 720 ? 31.296 56.965 40.983 1.00 58.12 779 ASN A O 1
ATOM 5407 N N . TRP A 1 721 ? 32.427 58.144 39.428 1.00 55.36 780 TRP A N 1
ATOM 5408 C CA . TRP A 1 721 ? 32.424 57.087 38.406 1.00 52.74 780 TRP A CA 1
ATOM 5409 C C . TRP A 1 721 ? 32.999 55.752 38.928 1.00 56.20 780 TRP A C 1
ATOM 5410 O O . TRP A 1 721 ? 32.458 54.698 38.606 1.00 53.70 780 TRP A O 1
ATOM 5421 N N . SER A 1 722 ? 34.062 55.812 39.768 1.00 54.45 781 SER A N 1
ATOM 5422 C CA . SER A 1 722 ? 34.704 54.639 40.380 1.00 54.01 781 SER A CA 1
ATOM 5423 C C . SER A 1 722 ? 33.782 53.889 41.382 1.00 57.42 781 SER A C 1
ATOM 5424 O O . SER A 1 722 ? 33.992 52.699 41.623 1.00 57.51 781 SER A O 1
ATOM 5427 N N . HIS A 1 723 ? 32.743 54.574 41.914 1.00 51.95 782 HIS A N 1
ATOM 5428 C CA . HIS A 1 723 ? 31.762 54.037 42.866 1.00 49.85 782 HIS A CA 1
ATOM 5429 C C . HIS A 1 723 ? 30.817 52.999 42.226 1.00 51.73 782 HIS A C 1
ATOM 5430 O O . HIS A 1 723 ? 30.105 52.282 42.936 1.00 50.38 782 HIS A O 1
ATOM 5437 N N . PHE A 1 724 ? 30.806 52.924 40.886 1.00 46.06 783 PHE A N 1
ATOM 5438 C CA . PHE A 1 724 ? 29.945 52.005 40.132 1.00 43.21 783 PHE A CA 1
ATOM 5439 C C . PHE A 1 724 ? 30.585 50.622 39.928 1.00 49.34 783 PHE A C 1
ATOM 5440 O O . PHE A 1 724 ? 29.856 49.657 39.702 1.00 46.89 783 PHE A O 1
ATOM 5448 N N . SER A 1 725 ? 31.937 50.513 40.049 1.00 50.20 784 SER A N 1
ATOM 5449 C CA . SER A 1 725 ? 32.652 49.239 39.867 1.00 50.70 784 SER A CA 1
ATOM 5450 C C . SER A 1 725 ? 32.159 48.101 40.803 1.00 53.33 784 SER A C 1
ATOM 5451 O O . SER A 1 725 ? 32.053 46.989 40.300 1.00 52.22 784 SER A O 1
ATOM 5454 N N . PRO A 1 726 ? 31.722 48.295 42.071 1.00 50.64 785 PRO A N 1
ATOM 5455 C CA . PRO A 1 726 ? 31.216 47.134 42.838 1.00 49.40 785 PRO A CA 1
ATOM 5456 C C . PRO A 1 726 ? 29.833 46.595 42.429 1.00 51.31 785 PRO A C 1
ATOM 5457 O O . PRO A 1 726 ? 29.405 45.592 43.003 1.00 52.00 785 PRO A O 1
ATOM 5461 N N . THR A 1 727 ? 29.128 47.224 41.453 1.00 44.56 786 THR A N 1
ATOM 5462 C CA . THR A 1 727 ? 27.780 46.788 41.050 1.00 41.38 786 THR A CA 1
ATOM 5463 C C . THR A 1 727 ? 27.690 45.293 40.729 1.00 44.67 786 THR A C 1
ATOM 5464 O O . THR A 1 727 ? 26.797 44.624 41.245 1.00 45.89 786 THR A O 1
ATOM 5468 N N . LEU A 1 728 ? 28.588 44.787 39.880 1.00 39.42 787 LEU A N 1
ATOM 5469 C CA . LEU A 1 728 ? 28.574 43.386 39.476 1.00 37.58 787 LEU A CA 1
ATOM 5470 C C . LEU A 1 728 ? 29.491 42.628 40.415 1.00 44.31 787 LEU A C 1
ATOM 5471 O O . LEU A 1 728 ? 30.640 43.036 40.623 1.00 44.56 787 LEU A O 1
ATOM 5476 N N . SER A 1 729 ? 28.979 41.545 41.023 1.00 42.24 788 SER A N 1
ATOM 5477 C CA . SER A 1 729 ? 29.817 40.763 41.946 1.00 43.79 788 SER A CA 1
ATOM 5478 C C . SER A 1 729 ? 30.361 39.493 41.308 1.00 47.31 788 SER A C 1
ATOM 5479 O O . SER A 1 729 ? 31.485 39.121 41.595 1.00 48.56 788 SER A O 1
ATOM 5482 N N . ARG A 1 730 ? 29.568 38.834 40.443 1.00 41.86 789 ARG A N 1
ATOM 5483 C CA . ARG A 1 730 ? 29.923 37.588 39.753 1.00 41.11 789 ARG A CA 1
ATOM 5484 C C . ARG A 1 730 ? 29.238 37.542 38.388 1.00 41.73 789 ARG A C 1
ATOM 5485 O O . ARG A 1 730 ? 28.212 38.181 38.190 1.00 39.97 789 ARG A O 1
ATOM 5493 N N . PHE A 1 731 ? 29.816 36.784 37.442 1.00 37.61 790 PHE A N 1
ATOM 5494 C CA . PHE A 1 731 ? 29.254 36.642 36.108 1.00 34.51 790 PHE A CA 1
ATOM 5495 C C . PHE A 1 731 ? 29.420 35.214 35.587 1.00 38.31 790 PHE A C 1
ATOM 5496 O O . PHE A 1 731 ? 30.186 34.447 36.143 1.00 40.49 790 PHE A O 1
ATOM 5504 N N . SER A 1 732 ? 28.654 34.852 34.569 1.00 35.20 791 SER A N 1
ATOM 5505 C CA . SER A 1 732 ? 28.681 33.543 33.921 1.00 35.21 791 SER A CA 1
ATOM 5506 C C . SER A 1 732 ? 28.603 33.731 32.392 1.00 37.80 791 SER A C 1
ATOM 5507 O O . SER A 1 732 ? 28.013 34.701 31.932 1.00 33.90 791 SER A O 1
ATOM 5510 N N . THR A 1 733 ? 29.184 32.805 31.619 1.00 36.40 792 THR A N 1
ATOM 5511 C CA . THR A 1 733 ? 29.031 32.808 30.154 1.00 36.54 792 THR A CA 1
ATOM 5512 C C . THR A 1 733 ? 28.421 31.477 29.700 1.00 42.07 792 THR A C 1
ATOM 5513 O O . THR A 1 733 ? 28.497 31.127 28.525 1.00 41.74 792 THR A O 1
ATOM 5517 N N . GLY A 1 734 ? 27.783 30.779 30.643 1.00 41.37 793 GLY A N 1
ATOM 5518 C CA . GLY A 1 734 ? 27.118 29.507 30.405 1.00 40.92 793 GLY A CA 1
ATOM 5519 C C . GLY A 1 734 ? 27.692 28.398 31.244 1.00 44.33 793 GLY A C 1
ATOM 5520 O O . GLY A 1 734 ? 27.451 28.343 32.448 1.00 45.28 793 GLY A O 1
ATOM 5521 N N . PHE A 1 735 ? 28.434 27.490 30.603 1.00 40.39 794 PHE A N 1
ATOM 5522 C CA . PHE A 1 735 ? 29.104 26.362 31.261 1.00 40.51 794 PHE A CA 1
ATOM 5523 C C . PHE A 1 735 ? 30.203 26.842 32.231 1.00 43.89 794 PHE A C 1
ATOM 5524 O O . PHE A 1 735 ? 30.739 27.949 32.073 1.00 42.71 794 PHE A O 1
ATOM 5532 N N . ASN A 1 736 ? 30.534 26.003 33.220 1.00 41.13 795 ASN A N 1
ATOM 5533 C CA . ASN A 1 736 ? 31.601 26.259 34.198 1.00 41.99 795 ASN A CA 1
ATOM 5534 C C . ASN A 1 736 ? 32.778 25.354 33.849 1.00 48.69 795 ASN A C 1
ATOM 5535 O O . ASN A 1 736 ? 33.188 24.530 34.655 1.00 51.65 795 ASN A O 1
ATOM 5540 N N . LEU A 1 737 ? 33.281 25.466 32.619 1.00 45.72 796 LEU A N 1
ATOM 5541 C CA . LEU A 1 737 ? 34.347 24.587 32.133 1.00 46.84 796 LEU A CA 1
ATOM 5542 C C . LEU A 1 737 ? 35.496 25.355 31.531 1.00 53.17 796 LEU A C 1
ATOM 5543 O O . LEU A 1 737 ? 35.280 26.415 30.940 1.00 52.49 796 LEU A O 1
ATOM 5548 N N . VAL A 1 738 ? 36.711 24.775 31.585 1.00 51.80 797 VAL A N 1
ATOM 5549 C CA . VAL A 1 738 ? 37.888 25.347 30.919 1.00 51.47 797 VAL A CA 1
ATOM 5550 C C . VAL A 1 738 ? 37.681 25.124 29.425 1.00 52.16 797 VAL A C 1
ATOM 5551 O O . VAL A 1 738 ? 36.958 24.191 29.045 1.00 49.65 797 VAL A O 1
ATOM 5555 N N . GLY A 1 739 ? 38.267 26.010 28.619 1.00 48.09 798 GLY A N 1
ATOM 5556 C CA . GLY A 1 739 ? 38.148 26.034 27.167 1.00 46.08 798 GLY A CA 1
ATOM 5557 C C . GLY A 1 739 ? 38.202 24.704 26.444 1.00 49.89 798 GLY A C 1
ATOM 5558 O O . GLY A 1 739 ? 37.263 24.355 25.723 1.00 48.43 798 GLY A O 1
ATOM 5559 N N . SER A 1 740 ? 39.272 23.931 26.678 1.00 48.43 799 SER A N 1
ATOM 5560 C CA . SER A 1 740 ? 39.490 22.647 26.000 1.00 50.00 799 SER A CA 1
ATOM 5561 C C . SER A 1 740 ? 38.476 21.572 26.395 1.00 56.14 799 SER A C 1
ATOM 5562 O O . SER A 1 740 ? 38.210 20.671 25.598 1.00 57.67 799 SER A O 1
ATOM 5565 N N . VAL A 1 741 ? 37.864 21.710 27.575 1.00 52.25 800 VAL A N 1
ATOM 5566 C CA . VAL A 1 741 ? 36.815 20.806 28.044 1.00 52.24 800 VAL A CA 1
ATOM 5567 C C . VAL A 1 741 ? 35.517 21.231 27.350 1.00 52.69 800 VAL A C 1
ATOM 5568 O O . VAL A 1 741 ? 34.770 20.370 26.884 1.00 53.33 800 VAL A O 1
ATOM 5572 N N . LEU A 1 742 ? 35.266 22.552 27.234 1.00 46.40 801 LEU A N 1
ATOM 5573 C CA . LEU A 1 742 ? 34.091 23.062 26.534 1.00 43.75 801 LEU A CA 1
ATOM 5574 C C . LEU A 1 742 ? 34.024 22.599 25.047 1.00 47.04 801 LEU A C 1
ATOM 5575 O O . LEU A 1 742 ? 32.925 22.315 24.563 1.00 47.03 801 LEU A O 1
ATOM 5580 N N . ASP A 1 743 ? 35.182 22.476 24.352 1.00 44.79 802 ASP A N 1
ATOM 5581 C CA . ASP A 1 743 ? 35.281 21.966 22.972 1.00 44.12 802 ASP A CA 1
ATOM 5582 C C . ASP A 1 743 ? 34.636 20.576 22.879 1.00 48.85 802 ASP A C 1
ATOM 5583 O O . ASP A 1 743 ? 33.893 20.297 21.939 1.00 48.22 802 ASP A O 1
ATOM 5588 N N . GLN A 1 744 ? 34.867 19.745 23.909 1.00 46.06 803 GLN A N 1
ATOM 5589 C CA . GLN A 1 744 ? 34.321 18.396 24.032 1.00 46.85 803 GLN A CA 1
ATOM 5590 C C . GLN A 1 744 ? 32.810 18.443 24.112 1.00 49.71 803 GLN A C 1
ATOM 5591 O O . GLN A 1 744 ? 32.144 17.697 23.396 1.00 51.00 803 GLN A O 1
ATOM 5597 N N . VAL A 1 745 ? 32.268 19.327 24.969 1.00 45.10 804 VAL A N 1
ATOM 5598 C CA . VAL A 1 745 ? 30.828 19.520 25.133 1.00 43.22 804 VAL A CA 1
ATOM 5599 C C . VAL A 1 745 ? 30.209 20.075 23.829 1.00 45.89 804 VAL A C 1
ATOM 5600 O O . VAL A 1 745 ? 29.134 19.618 23.429 1.00 45.19 804 VAL A O 1
ATOM 5604 N N . LEU A 1 746 ? 30.892 21.030 23.151 1.00 41.32 805 LEU A N 1
ATOM 5605 C CA . LEU A 1 746 ? 30.393 21.600 21.889 1.00 39.77 805 LEU A CA 1
ATOM 5606 C C . LEU A 1 746 ? 30.178 20.520 20.831 1.00 44.25 805 LEU A C 1
ATOM 5607 O O . LEU A 1 746 ? 29.256 20.619 20.033 1.00 43.90 805 LEU A O 1
ATOM 5612 N N . ASP A 1 747 ? 31.002 19.470 20.852 1.00 43.69 806 ASP A N 1
ATOM 5613 C CA . ASP A 1 747 ? 30.862 18.347 19.926 1.00 44.37 806 ASP A CA 1
ATOM 5614 C C . ASP A 1 747 ? 29.622 17.504 20.196 1.00 48.28 806 ASP A C 1
ATOM 5615 O O . ASP A 1 747 ? 29.066 16.936 19.265 1.00 48.27 806 ASP A O 1
ATOM 5620 N N . TYR A 1 748 ? 29.154 17.484 21.447 1.00 45.42 807 TYR A N 1
ATOM 5621 C CA . TYR A 1 748 ? 27.971 16.731 21.869 1.00 46.01 807 TYR A CA 1
ATOM 5622 C C . TYR A 1 748 ? 26.647 17.429 21.495 1.00 49.57 807 TYR A C 1
ATOM 5623 O O . TYR A 1 748 ? 25.599 16.778 21.448 1.00 49.36 807 TYR A O 1
ATOM 5632 N N . VAL A 1 749 ? 26.697 18.746 21.234 1.00 45.16 808 VAL A N 1
ATOM 5633 C CA . VAL A 1 749 ? 25.523 19.558 20.930 1.00 43.33 808 VAL A CA 1
ATOM 5634 C C . VAL A 1 749 ? 25.029 19.277 19.492 1.00 46.87 808 VAL A C 1
ATOM 5635 O O . VAL A 1 749 ? 25.802 19.442 18.558 1.00 46.39 808 VAL A O 1
ATOM 5639 N N . PRO A 1 750 ? 23.735 18.931 19.284 1.00 43.26 809 PRO A N 1
ATOM 5640 C CA . PRO A 1 750 ? 23.241 18.771 17.907 1.00 42.62 809 PRO A CA 1
ATOM 5641 C C . PRO A 1 750 ? 23.044 20.108 17.213 1.00 42.51 809 PRO A C 1
ATOM 5642 O O . PRO A 1 750 ? 22.707 21.104 17.846 1.00 41.60 809 PRO A O 1
ATOM 5646 N N . TRP A 1 751 ? 23.221 20.115 15.910 1.00 38.10 810 TRP A N 1
ATOM 5647 C CA . TRP A 1 751 ? 22.955 21.289 15.103 1.00 35.49 810 TRP A CA 1
ATOM 5648 C C . TRP A 1 751 ? 21.458 21.237 14.937 1.00 36.94 810 TRP A C 1
ATOM 5649 O O . TRP A 1 751 ? 20.921 20.257 14.414 1.00 38.20 810 TRP A O 1
ATOM 5660 N N . ILE A 1 752 ? 20.782 22.249 15.460 1.00 32.10 811 ILE A N 1
ATOM 5661 C CA . ILE A 1 752 ? 19.325 22.332 15.486 1.00 31.56 811 ILE A CA 1
ATOM 5662 C C . ILE A 1 752 ? 18.669 22.124 14.097 1.00 35.77 811 ILE A C 1
ATOM 5663 O O . ILE A 1 752 ? 17.540 21.622 14.043 1.00 35.50 811 ILE A O 1
ATOM 5668 N N . GLY A 1 753 ? 19.405 22.431 13.015 1.00 32.19 812 GLY A N 1
ATOM 5669 C CA . GLY A 1 753 ? 18.918 22.321 11.650 1.00 32.42 812 GLY A CA 1
ATOM 5670 C C . GLY A 1 753 ? 18.467 20.938 11.233 1.00 39.50 812 GLY A C 1
ATOM 5671 O O . GLY A 1 753 ? 17.483 20.814 10.507 1.00 40.45 812 GLY A O 1
ATOM 5672 N N . ASN A 1 754 ? 19.184 19.900 11.669 1.00 36.84 813 ASN A N 1
ATOM 5673 C CA . ASN A 1 754 ? 18.894 18.523 11.269 1.00 39.25 813 ASN A CA 1
ATOM 5674 C C . ASN A 1 754 ? 19.063 17.502 12.394 1.00 44.44 813 ASN A C 1
ATOM 5675 O O . ASN A 1 754 ? 18.763 16.332 12.189 1.00 44.95 813 ASN A O 1
ATOM 5680 N N . GLY A 1 755 ? 19.542 17.950 13.555 1.00 41.73 814 GLY A N 1
ATOM 5681 C CA . GLY A 1 755 ? 19.732 17.106 14.733 1.00 43.02 814 GLY A CA 1
ATOM 5682 C C . GLY A 1 755 ? 21.072 16.392 14.833 1.00 47.73 814 GLY A C 1
ATOM 5683 O O . GLY A 1 755 ? 21.326 15.719 15.827 1.00 49.09 814 GLY A O 1
ATOM 5684 N N . TYR A 1 756 ? 21.936 16.514 13.821 1.00 44.22 815 TYR A N 1
ATOM 5685 C CA . TYR A 1 756 ? 23.272 15.898 13.854 1.00 45.26 815 TYR A CA 1
ATOM 5686 C C . TYR A 1 756 ? 24.229 16.732 14.696 1.00 48.48 815 TYR A C 1
ATOM 5687 O O . TYR A 1 756 ? 24.181 17.962 14.660 1.00 44.66 815 TYR A O 1
ATOM 5696 N N . ARG A 1 757 ? 25.065 16.064 15.492 1.00 47.14 816 ARG A N 1
ATOM 5697 C CA . ARG A 1 757 ? 25.996 16.733 16.401 1.00 45.47 816 ARG A CA 1
ATOM 5698 C C . ARG A 1 757 ? 27.214 17.287 15.670 1.00 47.12 816 ARG A C 1
ATOM 5699 O O . ARG A 1 757 ? 27.644 16.703 14.676 1.00 47.64 816 ARG A O 1
ATOM 5707 N N . TYR A 1 758 ? 27.772 18.415 16.163 1.00 41.24 817 TYR A N 1
ATOM 5708 C CA . TYR A 1 758 ? 28.998 19.011 15.615 1.00 40.17 817 TYR A CA 1
ATOM 5709 C C . TYR A 1 758 ? 30.134 17.974 15.637 1.00 46.91 817 TYR A C 1
ATOM 5710 O O . TYR A 1 758 ? 30.958 17.943 14.724 1.00 46.26 817 TYR A O 1
ATOM 5719 N N . GLY A 1 759 ? 30.094 17.083 16.630 1.00 45.48 818 GLY A N 1
ATOM 5720 C CA . GLY A 1 759 ? 31.060 16.003 16.780 1.00 46.87 818 GLY A CA 1
ATOM 5721 C C . GLY A 1 759 ? 30.934 14.905 15.748 1.00 51.41 818 GLY A C 1
ATOM 5722 O O . GLY A 1 759 ? 31.850 14.079 15.622 1.00 52.48 818 GLY A O 1
ATOM 5723 N N . ASN A 1 760 ? 29.790 14.867 15.005 1.00 45.95 819 ASN A N 1
ATOM 5724 C CA . ASN A 1 760 ? 29.510 13.845 13.966 1.00 47.47 819 ASN A CA 1
ATOM 5725 C C . ASN A 1 760 ? 29.579 12.422 14.537 1.00 55.01 819 ASN A C 1
ATOM 5726 O O . ASN A 1 760 ? 29.866 11.462 13.814 1.00 56.73 819 ASN A O 1
ATOM 5731 N N . ASN A 1 761 ? 29.319 12.310 15.861 1.00 52.50 820 ASN A N 1
ATOM 5732 C CA . ASN A 1 761 ? 29.357 11.075 16.656 1.00 54.74 820 ASN A CA 1
ATOM 5733 C C . ASN A 1 761 ? 30.767 10.492 16.761 1.00 61.09 820 ASN A C 1
ATOM 5734 O O . ASN A 1 761 ? 30.921 9.292 16.961 1.00 64.37 820 ASN A O 1
ATOM 5739 N N . HIS A 1 762 ? 31.801 11.360 16.712 1.00 57.08 821 HIS A N 1
ATOM 5740 C CA . HIS A 1 762 ? 33.205 10.947 16.819 1.00 58.48 821 HIS A CA 1
ATOM 5741 C C . HIS A 1 762 ? 33.466 10.251 18.148 1.00 65.54 821 HIS A C 1
ATOM 5742 O O . HIS A 1 762 ? 33.250 10.832 19.205 1.00 64.07 821 HIS A O 1
ATOM 5749 N N . ARG A 1 763 ? 33.923 8.996 18.085 1.00 68.94 822 ARG A N 1
ATOM 5750 C CA . ARG A 1 763 ? 34.199 8.136 19.246 1.00 71.78 822 ARG A CA 1
ATOM 5751 C C . ARG A 1 763 ? 35.461 8.526 20.051 1.00 77.33 822 ARG A C 1
ATOM 5752 O O . ARG A 1 763 ? 35.857 7.799 20.968 1.00 78.84 822 ARG A O 1
ATOM 5760 N N . GLY A 1 764 ? 36.040 9.682 19.724 1.00 73.83 823 GLY A N 1
ATOM 5761 C CA . GLY A 1 764 ? 37.228 10.238 20.359 1.00 74.48 823 GLY A CA 1
ATOM 5762 C C . GLY A 1 764 ? 38.457 9.367 20.216 1.00 82.21 823 GLY A C 1
ATOM 5763 O O . GLY A 1 764 ? 38.847 8.996 19.109 1.00 82.64 823 GLY A O 1
ATOM 5764 N N . VAL A 1 765 ? 39.036 9.002 21.355 1.00 81.83 824 VAL A N 1
ATOM 5765 C CA . VAL A 1 765 ? 40.230 8.174 21.489 1.00 85.30 824 VAL A CA 1
ATOM 5766 C C . VAL A 1 765 ? 40.027 6.743 20.932 1.00 94.91 824 VAL A C 1
ATOM 5767 O O . VAL A 1 765 ? 41.012 6.069 20.625 1.00 97.16 824 VAL A O 1
ATOM 5771 N N . ASP A 1 766 ? 38.753 6.298 20.800 1.00 93.73 825 ASP A N 1
ATOM 5772 C CA . ASP A 1 766 ? 38.368 4.965 20.311 1.00 97.15 825 ASP A CA 1
ATOM 5773 C C . ASP A 1 766 ? 37.906 4.973 18.842 1.00 100.97 825 ASP A C 1
ATOM 5774 O O . ASP A 1 766 ? 37.369 3.973 18.354 1.00 102.60 825 ASP A O 1
ATOM 5779 N N . ASP A 1 767 ? 38.132 6.093 18.139 1.00 95.01 826 ASP A N 1
ATOM 5780 C CA . ASP A 1 767 ? 37.789 6.239 16.725 1.00 93.41 826 ASP A CA 1
ATOM 5781 C C . ASP A 1 767 ? 38.986 5.822 15.861 1.00 101.00 826 ASP A C 1
ATOM 5782 O O . ASP A 1 767 ? 40.078 5.582 16.388 1.00 102.66 826 ASP A O 1
ATOM 5787 N N . ILE A 1 768 ? 38.772 5.706 14.543 1.00 98.25 827 ILE A N 1
ATOM 5788 C CA . ILE A 1 768 ? 39.806 5.295 13.596 1.00 99.94 827 ILE A CA 1
ATOM 5789 C C . ILE A 1 768 ? 40.436 6.505 12.861 1.00 100.63 827 ILE A C 1
ATOM 5790 O O . ILE A 1 768 ? 40.924 6.358 11.734 1.00 101.46 827 ILE A O 1
ATOM 5795 N N . THR A 1 769 ? 40.483 7.676 13.528 1.00 93.10 828 THR A N 1
ATOM 5796 C CA . THR A 1 769 ? 41.104 8.896 12.985 1.00 90.40 828 THR A CA 1
ATOM 5797 C C . THR A 1 769 ? 42.499 9.113 13.616 1.00 94.48 828 THR A C 1
ATOM 5798 O O . THR A 1 769 ? 43.093 10.186 13.478 1.00 92.06 828 THR A O 1
ATOM 5802 N N . ALA A 1 770 ? 43.026 8.062 14.278 1.00 94.12 829 ALA A N 1
ATOM 5803 C CA . ALA A 1 770 ? 44.318 8.041 14.969 1.00 95.20 829 ALA A CA 1
ATOM 5804 C C . ALA A 1 770 ? 45.001 6.677 14.856 1.00 101.92 829 ALA A C 1
ATOM 5805 O O . ALA A 1 770 ? 44.291 5.669 14.825 1.00 102.43 829 ALA A O 1
ATOM 5807 N N . PRO A 1 771 ? 46.363 6.597 14.879 1.00 100.73 830 PRO A N 1
ATOM 5808 C CA . PRO A 1 771 ? 47.015 5.271 14.849 1.00 107.06 830 PRO A CA 1
ATOM 5809 C C . PRO A 1 771 ? 46.883 4.541 16.187 1.00 139.53 830 PRO A C 1
ATOM 5810 O O . PRO A 1 771 ? 46.547 5.159 17.199 1.00 102.35 830 PRO A O 1
ATOM 5814 N N . ARG A 1 789 ? 28.329 5.991 10.378 1.00 87.66 848 ARG A N 1
ATOM 5815 C CA . ARG A 1 789 ? 27.985 6.117 11.791 1.00 86.64 848 ARG A CA 1
ATOM 5816 C C . ARG A 1 789 ? 28.813 7.199 12.512 1.00 87.75 848 ARG A C 1
ATOM 5817 O O . ARG A 1 789 ? 28.298 7.870 13.416 1.00 86.32 848 ARG A O 1
ATOM 5825 N N . SER A 1 790 ? 30.075 7.385 12.080 1.00 82.46 849 SER A N 1
ATOM 5826 C CA . SER A 1 790 ? 31.024 8.326 12.668 1.00 79.48 849 SER A CA 1
ATOM 5827 C C . SER A 1 790 ? 31.841 9.099 11.611 1.00 79.04 849 SER A C 1
ATOM 5828 O O . SER A 1 790 ? 32.101 8.591 10.519 1.00 79.88 849 SER A O 1
ATOM 5831 N N . PHE A 1 791 ? 32.274 10.315 11.966 1.00 70.86 850 PHE A N 1
ATOM 5832 C CA . PHE A 1 791 ? 33.126 11.163 11.130 1.00 68.91 850 PHE A CA 1
ATOM 5833 C C . PHE A 1 791 ? 34.017 11.990 12.060 1.00 67.26 850 PHE A C 1
ATOM 5834 O O . PHE A 1 791 ? 33.827 11.925 13.275 1.00 65.61 850 PHE A O 1
ATOM 5842 N N . LEU A 1 792 ? 34.992 12.755 11.503 1.00 60.54 851 LEU A N 1
ATOM 5843 C CA . LEU A 1 792 ? 35.866 13.633 12.291 1.00 58.49 851 LEU A CA 1
ATOM 5844 C C . LEU A 1 792 ? 35.004 14.687 13.025 1.00 56.84 851 LEU A C 1
ATOM 5845 O O . LEU A 1 792 ? 33.979 15.095 12.469 1.00 55.13 851 LEU A O 1
ATOM 5850 N N . PRO A 1 793 ? 35.359 15.137 14.250 1.00 51.75 852 PRO A N 1
ATOM 5851 C CA . PRO A 1 793 ? 34.496 16.117 14.937 1.00 48.83 852 PRO A CA 1
ATOM 5852 C C . PRO A 1 793 ? 34.814 17.543 14.544 1.00 50.37 852 PRO A C 1
ATOM 5853 O O . PRO A 1 793 ? 35.879 17.799 13.995 1.00 50.13 852 PRO A O 1
ATOM 5857 N N . THR A 1 794 ? 33.902 18.470 14.830 1.00 46.66 853 THR A N 1
ATOM 5858 C CA . THR A 1 794 ? 34.101 19.883 14.512 1.00 45.09 853 THR A CA 1
ATOM 5859 C C . THR A 1 794 ? 35.091 20.547 15.466 1.00 48.93 853 THR A C 1
ATOM 5860 O O . THR A 1 794 ? 35.985 21.255 15.000 1.00 47.87 853 THR A O 1
ATOM 5864 N N . PHE A 1 795 ? 34.917 20.339 16.792 1.00 45.68 854 PHE A N 1
ATOM 5865 C CA . PHE A 1 795 ? 35.682 21.057 17.806 1.00 45.15 854 PHE A CA 1
ATOM 5866 C C . PHE A 1 795 ? 36.750 20.290 18.580 1.00 52.24 854 PHE A C 1
ATOM 5867 O O . PHE A 1 795 ? 37.641 20.946 19.115 1.00 53.31 854 PHE A O 1
ATOM 5875 N N . SER A 1 796 ? 36.668 18.956 18.692 1.00 50.14 855 SER A N 1
ATOM 5876 C CA . SER A 1 796 ? 37.668 18.187 19.457 1.00 51.32 855 SER A CA 1
ATOM 5877 C C . SER A 1 796 ? 38.861 17.718 18.640 1.00 58.62 855 SER A C 1
ATOM 5878 O O . SER A 1 796 ? 38.709 17.370 17.466 1.00 58.93 855 SER A O 1
ATOM 5881 N N . ASN A 1 797 ? 40.040 17.648 19.297 1.00 57.32 856 ASN A N 1
ATOM 5882 C CA . ASN A 1 797 ? 41.290 17.136 18.740 1.00 59.52 856 ASN A CA 1
ATOM 5883 C C . ASN A 1 797 ? 41.534 15.711 19.256 1.00 66.42 856 ASN A C 1
ATOM 5884 O O . ASN A 1 797 ? 42.378 15.019 18.696 1.00 69.18 856 ASN A O 1
ATOM 5889 N N . ILE A 1 798 ? 40.825 15.287 20.343 1.00 61.68 857 ILE A N 1
ATOM 5890 C CA . ILE A 1 798 ? 40.966 13.971 20.992 1.00 62.72 857 ILE A CA 1
ATOM 5891 C C . ILE A 1 798 ? 40.734 12.829 19.996 1.00 66.26 857 ILE A C 1
ATOM 5892 O O . ILE A 1 798 ? 39.669 12.745 19.389 1.00 62.74 857 ILE A O 1
ATOM 5897 N N . GLY A 1 799 ? 41.757 11.986 19.822 1.00 66.86 858 GLY A N 1
ATOM 5898 C CA . GLY A 1 799 ? 41.730 10.851 18.902 1.00 68.76 858 GLY A CA 1
ATOM 5899 C C . GLY A 1 799 ? 41.886 11.239 17.440 1.00 73.02 858 GLY A C 1
ATOM 5900 O O . GLY A 1 799 ? 41.736 10.391 16.556 1.00 73.47 858 GLY A O 1
ATOM 5901 N N . VAL A 1 800 ? 42.173 12.524 17.173 1.00 67.90 859 VAL A N 1
ATOM 5902 C CA . VAL A 1 800 ? 42.374 13.063 15.828 1.00 66.99 859 VAL A CA 1
ATOM 5903 C C . VAL A 1 800 ? 43.869 13.340 15.679 1.00 74.60 859 VAL A C 1
ATOM 5904 O O . VAL A 1 800 ? 44.454 14.022 16.525 1.00 74.65 859 VAL A O 1
ATOM 5908 N N . GLY A 1 801 ? 44.472 12.785 14.631 1.00 73.97 860 GLY A N 1
ATOM 5909 C CA . GLY A 1 801 ? 45.901 12.907 14.386 1.00 75.85 860 GLY A CA 1
ATOM 5910 C C . GLY A 1 801 ? 46.659 11.967 15.295 1.00 85.36 860 GLY A C 1
ATOM 5911 O O . GLY A 1 801 ? 46.180 10.865 15.567 1.00 86.57 860 GLY A O 1
ATOM 5912 N N . LEU A 1 802 ? 47.826 12.391 15.794 1.00 85.06 861 LEU A N 1
ATOM 5913 C CA . LEU A 1 802 ? 48.579 11.533 16.695 1.00 89.14 861 LEU A CA 1
ATOM 5914 C C . LEU A 1 802 ? 48.780 12.155 18.074 1.00 95.53 861 LEU A C 1
ATOM 5915 O O . LEU A 1 802 ? 48.895 13.378 18.206 1.00 92.79 861 LEU A O 1
ATOM 5920 N N . LYS A 1 803 ? 48.770 11.289 19.102 1.00 96.39 862 LYS A N 1
ATOM 5921 C CA . LYS A 1 803 ? 49.004 11.629 20.499 1.00 97.65 862 LYS A CA 1
ATOM 5922 C C . LYS A 1 803 ? 50.529 11.639 20.637 1.00 107.98 862 LYS A C 1
ATOM 5923 O O . LYS A 1 803 ? 51.178 10.585 20.609 1.00 110.16 862 LYS A O 1
ATOM 5929 N N . ALA A 1 804 ? 51.094 12.853 20.669 1.00 106.46 863 ALA A N 1
ATOM 5930 C CA . ALA A 1 804 ? 52.528 13.096 20.725 1.00 109.49 863 ALA A CA 1
ATOM 5931 C C . ALA A 1 804 ? 53.010 13.463 22.122 1.00 117.85 863 ALA A C 1
ATOM 5932 O O . ALA A 1 804 ? 52.382 14.280 22.798 1.00 114.93 863 ALA A O 1
ATOM 5934 N N . ASN A 1 805 ? 54.130 12.851 22.552 1.00 121.33 864 ASN A N 1
ATOM 5935 C CA . ASN A 1 805 ? 54.773 13.123 23.843 1.00 124.47 864 ASN A CA 1
ATOM 5936 C C . ASN A 1 805 ? 55.511 14.445 23.624 1.00 130.17 864 ASN A C 1
ATOM 5937 O O . ASN A 1 805 ? 56.548 14.467 22.955 1.00 131.31 864 ASN A O 1
ATOM 5942 N N . VAL A 1 806 ? 54.927 15.555 24.110 1.00 125.89 865 VAL A N 1
ATOM 5943 C CA . VAL A 1 806 ? 55.465 16.895 23.855 1.00 125.15 865 VAL A CA 1
ATOM 5944 C C . VAL A 1 806 ? 56.338 17.470 24.981 1.00 133.19 865 VAL A C 1
ATOM 5945 O O . VAL A 1 806 ? 56.261 17.059 26.143 1.00 134.57 865 VAL A O 1
ATOM 5949 N N . GLN A 1 807 ? 57.152 18.461 24.576 1.00 130.97 866 GLN A N 1
ATOM 5950 C CA . GLN A 1 807 ? 58.092 19.310 25.312 1.00 133.09 866 GLN A CA 1
ATOM 5951 C C . GLN A 1 807 ? 58.572 20.336 24.264 1.00 137.52 866 GLN A C 1
ATOM 5952 O O . GLN A 1 807 ? 58.402 21.541 24.457 1.00 136.00 866 GLN A O 1
ATOM 5958 N N . ALA A 1 808 ? 59.096 19.819 23.124 1.00 135.28 867 ALA A N 1
ATOM 5959 C CA . ALA A 1 808 ? 59.562 20.499 21.913 1.00 134.26 867 ALA A CA 1
ATOM 5960 C C . ALA A 1 808 ? 60.180 21.904 22.117 1.00 138.24 867 ALA A C 1
ATOM 5961 O O . ALA A 1 808 ? 61.338 22.001 22.535 1.00 141.13 867 ALA A O 1
ATOM 5963 N N . THR A 1 809 ? 59.400 22.968 21.800 1.00 131.11 868 THR A N 1
ATOM 5964 C CA . THR A 1 809 ? 59.722 24.401 21.832 1.00 129.79 868 THR A CA 1
ATOM 5965 C C . THR A 1 809 ? 60.241 24.817 23.244 1.00 135.80 868 THR A C 1
ATOM 5966 O O . THR A 1 809 ? 61.459 24.849 23.427 1.00 138.71 868 THR A O 1
ATOM 5970 N N . LEU A 1 810 ? 59.351 25.096 24.224 1.00 130.71 869 LEU A N 1
ATOM 5971 C CA . LEU A 1 810 ? 59.675 25.462 25.615 1.00 149.94 869 LEU A CA 1
ATOM 5972 C C . LEU A 1 810 ? 58.417 25.476 26.482 1.00 157.71 869 LEU A C 1
ATOM 5973 O O . LEU A 1 810 ? 57.390 24.920 26.096 1.00 108.32 869 LEU A O 1
ATOM 5978 N N . ASN A 1 830 ? 55.084 13.562 31.652 1.00 133.47 889 ASN A N 1
ATOM 5979 C CA . ASN A 1 830 ? 55.160 14.228 30.351 1.00 130.80 889 ASN A CA 1
ATOM 5980 C C . ASN A 1 830 ? 53.771 14.529 29.784 1.00 129.59 889 ASN A C 1
ATOM 5981 O O . ASN A 1 830 ? 52.848 13.734 29.981 1.00 129.41 889 ASN A O 1
ATOM 5986 N N . LEU A 1 831 ? 53.623 15.674 29.081 1.00 121.21 890 LEU A N 1
ATOM 5987 C CA . LEU A 1 831 ? 52.344 16.071 28.489 1.00 116.29 890 LEU A CA 1
ATOM 5988 C C . LEU A 1 831 ? 52.014 15.236 27.253 1.00 117.21 890 LEU A C 1
ATOM 5989 O O . LEU A 1 831 ? 52.711 15.320 26.237 1.00 117.70 890 LEU A O 1
ATOM 5994 N N . GLN A 1 832 ? 50.958 14.417 27.355 1.00 110.32 891 GLN A N 1
ATOM 5995 C CA . GLN A 1 832 ? 50.478 13.570 26.264 1.00 108.16 891 GLN A CA 1
ATOM 5996 C C . GLN A 1 832 ? 49.338 14.325 25.569 1.00 103.07 891 GLN A C 1
ATOM 5997 O O . GLN A 1 832 ? 48.223 14.386 26.099 1.00 101.13 891 GLN A O 1
ATOM 6003 N N . LEU A 1 833 ? 49.640 14.952 24.409 1.00 93.96 892 LEU A N 1
ATOM 6004 C CA . LEU A 1 833 ? 48.670 15.771 23.672 1.00 87.94 892 LEU A CA 1
ATOM 6005 C C . LEU A 1 833 ? 48.408 15.295 22.256 1.00 88.08 892 LEU A C 1
ATOM 6006 O O . LEU A 1 833 ? 49.339 14.864 21.567 1.00 89.13 892 LEU A O 1
ATOM 6011 N N . TRP A 1 834 ? 47.148 15.452 21.802 1.00 79.80 893 TRP A N 1
ATOM 6012 C CA . TRP A 1 834 ? 46.689 15.134 20.445 1.00 77.56 893 TRP A CA 1
ATOM 6013 C C . TRP A 1 834 ? 46.977 16.313 19.505 1.00 75.73 893 TRP A C 1
ATOM 6014 O O . TRP A 1 834 ? 46.739 17.462 19.884 1.00 72.89 893 TRP A O 1
ATOM 6025 N N . THR A 1 835 ? 47.488 16.044 18.289 1.00 70.23 894 THR A N 1
ATOM 6026 C CA . THR A 1 835 ? 47.762 17.131 17.334 1.00 67.16 894 THR A CA 1
ATOM 6027 C C . THR A 1 835 ? 46.476 17.747 16.803 1.00 66.88 894 THR A C 1
ATOM 6028 O O . THR A 1 835 ? 46.392 18.964 16.684 1.00 64.46 894 THR A O 1
ATOM 6032 N N . GLY A 1 836 ? 45.491 16.896 16.516 1.00 62.82 895 GLY A N 1
ATOM 6033 C CA . GLY A 1 836 ? 44.249 17.257 15.845 1.00 59.62 895 GLY A CA 1
ATOM 6034 C C . GLY A 1 836 ? 44.491 17.181 14.341 1.00 62.61 895 GLY A C 1
ATOM 6035 O O . GLY A 1 836 ? 45.596 16.830 13.909 1.00 62.43 895 GLY A O 1
ATOM 6036 N N . ALA A 1 837 ? 43.486 17.501 13.530 1.00 58.55 896 ALA A N 1
ATOM 6037 C CA . ALA A 1 837 ? 43.625 17.483 12.068 1.00 58.96 896 ALA A CA 1
ATOM 6038 C C . ALA A 1 837 ? 44.528 18.648 11.598 1.00 62.50 896 ALA A C 1
ATOM 6039 O O . ALA A 1 837 ? 44.528 19.712 12.214 1.00 60.77 896 ALA A O 1
ATOM 6041 N N . GLY A 1 838 ? 45.285 18.432 10.527 1.00 60.49 897 GLY A N 1
ATOM 6042 C CA . GLY A 1 838 ? 46.196 19.443 9.998 1.00 59.58 897 GLY A CA 1
ATOM 6043 C C . GLY A 1 838 ? 47.597 19.293 10.544 1.00 65.73 897 GLY A C 1
ATOM 6044 O O . GLY A 1 838 ? 48.367 20.259 10.568 1.00 65.15 897 GLY A O 1
ATOM 6045 N N . TRP A 1 839 ? 47.940 18.065 10.963 1.00 64.92 898 TRP A N 1
ATOM 6046 C CA . TRP A 1 839 ? 49.251 17.728 11.508 1.00 67.07 898 TRP A CA 1
ATOM 6047 C C . TRP A 1 839 ? 50.351 17.937 10.490 1.00 72.36 898 TRP A C 1
ATOM 6048 O O . TRP A 1 839 ? 50.125 17.752 9.288 1.00 71.17 898 TRP A O 1
ATOM 6059 N N . ARG A 1 840 ? 51.531 18.361 10.972 1.00 70.48 899 ARG A N 1
ATOM 6060 C CA . ARG A 1 840 ? 52.705 18.634 10.136 1.00 70.81 899 ARG A CA 1
ATOM 6061 C C . ARG A 1 840 ? 53.997 18.055 10.742 1.00 78.26 899 ARG A C 1
ATOM 6062 O O . ARG A 1 840 ? 55.074 18.611 10.539 1.00 78.65 899 ARG A O 1
ATOM 6070 N N . ASN A 1 841 ? 53.874 16.923 11.474 1.00 77.54 900 ASN A N 1
ATOM 6071 C CA . ASN A 1 841 ? 54.980 16.207 12.114 1.00 81.36 900 ASN A CA 1
ATOM 6072 C C . ASN A 1 841 ? 56.003 15.745 11.071 1.00 89.44 900 ASN A C 1
ATOM 6073 O O . ASN A 1 841 ? 55.619 15.330 9.980 1.00 87.86 900 ASN A O 1
ATOM 6078 N N . ASP A 1 842 ? 57.293 15.789 11.420 1.00 91.35 901 ASP A N 1
ATOM 6079 C CA . ASP A 1 842 ? 58.357 15.286 10.552 1.00 94.58 901 ASP A CA 1
ATOM 6080 C C . ASP A 1 842 ? 58.398 13.766 10.705 1.00 104.74 901 ASP A C 1
ATOM 6081 O O . ASP A 1 842 ? 58.120 13.257 11.789 1.00 104.51 901 ASP A O 1
ATOM 6086 N N . LYS A 1 843 ? 58.692 13.047 9.614 1.00 106.85 902 LYS A N 1
ATOM 6087 C CA . LYS A 1 843 ? 58.745 11.582 9.566 1.00 111.53 902 LYS A CA 1
ATOM 6088 C C . LYS A 1 843 ? 59.944 10.966 10.328 1.00 123.27 902 LYS A C 1
ATOM 6089 O O . LYS A 1 843 ? 59.869 9.789 10.691 1.00 125.78 902 LYS A O 1
ATOM 6095 N N . ALA A 1 844 ? 61.025 11.762 10.583 1.00 122.81 903 ALA A N 1
ATOM 6096 C CA . ALA A 1 844 ? 62.285 11.396 11.275 1.00 127.33 903 ALA A CA 1
ATOM 6097 C C . ALA A 1 844 ? 63.271 10.612 10.398 1.00 136.49 903 ALA A C 1
ATOM 6098 O O . ALA A 1 844 ? 62.863 10.008 9.402 1.00 136.09 903 ALA A O 1
ATOM 6100 N N . SER A 1 845 ? 64.573 10.625 10.774 1.00 137.60 904 SER A N 1
ATOM 6101 C CA . SER A 1 845 ? 65.644 9.919 10.057 1.00 141.29 904 SER A CA 1
ATOM 6102 C C . SER A 1 845 ? 65.697 8.438 10.478 1.00 149.79 904 SER A C 1
ATOM 6103 O O . SER A 1 845 ? 66.693 7.956 11.035 1.00 151.71 904 SER A O 1
ATOM 6106 N N . SER A 1 846 ? 64.589 7.728 10.202 1.00 145.61 905 SER A N 1
ATOM 6107 C CA . SER A 1 846 ? 64.364 6.318 10.517 1.00 148.17 905 SER A CA 1
ATOM 6108 C C . SER A 1 846 ? 63.482 5.671 9.442 1.00 150.90 905 SER A C 1
ATOM 6109 O O . SER A 1 846 ? 63.755 4.548 9.017 1.00 151.96 905 SER A O 1
ATOM 6112 N N . GLY A 1 847 ? 62.436 6.388 9.029 1.00 143.72 906 GLY A N 1
ATOM 6113 C CA . GLY A 1 847 ? 61.469 5.935 8.035 1.00 142.11 906 GLY A CA 1
ATOM 6114 C C . GLY A 1 847 ? 60.272 5.213 8.625 1.00 145.64 906 GLY A C 1
ATOM 6115 O O . GLY A 1 847 ? 59.433 4.708 7.874 1.00 145.34 906 GLY A O 1
ATOM 6116 N N . GLN A 1 848 ? 60.176 5.165 9.975 1.00 142.02 907 GLN A N 1
ATOM 6117 C CA . GLN A 1 848 ? 59.091 4.491 10.698 1.00 141.35 907 GLN A CA 1
ATOM 6118 C C . GLN A 1 848 ? 58.322 5.448 11.625 1.00 141.14 907 GLN A C 1
ATOM 6119 O O . GLN A 1 848 ? 57.278 5.971 11.226 1.00 138.07 907 GLN A O 1
ATOM 6125 N N . SER A 1 849 ? 58.843 5.675 12.853 1.00 137.45 908 SER A N 1
ATOM 6126 C CA . SER A 1 849 ? 58.226 6.524 13.875 1.00 134.22 908 SER A CA 1
ATOM 6127 C C . SER A 1 849 ? 58.290 8.010 13.531 1.00 132.22 908 SER A C 1
ATOM 6128 O O . SER A 1 849 ? 59.380 8.567 13.376 1.00 132.91 908 SER A O 1
ATOM 6131 N N . ASP A 1 850 ? 57.107 8.641 13.401 1.00 122.39 909 ASP A N 1
ATOM 6132 C CA . ASP A 1 850 ? 56.947 10.067 13.107 1.00 117.44 909 ASP A CA 1
ATOM 6133 C C . ASP A 1 850 ? 57.286 10.872 14.360 1.00 115.60 909 ASP A C 1
ATOM 6134 O O . ASP A 1 850 ? 56.762 10.562 15.430 1.00 115.52 909 ASP A O 1
ATOM 6139 N N . GLU A 1 851 ? 58.145 11.908 14.226 1.00 107.45 910 GLU A N 1
ATOM 6140 C CA . GLU A 1 851 ? 58.565 12.800 15.320 1.00 105.36 910 GLU A CA 1
ATOM 6141 C C . GLU A 1 851 ? 57.358 13.458 16.021 1.00 102.64 910 GLU A C 1
ATOM 6142 O O . GLU A 1 851 ? 56.292 13.610 15.410 1.00 99.66 910 GLU A O 1
ATOM 6148 N N A ASN A 1 852 ? 57.545 13.867 17.284 0.50 98.09 911 ASN A N 1
ATOM 6149 N N B ASN A 1 852 ? 57.537 13.862 17.290 0.50 98.02 911 ASN A N 1
ATOM 6150 C CA A ASN A 1 852 ? 56.519 14.538 18.080 0.50 94.72 911 ASN A CA 1
ATOM 6151 C CA B ASN A 1 852 ? 56.508 14.544 18.079 0.50 94.59 911 ASN A CA 1
ATOM 6152 C C A ASN A 1 852 ? 56.549 16.065 17.835 0.50 93.90 911 ASN A C 1
ATOM 6153 C C B ASN A 1 852 ? 56.512 16.066 17.804 0.50 93.78 911 ASN A C 1
ATOM 6154 O O A ASN A 1 852 ? 55.916 16.825 18.570 0.50 91.70 911 ASN A O 1
ATOM 6155 O O B ASN A 1 852 ? 55.833 16.823 18.500 0.50 91.52 911 ASN A O 1
ATOM 6164 N N . HIS A 1 853 ? 57.283 16.504 16.788 1.00 89.18 912 HIS A N 1
ATOM 6165 C CA . HIS A 1 853 ? 57.440 17.912 16.412 1.00 85.85 912 HIS A CA 1
ATOM 6166 C C . HIS A 1 853 ? 57.744 18.114 14.921 1.00 87.56 912 HIS A C 1
ATOM 6167 O O . HIS A 1 853 ? 57.868 17.154 14.153 1.00 87.27 912 HIS A O 1
ATOM 6174 N N . THR A 1 854 ? 57.850 19.390 14.529 1.00 81.44 913 THR A N 1
ATOM 6175 C CA . THR A 1 854 ? 58.259 19.819 13.207 1.00 79.94 913 THR A CA 1
ATOM 6176 C C . THR A 1 854 ? 59.605 20.513 13.409 1.00 84.78 913 THR A C 1
ATOM 6177 O O . THR A 1 854 ? 59.713 21.421 14.240 1.00 83.49 913 THR A O 1
ATOM 6181 N N . LYS A 1 855 ? 60.635 20.075 12.671 1.00 83.20 914 LYS A N 1
ATOM 6182 C CA . LYS A 1 855 ? 61.947 20.701 12.746 1.00 84.51 914 LYS A CA 1
ATOM 6183 C C . LYS A 1 855 ? 61.820 22.098 12.108 1.00 85.99 914 LYS A C 1
ATOM 6184 O O . LYS A 1 855 ? 61.113 22.258 11.102 1.00 80.98 914 LYS A O 1
ATOM 6190 N N . PHE A 1 856 ? 62.491 23.106 12.706 1.00 84.71 915 PHE A N 1
ATOM 6191 C CA . PHE A 1 856 ? 62.534 24.481 12.190 1.00 82.63 915 PHE A CA 1
ATOM 6192 C C . PHE A 1 856 ? 63.018 24.474 10.722 1.00 87.63 915 PHE A C 1
ATOM 6193 O O . PHE A 1 856 ? 62.533 25.266 9.909 1.00 84.88 915 PHE A O 1
ATOM 6201 N N . THR A 1 857 ? 63.961 23.558 10.399 1.00 86.63 916 THR A N 1
ATOM 6202 C CA . THR A 1 857 ? 64.509 23.335 9.062 1.00 87.20 916 THR A CA 1
ATOM 6203 C C . THR A 1 857 ? 63.386 23.086 8.032 1.00 88.70 916 THR A C 1
ATOM 6204 O O . THR A 1 857 ? 63.331 23.776 7.005 1.00 87.78 916 THR A O 1
ATOM 6208 N N . SER A 1 858 ? 62.500 22.111 8.316 1.00 83.35 917 SER A N 1
ATOM 6209 C CA . SER A 1 858 ? 61.387 21.737 7.441 1.00 80.81 917 SER A CA 1
ATOM 6210 C C . SER A 1 858 ? 60.411 22.890 7.228 1.00 82.40 917 SER A C 1
ATOM 6211 O O . SER A 1 858 ? 59.968 23.121 6.101 1.00 80.00 917 SER A O 1
ATOM 6214 N N . ALA A 1 859 ? 60.106 23.628 8.312 1.00 79.23 918 ALA A N 1
ATOM 6215 C CA . ALA A 1 859 ? 59.113 24.707 8.341 1.00 76.38 918 ALA A CA 1
ATOM 6216 C C . ALA A 1 859 ? 59.511 26.032 7.666 1.00 79.75 918 ALA A C 1
ATOM 6217 O O . ALA A 1 859 ? 58.645 26.680 7.064 1.00 76.96 918 ALA A O 1
ATOM 6219 N N . THR A 1 860 ? 60.790 26.448 7.782 1.00 78.31 919 THR A N 1
ATOM 6220 C CA . THR A 1 860 ? 61.249 27.758 7.314 1.00 77.71 919 THR A CA 1
ATOM 6221 C C . THR A 1 860 ? 62.054 27.774 6.002 1.00 86.32 919 THR A C 1
ATOM 6222 O O . THR A 1 860 ? 62.381 28.863 5.524 1.00 84.23 919 THR A O 1
ATOM 6226 N N . GLY A 1 861 ? 62.349 26.603 5.436 1.00 88.61 920 GLY A N 1
ATOM 6227 C CA . GLY A 1 861 ? 63.094 26.484 4.179 1.00 91.49 920 GLY A CA 1
ATOM 6228 C C . GLY A 1 861 ? 62.386 27.125 2.997 1.00 97.99 920 GLY A C 1
ATOM 6229 O O . GLY A 1 861 ? 61.152 27.122 2.937 1.00 94.91 920 GLY A O 1
ATOM 6230 N N . MET A 1 862 ? 63.162 27.686 2.048 1.00 99.78 921 MET A N 1
ATOM 6231 C CA . MET A 1 862 ? 62.645 28.367 0.847 1.00 99.94 921 MET A CA 1
ATOM 6232 C C . MET A 1 862 ? 61.865 27.443 -0.127 1.00 106.19 921 MET A C 1
ATOM 6233 O O . MET A 1 862 ? 61.272 27.933 -1.098 1.00 104.32 921 MET A O 1
ATOM 6238 N N . ASP A 1 863 ? 61.857 26.117 0.157 1.00 105.39 922 ASP A N 1
ATOM 6239 C CA . ASP A 1 863 ? 61.186 25.062 -0.612 1.00 136.70 922 ASP A CA 1
ATOM 6240 C C . ASP A 1 863 ? 59.665 25.211 -0.523 1.00 163.60 922 ASP A C 1
ATOM 6241 O O . ASP A 1 863 ? 59.067 25.957 -1.294 1.00 125.09 922 ASP A O 1
ATOM 6246 N N . THR A 1 870 ? 57.072 34.605 -2.573 1.00 86.86 929 THR A N 1
ATOM 6247 C CA . THR A 1 870 ? 57.305 33.310 -3.213 1.00 86.97 929 THR A CA 1
ATOM 6248 C C . THR A 1 870 ? 57.155 32.147 -2.204 1.00 87.28 929 THR A C 1
ATOM 6249 O O . THR A 1 870 ? 56.166 31.416 -2.290 1.00 86.89 929 THR A O 1
ATOM 6253 N N . SER A 1 871 ? 58.095 31.995 -1.238 1.00 80.72 930 SER A N 1
ATOM 6254 C CA . SER A 1 871 ? 58.070 30.911 -0.242 1.00 79.29 930 SER A CA 1
ATOM 6255 C C . SER A 1 871 ? 57.234 31.202 1.021 1.00 77.22 930 SER A C 1
ATOM 6256 O O . SER A 1 871 ? 57.607 32.080 1.798 1.00 76.35 930 SER A O 1
ATOM 6259 N N . ALA A 1 872 ? 56.166 30.397 1.263 1.00 68.77 931 ALA A N 1
ATOM 6260 C CA . ALA A 1 872 ? 55.269 30.490 2.433 1.00 65.52 931 ALA A CA 1
ATOM 6261 C C . ALA A 1 872 ? 56.004 30.314 3.771 1.00 68.72 931 ALA A C 1
ATOM 6262 O O . ALA A 1 872 ? 55.605 30.906 4.761 1.00 67.23 931 ALA A O 1
ATOM 6264 N N . GLY A 1 873 ? 57.080 29.529 3.764 1.00 66.73 932 GLY A N 1
ATOM 6265 C CA . GLY A 1 873 ? 57.901 29.274 4.941 1.00 67.68 932 GLY A CA 1
ATOM 6266 C C . GLY A 1 873 ? 58.808 30.420 5.348 1.00 69.08 932 GLY A C 1
ATOM 6267 O O . GLY A 1 873 ? 59.231 30.463 6.501 1.00 68.47 932 GLY A O 1
ATOM 6268 N N . ASN A 1 874 ? 59.126 31.353 4.410 1.00 63.33 933 ASN A N 1
ATOM 6269 C CA . ASN A 1 874 ? 60.012 32.502 4.649 1.00 64.15 933 ASN A CA 1
ATOM 6270 C C . ASN A 1 874 ? 59.796 33.601 3.582 1.00 67.97 933 ASN A C 1
ATOM 6271 O O . ASN A 1 874 ? 60.688 33.832 2.753 1.00 69.72 933 ASN A O 1
ATOM 6276 N N . PRO A 1 875 ? 58.630 34.293 3.561 1.00 62.11 934 PRO A N 1
ATOM 6277 C CA . PRO A 1 875 ? 58.396 35.296 2.495 1.00 60.38 934 PRO A CA 1
ATOM 6278 C C . PRO A 1 875 ? 59.203 36.588 2.584 1.00 64.09 934 PRO A C 1
ATOM 6279 O O . PRO A 1 875 ? 59.360 37.256 1.567 1.00 63.22 934 PRO A O 1
ATOM 6283 N N . ASP A 1 876 ? 59.710 36.938 3.779 1.00 61.87 935 ASP A N 1
ATOM 6284 C CA . ASP A 1 876 ? 60.493 38.154 3.997 1.00 63.06 935 ASP A CA 1
ATOM 6285 C C . ASP A 1 876 ? 61.994 37.910 3.991 1.00 71.16 935 ASP A C 1
ATOM 6286 O O . ASP A 1 876 ? 62.772 38.846 4.212 1.00 73.35 935 ASP A O 1
ATOM 6291 N N . SER A 1 877 ? 62.394 36.658 3.684 1.00 68.47 936 SER A N 1
ATOM 6292 C CA . SER A 1 877 ? 63.772 36.182 3.520 1.00 69.90 936 SER A CA 1
ATOM 6293 C C . SER A 1 877 ? 64.657 36.455 4.743 1.00 76.60 936 SER A C 1
ATOM 6294 O O . SER A 1 877 ? 65.726 37.071 4.639 1.00 76.75 936 SER A O 1
ATOM 6297 N N . LEU A 1 878 ? 64.187 35.975 5.916 1.00 72.58 937 LEU A N 1
ATOM 6298 C CA . LEU A 1 878 ? 64.926 36.036 7.166 1.00 75.88 937 LEU A CA 1
ATOM 6299 C C . LEU A 1 878 ? 65.991 34.916 7.097 1.00 83.23 937 LEU A C 1
ATOM 6300 O O . LEU A 1 878 ? 65.890 34.006 6.269 1.00 82.67 937 LEU A O 1
ATOM 6305 N N . LYS A 1 879 ? 67.018 35.000 7.929 1.00 82.79 938 LYS A N 1
ATOM 6306 C CA . LYS A 1 879 ? 68.012 33.938 8.020 1.00 84.97 938 LYS A CA 1
ATOM 6307 C C . LYS A 1 879 ? 68.300 33.614 9.455 1.00 89.52 938 LYS A C 1
ATOM 6308 O O . LYS A 1 879 ? 68.038 34.424 10.348 1.00 88.09 938 LYS A O 1
ATOM 6314 N N . GLN A 1 880 ? 68.792 32.391 9.673 1.00 87.20 939 GLN A N 1
ATOM 6315 C CA . GLN A 1 880 ? 69.168 31.865 10.965 1.00 87.89 939 GLN A CA 1
ATOM 6316 C C . GLN A 1 880 ? 70.322 32.689 11.514 1.00 94.00 939 GLN A C 1
ATOM 6317 O O . GLN A 1 880 ? 71.240 33.063 10.769 1.00 94.34 939 GLN A O 1
ATOM 6323 N N . ASP A 1 881 ? 70.229 33.012 12.809 1.00 91.35 940 ASP A N 1
ATOM 6324 C CA . ASP A 1 881 ? 71.197 33.775 13.592 1.00 109.29 940 ASP A CA 1
ATOM 6325 C C . ASP A 1 881 ? 71.857 32.821 14.585 1.00 139.62 940 ASP A C 1
ATOM 6326 O O . ASP A 1 881 ? 71.161 32.107 15.309 1.00 100.54 940 ASP A O 1
ATOM 6331 N N . SER A 1 886 ? 81.138 24.189 22.403 1.00 161.10 945 SER A N 1
ATOM 6332 C CA . SER A 1 886 ? 79.731 24.496 22.153 1.00 160.59 945 SER A CA 1
ATOM 6333 C C . SER A 1 886 ? 79.431 24.586 20.654 1.00 162.59 945 SER A C 1
ATOM 6334 O O . SER A 1 886 ? 80.119 25.308 19.925 1.00 162.32 945 SER A O 1
ATOM 6337 N N . GLY A 1 887 ? 78.421 23.831 20.220 1.00 159.69 946 GLY A N 1
ATOM 6338 C CA . GLY A 1 887 ? 77.986 23.753 18.828 1.00 159.38 946 GLY A CA 1
ATOM 6339 C C . GLY A 1 887 ? 77.472 25.064 18.272 1.00 161.19 946 GLY A C 1
ATOM 6340 O O . GLY A 1 887 ? 76.386 25.512 18.644 1.00 160.42 946 GLY A O 1
ATOM 6341 N N . ASP A 1 888 ? 78.260 25.675 17.363 1.00 158.61 947 ASP A N 1
ATOM 6342 C CA . ASP A 1 888 ? 78.005 26.958 16.692 1.00 158.13 947 ASP A CA 1
ATOM 6343 C C . ASP A 1 888 ? 76.607 27.081 16.090 1.00 159.28 947 ASP A C 1
ATOM 6344 O O . ASP A 1 888 ? 76.039 26.081 15.645 1.00 159.33 947 ASP A O 1
ATOM 6349 N N . SER A 1 889 ? 76.069 28.320 16.052 1.00 155.43 948 SER A N 1
ATOM 6350 C CA . SER A 1 889 ? 74.753 28.639 15.479 1.00 154.15 948 SER A CA 1
ATOM 6351 C C . SER A 1 889 ? 74.843 28.672 13.933 1.00 154.63 948 SER A C 1
ATOM 6352 O O . SER A 1 889 ? 75.590 27.872 13.363 1.00 154.20 948 SER A O 1
ATOM 6355 N N . LEU A 1 890 ? 74.087 29.555 13.248 1.00 148.24 949 LEU A N 1
ATOM 6356 C CA . LEU A 1 890 ? 74.147 29.611 11.787 1.00 145.66 949 LEU A CA 1
ATOM 6357 C C . LEU A 1 890 ? 74.517 31.014 11.261 1.00 147.76 949 LEU A C 1
ATOM 6358 O O . LEU A 1 890 ? 73.829 31.584 10.413 1.00 143.25 949 LEU A O 1
ATOM 6363 N N . THR A 1 891 ? 75.663 31.535 11.767 1.00 148.37 950 THR A N 1
ATOM 6364 C CA . THR A 1 891 ? 76.318 32.828 11.476 1.00 148.69 950 THR A CA 1
ATOM 6365 C C . THR A 1 891 ? 75.331 34.029 11.712 1.00 147.67 950 THR A C 1
ATOM 6366 O O . THR A 1 891 ? 74.201 33.821 12.159 1.00 143.95 950 THR A O 1
ATOM 6370 N N . THR A 1 892 ? 75.818 35.279 11.503 1.00 144.00 951 THR A N 1
ATOM 6371 C CA . THR A 1 892 ? 75.130 36.560 11.723 1.00 140.92 951 THR A CA 1
ATOM 6372 C C . THR A 1 892 ? 74.911 36.740 13.262 1.00 144.22 951 THR A C 1
ATOM 6373 O O . THR A 1 892 ? 73.794 36.902 13.740 1.00 142.30 951 THR A O 1
ATOM 6377 N N . GLN A 1 893 ? 76.018 36.704 14.020 1.00 143.28 952 GLN A N 1
ATOM 6378 C CA . GLN A 1 893 ? 76.083 36.833 15.482 1.00 143.44 952 GLN A CA 1
ATOM 6379 C C . GLN A 1 893 ? 75.858 38.273 15.978 1.00 143.74 952 GLN A C 1
ATOM 6380 O O . GLN A 1 893 ? 75.826 39.203 15.173 1.00 141.88 952 GLN A O 1
ATOM 6386 N N . ASP A 1 894 ? 75.719 38.449 17.303 1.00 140.40 953 ASP A N 1
ATOM 6387 C CA . ASP A 1 894 ? 75.490 39.753 17.928 1.00 139.75 953 ASP A CA 1
ATOM 6388 C C . ASP A 1 894 ? 76.538 40.112 18.998 1.00 143.19 953 ASP A C 1
ATOM 6389 O O . ASP A 1 894 ? 77.570 39.452 19.076 1.00 143.16 953 ASP A O 1
ATOM 6394 N N . GLY A 1 895 ? 76.260 41.152 19.795 1.00 140.80 954 GLY A N 1
ATOM 6395 C CA . GLY A 1 895 ? 77.127 41.652 20.863 1.00 140.67 954 GLY A CA 1
ATOM 6396 C C . GLY A 1 895 ? 77.308 40.730 22.053 1.00 142.60 954 GLY A C 1
ATOM 6397 O O . GLY A 1 895 ? 77.392 39.513 21.886 1.00 141.60 954 GLY A O 1
ATOM 6398 N N . ASN A 1 896 ? 77.399 41.310 23.275 1.00 140.74 955 ASN A N 1
ATOM 6399 C CA . ASN A 1 896 ? 77.634 40.600 24.550 1.00 140.91 955 ASN A CA 1
ATOM 6400 C C . ASN A 1 896 ? 79.050 39.954 24.614 1.00 144.84 955 ASN A C 1
ATOM 6401 O O . ASN A 1 896 ? 79.830 40.090 23.668 1.00 144.32 955 ASN A O 1
ATOM 6406 N N . ALA A 1 897 ? 79.394 39.288 25.736 1.00 143.99 956 ALA A N 1
ATOM 6407 C CA . ALA A 1 897 ? 80.693 38.611 25.894 1.00 144.66 956 ALA A CA 1
ATOM 6408 C C . ALA A 1 897 ? 80.571 37.110 25.561 1.00 147.91 956 ALA A C 1
ATOM 6409 O O . ALA A 1 897 ? 81.558 36.368 25.634 1.00 147.82 956 ALA A O 1
ATOM 6411 N N . ILE A 1 898 ? 79.350 36.684 25.173 1.00 145.54 957 ILE A N 1
ATOM 6412 C CA . ILE A 1 898 ? 79.012 35.309 24.808 1.00 145.39 957 ILE A CA 1
ATOM 6413 C C . ILE A 1 898 ? 78.849 35.171 23.275 1.00 148.32 957 ILE A C 1
ATOM 6414 O O . ILE A 1 898 ? 79.147 34.108 22.726 1.00 148.52 957 ILE A O 1
ATOM 6419 N N . ASP A 1 899 ? 78.388 36.261 22.602 1.00 145.22 958 ASP A N 1
ATOM 6420 C CA . ASP A 1 899 ? 78.193 36.443 21.154 1.00 144.58 958 ASP A CA 1
ATOM 6421 C C . ASP A 1 899 ? 77.247 35.454 20.456 1.00 145.45 958 ASP A C 1
ATOM 6422 O O . ASP A 1 899 ? 76.846 35.733 19.319 1.00 145.17 958 ASP A O 1
ATOM 6427 N N . GLN A 1 900 ? 76.881 34.334 21.142 1.00 141.19 959 GLN A N 1
ATOM 6428 C CA . GLN A 1 900 ? 76.051 33.171 20.751 1.00 139.52 959 GLN A CA 1
ATOM 6429 C C . GLN A 1 900 ? 76.917 31.882 20.664 1.00 140.10 959 GLN A C 1
ATOM 6430 O O . GLN A 1 900 ? 78.149 31.933 20.533 1.00 139.08 959 GLN A O 1
ATOM 6436 N N . GLN A 1 901 ? 76.216 30.734 20.734 1.00 135.97 960 GLN A N 1
ATOM 6437 C CA . GLN A 1 901 ? 76.637 29.328 20.597 1.00 134.61 960 GLN A CA 1
ATOM 6438 C C . GLN A 1 901 ? 75.305 28.554 20.549 1.00 133.42 960 GLN A C 1
ATOM 6439 O O . GLN A 1 901 ? 75.248 27.324 20.542 1.00 132.99 960 GLN A O 1
ATOM 6445 N N . GLU A 1 902 ? 74.232 29.337 20.512 1.00 126.08 961 GLU A N 1
ATOM 6446 C CA . GLU A 1 902 ? 72.846 28.903 20.437 1.00 120.91 961 GLU A CA 1
ATOM 6447 C C . GLU A 1 902 ? 72.095 29.820 19.492 1.00 116.70 961 GLU A C 1
ATOM 6448 O O . GLU A 1 902 ? 72.313 31.036 19.482 1.00 114.73 961 GLU A O 1
ATOM 6454 N N . ALA A 1 903 ? 71.247 29.219 18.662 1.00 109.41 962 ALA A N 1
ATOM 6455 C CA . ALA A 1 903 ? 70.418 29.920 17.694 1.00 104.50 962 ALA A CA 1
ATOM 6456 C C . ALA A 1 903 ? 69.346 30.727 18.406 1.00 103.05 962 ALA A C 1
ATOM 6457 O O . ALA A 1 903 ? 68.874 30.311 19.464 1.00 103.47 962 ALA A O 1
ATOM 6459 N N . THR A 1 904 ? 68.972 31.885 17.838 1.00 96.91 963 THR A N 1
ATOM 6460 C CA . THR A 1 904 ? 67.911 32.768 18.358 1.00 94.42 963 THR A CA 1
ATOM 6461 C C . THR A 1 904 ? 66.521 32.111 18.208 1.00 92.74 963 THR A C 1
ATOM 6462 O O . THR A 1 904 ? 65.690 32.211 19.104 1.00 89.81 963 THR A O 1
ATOM 6466 N N . ASN A 1 905 ? 66.295 31.413 17.091 1.00 88.44 964 ASN A N 1
ATOM 6467 C CA . ASN A 1 905 ? 65.045 30.695 16.794 1.00 85.85 964 ASN A CA 1
ATOM 6468 C C . ASN A 1 905 ? 64.968 29.388 17.619 1.00 90.54 964 ASN A C 1
ATOM 6469 O O . ASN A 1 905 ? 65.978 28.964 18.186 1.00 92.12 964 ASN A O 1
ATOM 6474 N N . TYR A 1 906 ? 63.780 28.746 17.669 1.00 84.34 965 TYR A N 1
ATOM 6475 C CA . TYR A 1 906 ? 63.601 27.453 18.357 1.00 84.98 965 TYR A CA 1
ATOM 6476 C C . TYR A 1 906 ? 63.928 26.387 17.321 1.00 90.66 965 TYR A C 1
ATOM 6477 O O . TYR A 1 906 ? 63.801 26.662 16.123 1.00 88.32 965 TYR A O 1
ATOM 6486 N N . THR A 1 907 ? 64.292 25.168 17.758 1.00 90.37 966 THR A N 1
ATOM 6487 C CA . THR A 1 907 ? 64.650 24.083 16.830 1.00 91.93 966 THR A CA 1
ATOM 6488 C C . THR A 1 907 ? 63.483 23.127 16.585 1.00 95.52 966 THR A C 1
ATOM 6489 O O . THR A 1 907 ? 63.286 22.688 15.447 1.00 96.24 966 THR A O 1
ATOM 6493 N N . ASN A 1 908 ? 62.728 22.806 17.651 1.00 90.01 967 ASN A N 1
ATOM 6494 C CA . ASN A 1 908 ? 61.576 21.899 17.636 1.00 87.41 967 ASN A CA 1
ATOM 6495 C C . ASN A 1 908 ? 60.288 22.711 17.761 1.00 85.80 967 ASN A C 1
ATOM 6496 O O . ASN A 1 908 ? 60.035 23.332 18.799 1.00 84.69 967 ASN A O 1
ATOM 6501 N N . LEU A 1 909 ? 59.467 22.702 16.717 1.00 78.63 968 LEU A N 1
ATOM 6502 C CA . LEU A 1 909 ? 58.246 23.485 16.754 1.00 75.83 968 LEU A CA 1
ATOM 6503 C C . LEU A 1 909 ? 56.972 22.619 16.824 1.00 78.86 968 LEU A C 1
ATOM 6504 O O . LEU A 1 909 ? 56.969 21.530 16.249 1.00 79.98 968 LEU A O 1
ATOM 6509 N N . PRO A 1 910 ? 55.884 23.076 17.502 1.00 73.66 969 PRO A N 1
ATOM 6510 C CA . PRO A 1 910 ? 54.635 22.284 17.530 1.00 72.16 969 PRO A CA 1
ATOM 6511 C C . PRO A 1 910 ? 54.147 21.794 16.148 1.00 73.11 969 PRO A C 1
ATOM 6512 O O . PRO A 1 910 ? 54.197 22.534 15.158 1.00 70.24 969 PRO A O 1
ATOM 6516 N N . PRO A 1 911 ? 53.707 20.517 16.058 1.00 70.25 970 PRO A N 1
ATOM 6517 C CA . PRO A 1 911 ? 53.323 19.970 14.746 1.00 69.74 970 PRO A CA 1
ATOM 6518 C C . PRO A 1 911 ? 51.879 20.264 14.305 1.00 71.51 970 PRO A C 1
ATOM 6519 O O . PRO A 1 911 ? 51.213 19.393 13.736 1.00 71.43 970 PRO A O 1
ATOM 6523 N N . ASN A 1 912 ? 51.411 21.510 14.529 1.00 65.37 971 ASN A N 1
ATOM 6524 C CA . ASN A 1 912 ? 50.118 22.010 14.086 1.00 61.31 971 ASN A CA 1
ATOM 6525 C C . ASN A 1 912 ? 50.004 23.504 14.305 1.00 63.88 971 ASN A C 1
ATOM 6526 O O . ASN A 1 912 ? 50.203 23.988 15.426 1.00 64.93 971 ASN A O 1
ATOM 6531 N N . LEU A 1 913 ? 49.655 24.228 13.235 1.00 58.33 972 LEU A N 1
ATOM 6532 C CA . LEU A 1 913 ? 49.372 25.664 13.264 1.00 56.06 972 LEU A CA 1
ATOM 6533 C C . LEU A 1 913 ? 48.141 25.996 12.424 1.00 54.52 972 LEU A C 1
ATOM 6534 O O . LEU A 1 913 ? 47.987 27.136 11.979 1.00 52.35 972 LEU A O 1
ATOM 6539 N N . THR A 1 914 ? 47.253 24.995 12.227 1.00 50.17 973 THR A N 1
ATOM 6540 C CA . THR A 1 914 ? 46.008 25.142 11.456 1.00 48.29 973 THR A CA 1
ATOM 6541 C C . THR A 1 914 ? 44.908 25.626 12.428 1.00 51.82 973 THR A C 1
ATOM 6542 O O . THR A 1 914 ? 45.223 25.742 13.616 1.00 52.67 973 THR A O 1
ATOM 6546 N N . PRO A 1 915 ? 43.633 25.891 12.007 1.00 46.10 974 PRO A N 1
ATOM 6547 C CA . PRO A 1 915 ? 42.627 26.357 12.987 1.00 43.99 974 PRO A CA 1
ATOM 6548 C C . PRO A 1 915 ? 42.298 25.370 14.107 1.00 49.18 974 PRO A C 1
ATOM 6549 O O . PRO A 1 915 ? 41.707 25.776 15.109 1.00 49.41 974 PRO A O 1
ATOM 6553 N N . THR A 1 916 ? 42.643 24.085 13.949 1.00 46.24 975 THR A N 1
ATOM 6554 C CA . THR A 1 916 ? 42.321 23.104 14.992 1.00 47.41 975 THR A CA 1
ATOM 6555 C C . THR A 1 916 ? 43.387 23.051 16.102 1.00 52.88 975 THR A C 1
ATOM 6556 O O . THR A 1 916 ? 43.216 22.289 17.061 1.00 54.13 975 THR A O 1
ATOM 6560 N N . ALA A 1 917 ? 44.494 23.823 15.957 1.00 50.02 976 ALA A N 1
ATOM 6561 C CA . ALA A 1 917 ? 45.645 23.808 16.877 1.00 51.33 976 ALA A CA 1
ATOM 6562 C C . ALA A 1 917 ? 45.308 24.224 18.307 1.00 53.67 976 ALA A C 1
ATOM 6563 O O . ALA A 1 917 ? 44.766 25.306 18.528 1.00 50.47 976 ALA A O 1
ATOM 6565 N N . ASP A 1 918 ? 45.611 23.336 19.278 1.00 52.13 977 ASP A N 1
ATOM 6566 C CA . ASP A 1 918 ? 45.353 23.584 20.708 1.00 52.50 977 ASP A CA 1
ATOM 6567 C C . ASP A 1 918 ? 46.554 23.103 21.496 1.00 59.05 977 ASP A C 1
ATOM 6568 O O . ASP A 1 918 ? 46.619 21.931 21.892 1.00 59.33 977 ASP A O 1
ATOM 6573 N N . TRP A 1 919 ? 47.536 24.001 21.667 1.00 56.89 978 TRP A N 1
ATOM 6574 C CA . TRP A 1 919 ? 48.758 23.660 22.390 1.00 60.58 978 TRP A CA 1
ATOM 6575 C C . TRP A 1 919 ? 48.826 24.313 23.778 1.00 67.56 978 TRP A C 1
ATOM 6576 O O . TRP A 1 919 ? 49.241 25.472 23.875 1.00 67.79 978 TRP A O 1
ATOM 6587 N N . PRO A 1 920 ? 48.467 23.600 24.872 1.00 66.92 979 PRO A N 1
ATOM 6588 C CA . PRO A 1 920 ? 48.568 24.227 26.210 1.00 67.72 979 PRO A CA 1
ATOM 6589 C C . PRO A 1 920 ? 50.010 24.563 26.614 1.00 74.82 979 PRO A C 1
ATOM 6590 O O . PRO A 1 920 ? 50.209 25.412 27.480 1.00 75.97 979 PRO A O 1
ATOM 6594 N N . ASN A 1 921 ? 51.004 23.925 25.964 1.00 73.11 980 ASN A N 1
ATOM 6595 C CA . ASN A 1 921 ? 52.441 24.115 26.197 1.00 75.81 980 ASN A CA 1
ATOM 6596 C C . ASN A 1 921 ? 53.034 25.225 25.298 1.00 79.38 980 ASN A C 1
ATOM 6597 O O . ASN A 1 921 ? 54.222 25.551 25.428 1.00 81.82 980 ASN A O 1
ATOM 6602 N N . ALA A 1 922 ? 52.238 25.732 24.331 1.00 71.64 981 ALA A N 1
ATOM 6603 C CA . ALA A 1 922 ? 52.679 26.745 23.369 1.00 69.10 981 ALA A CA 1
ATOM 6604 C C . ALA A 1 922 ? 51.553 27.702 22.925 1.00 69.72 981 ALA A C 1
ATOM 6605 O O . ALA A 1 922 ? 50.851 27.425 21.945 1.00 67.11 981 ALA A O 1
ATOM 6607 N N . LEU A 1 923 ? 51.398 28.840 23.654 1.00 65.34 982 LEU A N 1
ATOM 6608 C CA . LEU A 1 923 ? 50.440 29.908 23.351 1.00 62.14 982 LEU A CA 1
ATOM 6609 C C . LEU A 1 923 ? 50.636 30.461 21.922 1.00 64.67 982 LEU A C 1
ATOM 6610 O O . LEU A 1 923 ? 49.654 30.751 21.237 1.00 62.88 982 LEU A O 1
ATOM 6615 N N . SER A 1 924 ? 51.909 30.580 21.491 1.00 62.84 983 SER A N 1
ATOM 6616 C CA . SER A 1 924 ? 52.384 31.058 20.186 1.00 61.97 983 SER A CA 1
ATOM 6617 C C . SER A 1 924 ? 51.877 30.248 18.985 1.00 62.52 983 SER A C 1
ATOM 6618 O O . SER A 1 924 ? 51.873 30.766 17.858 1.00 59.53 983 SER A O 1
ATOM 6621 N N . PHE A 1 925 ? 51.488 28.977 19.207 1.00 58.28 984 PHE A N 1
ATOM 6622 C CA . PHE A 1 925 ? 51.073 28.100 18.114 1.00 57.19 984 PHE A CA 1
ATOM 6623 C C . PHE A 1 925 ? 49.616 27.637 18.218 1.00 57.97 984 PHE A C 1
ATOM 6624 O O . PHE A 1 925 ? 49.131 26.870 17.382 1.00 56.67 984 PHE A O 1
ATOM 6632 N N . THR A 1 926 ? 48.912 28.158 19.197 1.00 54.67 985 THR A N 1
ATOM 6633 C CA . THR A 1 926 ? 47.523 27.824 19.423 1.00 52.51 985 THR A CA 1
ATOM 6634 C C . THR A 1 926 ? 46.645 28.800 18.681 1.00 52.12 985 THR A C 1
ATOM 6635 O O . THR A 1 926 ? 46.899 30.006 18.697 1.00 51.68 985 THR A O 1
ATOM 6639 N N . ASN A 1 927 ? 45.596 28.266 18.057 1.00 45.57 986 ASN A N 1
ATOM 6640 C CA . ASN A 1 927 ? 44.587 29.013 17.333 1.00 42.72 986 ASN A CA 1
ATOM 6641 C C . ASN A 1 927 ? 43.258 29.014 18.077 1.00 46.73 986 ASN A C 1
ATOM 6642 O O . ASN A 1 927 ? 42.597 30.048 18.099 1.00 43.72 986 ASN A O 1
ATOM 6647 N N . LYS A 1 928 ? 42.882 27.881 18.725 1.00 45.66 987 LYS A N 1
ATOM 6648 C CA . LYS A 1 928 ? 41.656 27.795 19.538 1.00 44.50 987 LYS A CA 1
ATOM 6649 C C . LYS A 1 928 ? 41.863 28.712 20.749 1.00 47.69 987 LYS A C 1
ATOM 6650 O O . LYS A 1 928 ? 42.994 28.856 21.198 1.00 48.35 987 LYS A O 1
ATOM 6656 N N . ASN A 1 929 ? 40.808 29.414 21.202 1.00 42.59 988 ASN A N 1
ATOM 6657 C CA . ASN A 1 929 ? 40.907 30.347 22.335 1.00 42.39 988 ASN A CA 1
ATOM 6658 C C . ASN A 1 929 ? 39.516 30.660 22.890 1.00 45.94 988 ASN A C 1
ATOM 6659 O O . ASN A 1 929 ? 38.529 30.587 22.164 1.00 43.37 988 ASN A O 1
ATOM 6664 N N . ASN A 1 930 ? 39.448 30.994 24.180 1.00 42.69 989 ASN A N 1
ATOM 6665 C CA . ASN A 1 930 ? 38.218 31.262 24.919 1.00 39.94 989 ASN A CA 1
ATOM 6666 C C . ASN A 1 930 ? 37.334 32.326 24.303 1.00 41.38 989 ASN A C 1
ATOM 6667 O O . ASN A 1 930 ? 36.120 32.114 24.259 1.00 41.01 989 ASN A O 1
ATOM 6672 N N . ALA A 1 931 ? 37.914 33.449 23.809 1.00 38.41 990 ALA A N 1
ATOM 6673 C CA . ALA A 1 931 ? 37.186 34.544 23.124 1.00 37.03 990 ALA A CA 1
ATOM 6674 C C . ALA A 1 931 ? 36.400 34.013 21.934 1.00 40.63 990 ALA A C 1
ATOM 6675 O O . ALA A 1 931 ? 35.264 34.437 21.700 1.00 40.06 990 ALA A O 1
ATOM 6677 N N . GLN A 1 932 ? 36.993 33.054 21.210 1.00 36.95 991 GLN A N 1
ATOM 6678 C CA . GLN A 1 932 ? 36.359 32.393 20.087 1.00 35.37 991 GLN A CA 1
ATOM 6679 C C . GLN A 1 932 ? 35.320 31.378 20.586 1.00 38.95 991 GLN A C 1
ATOM 6680 O O . GLN A 1 932 ? 34.217 31.337 20.047 1.00 37.67 991 GLN A O 1
ATOM 6686 N N . ARG A 1 933 ? 35.697 30.521 21.554 1.00 35.13 992 ARG A N 1
ATOM 6687 C CA . ARG A 1 933 ? 34.798 29.495 22.093 1.00 35.26 992 ARG A CA 1
ATOM 6688 C C . ARG A 1 933 ? 33.466 30.030 22.618 1.00 38.92 992 ARG A C 1
ATOM 6689 O O . ARG A 1 933 ? 32.438 29.410 22.352 1.00 38.41 992 ARG A O 1
ATOM 6697 N N . ALA A 1 934 ? 33.473 31.164 23.371 1.00 35.63 993 ALA A N 1
ATOM 6698 C CA . ALA A 1 934 ? 32.244 31.766 23.907 1.00 35.59 993 ALA A CA 1
ATOM 6699 C C . ALA A 1 934 ? 31.291 32.105 22.761 1.00 39.22 993 ALA A C 1
ATOM 6700 O O . ALA A 1 934 ? 30.093 31.887 22.898 1.00 40.15 993 ALA A O 1
ATOM 6702 N N . GLN A 1 935 ? 31.837 32.549 21.609 1.00 35.69 994 GLN A N 1
ATOM 6703 C CA . GLN A 1 935 ? 31.101 32.879 20.385 1.00 34.10 994 GLN A CA 1
ATOM 6704 C C . GLN A 1 935 ? 30.624 31.601 19.699 1.00 37.36 994 GLN A C 1
ATOM 6705 O O . GLN A 1 935 ? 29.461 31.529 19.311 1.00 34.20 994 GLN A O 1
ATOM 6711 N N . LEU A 1 936 ? 31.547 30.609 19.507 1.00 34.29 995 LEU A N 1
ATOM 6712 C CA . LEU A 1 936 ? 31.233 29.326 18.858 1.00 33.45 995 LEU A CA 1
ATOM 6713 C C . LEU A 1 936 ? 30.091 28.620 19.581 1.00 37.72 995 LEU A C 1
ATOM 6714 O O . LEU A 1 936 ? 29.249 27.982 18.936 1.00 36.82 995 LEU A O 1
ATOM 6719 N N . PHE A 1 937 ? 30.067 28.736 20.924 1.00 33.34 996 PHE A N 1
ATOM 6720 C CA . PHE A 1 937 ? 28.997 28.155 21.719 1.00 33.64 996 PHE A CA 1
ATOM 6721 C C . PHE A 1 937 ? 27.643 28.816 21.401 1.00 35.79 996 PHE A C 1
ATOM 6722 O O . PHE A 1 937 ? 26.702 28.103 21.084 1.00 35.24 996 PHE A O 1
ATOM 6730 N N . LEU A 1 938 ? 27.562 30.163 21.455 1.00 32.55 997 LEU A N 1
ATOM 6731 C CA . LEU A 1 938 ? 26.325 30.905 21.184 1.00 31.35 997 LEU A CA 1
ATOM 6732 C C . LEU A 1 938 ? 25.859 30.660 19.739 1.00 34.13 997 LEU A C 1
ATOM 6733 O O . LEU A 1 938 ? 24.669 30.405 19.508 1.00 33.03 997 LEU A O 1
ATOM 6738 N N . ARG A 1 939 ? 26.804 30.749 18.775 1.00 28.34 998 ARG A N 1
ATOM 6739 C CA . ARG A 1 939 ? 26.494 30.518 17.371 1.00 26.66 998 ARG A CA 1
ATOM 6740 C C . ARG A 1 939 ? 26.111 29.072 17.128 1.00 29.57 998 ARG A C 1
ATOM 6741 O O . ARG A 1 939 ? 25.226 28.810 16.318 1.00 30.05 998 ARG A O 1
ATOM 6749 N N . GLY A 1 940 ? 26.716 28.159 17.881 1.00 28.58 999 GLY A N 1
ATOM 6750 C CA . GLY A 1 940 ? 26.403 26.731 17.843 1.00 29.44 999 GLY A CA 1
ATOM 6751 C C . GLY A 1 940 ? 24.961 26.437 18.240 1.00 31.66 999 GLY A C 1
ATOM 6752 O O . GLY A 1 940 ? 24.330 25.553 17.657 1.00 31.32 999 GLY A O 1
ATOM 6753 N N . LEU A 1 941 ? 24.409 27.197 19.209 1.00 29.56 1000 LEU A N 1
ATOM 6754 C CA . LEU A 1 941 ? 23.004 27.026 19.621 1.00 29.74 1000 LEU A CA 1
ATOM 6755 C C . LEU A 1 941 ? 22.068 27.649 18.591 1.00 30.82 1000 LEU A C 1
ATOM 6756 O O . LEU A 1 941 ? 21.010 27.099 18.314 1.00 30.30 1000 LEU A O 1
ATOM 6761 N N . LEU A 1 942 ? 22.454 28.798 18.019 1.00 26.64 1001 LEU A N 1
ATOM 6762 C CA . LEU A 1 942 ? 21.602 29.475 17.046 1.00 26.41 1001 LEU A CA 1
ATOM 6763 C C . LEU A 1 942 ? 21.552 28.739 15.705 1.00 29.49 1001 LEU A C 1
ATOM 6764 O O . LEU A 1 942 ? 20.569 28.865 14.975 1.00 27.54 1001 LEU A O 1
ATOM 6769 N N . GLY A 1 943 ? 22.599 27.954 15.447 1.00 27.14 1002 GLY A N 1
ATOM 6770 C CA . GLY A 1 943 ? 22.774 27.167 14.236 1.00 29.69 1002 GLY A CA 1
ATOM 6771 C C . GLY A 1 943 ? 23.357 27.956 13.075 1.00 32.76 1002 GLY A C 1
ATOM 6772 O O . GLY A 1 943 ? 23.296 27.496 11.950 1.00 32.94 1002 GLY A O 1
ATOM 6773 N N . SER A 1 944 ? 23.932 29.147 13.336 1.00 29.79 1003 SER A N 1
ATOM 6774 C CA . SER A 1 944 ? 24.472 30.022 12.293 1.00 28.79 1003 SER A CA 1
ATOM 6775 C C . SER A 1 944 ? 26.036 30.077 12.158 1.00 30.41 1003 SER A C 1
ATOM 6776 O O . SER A 1 944 ? 26.558 31.066 11.630 1.00 29.69 1003 SER A O 1
ATOM 6779 N N . ILE A 1 945 ? 26.777 29.051 12.609 1.00 28.83 1004 ILE A N 1
ATOM 6780 C CA . ILE A 1 945 ? 28.260 29.061 12.425 1.00 29.71 1004 ILE A CA 1
ATOM 6781 C C . ILE A 1 945 ? 28.598 28.977 10.943 1.00 34.24 1004 ILE A C 1
ATOM 6782 O O . ILE A 1 945 ? 28.177 28.008 10.309 1.00 34.28 1004 ILE A O 1
ATOM 6787 N N . PRO A 1 946 ? 29.336 29.973 10.360 1.00 31.68 1005 PRO A N 1
ATOM 6788 C CA . PRO A 1 946 ? 29.667 29.909 8.922 1.00 32.85 1005 PRO A CA 1
ATOM 6789 C C . PRO A 1 946 ? 30.528 28.724 8.538 1.00 36.07 1005 PRO A C 1
ATOM 6790 O O . PRO A 1 946 ? 31.364 28.261 9.314 1.00 36.19 1005 PRO A O 1
ATOM 6794 N N . VAL A 1 947 ? 30.304 28.243 7.326 1.00 32.87 1006 VAL A N 1
ATOM 6795 C CA . VAL A 1 947 ? 31.036 27.123 6.762 1.00 33.34 1006 VAL A CA 1
ATOM 6796 C C . VAL A 1 947 ? 31.671 27.508 5.389 1.00 35.32 1006 VAL A C 1
ATOM 6797 O O . VAL A 1 947 ? 31.014 28.126 4.530 1.00 32.64 1006 VAL A O 1
ATOM 6801 N N . LEU A 1 948 ? 32.966 27.185 5.219 1.00 32.87 1007 LEU A N 1
ATOM 6802 C CA . LEU A 1 948 ? 33.682 27.476 3.983 1.00 33.30 1007 LEU A CA 1
ATOM 6803 C C . LEU A 1 948 ? 33.392 26.423 2.908 1.00 38.29 1007 LEU A C 1
ATOM 6804 O O . LEU A 1 948 ? 33.578 25.224 3.144 1.00 36.76 1007 LEU A O 1
ATOM 6809 N N . VAL A 1 949 ? 32.896 26.889 1.743 1.00 34.98 1008 VAL A N 1
ATOM 6810 C CA . VAL A 1 949 ? 32.558 26.022 0.597 1.00 36.19 1008 VAL A CA 1
ATOM 6811 C C . VAL A 1 949 ? 33.138 26.520 -0.755 1.00 40.49 1008 VAL A C 1
ATOM 6812 O O . VAL A 1 949 ? 33.334 27.724 -0.935 1.00 38.20 1008 VAL A O 1
ATOM 6816 N N . ASN A 1 950 ? 33.374 25.590 -1.705 1.00 39.82 1009 ASN A N 1
ATOM 6817 C CA . ASN A 1 950 ? 33.799 25.914 -3.074 1.00 41.09 1009 ASN A CA 1
ATOM 6818 C C . ASN A 1 950 ? 33.019 25.075 -4.140 1.00 47.06 1009 ASN A C 1
ATOM 6819 O O . ASN A 1 950 ? 33.343 25.126 -5.328 1.00 47.92 1009 ASN A O 1
ATOM 6824 N N . ARG A 1 951 ? 31.992 24.320 -3.690 1.00 43.30 1010 ARG A N 1
ATOM 6825 C CA . ARG A 1 951 ? 31.105 23.490 -4.516 1.00 43.72 1010 ARG A CA 1
ATOM 6826 C C . ARG A 1 951 ? 29.680 23.897 -4.143 1.00 46.30 1010 ARG A C 1
ATOM 6827 O O . ARG A 1 951 ? 29.299 23.751 -2.980 1.00 45.34 1010 ARG A O 1
ATOM 6835 N N . SER A 1 952 ? 28.916 24.461 -5.104 1.00 42.76 1011 SER A N 1
ATOM 6836 C CA . SER A 1 952 ? 27.544 24.942 -4.887 1.00 41.46 1011 SER A CA 1
ATOM 6837 C C . SER A 1 952 ? 26.484 23.850 -4.746 1.00 47.37 1011 SER A C 1
ATOM 6838 O O . SER A 1 952 ? 25.371 24.132 -4.309 1.00 46.44 1011 SER A O 1
ATOM 6841 N N . GLY A 1 953 ? 26.803 22.636 -5.174 1.00 48.40 1012 GLY A N 1
ATOM 6842 C CA . GLY A 1 953 ? 25.849 21.538 -5.134 1.00 50.73 1012 GLY A CA 1
ATOM 6843 C C . GLY A 1 953 ? 24.921 21.504 -6.327 1.00 59.71 1012 GLY A C 1
ATOM 6844 O O . GLY A 1 953 ? 23.945 20.750 -6.335 1.00 61.69 1012 GLY A O 1
ATOM 6845 N N . SER A 1 954 ? 25.211 22.330 -7.338 1.00 58.68 1013 SER A N 1
ATOM 6846 C CA . SER A 1 954 ? 24.475 22.357 -8.596 1.00 61.08 1013 SER A CA 1
ATOM 6847 C C . SER A 1 954 ? 24.976 21.158 -9.393 1.00 69.29 1013 SER A C 1
ATOM 6848 O O . SER A 1 954 ? 26.059 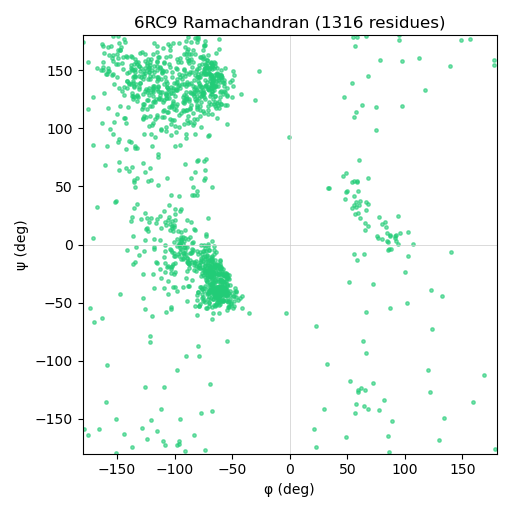20.650 -9.087 1.00 69.71 1013 SER A O 1
ATOM 6851 N N . ASP A 1 955 ? 24.219 20.710 -10.411 1.00 68.46 1014 ASP A N 1
ATOM 6852 C CA . ASP A 1 955 ? 24.702 19.624 -11.262 1.00 70.79 1014 ASP A CA 1
ATOM 6853 C C . ASP A 1 955 ? 25.840 20.221 -12.094 1.00 72.63 1014 ASP A C 1
ATOM 6854 O O . ASP A 1 955 ? 25.604 21.191 -12.823 1.00 71.80 1014 ASP A O 1
ATOM 6859 N N . SER A 1 956 ? 27.090 19.746 -11.823 1.00 67.82 1015 SER A N 1
ATOM 6860 C CA . SER A 1 956 ? 28.422 20.110 -12.374 1.00 66.83 1015 SER A CA 1
ATOM 6861 C C . SER A 1 956 ? 29.399 20.557 -11.284 1.00 67.47 1015 SER A C 1
ATOM 6862 O O . SER A 1 956 ? 30.585 20.230 -11.353 1.00 67.90 1015 SER A O 1
ATOM 6865 N N . ASN A 1 957 ? 28.904 21.321 -10.290 1.00 60.62 1016 ASN A N 1
ATOM 6866 C CA . ASN A 1 957 ? 29.719 21.815 -9.188 1.00 57.41 1016 ASN A CA 1
ATOM 6867 C C . ASN A 1 957 ? 29.246 21.176 -7.868 1.00 58.03 1016 ASN A C 1
ATOM 6868 O O . ASN A 1 957 ? 28.977 21.859 -6.883 1.00 54.30 1016 ASN A O 1
ATOM 6873 N N . LYS A 1 958 ? 29.144 19.847 -7.870 1.00 55.30 1017 LYS A N 1
ATOM 6874 C CA . LYS A 1 958 ? 28.689 19.088 -6.709 1.00 54.96 1017 LYS A CA 1
ATOM 6875 C C . LYS A 1 958 ? 29.854 18.509 -5.915 1.00 58.09 1017 LYS A C 1
ATOM 6876 O O . LYS A 1 958 ? 30.913 18.228 -6.471 1.00 57.76 1017 LYS A O 1
ATOM 6882 N N . PHE A 1 959 ? 29.646 18.327 -4.611 1.00 54.36 1018 PHE A N 1
ATOM 6883 C CA . PHE A 1 959 ? 30.587 17.672 -3.708 1.00 54.79 1018 PHE A CA 1
ATOM 6884 C C . PHE A 1 959 ? 30.033 16.256 -3.521 1.00 63.95 1018 PHE A C 1
ATOM 6885 O O . PHE A 1 959 ? 28.836 16.086 -3.275 1.00 64.50 1018 PHE A O 1
ATOM 6893 N N . GLN A 1 960 ? 30.879 15.252 -3.697 1.00 63.64 1019 GLN A N 1
ATOM 6894 C CA . GLN A 1 960 ? 30.474 13.856 -3.576 1.00 66.94 1019 GLN A CA 1
ATOM 6895 C C . GLN A 1 960 ? 31.217 13.255 -2.401 1.00 72.28 1019 GLN A C 1
ATOM 6896 O O . GLN A 1 960 ? 32.319 13.711 -2.097 1.00 71.40 1019 GLN A O 1
ATOM 6902 N N . ALA A 1 961 ? 30.647 12.202 -1.771 1.00 70.63 1020 ALA A N 1
ATOM 6903 C CA . ALA A 1 961 ? 31.274 11.483 -0.652 1.00 71.26 1020 ALA A CA 1
ATOM 6904 C C . ALA A 1 961 ? 32.668 10.918 -1.026 1.00 76.87 1020 ALA A C 1
ATOM 6905 O O . ALA A 1 961 ? 33.520 10.796 -0.148 1.00 77.90 1020 ALA A O 1
ATOM 6907 N N . THR A 1 962 ? 32.907 10.626 -2.329 1.00 72.74 1021 THR A N 1
ATOM 6908 C CA . THR A 1 962 ? 34.187 10.117 -2.855 1.00 73.95 1021 THR A CA 1
ATOM 6909 C C . THR A 1 962 ? 35.298 11.186 -2.804 1.00 76.92 1021 THR A C 1
ATOM 6910 O O . THR A 1 962 ? 36.483 10.848 -2.824 1.00 76.72 1021 THR A O 1
ATOM 6914 N N . ASP A 1 963 ? 34.906 12.470 -2.696 1.00 72.62 1022 ASP A N 1
ATOM 6915 C CA . ASP A 1 963 ? 35.827 13.606 -2.583 1.00 71.61 1022 ASP A CA 1
ATOM 6916 C C . ASP A 1 963 ? 36.395 13.719 -1.152 1.00 73.78 1022 ASP A C 1
ATOM 6917 O O . ASP A 1 963 ? 37.441 14.344 -0.962 1.00 72.80 1022 ASP A O 1
ATOM 6922 N N . GLN A 1 964 ? 35.711 13.107 -0.158 1.00 69.27 1023 GLN A N 1
ATOM 6923 C CA . GLN A 1 964 ? 36.093 13.178 1.254 1.00 68.14 1023 GLN A CA 1
ATOM 6924 C C . GLN A 1 964 ? 36.528 11.839 1.883 1.00 75.16 1023 GLN A C 1
ATOM 6925 O O . GLN A 1 964 ? 35.831 10.830 1.766 1.00 76.56 1023 GLN A O 1
ATOM 6931 N N . LYS A 1 965 ? 37.667 11.867 2.595 1.00 72.45 1024 LYS A N 1
ATOM 6932 C CA . LYS A 1 965 ? 38.215 10.754 3.364 1.00 75.24 1024 LYS A CA 1
ATOM 6933 C C . LYS A 1 965 ? 38.411 11.211 4.823 1.00 81.15 1024 LYS A C 1
ATOM 6934 O O . LYS A 1 965 ? 38.647 12.406 5.059 1.00 78.02 1024 LYS A O 1
ATOM 6940 N N A TRP A 1 966 ? 38.271 10.281 5.794 0.50 81.08 1025 TRP A N 1
ATOM 6941 N N B TRP A 1 966 ? 38.308 10.278 5.789 0.50 80.72 1025 TRP A N 1
ATOM 6942 C CA A TRP A 1 966 ? 38.401 10.589 7.226 0.50 81.09 1025 TRP A CA 1
ATOM 6943 C CA B TRP A 1 966 ? 38.432 10.603 7.213 0.50 80.49 1025 TRP A CA 1
ATOM 6944 C C A TRP A 1 966 ? 39.266 9.602 8.029 0.50 86.83 1025 TRP A C 1
ATOM 6945 C C B TRP A 1 966 ? 39.267 9.602 8.032 0.50 86.58 1025 TRP A C 1
ATOM 6946 O O A TRP A 1 966 ? 39.812 9.998 9.060 0.50 85.96 1025 TRP A O 1
ATOM 6947 O O B TRP A 1 966 ? 39.806 9.992 9.069 0.50 85.74 1025 TRP A O 1
ATOM 6968 N N . SER A 1 967 ? 39.393 8.339 7.571 1.00 85.66 1026 SER A N 1
ATOM 6969 C CA . SER A 1 967 ? 40.187 7.299 8.266 1.00 88.41 1026 SER A 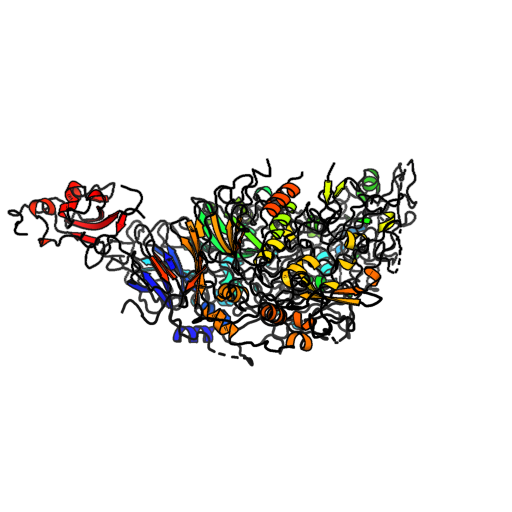CA 1
ATOM 6970 C C . SER A 1 967 ? 41.672 7.676 8.315 1.00 91.51 1026 SER A C 1
ATOM 6971 O O . SER A 1 967 ? 42.170 8.280 7.361 1.00 89.52 1026 SER A O 1
ATOM 6974 N N . TYR A 1 968 ? 42.361 7.370 9.439 1.00 89.10 1027 TYR A N 1
ATOM 6975 C CA . TYR A 1 968 ? 43.783 7.695 9.611 1.00 89.90 1027 TYR A CA 1
ATOM 6976 C C . TYR A 1 968 ? 44.675 7.037 8.534 1.00 93.53 1027 TYR A C 1
ATOM 6977 O O . TYR A 1 968 ? 45.690 7.626 8.158 1.00 92.89 1027 TYR A O 1
ATOM 6986 N N . THR A 1 969 ? 44.284 5.843 8.026 1.00 90.66 1028 THR A N 1
ATOM 6987 C CA . THR A 1 969 ? 45.003 5.140 6.952 1.00 91.97 1028 THR A CA 1
ATOM 6988 C C . THR A 1 969 ? 44.953 5.949 5.658 1.00 92.46 1028 THR A C 1
ATOM 6989 O O . THR A 1 969 ? 45.954 6.033 4.944 1.00 92.92 1028 THR A O 1
ATOM 6993 N N . ASP A 1 970 ? 43.789 6.561 5.377 1.00 84.74 1029 ASP A N 1
ATOM 6994 C CA . ASP A 1 970 ? 43.582 7.379 4.194 1.00 81.66 1029 ASP A CA 1
ATOM 6995 C C . ASP A 1 970 ? 44.278 8.730 4.348 1.00 81.86 1029 ASP A C 1
ATOM 6996 O O . ASP A 1 970 ? 44.889 9.219 3.391 1.00 80.66 1029 ASP A O 1
ATOM 7001 N N . LEU A 1 971 ? 44.209 9.317 5.561 1.00 76.05 1030 LEU A N 1
ATOM 7002 C CA . LEU A 1 971 ? 44.753 10.642 5.847 1.00 74.16 1030 LEU A CA 1
ATOM 7003 C C . LEU A 1 971 ? 46.277 10.705 6.048 1.00 82.38 1030 LEU A C 1
ATOM 7004 O O . LEU A 1 971 ? 46.881 11.694 5.628 1.00 80.85 1030 LEU A O 1
ATOM 7009 N N . HIS A 1 972 ? 46.900 9.688 6.673 1.00 83.56 1031 HIS A N 1
ATOM 7010 C CA . HIS A 1 972 ? 48.356 9.687 6.856 1.00 86.30 1031 HIS A CA 1
ATOM 7011 C C . HIS A 1 972 ? 49.047 9.614 5.487 1.00 91.77 1031 HIS A C 1
ATOM 7012 O O . HIS A 1 972 ? 50.001 10.355 5.247 1.00 91.54 1031 HIS A O 1
ATOM 7019 N N . SER A 1 973 ? 48.518 8.768 4.580 1.00 89.38 1032 SER A N 1
ATOM 7020 C CA . SER A 1 973 ? 49.017 8.582 3.214 1.00 89.74 1032 SER A CA 1
ATOM 7021 C C . SER A 1 973 ? 48.798 9.842 2.359 1.00 89.29 1032 SER A C 1
ATOM 7022 O O . SER A 1 973 ? 49.681 10.206 1.578 1.00 89.35 1032 SER A O 1
ATOM 7025 N N . ASP A 1 974 ? 47.633 10.507 2.514 1.00 81.58 1033 ASP A N 1
ATOM 7026 C CA . ASP A 1 974 ? 47.290 11.713 1.757 1.00 77.05 1033 ASP A CA 1
ATOM 7027 C C . ASP A 1 974 ? 46.304 12.594 2.545 1.00 75.93 1033 ASP A C 1
ATOM 7028 O O . ASP A 1 974 ? 45.085 12.398 2.474 1.00 74.43 1033 ASP A O 1
ATOM 7033 N N . GLN A 1 975 ? 46.847 13.584 3.276 1.00 70.08 1034 GLN A N 1
ATOM 7034 C CA . GLN A 1 975 ? 46.073 14.499 4.122 1.00 67.55 1034 GLN A CA 1
ATOM 7035 C C . GLN A 1 975 ? 45.230 15.539 3.363 1.00 67.60 1034 GLN A C 1
ATOM 7036 O O . GLN A 1 975 ? 44.408 16.194 3.997 1.00 66.77 1034 GLN A O 1
ATOM 7042 N N . THR A 1 976 ? 45.391 15.680 2.033 1.00 61.84 1035 THR A N 1
ATOM 7043 C CA . THR A 1 976 ? 44.568 16.614 1.238 1.00 59.35 1035 THR A CA 1
ATOM 7044 C C . THR A 1 976 ? 43.136 16.079 1.067 1.00 61.63 1035 THR A C 1
ATOM 7045 O O . THR A 1 976 ? 42.211 16.857 0.822 1.00 58.20 1035 THR A O 1
ATOM 7049 N N . LYS A 1 977 ? 42.962 14.743 1.220 1.00 61.31 1036 LYS A N 1
ATOM 7050 C CA . LYS A 1 977 ? 41.671 14.044 1.152 1.00 61.11 1036 LYS A CA 1
ATOM 7051 C C . LYS A 1 977 ? 40.760 14.427 2.328 1.00 65.11 1036 LYS A C 1
ATOM 7052 O O . LYS A 1 977 ? 39.549 14.170 2.289 1.00 65.53 1036 LYS A O 1
ATOM 7058 N N . LEU A 1 978 ? 41.342 15.071 3.359 1.00 60.27 1037 LEU A N 1
ATOM 7059 C CA . LEU A 1 978 ? 40.625 15.586 4.519 1.00 58.40 1037 LEU A CA 1
ATOM 7060 C C . LEU A 1 978 ? 39.782 16.823 4.128 1.00 58.88 1037 LEU A C 1
ATOM 7061 O O . LEU A 1 978 ? 38.719 17.044 4.704 1.00 57.69 1037 LEU A O 1
ATOM 7066 N N . ASN A 1 979 ? 40.261 17.611 3.154 1.00 54.08 1038 ASN A N 1
ATOM 7067 C CA . ASN A 1 979 ? 39.632 18.847 2.681 1.00 50.99 1038 ASN A CA 1
ATOM 7068 C C . ASN A 1 979 ? 39.673 19.940 3.744 1.00 51.03 1038 ASN A C 1
ATOM 7069 O O . ASN A 1 979 ? 38.748 20.736 3.842 1.00 48.07 1038 ASN A O 1
ATOM 7074 N N . LEU A 1 980 ? 40.759 19.977 4.539 1.00 47.10 1039 LEU A N 1
ATOM 7075 C CA . LEU A 1 980 ? 41.005 21.019 5.517 1.00 45.02 1039 LEU A CA 1
ATOM 7076 C C . LEU A 1 980 ? 41.455 22.299 4.760 1.00 47.66 1039 LEU A C 1
ATOM 7077 O O . LEU A 1 980 ? 42.531 22.297 4.169 1.00 48.18 1039 LEU A O 1
ATOM 7082 N N . PRO A 1 981 ? 40.703 23.417 4.757 1.00 42.92 1040 PRO A N 1
ATOM 7083 C CA . PRO A 1 981 ? 41.187 24.599 4.008 1.00 41.73 1040 PRO A CA 1
ATOM 7084 C C . PRO A 1 981 ? 42.447 25.222 4.606 1.00 46.70 1040 PRO A C 1
ATOM 7085 O O . PRO A 1 981 ? 43.404 25.467 3.879 1.00 48.11 1040 PRO A O 1
ATOM 7089 N N . ALA A 1 982 ? 42.459 25.421 5.936 1.00 43.47 1041 ALA A N 1
ATOM 7090 C CA . ALA A 1 982 ? 43.486 26.125 6.711 1.00 43.53 1041 ALA A CA 1
ATOM 7091 C C . ALA A 1 982 ? 43.690 27.550 6.100 1.00 45.71 1041 ALA A C 1
ATOM 7092 O O . ALA A 1 982 ? 44.779 28.101 6.114 1.00 45.53 1041 ALA A O 1
ATOM 7094 N N . TYR A 1 983 ? 42.600 28.122 5.543 1.00 42.18 1042 TYR A N 1
ATOM 7095 C CA . TYR A 1 983 ? 42.503 29.452 4.939 1.00 40.50 1042 TYR A CA 1
ATOM 7096 C C . TYR A 1 983 ? 41.069 29.763 4.538 1.00 41.81 1042 TYR A C 1
ATOM 7097 O O . TYR A 1 983 ? 40.523 29.115 3.652 1.00 40.93 1042 TYR A O 1
ATOM 7106 N N . GLY A 1 984 ? 40.484 30.781 5.160 1.00 38.92 1043 GLY A N 1
ATOM 7107 C CA . GLY A 1 984 ? 39.133 31.221 4.831 1.00 36.38 1043 GLY A CA 1
ATOM 7108 C C . GLY A 1 984 ? 38.036 30.750 5.754 1.00 40.28 1043 GLY A C 1
ATOM 7109 O O . GLY A 1 984 ? 36.978 31.391 5.798 1.00 37.52 1043 GLY A O 1
ATOM 7110 N N . GLU A 1 985 ? 38.251 29.619 6.493 1.00 37.91 1044 GLU A N 1
ATOM 7111 C CA . GLU A 1 985 ? 37.218 29.111 7.414 1.00 37.21 1044 GLU A CA 1
ATOM 7112 C C . GLU A 1 985 ? 37.171 29.871 8.758 1.00 38.74 1044 GLU A C 1
ATOM 7113 O O . GLU A 1 985 ? 38.003 30.746 9.026 1.00 37.90 1044 GLU A O 1
ATOM 7119 N N . VAL A 1 986 ? 36.209 29.499 9.607 1.00 34.44 1045 VAL A N 1
ATOM 7120 C CA . VAL A 1 986 ? 36.040 30.053 10.957 1.00 31.35 1045 VAL A CA 1
ATOM 7121 C C . VAL A 1 986 ? 37.184 29.507 11.778 1.00 37.72 1045 VAL A C 1
ATOM 7122 O O . VAL A 1 986 ? 37.507 28.316 11.656 1.00 37.81 1045 VAL A O 1
ATOM 7126 N N . ASN A 1 987 ? 37.858 30.375 12.553 1.00 35.72 1046 ASN A N 1
ATOM 7127 C CA . ASN A 1 987 ? 38.957 29.873 13.389 1.00 37.06 1046 ASN A CA 1
ATOM 7128 C C . ASN A 1 987 ? 38.421 28.976 14.537 1.00 41.29 1046 ASN A C 1
ATOM 7129 O O . ASN A 1 987 ? 37.269 29.150 14.997 1.00 39.88 1046 ASN A O 1
ATOM 7134 N N . GLY A 1 988 ? 39.255 28.029 14.976 1.00 40.41 1047 GLY A N 1
ATOM 7135 C CA . GLY A 1 988 ? 38.950 27.150 16.106 1.00 41.37 1047 GLY A CA 1
ATOM 7136 C C . GLY A 1 988 ? 38.050 25.949 15.856 1.00 45.85 1047 GLY A C 1
ATOM 7137 O O . GLY A 1 988 ? 37.511 25.369 16.802 1.00 45.49 1047 GLY A O 1
ATOM 7138 N N . LEU A 1 989 ? 37.880 25.554 14.596 1.00 41.84 1048 LEU A N 1
ATOM 7139 C CA . LEU A 1 989 ? 37.070 24.378 14.263 1.00 41.16 1048 LEU A CA 1
ATOM 7140 C C . LEU A 1 989 ? 37.642 23.675 13.037 1.00 45.40 1048 LEU A C 1
ATOM 7141 O O . LEU A 1 989 ? 38.500 24.255 12.356 1.00 44.69 1048 LEU A O 1
ATOM 7146 N N . LEU A 1 990 ? 37.127 22.456 12.735 1.00 41.82 1049 LEU A N 1
ATOM 7147 C CA . LEU A 1 990 ? 37.502 21.655 11.568 1.00 42.39 1049 LEU A CA 1
ATOM 7148 C C . LEU A 1 990 ? 36.377 21.791 10.522 1.00 43.24 1049 LEU A C 1
ATOM 7149 O O . LEU A 1 990 ? 35.306 21.206 10.702 1.00 41.14 1049 LEU A O 1
ATOM 7154 N N . ASN A 1 991 ? 36.614 22.602 9.462 1.00 39.05 1050 ASN A N 1
ATOM 7155 C CA . ASN A 1 991 ? 35.631 22.903 8.407 1.00 37.37 1050 ASN A CA 1
ATOM 7156 C C . ASN A 1 991 ? 35.023 21.657 7.709 1.00 41.94 1050 ASN A C 1
ATOM 7157 O O . ASN A 1 991 ? 33.800 21.613 7.610 1.00 40.46 1050 ASN A O 1
ATOM 7162 N N . PRO A 1 992 ? 35.788 20.636 7.238 1.00 41.24 1051 PRO A N 1
ATOM 7163 C CA . PRO A 1 992 ? 35.135 19.484 6.590 1.00 42.42 1051 PRO A CA 1
ATOM 7164 C C . PRO A 1 992 ? 34.222 18.685 7.524 1.00 46.63 1051 PRO A C 1
ATOM 7165 O O . PRO A 1 992 ? 33.295 18.021 7.060 1.00 46.76 1051 PRO A O 1
ATOM 7169 N N . ALA A 1 993 ? 34.477 18.755 8.839 1.00 43.44 1052 ALA A N 1
ATOM 7170 C CA . ALA A 1 993 ? 33.621 18.143 9.858 1.00 43.11 1052 ALA A CA 1
ATOM 7171 C C . ALA A 1 993 ? 32.299 18.926 9.949 1.00 44.92 1052 ALA A C 1
ATOM 7172 O O . ALA A 1 993 ? 31.232 18.326 10.059 1.00 44.57 1052 ALA A O 1
ATOM 7174 N N . LEU A 1 994 ? 32.381 20.267 9.896 1.00 40.63 1053 LEU A N 1
ATOM 7175 C CA . LEU A 1 994 ? 31.222 21.138 9.933 1.00 39.22 1053 LEU A CA 1
ATOM 7176 C C . LEU A 1 994 ? 30.385 20.985 8.646 1.00 42.99 1053 LEU A C 1
ATOM 7177 O O . LEU A 1 994 ? 29.151 20.879 8.731 1.00 42.78 1053 LEU A O 1
ATOM 7182 N N . VAL A 1 995 ? 31.059 20.906 7.476 1.00 39.69 1054 VAL A N 1
ATOM 7183 C CA . VAL A 1 995 ? 30.421 20.647 6.175 1.00 39.88 1054 VAL A CA 1
ATOM 7184 C C . VAL A 1 995 ? 29.564 19.359 6.349 1.00 44.41 1054 VAL A C 1
ATOM 7185 O O . VAL A 1 995 ? 28.365 19.352 6.022 1.00 42.30 1054 VAL A O 1
ATOM 7189 N N . GLU A 1 996 ? 30.178 18.307 6.933 1.00 43.17 1055 GLU A N 1
ATOM 7190 C CA . GLU A 1 996 ? 29.519 17.022 7.169 1.00 44.77 1055 GLU A CA 1
ATOM 7191 C C . GLU A 1 996 ? 28.302 17.111 8.118 1.00 46.63 1055 GLU A C 1
ATOM 7192 O O . GLU A 1 996 ? 27.323 16.398 7.889 1.00 47.34 1055 GLU A O 1
ATOM 7198 N N . THR A 1 997 ? 28.356 17.953 9.172 1.00 41.21 1056 THR A N 1
ATOM 7199 C CA . THR A 1 997 ? 27.216 18.106 10.082 1.00 39.60 1056 THR A CA 1
ATOM 7200 C C . THR A 1 997 ? 26.022 18.688 9.299 1.00 42.09 1056 THR A C 1
ATOM 7201 O O . THR A 1 997 ? 24.907 18.156 9.365 1.00 41.66 1056 THR A O 1
ATOM 7205 N N . TYR A 1 998 ? 26.271 19.775 8.561 1.00 38.09 1057 TYR A N 1
ATOM 7206 C CA . TYR A 1 998 ? 25.253 20.500 7.797 1.00 37.33 1057 TYR A CA 1
ATOM 7207 C C . TYR A 1 998 ? 24.704 19.773 6.577 1.00 42.91 1057 TYR A C 1
ATOM 7208 O O . TYR A 1 998 ? 23.481 19.726 6.388 1.00 43.28 1057 TYR A O 1
ATOM 7217 N N . PHE A 1 999 ? 25.597 19.248 5.731 1.00 40.16 1058 PHE A N 1
ATOM 7218 C CA . PHE A 1 999 ? 25.224 18.715 4.436 1.00 40.44 1058 PHE A CA 1
ATOM 7219 C C . PHE A 1 999 ? 25.216 17.200 4.318 1.00 46.25 1058 PHE A C 1
ATOM 7220 O O . PHE A 1 999 ? 24.565 16.691 3.403 1.00 48.34 1058 PHE A O 1
ATOM 7228 N N . GLY A 1 1000 ? 25.894 16.502 5.232 1.00 41.22 1059 GLY A N 1
ATOM 7229 C CA . GLY A 1 1000 ? 25.928 15.047 5.289 1.00 43.07 1059 GLY A CA 1
ATOM 7230 C C . GLY A 1 1000 ? 26.232 14.349 3.977 1.00 51.56 1059 GLY A C 1
ATOM 7231 O O . GLY A 1 1000 ? 25.544 13.386 3.637 1.00 53.69 1059 GLY A O 1
ATOM 7232 N N . ASN A 1 1001 ? 27.256 14.835 3.230 1.00 47.59 1060 ASN A N 1
ATOM 7233 C CA . ASN A 1 1001 ? 27.675 14.267 1.937 1.00 49.72 1060 ASN A CA 1
ATOM 7234 C C . ASN A 1 1001 ? 28.090 12.796 2.051 1.00 57.99 1060 ASN A C 1
ATOM 7235 O O . ASN A 1 1001 ? 27.781 11.996 1.154 1.00 58.68 1060 ASN A O 1
ATOM 7240 N N . THR A 1 1002 ? 28.784 12.450 3.155 1.00 56.00 1061 THR A N 1
ATOM 7241 C CA . THR A 1 1002 ? 29.245 11.094 3.451 1.00 59.35 1061 THR A CA 1
ATOM 7242 C C . THR A 1 1002 ? 28.069 10.159 3.836 1.00 65.00 1061 THR A C 1
ATOM 7243 O O . THR A 1 1002 ? 27.923 9.097 3.221 1.00 66.18 1061 THR A O 1
ATOM 7247 N N . ARG A 1 1003 ? 27.256 10.547 4.851 1.00 61.27 1062 ARG A N 1
ATOM 7248 C CA . ARG A 1 1003 ? 26.156 9.716 5.361 1.00 63.14 1062 ARG A CA 1
ATOM 7249 C C . ARG A 1 1003 ? 25.036 9.476 4.329 1.00 72.31 1062 ARG A C 1
ATOM 7250 O O . ARG A 1 1003 ? 24.585 8.337 4.207 1.00 73.94 1062 ARG A O 1
ATOM 7258 N N . ALA A 1 1004 ? 24.620 10.518 3.567 1.00 72.05 1063 ALA A N 1
ATOM 7259 C CA . ALA A 1 1004 ? 23.576 10.386 2.540 1.00 74.73 1063 ALA A CA 1
ATOM 7260 C C . ALA A 1 1004 ? 24.072 9.551 1.352 1.00 85.55 1063 ALA A C 1
ATOM 7261 O O . ALA A 1 1004 ? 23.305 8.761 0.791 1.00 87.19 1063 ALA A O 1
ATOM 7263 N N . GLY A 1 1005 ? 25.364 9.675 1.043 1.00 85.21 1064 GLY A N 1
ATOM 7264 C CA . GLY A 1 1005 ? 26.021 8.893 0.002 1.00 88.71 1064 GLY A CA 1
ATOM 7265 C C . GLY A 1 1005 ? 26.437 7.531 0.523 1.00 99.65 1064 GLY A C 1
ATOM 7266 O O . GLY A 1 1005 ? 27.551 7.065 0.255 1.00 100.65 1064 GLY A O 1
ATOM 7267 N N . GLY A 1 1006 ? 25.537 6.909 1.283 1.00 100.56 1065 GLY A N 1
ATOM 7268 C CA . GLY A 1 1006 ? 25.731 5.600 1.892 1.00 104.81 1065 GLY A CA 1
ATOM 7269 C C . GLY A 1 1006 ? 24.438 4.840 2.110 1.00 113.96 1065 GLY A C 1
ATOM 7270 O O . GLY A 1 1006 ? 24.303 4.135 3.115 1.00 114.68 1065 GLY A O 1
ATOM 7271 N N . SER A 1 1007 ? 23.478 4.977 1.157 1.00 113.40 1066 SER A N 1
ATOM 7272 C CA . SER A 1 1007 ? 22.168 4.307 1.173 1.00 115.76 1066 SER A CA 1
ATOM 7273 C C . SER A 1 1007 ? 21.453 4.320 -0.186 1.00 122.12 1066 SER A C 1
ATOM 7274 O O . SER A 1 1007 ? 21.619 5.258 -0.973 1.00 119.86 1066 SER A O 1
ATOM 7277 N N . GLY A 1 1008 ? 20.651 3.280 -0.423 1.00 122.77 1067 GLY A N 1
ATOM 7278 C CA . GLY A 1 1008 ? 19.815 3.135 -1.611 1.00 124.07 1067 GLY A CA 1
ATOM 7279 C C . GLY A 1 1008 ? 18.540 3.949 -1.464 1.00 126.65 1067 GLY A C 1
ATOM 7280 O O . GLY A 1 1008 ? 18.173 4.696 -2.377 1.00 125.14 1067 GLY A O 1
ATOM 7281 N N . SER A 1 1009 ? 17.865 3.825 -0.290 1.00 123.06 1068 SER A N 1
ATOM 7282 C CA . SER A 1 1009 ? 16.643 4.561 0.053 1.00 121.29 1068 SER A CA 1
ATOM 7283 C C . SER A 1 1009 ? 16.986 6.043 0.263 1.00 119.97 1068 SER A C 1
ATOM 7284 O O . SER A 1 1009 ? 17.409 6.449 1.352 1.00 117.35 1068 SER A O 1
ATOM 7287 N N . ASN A 1 1010 ? 16.830 6.823 -0.832 1.00 114.46 1069 ASN A N 1
ATOM 7288 C CA . ASN A 1 1010 ? 17.109 8.251 -1.058 1.00 110.05 1069 ASN A CA 1
ATOM 7289 C C . ASN A 1 1010 ? 18.070 8.343 -2.264 1.00 111.91 1069 ASN A C 1
ATOM 7290 O O . ASN A 1 1010 ? 17.628 8.682 -3.363 1.00 111.51 1069 ASN A O 1
ATOM 7295 N N . THR A 1 1011 ? 19.360 7.958 -2.048 1.00 106.72 1070 THR A N 1
ATOM 7296 C CA . THR A 1 1011 ? 20.526 7.944 -2.951 1.00 105.66 1070 THR A CA 1
ATOM 7297 C C . THR A 1 1011 ? 20.759 9.380 -3.556 1.00 104.14 1070 THR A C 1
ATOM 7298 O O . THR A 1 1011 ? 19.959 9.878 -4.349 1.00 103.52 1070 THR A O 1
ATOM 7302 N N . THR A 1 1012 ? 21.857 10.039 -3.107 1.00 96.52 1071 THR A N 1
ATOM 7303 C CA . THR A 1 1012 ? 22.287 11.411 -3.453 1.00 92.89 1071 THR A CA 1
ATOM 7304 C C . THR A 1 1012 ? 21.121 12.394 -3.172 1.00 92.22 1071 THR A C 1
ATOM 7305 O O . THR A 1 1012 ? 20.677 13.147 -4.047 1.00 91.95 1071 THR A O 1
ATOM 7309 N N . SER A 1 1013 ? 20.613 12.325 -1.927 1.00 84.35 1072 SER A N 1
ATOM 7310 C CA . SER A 1 1013 ? 19.554 13.163 -1.364 1.00 80.25 1072 SER A CA 1
ATOM 7311 C C . SER A 1 1013 ? 20.183 14.399 -0.730 1.00 76.01 1072 SER A C 1
ATOM 7312 O O . SER A 1 1013 ? 19.485 15.377 -0.462 1.00 73.25 1072 SER A O 1
ATOM 7315 N N . SER A 1 1014 ? 21.514 14.347 -0.512 1.00 68.42 1073 SER A N 1
ATOM 7316 C CA . SER A 1 1014 ? 22.358 15.405 0.036 1.00 64.13 1073 SER A CA 1
ATOM 7317 C C . SER A 1 1014 ? 22.345 16.610 -0.915 1.00 64.87 1073 SER A C 1
ATOM 7318 O O . SER A 1 1014 ? 22.332 16.398 -2.138 1.00 65.93 1073 SER A O 1
ATOM 7321 N N . PRO A 1 1015 ? 22.415 17.870 -0.413 1.00 56.72 1074 PRO A N 1
ATOM 7322 C CA . PRO A 1 1015 ? 22.465 19.024 -1.343 1.00 54.59 1074 PRO A CA 1
ATOM 7323 C C . PRO A 1 1015 ? 23.718 19.100 -2.239 1.00 56.14 1074 PRO A C 1
ATOM 7324 O O . PRO A 1 1015 ? 23.690 19.802 -3.249 1.00 56.01 1074 PRO A O 1
ATOM 7328 N N . GLY A 1 1016 ? 24.779 18.376 -1.878 1.00 50.56 1075 GLY A N 1
ATOM 7329 C CA . GLY A 1 1016 ? 26.026 18.322 -2.642 1.00 50.08 1075 GLY A CA 1
ATOM 7330 C C . GLY A 1 1016 ? 26.934 19.524 -2.471 1.00 51.27 1075 GLY A C 1
ATOM 7331 O O . GLY A 1 1016 ? 27.745 19.810 -3.353 1.00 51.23 1075 GLY A O 1
ATOM 7332 N N . ILE A 1 1017 ? 26.788 20.248 -1.345 1.00 45.12 1076 ILE A N 1
ATOM 7333 C CA . ILE A 1 1017 ? 27.575 21.436 -0.998 1.00 42.87 1076 ILE A CA 1
ATOM 7334 C C . ILE A 1 1017 ? 28.786 21.024 -0.124 1.00 45.07 1076 ILE A C 1
ATOM 7335 O O . ILE A 1 1017 ? 28.645 20.202 0.777 1.00 43.40 1076 ILE A O 1
ATOM 7340 N N . GLY A 1 1018 ? 29.949 21.615 -0.391 1.00 41.09 1077 GLY A N 1
ATOM 7341 C CA . GLY A 1 1018 ? 31.138 21.353 0.407 1.00 40.91 1077 GLY A CA 1
ATOM 7342 C C . GLY A 1 1018 ? 32.371 22.069 -0.065 1.00 42.78 1077 GLY A C 1
ATOM 7343 O O . GLY A 1 1018 ? 32.309 22.871 -1.003 1.00 42.49 1077 GLY A O 1
ATOM 7344 N N . PHE A 1 1019 ? 33.502 21.784 0.602 1.00 40.15 1078 PHE A N 1
ATOM 7345 C CA . PHE A 1 1019 ? 34.819 22.313 0.240 1.00 39.63 1078 PHE A CA 1
ATOM 7346 C C . PHE A 1 1019 ? 35.717 21.170 -0.167 1.00 46.73 1078 PHE A C 1
ATOM 7347 O O . PHE A 1 1019 ? 35.920 20.233 0.617 1.00 46.65 1078 PHE A O 1
ATOM 7355 N N . LYS A 1 1020 ? 36.297 21.259 -1.382 1.00 43.86 1079 LYS A N 1
ATOM 7356 C CA . LYS A 1 1020 ? 37.248 20.258 -1.856 1.00 45.99 1079 LYS A CA 1
ATOM 7357 C C . LYS A 1 1020 ? 38.596 20.929 -2.120 1.00 49.55 1079 LYS A C 1
ATOM 7358 O O . LYS A 1 1020 ? 38.636 21.999 -2.726 1.00 48.67 1079 LYS A O 1
ATOM 7364 N N . ILE A 1 1021 ? 39.689 20.301 -1.672 1.00 47.77 1080 ILE A N 1
ATOM 7365 C CA . ILE A 1 1021 ? 41.056 20.783 -1.902 1.00 48.86 1080 ILE A CA 1
ATOM 7366 C C . ILE A 1 1021 ? 41.300 20.890 -3.423 1.00 54.39 1080 ILE A C 1
ATOM 7367 O O . ILE A 1 1021 ? 40.989 19.936 -4.144 1.00 54.90 1080 ILE A O 1
ATOM 7372 N N . PRO A 1 1022 ? 41.805 22.045 -3.929 1.00 51.10 1081 PRO A N 1
ATOM 7373 C CA . PRO A 1 1022 ? 42.008 22.175 -5.381 1.00 51.81 1081 PRO A CA 1
ATOM 7374 C C . PRO A 1 1022 ? 43.108 21.255 -5.921 1.00 59.06 1081 PRO A C 1
ATOM 7375 O O . PRO A 1 1022 ? 44.126 21.055 -5.261 1.00 56.99 1081 PRO A O 1
ATOM 7379 N N . GLU A 1 1023 ? 42.851 20.646 -7.091 1.00 60.84 1082 GLU A N 1
ATOM 7380 C CA . GLU A 1 1023 ? 43.774 19.739 -7.800 1.00 65.33 1082 GLU A CA 1
ATOM 7381 C C . GLU A 1 1023 ? 44.564 20.495 -8.865 1.00 71.36 1082 GLU A C 1
ATOM 7382 O O . GLU A 1 1023 ? 44.272 21.661 -9.142 1.00 69.41 1082 GLU A O 1
ATOM 7388 N N . GLN A 1 1024 ? 45.533 19.799 -9.491 1.00 72.02 1083 GLN A N 1
ATOM 7389 C CA . GLN A 1 1024 ? 46.357 20.256 -10.620 1.00 73.07 1083 GLN A CA 1
ATOM 7390 C C . GLN A 1 1024 ? 47.029 21.612 -10.362 1.00 76.81 1083 GLN A C 1
ATOM 7391 O O . GLN A 1 1024 ? 47.850 21.743 -9.444 1.00 77.00 1083 GLN A O 1
ATOM 7397 N N . ASN A 1 1025 ? 46.672 22.604 -11.191 1.00 72.49 1084 ASN A N 1
ATOM 7398 C CA . ASN A 1 1025 ? 47.101 23.994 -11.125 1.00 71.43 1084 ASN A CA 1
ATOM 7399 C C . ASN A 1 1025 ? 45.840 24.879 -11.047 1.00 72.65 1084 ASN A C 1
ATOM 7400 O O . ASN A 1 1025 ? 45.919 26.100 -11.201 1.00 71.88 1084 ASN A O 1
ATOM 7405 N N . ASN A 1 1026 ? 44.683 24.243 -10.751 1.00 67.08 1085 ASN A N 1
ATOM 7406 C CA . ASN A 1 1026 ? 43.385 24.895 -10.589 1.00 64.38 1085 ASN A CA 1
ATOM 7407 C C . ASN A 1 1026 ? 43.344 25.633 -9.249 1.00 64.51 1085 ASN A C 1
ATOM 7408 O O . ASN A 1 1026 ? 43.970 25.191 -8.282 1.00 64.30 1085 ASN A O 1
ATOM 7413 N N . ASP A 1 1027 ? 42.591 26.747 -9.198 1.00 56.95 1086 ASP A N 1
ATOM 7414 C CA . ASP A 1 1027 ? 42.424 27.572 -8.000 1.00 54.13 1086 ASP A CA 1
ATOM 7415 C C . ASP A 1 1027 ? 41.146 27.214 -7.301 1.00 54.36 1086 ASP A C 1
ATOM 7416 O O . ASP A 1 1027 ? 40.166 26.863 -7.951 1.00 55.68 1086 ASP A O 1
ATOM 7421 N N . SER A 1 1028 ? 41.120 27.396 -5.990 1.00 46.96 1087 SER A N 1
ATOM 7422 C CA . SER A 1 1028 ? 39.912 27.232 -5.210 1.00 43.92 1087 SER A CA 1
ATOM 7423 C C . SER A 1 1028 ? 39.395 28.632 -4.941 1.00 42.90 1087 SER A C 1
ATOM 7424 O O . SER A 1 1028 ? 40.121 29.455 -4.387 1.00 41.98 1087 SER A O 1
ATOM 7427 N N . LYS A 1 1029 ? 38.170 28.920 -5.368 1.00 37.04 1088 LYS A N 1
ATOM 7428 C CA . LYS A 1 1029 ? 37.547 30.212 -5.089 1.00 34.57 1088 LYS A CA 1
ATOM 7429 C C . LYS A 1 1029 ? 36.437 29.868 -4.142 1.00 39.30 1088 LYS A C 1
ATOM 7430 O O . LYS A 1 1029 ? 35.434 29.290 -4.553 1.00 40.18 1088 LYS A O 1
ATOM 7436 N N . ALA A 1 1030 ? 36.694 30.078 -2.844 1.00 35.44 1089 ALA A N 1
ATOM 7437 C CA . ALA A 1 1030 ? 35.805 29.713 -1.756 1.00 35.03 1089 ALA A CA 1
ATOM 7438 C C . ALA A 1 1030 ? 35.148 30.897 -1.063 1.00 37.24 1089 ALA A C 1
ATOM 7439 O O . ALA A 1 1030 ? 35.625 32.033 -1.144 1.00 36.61 1089 ALA A O 1
ATOM 7441 N N . THR A 1 1031 ? 34.009 30.619 -0.432 1.00 33.70 1090 THR A N 1
ATOM 7442 C CA . THR A 1 1031 ? 33.258 31.570 0.370 1.00 31.72 1090 THR A CA 1
ATOM 7443 C C . THR A 1 1031 ? 32.678 30.899 1.596 1.00 35.62 1090 THR A C 1
ATOM 7444 O O . THR A 1 1031 ? 32.302 29.723 1.574 1.00 35.60 1090 THR A O 1
ATOM 7448 N N . LEU A 1 1032 ? 32.579 31.677 2.668 1.00 31.75 1091 LEU A N 1
ATOM 7449 C CA . LEU A 1 1032 ? 31.887 31.263 3.859 1.00 31.23 1091 LEU A CA 1
ATOM 7450 C C . LEU A 1 1032 ? 30.410 31.438 3.529 1.00 34.18 1091 LEU A C 1
ATOM 7451 O O . LEU A 1 1032 ? 30.054 32.337 2.770 1.00 32.72 1091 LEU A O 1
ATOM 7456 N N . ILE A 1 1033 ? 29.564 30.542 4.026 1.00 31.32 1092 ILE A N 1
ATOM 7457 C CA . ILE A 1 1033 ? 28.094 30.594 3.864 1.00 29.07 1092 ILE A CA 1
ATOM 7458 C C . ILE A 1 1033 ? 27.495 30.140 5.207 1.00 33.63 1092 ILE A C 1
ATOM 7459 O O . ILE A 1 1033 ? 28.184 29.494 6.004 1.00 31.06 1092 ILE A O 1
ATOM 7464 N N . THR A 1 1034 ? 26.211 30.454 5.444 1.00 32.69 1093 THR A N 1
ATOM 7465 C CA . THR A 1 1034 ? 25.486 29.907 6.588 1.00 34.72 1093 THR A CA 1
ATOM 7466 C C . THR A 1 1034 ? 24.456 28.953 5.979 1.00 40.17 1093 THR A C 1
ATOM 7467 O O . THR A 1 1034 ? 24.056 29.170 4.820 1.00 37.28 1093 THR A O 1
ATOM 7471 N N . PRO A 1 1035 ? 24.068 27.874 6.707 1.00 38.25 1094 PRO A N 1
ATOM 7472 C CA . PRO A 1 1035 ? 23.059 26.943 6.174 1.00 37.94 1094 PRO A CA 1
ATOM 7473 C C . PRO A 1 1035 ? 21.633 27.496 5.976 1.00 37.91 1094 PRO A C 1
ATOM 7474 O O . PRO A 1 1035 ? 20.788 26.792 5.422 1.00 38.40 1094 PRO A O 1
ATOM 7478 N N . GLY A 1 1036 ? 21.363 28.734 6.385 1.00 32.06 1095 GLY A N 1
ATOM 7479 C CA . GLY A 1 1036 ? 20.065 29.360 6.130 1.00 30.24 1095 GLY A CA 1
ATOM 7480 C C . GLY A 1 1036 ? 19.085 29.535 7.273 1.00 32.52 1095 GLY A C 1
ATOM 7481 O O . GLY A 1 1036 ? 17.981 30.061 7.053 1.00 32.73 1095 GLY A O 1
ATOM 7482 N N . LEU A 1 1037 ? 19.462 29.110 8.495 1.00 27.70 1096 LEU A N 1
ATOM 7483 C CA . LEU A 1 1037 ? 18.617 29.271 9.705 1.00 27.42 1096 LEU A CA 1
ATOM 7484 C C . LEU A 1 1037 ? 18.576 30.744 10.031 1.00 31.11 1096 LEU A C 1
ATOM 7485 O O . LEU A 1 1037 ? 19.564 31.469 9.765 1.00 29.62 1096 LEU A O 1
ATOM 7490 N N . ALA A 1 1038 ? 17.408 31.211 10.502 1.00 29.62 1097 ALA A N 1
ATOM 7491 C CA . ALA A 1 1038 ? 17.155 32.627 10.749 1.00 29.87 1097 ALA A CA 1
ATOM 7492 C C . ALA A 1 1038 ? 17.145 33.035 12.228 1.00 31.88 1097 ALA A C 1
ATOM 7493 O O . ALA A 1 1038 ? 16.625 34.094 12.564 1.00 30.23 1097 ALA A O 1
ATOM 7495 N N . TRP A 1 1039 ? 17.775 32.238 13.101 1.00 28.62 1098 TRP A N 1
ATOM 7496 C CA . TRP A 1 1039 ? 17.865 32.581 14.511 1.00 26.85 1098 TRP A CA 1
ATOM 7497 C C . TRP A 1 1039 ? 19.009 33.562 14.716 1.00 30.55 1098 TRP A C 1
ATOM 7498 O O . TRP A 1 1039 ? 20.086 33.389 14.142 1.00 31.48 1098 TRP A O 1
ATOM 7509 N N . THR A 1 1040 ? 18.759 34.611 15.514 1.00 26.41 1099 THR A N 1
ATOM 7510 C CA . THR A 1 1040 ? 19.754 35.653 15.795 1.00 26.63 1099 THR A CA 1
ATOM 7511 C C . THR A 1 1040 ? 20.206 35.650 17.268 1.00 28.56 1099 THR A C 1
ATOM 7512 O O . THR A 1 1040 ? 19.471 35.178 18.127 1.00 27.44 1099 THR A O 1
ATOM 7516 N N . PRO A 1 1041 ? 21.349 36.265 17.615 1.00 27.17 1100 PRO A N 1
ATOM 7517 C CA . PRO A 1 1041 ? 21.734 36.310 19.049 1.00 26.94 1100 PRO A CA 1
ATOM 7518 C C . PRO A 1 1041 ? 20.865 37.242 19.900 1.00 29.45 1100 PRO A C 1
ATOM 7519 O O . PRO A 1 1041 ? 21.092 37.365 21.097 1.00 27.85 1100 PRO A O 1
ATOM 7523 N N . GLN A 1 1042 ? 19.861 37.898 19.275 1.00 26.48 1101 GLN A N 1
ATOM 7524 C CA . GLN A 1 1042 ? 18.886 38.748 19.987 1.00 24.95 1101 GLN A CA 1
ATOM 7525 C C . GLN A 1 1042 ? 17.608 37.923 20.278 1.00 27.32 1101 GLN A C 1
ATOM 7526 O O . GLN A 1 1042 ? 16.655 38.415 20.863 1.00 25.36 1101 GLN A O 1
ATOM 7532 N N . ASP A 1 1043 ? 17.599 36.655 19.860 1.00 24.37 1102 ASP A N 1
ATOM 7533 C CA . ASP A 1 1043 ? 16.447 35.777 20.063 1.00 23.49 1102 ASP A CA 1
ATOM 7534 C C . ASP A 1 1043 ? 16.535 35.296 21.502 1.00 26.78 1102 ASP A C 1
ATOM 7535 O O . ASP A 1 1043 ? 16.848 34.139 21.781 1.00 26.17 1102 ASP A O 1
ATOM 7540 N N . VAL A 1 1044 ? 16.233 36.215 22.418 1.00 21.39 1103 VAL A N 1
ATOM 7541 C CA . VAL A 1 1044 ? 16.337 35.999 23.860 1.00 22.46 1103 VAL A CA 1
ATOM 7542 C C . VAL A 1 1044 ? 14.960 36.185 24.512 1.00 27.33 1103 VAL A C 1
ATOM 7543 O O . VAL A 1 1044 ? 14.381 37.258 24.439 1.00 27.58 1103 VAL A O 1
ATOM 7547 N N . GLY A 1 1045 ? 14.475 35.130 25.140 1.00 23.95 1104 GLY A N 1
ATOM 7548 C CA . GLY A 1 1045 ? 13.202 35.073 25.847 1.00 22.23 1104 GLY A CA 1
ATOM 7549 C C . GLY A 1 1045 ? 13.255 35.672 27.243 1.00 28.25 1104 GLY A C 1
ATOM 7550 O O . GLY A 1 1045 ? 14.308 36.133 27.691 1.00 26.15 1104 GLY A O 1
ATOM 7551 N N . ASN A 1 1046 ? 12.113 35.698 27.938 1.00 25.72 1105 ASN A N 1
ATOM 7552 C CA . ASN A 1 1046 ? 12.052 36.227 29.308 1.00 26.04 1105 ASN A CA 1
ATOM 7553 C C . ASN A 1 1046 ? 12.786 35.290 30.315 1.00 30.22 1105 ASN A C 1
ATOM 7554 O O . ASN A 1 1046 ? 12.828 34.074 30.118 1.00 27.54 1105 ASN A O 1
ATOM 7559 N N . LEU A 1 1047 ? 13.386 35.887 31.366 1.00 27.29 1106 LEU A N 1
ATOM 7560 C CA . LEU A 1 1047 ? 14.146 35.190 32.395 1.00 27.41 1106 LEU A CA 1
ATOM 7561 C C . LEU A 1 1047 ? 13.195 34.609 33.434 1.00 31.50 1106 LEU A C 1
ATOM 7562 O O . LEU A 1 1047 ? 12.354 35.326 33.955 1.00 31.38 1106 LEU A O 1
ATOM 7567 N N . VAL A 1 1048 ? 13.301 33.302 33.674 1.00 28.51 1107 VAL A N 1
ATOM 7568 C CA . VAL A 1 1048 ? 12.474 32.553 34.635 1.00 29.80 1107 VAL A CA 1
ATOM 7569 C C . VAL A 1 1048 ? 13.379 31.955 35.725 1.00 34.62 1107 VAL A C 1
ATOM 7570 O O . VAL A 1 1048 ? 14.581 31.744 35.503 1.00 35.10 1107 VAL A O 1
ATOM 7574 N N . VAL A 1 1049 ? 12.821 31.738 36.910 1.00 30.93 1108 VAL A N 1
ATOM 7575 C CA . VAL A 1 1049 ? 13.559 31.245 38.087 1.00 30.61 1108 VAL A CA 1
ATOM 7576 C C . VAL A 1 1049 ? 12.914 29.943 38.543 1.00 36.40 1108 VAL A C 1
ATOM 7577 O O . VAL A 1 1049 ? 11.691 29.837 38.524 1.00 35.42 1108 VAL A O 1
ATOM 7581 N N . SER A 1 1050 ? 13.729 28.972 38.987 1.00 35.98 1109 SER A N 1
ATOM 7582 C CA . SER A 1 1050 ? 13.250 27.685 39.510 1.00 36.89 1109 SER A CA 1
ATOM 7583 C C . SER A 1 1050 ? 14.320 27.216 40.487 1.00 41.35 1109 SER A C 1
ATOM 7584 O O . SER A 1 1050 ? 15.437 26.865 40.068 1.00 39.80 1109 SER A O 1
ATOM 7587 N N . GLY A 1 1051 ? 14.009 27.322 41.781 1.00 38.64 1110 GLY A N 1
ATOM 7588 C CA . GLY A 1 1051 ? 14.965 27.028 42.840 1.00 40.32 1110 GLY A CA 1
ATOM 7589 C C . GLY A 1 1051 ? 16.085 28.048 42.764 1.00 44.56 1110 GLY A C 1
ATOM 7590 O O . GLY A 1 1051 ? 15.811 29.248 42.712 1.00 43.08 1110 GLY A O 1
ATOM 7591 N N . THR A 1 1052 ? 17.337 27.580 42.656 1.00 43.56 1111 THR A N 1
ATOM 7592 C CA . THR A 1 1052 ? 18.522 28.454 42.521 1.00 43.09 1111 THR A CA 1
ATOM 7593 C C . THR A 1 1052 ? 19.008 28.555 41.048 1.00 45.09 1111 THR A C 1
ATOM 7594 O O . THR A 1 1052 ? 20.147 28.979 40.793 1.00 44.72 1111 THR A O 1
ATOM 7598 N N . THR A 1 1053 ? 18.142 28.167 40.083 1.00 39.77 1112 THR A N 1
ATOM 7599 C CA . THR A 1 1053 ? 18.493 28.188 38.652 1.00 37.27 1112 THR A CA 1
ATOM 7600 C C . THR A 1 1053 ? 17.736 29.292 37.961 1.00 40.16 1112 THR A C 1
ATOM 7601 O O . THR A 1 1053 ? 16.690 29.724 38.439 1.00 39.24 1112 THR A O 1
ATOM 7605 N N . VAL A 1 1054 ? 18.270 29.744 36.825 1.00 36.17 1113 VAL A N 1
ATOM 7606 C CA . VAL A 1 1054 ? 17.642 30.738 35.958 1.00 32.89 1113 VAL A CA 1
ATOM 7607 C C . VAL A 1 1054 ? 17.653 30.192 34.542 1.00 33.96 1113 VAL A C 1
ATOM 7608 O O . VAL A 1 1054 ? 18.615 29.543 34.141 1.00 32.21 1113 VAL A O 1
ATOM 7612 N N . SER A 1 1055 ? 16.554 30.387 33.820 1.00 30.34 1114 SER A N 1
ATOM 7613 C CA . SER A 1 1055 ? 16.435 29.914 32.454 1.00 30.19 1114 SER A CA 1
ATOM 7614 C C . SER A 1 1055 ? 15.903 30.996 31.554 1.00 32.55 1114 SER A C 1
ATOM 7615 O O . SER A 1 1055 ? 15.186 31.885 31.999 1.00 28.85 1114 SER A O 1
ATOM 7618 N N . PHE A 1 1056 ? 16.223 30.877 30.266 1.00 30.30 1115 PHE A N 1
ATOM 7619 C CA . PHE A 1 1056 ? 15.678 31.678 29.189 1.00 29.58 1115 PHE A CA 1
ATOM 7620 C C . PHE A 1 1056 ? 15.806 30.923 27.868 1.00 33.65 1115 PHE A C 1
ATOM 7621 O O . PHE A 1 1056 ? 16.705 30.096 27.692 1.00 34.87 1115 PHE A O 1
ATOM 7629 N N . GLN A 1 1057 ? 14.859 31.175 26.974 1.00 29.52 1116 GLN A N 1
ATOM 7630 C CA . GLN A 1 1057 ? 14.845 30.635 25.626 1.00 27.12 1116 GLN A CA 1
ATOM 7631 C C . GLN A 1 1057 ? 15.853 31.440 24.780 1.00 29.63 1116 GLN A C 1
ATOM 7632 O O . GLN A 1 1057 ? 15.797 32.678 24.721 1.00 26.04 1116 GLN A O 1
ATOM 7638 N N . LEU A 1 1058 ? 16.822 30.737 24.205 1.00 27.09 1117 LEU A N 1
ATOM 7639 C CA . LEU A 1 1058 ? 17.803 31.359 23.322 1.00 28.48 1117 LEU A CA 1
ATOM 7640 C C . LEU A 1 1058 ? 17.638 30.682 21.952 1.00 32.25 1117 LEU A C 1
ATOM 7641 O O . LEU A 1 1058 ? 17.993 29.510 21.816 1.00 32.85 1117 LEU A O 1
ATOM 7646 N N . GLY A 1 1059 ? 17.018 31.371 20.984 1.00 25.03 1118 GLY A N 1
ATOM 7647 C CA . GLY A 1 1059 ? 16.734 30.702 19.723 1.00 25.36 1118 GLY A CA 1
ATOM 7648 C C . GLY A 1 1059 ? 15.880 29.475 20.000 1.00 31.42 1118 GLY A C 1
ATOM 7649 O O . GLY A 1 1059 ? 14.977 29.531 20.845 1.00 30.26 1118 GLY A O 1
ATOM 7650 N N . GLY A 1 1060 ? 16.191 28.346 19.352 1.00 29.66 1119 GLY A N 1
ATOM 7651 C CA . GLY A 1 1060 ? 15.442 27.108 19.572 1.00 29.63 1119 GLY A CA 1
ATOM 7652 C C . GLY A 1 1060 ? 15.853 26.285 20.780 1.00 33.95 1119 GLY A C 1
ATOM 7653 O O . GLY A 1 1060 ? 15.446 25.126 20.887 1.00 36.38 1119 GLY A O 1
ATOM 7654 N N . TRP A 1 1061 ? 16.663 26.868 21.704 1.00 28.36 1120 TRP A N 1
ATOM 7655 C CA . TRP A 1 1061 ? 17.159 26.202 22.902 1.00 29.08 1120 TRP A CA 1
ATOM 7656 C C . TRP A 1 1061 ? 16.707 26.857 24.181 1.00 32.88 1120 TRP A C 1
ATOM 7657 O O . TRP A 1 1061 ? 16.860 28.069 24.355 1.00 30.58 1120 TRP A O 1
ATOM 7668 N N . LEU A 1 1062 ? 16.184 26.045 25.112 1.00 30.28 1121 LEU A N 1
ATOM 7669 C CA . LEU A 1 1062 ? 15.815 26.538 26.420 1.00 29.07 1121 LEU A CA 1
ATOM 7670 C C . LEU A 1 1062 ? 17.078 26.301 27.228 1.00 33.97 1121 LEU A C 1
ATOM 7671 O O . LEU A 1 1062 ? 17.521 25.167 27.366 1.00 33.04 1121 LEU A O 1
ATOM 7676 N N . VAL A 1 1063 ? 17.703 27.389 27.674 1.00 31.57 1122 VAL A N 1
ATOM 7677 C CA . VAL A 1 1063 ? 18.978 27.358 28.402 1.00 32.20 1122 VAL A CA 1
ATOM 7678 C C . VAL A 1 1063 ? 18.672 27.573 29.863 1.00 34.73 1122 VAL A C 1
ATOM 7679 O O . VAL A 1 1063 ? 17.949 28.517 30.174 1.00 34.61 1122 VAL A O 1
ATOM 7683 N N . THR A 1 1064 ? 19.214 26.709 30.753 1.00 30.23 1123 THR A N 1
ATOM 7684 C CA . THR A 1 1064 ? 19.083 26.799 32.216 1.00 30.32 1123 THR A CA 1
ATOM 7685 C C . THR A 1 1064 ? 20.486 26.830 32.832 1.00 35.90 1123 THR A C 1
ATOM 7686 O O . THR A 1 1064 ? 21.265 25.908 32.593 1.00 34.06 1123 THR A O 1
ATOM 7690 N N . PHE A 1 1065 ? 20.778 27.870 33.646 1.00 33.50 1124 PHE A N 1
ATOM 7691 C CA . PHE A 1 1065 ? 22.022 28.064 34.403 1.00 33.89 1124 PHE A CA 1
ATOM 7692 C C . PHE A 1 1065 ? 21.783 27.403 35.737 1.00 39.55 1124 PHE A C 1
ATOM 7693 O O . PHE A 1 1065 ? 21.149 27.979 36.620 1.00 39.55 1124 PHE A O 1
ATOM 7701 N N . THR A 1 1066 ? 22.206 26.164 35.847 1.00 37.67 1125 THR A N 1
ATOM 7702 C CA . THR A 1 1066 ? 22.024 25.339 37.037 1.00 38.92 1125 THR A CA 1
ATOM 7703 C C . THR A 1 1066 ? 23.100 25.605 38.104 1.00 43.76 1125 THR A C 1
ATOM 7704 O O . THR A 1 1066 ? 22.911 25.239 39.258 1.00 44.26 1125 THR A O 1
ATOM 7708 N N . ASP A 1 1067 ? 24.227 26.222 37.725 1.00 40.49 1126 ASP A N 1
ATOM 7709 C CA . ASP A 1 1067 ? 25.353 26.389 38.647 1.00 42.15 1126 ASP A CA 1
ATOM 7710 C C . ASP A 1 1067 ? 25.979 27.784 38.635 1.00 45.01 1126 ASP A C 1
ATOM 7711 O O . ASP A 1 1067 ? 27.206 27.938 38.485 1.00 44.99 1126 ASP A O 1
ATOM 7716 N N . PHE A 1 1068 ? 25.118 28.796 38.834 1.00 40.19 1127 PHE A N 1
ATOM 7717 C CA . PHE A 1 1068 ? 25.547 30.187 38.866 1.00 38.87 1127 PHE A CA 1
ATOM 7718 C C . PHE A 1 1068 ? 25.230 30.830 40.221 1.00 42.09 1127 PHE A C 1
ATOM 7719 O O . PHE A 1 1068 ? 26.159 31.268 40.893 1.00 43.40 1127 PHE A O 1
ATOM 7727 N N . VAL A 1 1069 ? 23.939 30.906 40.599 1.00 38.60 1128 VAL A N 1
ATOM 7728 C CA . VAL A 1 1069 ? 23.480 31.461 41.884 1.00 40.02 1128 VAL A CA 1
ATOM 7729 C C . VAL A 1 1069 ? 24.146 30.677 43.013 1.00 45.94 1128 VAL A C 1
ATOM 7730 O O . VAL A 1 1069 ? 24.717 31.286 43.909 1.00 46.57 1128 VAL A O 1
ATOM 7734 N N . LYS A 1 1070 ? 24.117 29.334 42.937 1.00 44.09 1129 LYS A N 1
ATOM 7735 C CA . LYS A 1 1070 ? 24.751 28.470 43.944 1.00 46.54 1129 LYS A CA 1
ATOM 7736 C C . LYS A 1 1070 ? 25.561 27.409 43.178 1.00 51.38 1129 LYS A C 1
ATOM 7737 O O . LYS A 1 1070 ? 25.026 26.332 42.910 1.00 50.48 1129 LYS A O 1
ATOM 7743 N N . PRO A 1 1071 ? 26.816 27.727 42.748 1.00 49.61 1130 PRO A N 1
ATOM 7744 C CA . PRO A 1 1071 ? 27.598 26.759 41.953 1.00 50.41 1130 PRO A CA 1
ATOM 7745 C C . PRO A 1 1071 ? 28.014 25.497 42.701 1.00 56.60 1130 PRO A C 1
ATOM 7746 O O . PRO A 1 1071 ? 28.456 25.576 43.853 1.00 57.35 1130 PRO A O 1
ATOM 7750 N N . ARG A 1 1072 ? 27.870 24.326 42.050 1.00 53.56 1131 ARG A N 1
ATOM 7751 C CA . ARG A 1 1072 ? 28.281 23.056 42.672 1.00 56.06 1131 ARG A CA 1
ATOM 7752 C C . ARG A 1 1072 ? 29.536 22.608 41.950 1.00 62.71 1131 ARG A C 1
ATOM 7753 O O . ARG A 1 1072 ? 29.626 22.786 40.730 1.00 60.93 1131 ARG A O 1
ATOM 7761 N N . ALA A 1 1073 ? 30.518 22.054 42.688 1.00 61.82 1132 ALA A N 1
ATOM 7762 C CA . ALA A 1 1073 ? 31.776 21.592 42.096 1.00 63.39 1132 ALA A CA 1
ATOM 7763 C C . ALA A 1 1073 ? 31.541 20.381 41.201 1.00 67.97 1132 ALA A C 1
ATOM 7764 O O . ALA A 1 1073 ? 30.712 19.521 41.530 1.00 68.94 1132 ALA A O 1
ATOM 7766 N N . GLY A 1 1074 ? 32.246 20.352 40.072 1.00 63.11 1133 GLY A N 1
ATOM 7767 C CA . GLY A 1 1074 ? 32.201 19.254 39.116 1.00 63.56 1133 GLY A CA 1
ATOM 7768 C C . GLY A 1 1074 ? 30.991 19.165 38.208 1.00 64.33 1133 GLY A C 1
ATOM 7769 O O . GLY A 1 1074 ? 30.863 18.196 37.458 1.00 65.28 1133 GLY A O 1
ATOM 7770 N N . TYR A 1 1075 ? 30.103 20.155 38.249 1.00 56.83 1134 TYR A N 1
ATOM 7771 C CA . TYR A 1 1075 ? 28.915 20.149 37.400 1.00 54.39 1134 TYR A CA 1
ATOM 7772 C C . TYR A 1 1075 ? 29.147 21.018 36.173 1.00 56.39 1134 TYR A C 1
ATOM 7773 O O . TYR A 1 1075 ? 29.718 22.104 36.302 1.00 55.55 1134 TYR A O 1
ATOM 7782 N N . LEU A 1 1076 ? 28.688 20.554 34.986 1.00 51.67 1135 LEU A N 1
ATOM 7783 C CA . LEU A 1 1076 ? 28.815 21.275 33.721 1.00 49.08 1135 LEU A CA 1
ATOM 7784 C C . LEU A 1 1076 ? 28.344 22.726 33.848 1.00 47.27 1135 LEU A C 1
ATOM 7785 O O . LEU A 1 1076 ? 29.049 23.623 33.389 1.00 44.90 1135 LEU A O 1
ATOM 7790 N N . GLY A 1 1077 ? 27.197 22.947 34.506 1.00 42.76 1136 GLY A N 1
ATOM 7791 C CA . GLY A 1 1077 ? 26.664 24.289 34.738 1.00 39.98 1136 GLY A CA 1
ATOM 7792 C C . GLY A 1 1077 ? 25.519 24.744 33.850 1.00 42.29 1136 GLY A C 1
ATOM 7793 O O . GLY A 1 1077 ? 24.915 25.783 34.137 1.00 40.93 1136 GLY A O 1
ATOM 7794 N N . LEU A 1 1078 ? 25.192 23.996 32.775 1.00 38.33 1137 LEU A N 1
ATOM 7795 C CA . LEU A 1 1078 ? 24.027 24.352 31.941 1.00 37.20 1137 LEU A CA 1
ATOM 7796 C C . LEU A 1 1078 ? 23.158 23.164 31.567 1.00 42.31 1137 LEU A C 1
ATOM 7797 O O . LEU A 1 1078 ? 23.679 22.095 31.283 1.00 41.56 1137 LEU A O 1
ATOM 7802 N N . GLN A 1 1079 ? 21.856 23.409 31.389 1.00 39.45 1138 GLN A N 1
ATOM 7803 C CA . GLN A 1 1079 ? 20.943 22.424 30.819 1.00 39.37 1138 GLN A CA 1
ATOM 7804 C C . GLN A 1 1079 ? 20.470 22.987 29.474 1.00 39.94 1138 GLN A C 1
ATOM 7805 O O . GLN A 1 1079 ? 20.214 24.188 29.376 1.00 36.31 1138 GLN A O 1
ATOM 7811 N N . LEU A 1 1080 ? 20.422 22.142 28.423 1.00 36.60 1139 LEU A N 1
ATOM 7812 C CA . LEU A 1 1080 ? 20.016 22.604 27.087 1.00 34.98 1139 LEU A CA 1
ATOM 7813 C C . LEU A 1 1080 ? 18.906 21.759 26.478 1.00 40.62 1139 LEU A C 1
ATOM 7814 O O . LEU A 1 1080 ? 19.087 20.562 26.269 1.00 43.26 1139 LEU A O 1
ATOM 7819 N N . THR A 1 1081 ? 17.754 22.377 26.200 1.00 35.79 1140 THR A N 1
ATOM 7820 C CA . THR A 1 1081 ? 16.597 21.678 25.620 1.00 36.78 1140 THR A CA 1
ATOM 7821 C C . THR A 1 1081 ? 16.218 22.328 24.305 1.00 38.77 1140 THR A C 1
ATOM 7822 O O . THR A 1 1081 ? 15.766 23.478 24.291 1.00 36.05 1140 THR A O 1
ATOM 7826 N N . GLY A 1 1082 ? 16.457 21.602 23.217 1.00 35.43 1141 GLY A N 1
ATOM 7827 C CA . GLY A 1 1082 ? 16.255 22.113 21.871 1.00 33.30 1141 GLY A CA 1
ATOM 7828 C C . GLY A 1 1082 ? 15.075 21.553 21.130 1.00 39.07 1141 GLY A C 1
ATOM 7829 O O . GLY A 1 1082 ? 14.568 20.473 21.456 1.00 40.39 1141 GLY A O 1
ATOM 7830 N N . LEU A 1 1083 ? 14.666 22.272 20.080 1.00 34.72 1142 LEU A N 1
ATOM 7831 C CA . LEU A 1 1083 ? 13.588 21.814 19.200 1.00 34.70 1142 LEU A CA 1
ATOM 7832 C C . LEU A 1 1083 ? 14.100 20.627 18.378 1.00 37.58 1142 LEU A C 1
ATOM 7833 O O . LEU A 1 1083 ? 15.308 20.505 18.107 1.00 35.58 1142 LEU A O 1
ATOM 7838 N N . ASP A 1 1084 ? 13.192 19.722 18.055 1.00 36.29 1143 ASP A N 1
ATOM 7839 C CA . ASP A 1 1084 ? 13.514 18.474 17.371 1.00 38.35 1143 ASP A CA 1
ATOM 7840 C C . ASP A 1 1084 ? 13.206 18.525 15.870 1.00 42.24 1143 ASP A C 1
ATOM 7841 O O . ASP A 1 1084 ? 12.038 18.458 15.477 1.00 41.35 1143 ASP A O 1
ATOM 7846 N N . ALA A 1 1085 ? 14.266 18.598 15.022 1.00 39.36 1144 ALA A N 1
ATOM 7847 C CA . ALA A 1 1085 ? 14.101 18.659 13.563 1.00 39.35 1144 ALA A CA 1
ATOM 7848 C C . ALA A 1 1085 ? 13.486 17.386 12.959 1.00 44.21 1144 ALA A C 1
ATOM 7849 O O . ALA A 1 1085 ? 12.949 17.446 11.864 1.00 44.34 1144 ALA A O 1
ATOM 7851 N N . SER A 1 1086 ? 13.487 16.264 13.694 1.00 43.24 1145 SER A N 1
ATOM 7852 C CA . SER A 1 1086 ? 12.896 15.005 13.208 1.00 45.49 1145 SER A CA 1
ATOM 7853 C C . SER A 1 1086 ? 11.370 15.063 13.147 1.00 50.30 1145 SER A C 1
ATOM 7854 O O . SER A 1 1086 ? 10.767 14.382 12.308 1.00 50.91 1145 SER A O 1
ATOM 7857 N N . ASP A 1 1087 ? 10.753 15.918 14.013 1.00 47.30 1146 ASP A N 1
ATOM 7858 C CA . ASP A 1 1087 ? 9.313 16.171 14.032 1.00 46.47 1146 ASP A CA 1
ATOM 7859 C C . ASP A 1 1087 ? 9.034 17.304 13.027 1.00 48.41 1146 ASP A C 1
ATOM 7860 O O . ASP A 1 1087 ? 9.649 18.372 13.119 1.00 45.54 1146 ASP A O 1
ATOM 7865 N N . ALA A 1 1088 ? 8.126 17.057 12.057 1.00 47.36 1147 ALA A N 1
ATOM 7866 C CA . ALA A 1 1088 ? 7.792 18.007 10.983 1.00 46.56 1147 ALA A CA 1
ATOM 7867 C C . ALA A 1 1088 ? 7.375 19.385 11.474 1.00 45.96 1147 ALA A C 1
ATOM 7868 O O . ALA A 1 1088 ? 7.776 20.377 10.873 1.00 44.36 1147 ALA A O 1
ATOM 7870 N N . THR A 1 1089 ? 6.577 19.444 12.550 1.00 42.64 1148 THR A N 1
ATOM 7871 C CA . THR A 1 1089 ? 6.089 20.678 13.171 1.00 40.14 1148 THR A CA 1
ATOM 7872 C C . THR A 1 1089 ? 7.265 21.461 13.742 1.00 42.00 1148 THR A C 1
ATOM 7873 O O . THR A 1 1089 ? 7.413 22.652 13.442 1.00 40.09 1148 THR A O 1
ATOM 7877 N N . GLN A 1 1090 ? 8.087 20.808 14.575 1.00 37.79 1149 GLN A N 1
ATOM 7878 C CA . GLN A 1 1090 ? 9.258 21.484 15.144 1.00 36.21 1149 GLN A CA 1
ATOM 7879 C C . GLN A 1 1090 ? 10.253 21.922 14.071 1.00 39.87 1149 GLN A C 1
ATOM 7880 O O . GLN A 1 1090 ? 10.777 23.035 14.156 1.00 38.56 1149 GLN A O 1
ATOM 7886 N N . ARG A 1 1091 ? 10.456 21.085 13.018 1.00 37.81 1150 ARG A N 1
ATOM 7887 C CA . ARG A 1 1091 ? 11.358 21.394 11.900 1.00 37.23 1150 ARG A CA 1
ATOM 7888 C C . ARG A 1 1091 ? 10.906 22.651 11.164 1.00 41.26 1150 ARG A C 1
ATOM 7889 O O . ARG A 1 1091 ? 11.747 23.455 10.760 1.00 39.65 1150 ARG A O 1
ATOM 7897 N N . ALA A 1 1092 ? 9.570 22.801 10.970 1.00 39.46 1151 ALA A N 1
ATOM 7898 C CA . ALA A 1 1092 ? 8.962 23.952 10.305 1.00 39.25 1151 ALA A CA 1
ATOM 7899 C C . ALA A 1 1092 ? 9.298 25.223 11.105 1.00 41.72 1151 ALA A C 1
ATOM 7900 O O . ALA A 1 1092 ? 9.661 26.248 10.517 1.00 41.71 1151 ALA A O 1
ATOM 7902 N N . LEU A 1 1093 ? 9.282 25.119 12.449 1.00 37.19 1152 LEU A N 1
ATOM 7903 C CA . LEU A 1 1093 ? 9.629 26.233 13.336 1.00 34.15 1152 LEU A CA 1
ATOM 7904 C C . LEU A 1 1093 ? 11.129 26.526 13.256 1.00 36.20 1152 LEU A C 1
ATOM 7905 O O . LEU A 1 1093 ? 11.501 27.681 13.072 1.00 34.25 1152 LEU A O 1
ATOM 7910 N N . ILE A 1 1094 ? 11.983 25.497 13.408 1.00 33.30 1153 ILE A N 1
ATOM 7911 C CA . ILE A 1 1094 ? 13.446 25.634 13.343 1.00 32.35 1153 ILE A CA 1
ATOM 7912 C C . ILE A 1 1094 ? 13.855 26.368 12.054 1.00 35.76 1153 ILE A C 1
ATOM 7913 O O . ILE A 1 1094 ? 14.672 27.274 12.100 1.00 34.61 1153 ILE A O 1
ATOM 7918 N N . TRP A 1 1095 ? 13.239 26.004 10.929 1.00 32.95 1154 TRP A N 1
ATOM 7919 C CA . TRP A 1 1095 ? 13.561 26.557 9.601 1.00 31.71 1154 TRP A CA 1
ATOM 7920 C C . TRP A 1 1095 ? 12.687 27.732 9.162 1.00 35.96 1154 TRP A C 1
ATOM 7921 O O . TRP A 1 1095 ? 12.767 28.144 8.002 1.00 36.63 1154 TRP A O 1
ATOM 7932 N N . ALA A 1 1096 ? 11.869 28.293 10.080 1.00 33.17 1155 ALA A N 1
ATOM 7933 C CA . ALA A 1 1096 ? 10.987 29.417 9.749 1.00 32.66 1155 ALA A CA 1
ATOM 7934 C C . ALA A 1 1096 ? 11.787 30.669 9.358 1.00 36.13 1155 ALA A C 1
ATOM 7935 O O . ALA A 1 1096 ? 12.834 30.907 9.948 1.00 35.23 1155 ALA A O 1
ATOM 7937 N N . PRO A 1 1097 ? 11.363 31.465 8.351 1.00 34.40 1156 PRO A N 1
ATOM 7938 C CA . PRO A 1 1097 ? 12.144 32.682 8.017 1.00 32.90 1156 PRO A CA 1
ATOM 7939 C C . PRO A 1 1097 ? 12.138 33.753 9.137 1.00 36.11 1156 PRO A C 1
ATOM 7940 O O . PRO A 1 1097 ? 13.081 34.538 9.213 1.00 35.47 1156 PRO A O 1
ATOM 7944 N N . ARG A 1 1098 ? 11.089 33.778 10.007 1.00 32.13 1157 ARG A N 1
ATOM 7945 C CA . ARG A 1 1098 ? 10.968 34.679 11.176 1.00 30.05 1157 ARG A CA 1
ATOM 7946 C C . ARG A 1 1098 ? 10.670 33.788 12.418 1.00 31.23 1157 ARG A C 1
ATOM 7947 O O . ARG A 1 1098 ? 9.550 33.781 12.950 1.00 29.90 1157 ARG A O 1
ATOM 7955 N N . PRO A 1 1099 ? 11.664 32.993 12.873 1.00 26.70 1158 PRO A N 1
ATOM 7956 C CA . PRO A 1 1099 ? 11.391 32.038 13.958 1.00 26.39 1158 PRO A CA 1
ATOM 7957 C C . PRO A 1 1099 ? 11.116 32.685 15.304 1.00 32.92 1158 PRO A C 1
ATOM 7958 O O . PRO A 1 1099 ? 10.208 32.229 15.990 1.00 32.66 1158 PRO A O 1
ATOM 7962 N N . TRP A 1 1100 ? 11.805 33.790 15.636 1.00 27.14 1159 TRP A N 1
ATOM 7963 C CA . TRP A 1 1100 ? 11.522 34.462 16.908 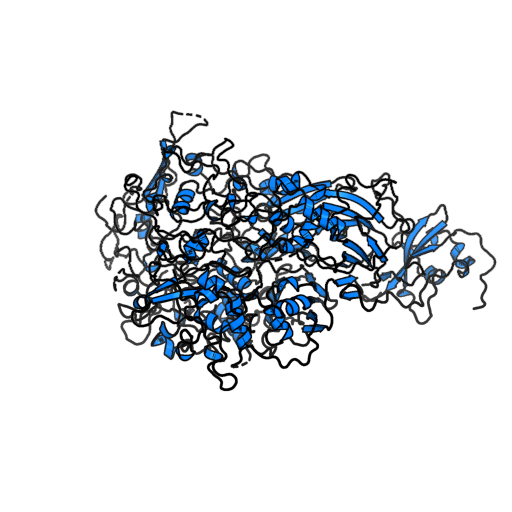1.00 26.05 1159 TRP A CA 1
ATOM 7964 C C . TRP A 1 1100 ? 10.136 35.146 16.971 1.00 30.71 1159 TRP A C 1
ATOM 7965 O O . TRP A 1 1100 ? 9.606 35.353 18.081 1.00 28.91 1159 TRP A O 1
ATOM 7976 N N . ALA A 1 1101 ? 9.545 35.494 15.788 1.00 27.43 1160 ALA A N 1
ATOM 7977 C CA . ALA A 1 1101 ? 8.207 36.103 15.704 1.00 28.26 1160 ALA A CA 1
ATOM 7978 C C . ALA A 1 1101 ? 7.113 35.160 16.277 1.00 33.59 1160 ALA A C 1
ATOM 7979 O O . ALA A 1 1101 ? 6.028 35.605 16.681 1.00 33.26 1160 ALA A O 1
ATOM 7981 N N . ALA A 1 1102 ? 7.452 33.870 16.366 1.00 30.71 1161 ALA A N 1
ATOM 7982 C CA . ALA A 1 1102 ? 6.644 32.791 16.905 1.00 31.62 1161 ALA A CA 1
ATOM 7983 C C . ALA A 1 1102 ? 6.677 32.685 18.451 1.00 34.09 1161 ALA A C 1
ATOM 7984 O O . ALA A 1 1102 ? 5.750 32.105 19.013 1.00 35.88 1161 ALA A O 1
ATOM 7986 N N . PHE A 1 1103 ? 7.735 33.213 19.140 1.00 28.78 1162 PHE A N 1
ATOM 7987 C CA . PHE A 1 1103 ? 7.903 33.051 20.594 1.00 26.83 1162 PHE A CA 1
ATOM 7988 C C . PHE A 1 1103 ? 6.819 33.723 21.449 1.00 28.94 1162 PHE A C 1
ATOM 7989 O O . PHE A 1 1103 ? 6.536 34.921 21.282 1.00 27.04 1162 PHE A O 1
ATOM 7997 N N . ARG A 1 1104 ? 6.211 32.944 22.369 1.00 25.48 1163 ARG A N 1
ATOM 7998 C CA . ARG A 1 1104 ? 5.169 33.504 23.234 1.00 26.74 1163 ARG A CA 1
ATOM 7999 C C . ARG A 1 1104 ? 5.485 33.406 24.747 1.00 32.03 1163 ARG A C 1
ATOM 8000 O O . ARG A 1 1104 ? 4.580 33.493 25.568 1.00 32.91 1163 ARG A O 1
ATOM 8008 N N . GLY A 1 1105 ? 6.757 33.285 25.106 1.00 28.02 1164 GLY A N 1
ATOM 8009 C CA . GLY A 1 1105 ? 7.157 33.291 26.508 1.00 27.15 1164 GLY A CA 1
ATOM 8010 C C . GLY A 1 1105 ? 7.374 31.946 27.166 1.00 29.83 1164 GLY A C 1
ATOM 8011 O O . GLY A 1 1105 ? 6.870 30.918 26.717 1.00 30.00 1164 GLY A O 1
ATOM 8012 N N . SER A 1 1106 ? 8.147 31.971 28.227 1.00 27.97 1165 SER A N 1
ATOM 8013 C CA . SER A 1 1106 ? 8.421 30.824 29.100 1.00 29.40 1165 SER A CA 1
ATOM 8014 C C . SER A 1 1106 ? 7.866 31.094 30.489 1.00 32.96 1165 SER A C 1
ATOM 8015 O O . SER A 1 1106 ? 7.738 32.245 30.894 1.00 28.77 1165 SER A O 1
ATOM 8018 N N . TRP A 1 1107 ? 7.627 30.034 31.243 1.00 35.00 1166 TRP A N 1
ATOM 8019 C CA . TRP A 1 1107 ? 7.213 30.110 32.635 1.00 38.76 1166 TRP A CA 1
ATOM 8020 C C . TRP A 1 1107 ? 7.540 28.810 33.324 1.00 38.66 1166 TRP A C 1
ATOM 8021 O O . TRP A 1 1107 ? 7.532 27.766 32.685 1.00 35.70 1166 TRP A O 1
ATOM 8032 N N . VAL A 1 1108 ? 7.778 28.872 34.627 1.00 35.93 1167 VAL A N 1
ATOM 8033 C CA . VAL A 1 1108 ? 8.087 27.691 35.433 1.00 36.57 1167 VAL A CA 1
ATOM 8034 C C . VAL A 1 1108 ? 6.781 27.123 35.967 1.00 39.26 1167 VAL A C 1
ATOM 8035 O O . VAL A 1 1108 ? 5.995 27.868 36.545 1.00 37.93 1167 VAL A O 1
ATOM 8039 N N . ASN A 1 1109 ? 6.518 25.830 35.716 1.00 37.87 1168 ASN A N 1
ATOM 8040 C CA . ASN A 1 1109 ? 5.292 25.181 36.188 1.00 39.87 1168 ASN A CA 1
ATOM 8041 C C . ASN A 1 1109 ? 5.396 24.787 37.664 1.00 46.66 1168 ASN A C 1
ATOM 8042 O O . ASN A 1 1109 ? 6.441 24.994 38.284 1.00 45.32 1168 ASN A O 1
ATOM 8047 N N . ARG A 1 1110 ? 4.317 24.210 38.229 1.00 48.15 1169 ARG A N 1
ATOM 8048 C CA . ARG A 1 1110 ? 4.276 23.809 39.643 1.00 49.03 1169 ARG A CA 1
ATOM 8049 C C . ARG A 1 1110 ? 5.362 22.792 40.016 1.00 52.29 1169 ARG A C 1
ATOM 8050 O O . ARG A 1 1110 ? 5.869 22.829 41.132 1.00 53.08 1169 ARG A O 1
ATOM 8058 N N . LEU A 1 1111 ? 5.761 21.934 39.068 1.00 47.80 1170 LEU A N 1
ATOM 8059 C CA . LEU A 1 1111 ? 6.797 20.939 39.299 1.00 47.60 1170 LEU A CA 1
ATOM 8060 C C . LEU A 1 1111 ? 8.222 21.498 39.106 1.00 51.09 1170 LEU A C 1
ATOM 8061 O O . LEU A 1 1111 ? 9.187 20.810 39.417 1.00 52.57 1170 LEU A O 1
ATOM 8066 N N . GLY A 1 1112 ? 8.347 22.758 38.673 1.00 44.25 1171 GLY A N 1
ATOM 8067 C CA . GLY A 1 1112 ? 9.656 23.385 38.502 1.00 42.46 1171 GLY A CA 1
ATOM 8068 C C . GLY A 1 1112 ? 10.251 23.231 37.113 1.00 45.22 1171 GLY A C 1
ATOM 8069 O O . GLY A 1 1112 ? 11.409 23.599 36.889 1.00 45.52 1171 GLY A O 1
ATOM 8070 N N . ARG A 1 1113 ? 9.460 22.687 36.166 1.00 40.07 1172 ARG A N 1
ATOM 8071 C CA . ARG A 1 1113 ? 9.872 22.524 34.772 1.00 39.30 1172 ARG A CA 1
ATOM 8072 C C . ARG A 1 1113 ? 9.571 23.808 34.000 1.00 41.71 1172 ARG A C 1
ATOM 8073 O O . ARG A 1 1113 ? 8.618 24.517 34.336 1.00 40.66 1172 ARG A O 1
ATOM 8081 N N . VAL A 1 1114 ? 10.392 24.119 32.985 1.00 38.17 1173 VAL A N 1
ATOM 8082 C CA . VAL A 1 1114 ? 10.199 25.340 32.203 1.00 36.04 1173 VAL A CA 1
ATOM 8083 C C . VAL A 1 1114 ? 9.299 25.005 31.013 1.00 38.31 1173 VAL A C 1
ATOM 8084 O O . VAL A 1 1114 ? 9.633 24.119 30.223 1.00 39.00 1173 VAL A O 1
ATOM 8088 N N . GLU A 1 1115 ? 8.178 25.718 30.881 1.00 32.75 1174 GLU A N 1
ATOM 8089 C CA . GLU A 1 1115 ? 7.271 25.569 29.746 1.00 32.78 1174 GLU A CA 1
ATOM 8090 C C . GLU A 1 1115 ? 7.420 26.772 28.836 1.00 36.93 1174 GLU A C 1
ATOM 8091 O O . GLU A 1 1115 ? 7.514 27.876 29.348 1.00 36.84 1174 GLU A O 1
ATOM 8097 N N . SER A 1 1116 ? 7.417 26.562 27.498 1.00 33.85 1175 SER A N 1
ATOM 8098 C CA . SER A 1 1116 ? 7.525 27.613 26.477 1.00 32.00 1175 SER A CA 1
ATOM 8099 C C . SER A 1 1116 ? 6.444 27.466 25.429 1.00 36.42 1175 SER A C 1
ATOM 8100 O O . SER A 1 1116 ? 6.151 26.355 24.989 1.00 36.43 1175 SER A O 1
ATOM 8103 N N . VAL A 1 1117 ? 5.852 28.582 25.003 1.00 31.18 1176 VAL A N 1
ATOM 8104 C CA . VAL A 1 1117 ? 4.813 28.506 23.987 1.00 30.28 1176 VAL A CA 1
ATOM 8105 C C . VAL A 1 1117 ? 5.284 29.215 22.720 1.00 32.19 1176 VAL A C 1
ATOM 8106 O O . VAL A 1 1117 ? 6.005 30.211 22.799 1.00 28.39 1176 VAL A O 1
ATOM 8110 N N . TRP A 1 1118 ? 4.933 28.605 21.550 1.00 30.25 1177 TRP A N 1
ATOM 8111 C CA . TRP A 1 1118 ? 5.233 29.046 20.199 1.00 30.59 1177 TRP A CA 1
ATOM 8112 C C . TRP A 1 1118 ? 3.955 29.099 19.375 1.00 35.61 1177 TRP A C 1
ATOM 8113 O O . TRP A 1 1118 ? 3.195 28.128 19.332 1.00 35.27 1177 TRP A O 1
ATOM 8124 N N . ASP A 1 1119 ? 3.732 30.232 18.721 1.00 32.15 1178 ASP A N 1
ATOM 8125 C CA . ASP A 1 1119 ? 2.617 30.443 17.809 1.00 32.95 1178 ASP A CA 1
ATOM 8126 C C . ASP A 1 1119 ? 3.123 30.035 16.433 1.00 38.45 1178 ASP A C 1
ATOM 8127 O O . ASP A 1 1119 ? 4.218 30.470 16.037 1.00 38.08 1178 ASP A O 1
ATOM 8132 N N . LEU A 1 1120 ? 2.361 29.213 15.695 1.00 35.74 1179 LEU A N 1
ATOM 8133 C CA . LEU A 1 1120 ? 2.833 28.745 14.394 1.00 36.49 1179 LEU A CA 1
ATOM 8134 C C . LEU A 1 1120 ? 2.115 29.334 13.186 1.00 43.79 1179 LEU A C 1
ATOM 8135 O O . LEU A 1 1120 ? 2.471 28.963 12.078 1.00 43.20 1179 LEU A O 1
ATOM 8140 N N . LYS A 1 1121 ? 1.106 30.212 13.360 1.00 42.82 1180 LYS A N 1
ATOM 8141 C CA . LYS A 1 1121 ? 0.378 30.744 12.188 1.00 43.44 1180 LYS A CA 1
ATOM 8142 C C . LYS A 1 1121 ? 1.302 31.537 11.232 1.00 47.32 1180 LYS A C 1
ATOM 8143 O O . LYS A 1 1121 ? 1.201 31.381 10.017 1.00 47.85 1180 LYS A O 1
ATOM 8149 N N . GLY A 1 1122 ? 2.244 32.286 11.799 1.00 41.75 1181 GLY A N 1
ATOM 8150 C CA . GLY A 1 1122 ? 3.238 33.037 11.045 1.00 40.41 1181 GLY A CA 1
ATOM 8151 C C . GLY A 1 1122 ? 4.190 32.122 10.299 1.00 42.16 1181 GLY A C 1
ATOM 8152 O O . GLY A 1 1122 ? 4.563 32.427 9.164 1.00 40.69 1181 GLY A O 1
ATOM 8153 N N . VAL A 1 1123 ? 4.536 30.952 10.913 1.00 38.43 1182 VAL A N 1
ATOM 8154 C CA . VAL A 1 1123 ? 5.386 29.919 10.290 1.00 37.77 1182 VAL A CA 1
ATOM 8155 C C . VAL A 1 1123 ? 4.693 29.394 9.023 1.00 42.62 1182 VAL A C 1
ATOM 8156 O O . VAL A 1 1123 ? 5.318 29.344 7.970 1.00 40.95 1182 VAL A O 1
ATOM 8160 N N . TRP A 1 1124 ? 3.405 29.024 9.123 1.00 42.90 1183 TRP A N 1
ATOM 8161 C CA . TRP A 1 1124 ? 2.653 28.486 7.978 1.00 45.93 1183 TRP A CA 1
ATOM 8162 C C . TRP A 1 1124 ? 2.406 29.526 6.893 1.00 51.21 1183 TRP A C 1
ATOM 8163 O O . TRP A 1 1124 ? 2.543 29.202 5.711 1.00 50.17 1183 TRP A O 1
ATOM 8174 N N . ALA A 1 1125 ? 2.074 30.782 7.303 1.00 47.64 1184 ALA A N 1
ATOM 8175 C CA . ALA A 1 1125 ? 1.828 31.885 6.374 1.00 47.39 1184 ALA A CA 1
ATOM 8176 C C . ALA A 1 1125 ? 3.091 32.181 5.571 1.00 52.67 1184 ALA A C 1
ATOM 8177 O O . ALA A 1 1125 ? 3.001 32.272 4.355 1.00 52.57 1184 ALA A O 1
ATOM 8179 N N . ASP A 1 1126 ? 4.271 32.276 6.245 1.00 51.57 1185 ASP A N 1
ATOM 8180 C CA . ASP A 1 1126 ? 5.586 32.531 5.610 1.00 51.89 1185 ASP A CA 1
ATOM 8181 C C . ASP A 1 1126 ? 6.035 31.392 4.687 1.00 62.56 1185 ASP A C 1
ATOM 8182 O O . ASP A 1 1126 ? 6.736 31.654 3.718 1.00 63.13 1185 ASP A O 1
ATOM 8187 N N . GLN A 1 1127 ? 5.633 30.141 4.990 1.00 64.06 1186 GLN A N 1
ATOM 8188 C CA . GLN A 1 1127 ? 5.928 28.941 4.195 1.00 67.23 1186 GLN A CA 1
ATOM 8189 C C . GLN A 1 1127 ? 5.056 28.911 2.927 1.00 78.30 1186 GLN A C 1
ATOM 8190 O O . GLN A 1 1127 ? 5.450 28.302 1.931 1.00 79.38 1186 GLN A O 1
ATOM 8196 N N . ALA A 1 1128 ? 3.869 29.558 2.974 1.00 78.99 1187 ALA A N 1
ATOM 8197 C CA . ALA A 1 1128 ? 2.911 29.636 1.862 1.00 82.21 1187 ALA A CA 1
ATOM 8198 C C . ALA A 1 1128 ? 3.254 30.702 0.795 1.00 91.00 1187 ALA A C 1
ATOM 8199 O O . ALA A 1 1128 ? 2.620 30.718 -0.268 1.00 92.00 1187 ALA A O 1
ATOM 8201 N N A GLN A 1 1129 ? 4.251 31.566 1.069 0.70 88.04 1188 GLN A N 1
ATOM 8202 N N B GLN A 1 1129 ? 4.249 31.571 1.080 0.30 87.80 1188 GLN A N 1
ATOM 8203 C CA A GLN A 1 1129 ? 4.688 32.613 0.140 0.70 88.55 1188 GLN A CA 1
ATOM 8204 C CA B GLN A 1 1129 ? 4.703 32.641 0.187 0.30 88.22 1188 GLN A CA 1
ATOM 8205 C C A GLN A 1 1129 ? 6.218 32.680 0.036 0.70 93.61 1188 GLN A C 1
ATOM 8206 C C B GLN A 1 1129 ? 6.238 32.635 0.062 0.30 93.54 1188 GLN A C 1
ATOM 8207 O O A GLN A 1 1129 ? 6.897 33.083 0.985 0.70 91.65 1188 GLN A O 1
ATOM 8208 O O B GLN A 1 1129 ? 6.937 32.977 1.020 0.30 91.59 1188 GLN A O 1
ATOM 8219 N N . SER A 1 1130 ? 6.754 32.243 -1.122 1.00 93.10 1189 SER A N 1
ATOM 8220 C CA . SER A 1 1130 ? 8.202 32.201 -1.400 1.00 93.74 1189 SER A CA 1
ATOM 8221 C C . SER A 1 1130 ? 8.676 33.281 -2.391 1.00 99.23 1189 SER A C 1
ATOM 8222 O O . SER A 1 1130 ? 8.467 33.163 -3.607 1.00 99.56 1189 SER A O 1
ATOM 8225 N N . ASP A 1 1131 ? 9.331 34.327 -1.844 1.00 96.04 1190 ASP A N 1
ATOM 8226 C CA . ASP A 1 1131 ? 9.890 35.464 -2.580 1.00 96.39 1190 ASP A CA 1
ATOM 8227 C C . ASP A 1 1131 ? 11.120 35.035 -3.398 1.00 100.47 1190 ASP A C 1
ATOM 8228 O O . ASP A 1 1131 ? 11.303 35.502 -4.528 1.00 100.86 1190 ASP A O 1
ATOM 8233 N N . SER A 1 1132 ? 11.949 34.136 -2.820 1.00 95.80 1191 SER A N 1
ATOM 8234 C CA . SER A 1 1132 ? 13.176 33.611 -3.427 1.00 95.01 1191 SER A CA 1
ATOM 8235 C C . SER A 1 1132 ? 12.972 32.272 -4.177 1.00 98.20 1191 SER A C 1
ATOM 8236 O O . SER A 1 1132 ? 13.914 31.479 -4.277 1.00 98.36 1191 SER A O 1
ATOM 8239 N N . GLN A 1 1133 ? 11.754 32.050 -4.741 1.00 93.60 1192 GLN A N 1
ATOM 8240 C CA . GLN A 1 1133 ? 11.349 30.853 -5.506 1.00 93.51 1192 GLN A CA 1
ATOM 8241 C C . GLN A 1 1133 ? 12.429 30.386 -6.498 1.00 93.26 1192 GLN A C 1
ATOM 8242 O O . GLN A 1 1133 ? 12.749 29.197 -6.552 1.00 94.31 1192 GLN A O 1
ATOM 8248 N N . GLY A 1 1134 ? 12.983 31.335 -7.243 1.00 84.89 1193 GLY A N 1
ATOM 8249 C CA . GLY A 1 1134 ? 14.054 31.107 -8.208 1.00 82.68 1193 GLY A CA 1
ATOM 8250 C C . GLY A 1 1134 ? 14.911 32.347 -8.348 1.00 79.04 1193 GLY A C 1
ATOM 8251 O O . GLY A 1 1134 ? 15.339 32.689 -9.454 1.00 79.01 1193 GLY A O 1
ATOM 8252 N N . SER A 1 1135 ? 15.132 33.046 -7.212 1.00 68.91 1194 SER A N 1
ATOM 8253 C CA . SER A 1 1135 ? 15.892 34.289 -7.159 1.00 64.73 1194 SER A CA 1
ATOM 8254 C C . SER A 1 1135 ? 17.381 34.064 -7.321 1.00 60.68 1194 SER A C 1
ATOM 8255 O O . SER A 1 1135 ? 17.941 33.133 -6.731 1.00 58.89 1194 SER A O 1
ATOM 8258 N N . THR A 1 1136 ? 18.015 34.923 -8.139 1.00 52.48 1195 THR A N 1
ATOM 8259 C CA . THR A 1 1136 ? 19.468 34.941 -8.349 1.00 50.27 1195 THR A CA 1
ATOM 8260 C C . THR A 1 1136 ? 19.982 36.382 -8.162 1.00 46.97 1195 THR A C 1
ATOM 8261 O O . THR A 1 1136 ? 21.052 36.745 -8.670 1.00 43.72 1195 THR A O 1
ATOM 8265 N N . THR A 1 1137 ? 19.201 37.197 -7.425 1.00 39.99 1196 THR A N 1
ATOM 8266 C CA . THR A 1 1137 ? 19.508 38.609 -7.173 1.00 39.90 1196 THR A CA 1
ATOM 8267 C C . THR A 1 1137 ? 20.890 38.802 -6.499 1.00 41.43 1196 THR A C 1
ATOM 8268 O O . THR A 1 1137 ? 21.620 39.697 -6.921 1.00 40.43 1196 THR A O 1
ATOM 8272 N N . THR A 1 1138 ? 21.264 37.962 -5.510 1.00 36.00 1197 THR A N 1
ATOM 8273 C CA . THR A 1 1138 ? 22.604 38.064 -4.887 1.00 35.28 1197 THR A CA 1
ATOM 8274 C C . THR A 1 1138 ? 23.736 37.792 -5.923 1.00 39.53 1197 THR A C 1
ATOM 8275 O O . THR A 1 1138 ? 24.721 38.540 -6.006 1.00 39.56 1197 THR A O 1
ATOM 8279 N N . ALA A 1 1139 ? 23.580 36.738 -6.715 1.00 37.22 1198 ALA A N 1
ATOM 8280 C CA . ALA A 1 1139 ? 24.571 36.379 -7.728 1.00 38.07 1198 ALA A CA 1
ATOM 8281 C C . ALA A 1 1139 ? 24.766 37.468 -8.835 1.00 44.79 1198 ALA A C 1
ATOM 8282 O O . ALA A 1 1139 ? 25.893 37.737 -9.248 1.00 45.68 1198 ALA A O 1
ATOM 8284 N N . THR A 1 1140 ? 23.675 38.094 -9.296 1.00 40.84 1199 THR A N 1
ATOM 8285 C CA . THR A 1 1140 ? 23.707 39.049 -10.416 1.00 39.70 1199 THR A CA 1
ATOM 8286 C C . THR A 1 1140 ? 23.703 40.542 -10.045 1.00 42.83 1199 THR A C 1
ATOM 8287 O O . THR A 1 1140 ? 24.081 41.372 -10.880 1.00 43.40 1199 THR A O 1
ATOM 8291 N N . ARG A 1 1141 ? 23.194 40.889 -8.857 1.00 38.79 1200 ARG A N 1
ATOM 8292 C CA . ARG A 1 1141 ? 23.048 42.280 -8.399 1.00 38.05 1200 ARG A CA 1
ATOM 8293 C C . ARG A 1 1141 ? 23.955 42.626 -7.222 1.00 40.91 1200 ARG A C 1
ATOM 8294 O O . ARG A 1 1141 ? 23.855 43.743 -6.706 1.00 39.77 1200 ARG A O 1
ATOM 8302 N N . ASN A 1 1142 ? 24.827 41.685 -6.780 1.00 37.21 1201 ASN A N 1
ATOM 8303 C CA . ASN A 1 1142 ? 25.805 41.960 -5.705 1.00 37.12 1201 ASN A CA 1
ATOM 8304 C C . ASN A 1 1142 ? 25.125 42.610 -4.478 1.00 39.57 1201 ASN A C 1
ATOM 8305 O O . ASN A 1 1142 ? 25.586 43.624 -3.942 1.00 39.51 1201 ASN A O 1
ATOM 8310 N N . ALA A 1 1143 ? 23.995 42.047 -4.077 1.00 36.39 1202 ALA A N 1
ATOM 8311 C CA . ALA A 1 1143 ? 23.192 42.576 -2.968 1.00 36.18 1202 ALA A CA 1
ATOM 8312 C C . ALA A 1 1143 ? 22.828 41.454 -2.026 1.00 37.43 1202 ALA A C 1
ATOM 8313 O O . ALA A 1 1143 ? 22.855 40.293 -2.425 1.00 36.63 1202 ALA A O 1
ATOM 8315 N N . LEU A 1 1144 ? 22.527 41.787 -0.772 1.00 32.83 1203 LEU A N 1
ATOM 8316 C CA . LEU A 1 1144 ? 22.137 40.782 0.213 1.00 31.79 1203 LEU A CA 1
ATOM 8317 C C . LEU A 1 1144 ? 20.649 40.791 0.406 1.00 36.19 1203 LEU A C 1
ATOM 8318 O O . LEU A 1 1144 ? 20.058 41.867 0.408 1.00 36.93 1203 LEU A O 1
ATOM 8323 N N . PRO A 1 1145 ? 20.004 39.627 0.625 1.00 33.77 1204 PRO A N 1
ATOM 8324 C CA . PRO A 1 1145 ? 18.556 39.659 0.937 1.00 34.25 1204 PRO A CA 1
ATOM 8325 C C . PRO A 1 1145 ? 18.338 40.145 2.384 1.00 36.87 1204 PRO A C 1
ATOM 8326 O O . PRO A 1 1145 ? 19.296 40.252 3.162 1.00 34.62 1204 PRO A O 1
ATOM 8330 N N . GLU A 1 1146 ? 17.070 40.384 2.764 1.00 34.13 1205 GLU A N 1
ATOM 8331 C CA . GLU A 1 1146 ? 16.732 40.804 4.130 1.00 33.77 1205 GLU A CA 1
ATOM 8332 C C . GLU A 1 1146 ? 16.610 39.569 5.028 1.00 34.80 1205 GLU A C 1
ATOM 8333 O O . GLU A 1 1146 ? 15.620 39.410 5.718 1.00 35.23 1205 GLU A O 1
ATOM 8339 N N . HIS A 1 1147 ? 17.628 38.673 4.985 1.00 28.03 1206 HIS A N 1
ATOM 8340 C CA . HIS A 1 1147 ? 17.703 37.498 5.842 1.00 26.47 1206 HIS A CA 1
ATOM 8341 C C . HIS A 1 1147 ? 18.597 37.965 7.020 1.00 29.12 1206 HIS A C 1
ATOM 8342 O O . HIS A 1 1147 ? 19.622 38.595 6.777 1.00 26.48 1206 HIS A O 1
ATOM 8349 N N . PRO A 1 1148 ? 18.237 37.678 8.294 1.00 28.14 1207 PRO A N 1
ATOM 8350 C CA . PRO A 1 1148 ? 19.036 38.212 9.433 1.00 27.82 1207 PRO A CA 1
ATOM 8351 C C . PRO A 1 1148 ? 20.465 37.709 9.516 1.00 29.22 1207 PRO A C 1
ATOM 8352 O O . PRO A 1 1148 ? 21.310 38.382 10.092 1.00 28.55 1207 PRO A O 1
ATOM 8356 N N . ASN A 1 1149 ? 20.732 36.542 8.926 1.00 26.28 1208 ASN A N 1
ATOM 8357 C CA . ASN A 1 1149 ? 22.080 35.975 8.888 1.00 27.04 1208 ASN A CA 1
ATOM 8358 C C . ASN A 1 1149 ? 22.792 36.111 7.518 1.00 31.18 1208 ASN A C 1
ATOM 8359 O O . ASN A 1 1149 ? 23.847 35.490 7.322 1.00 32.20 1208 ASN A O 1
ATOM 8364 N N . ALA A 1 1150 ? 22.306 37.017 6.633 1.00 28.12 1209 ALA A N 1
ATOM 8365 C CA . ALA A 1 1150 ? 22.982 37.323 5.354 1.00 27.80 1209 ALA A CA 1
ATOM 8366 C C . ALA A 1 1150 ? 24.146 38.246 5.697 1.00 32.22 1209 ALA A C 1
ATOM 8367 O O . ALA A 1 1150 ? 23.956 39.323 6.300 1.00 31.25 1209 ALA A O 1
ATOM 8369 N N . LEU A 1 1151 ? 25.353 37.787 5.384 1.00 28.26 1210 LEU A N 1
ATOM 8370 C CA . LEU A 1 1151 ? 26.585 38.499 5.698 1.00 28.81 1210 LEU A CA 1
ATOM 8371 C C . LEU A 1 1151 ? 27.396 38.766 4.432 1.00 33.72 1210 LEU A C 1
ATOM 8372 O O . LEU A 1 1151 ? 27.423 37.923 3.508 1.00 34.05 1210 LEU A O 1
ATOM 8377 N N . ALA A 1 1152 ? 28.040 39.952 4.376 1.00 28.96 1211 ALA A N 1
ATOM 8378 C CA . ALA A 1 1152 ? 28.846 40.361 3.215 1.00 29.02 1211 ALA A CA 1
ATOM 8379 C C . ALA A 1 1152 ? 30.209 39.616 3.112 1.00 32.89 1211 ALA A C 1
ATOM 8380 O O . ALA A 1 1152 ? 31.274 40.242 3.104 1.00 33.40 1211 ALA A O 1
ATOM 8382 N N . PHE A 1 1153 ? 30.165 38.257 3.050 1.00 28.13 1212 PHE A N 1
ATOM 8383 C CA . PHE A 1 1153 ? 31.375 37.433 2.910 1.00 28.12 1212 PHE A CA 1
ATOM 8384 C C . PHE A 1 1153 ? 32.071 37.690 1.569 1.00 32.30 1212 PHE A C 1
ATOM 8385 O O . PHE A 1 1153 ? 31.433 38.106 0.605 1.00 31.06 1212 PHE A O 1
ATOM 8393 N N . GLN A 1 1154 ? 33.381 37.460 1.538 1.00 30.45 1213 GLN A N 1
ATOM 8394 C CA . GLN A 1 1154 ? 34.217 37.705 0.377 1.00 32.12 1213 GLN A CA 1
ATOM 8395 C C . GLN A 1 1154 ? 34.873 36.424 -0.117 1.00 36.57 1213 GLN A C 1
ATOM 8396 O O . GLN A 1 1154 ? 34.912 35.408 0.589 1.00 36.05 1213 GLN A O 1
ATOM 8402 N N . VAL A 1 1155 ? 35.381 36.467 -1.328 1.00 33.74 1214 VAL A N 1
ATOM 8403 C CA . VAL A 1 1155 ? 36.064 35.306 -1.890 1.00 33.73 1214 VAL A CA 1
ATOM 8404 C C . VAL A 1 1155 ? 37.441 35.112 -1.217 1.00 36.93 1214 VAL A C 1
ATOM 8405 O O . VAL A 1 1155 ? 38.123 36.084 -0.855 1.00 36.52 1214 VAL A O 1
ATOM 8409 N N . SER A 1 1156 ? 37.744 33.851 -0.901 1.00 33.59 1215 SER A N 1
ATOM 8410 C CA . SER A 1 1156 ? 39.002 33.402 -0.326 1.00 33.77 1215 SER A CA 1
ATOM 8411 C C . SER A 1 1156 ? 39.613 32.497 -1.402 1.00 39.66 1215 SER A C 1
ATOM 8412 O O . SER A 1 1156 ? 39.054 31.446 -1.731 1.00 39.20 1215 SER A O 1
ATOM 8415 N N . VAL A 1 1157 ? 40.723 32.949 -2.006 1.00 38.90 1216 VAL A N 1
ATOM 8416 C CA . VAL A 1 1157 ? 41.336 32.255 -3.153 1.00 40.37 1216 VAL A CA 1
ATOM 8417 C C . VAL A 1 1157 ? 42.668 31.590 -2.819 1.00 44.60 1216 VAL A C 1
ATOM 8418 O O . VAL A 1 1157 ? 43.598 32.252 -2.366 1.00 47.24 1216 VAL A O 1
ATOM 8422 N N . VAL A 1 1158 ? 42.759 30.282 -3.050 1.00 39.42 1217 VAL A N 1
ATOM 8423 C CA . VAL A 1 1158 ? 44.001 29.547 -2.810 1.00 40.75 1217 VAL A CA 1
ATOM 8424 C C . VAL A 1 1158 ? 44.322 28.698 -4.028 1.00 47.19 1217 VAL A C 1
ATOM 8425 O O . VAL A 1 1158 ? 43.446 28.003 -4.545 1.00 46.08 1217 VAL A O 1
ATOM 8429 N N . GLU A 1 1159 ? 45.585 28.745 -4.470 1.00 47.05 1218 GLU A N 1
ATOM 8430 C CA . GLU A 1 1159 ? 46.070 27.958 -5.606 1.00 48.74 1218 GLU A CA 1
ATOM 8431 C C . GLU A 1 1159 ? 46.377 26.552 -5.123 1.00 54.83 1218 GLU A C 1
ATOM 8432 O O . GLU A 1 1159 ? 46.718 26.371 -3.947 1.00 54.85 1218 GLU A O 1
ATOM 8438 N N . ALA A 1 1160 ? 46.210 25.550 -6.005 1.00 53.08 1219 ALA A N 1
ATOM 8439 C CA . ALA A 1 1160 ? 46.475 24.143 -5.674 1.00 55.09 1219 ALA A CA 1
ATOM 8440 C C . ALA A 1 1160 ? 47.900 23.938 -5.133 1.00 60.72 1219 ALA A C 1
ATOM 8441 O O . ALA A 1 1160 ? 48.091 23.119 -4.231 1.00 61.17 1219 ALA A O 1
ATOM 8443 N N . SER A 1 1161 ? 48.880 24.717 -5.663 1.00 57.71 1220 SER A N 1
ATOM 8444 C CA . SER A 1 1161 ? 50.304 24.692 -5.289 1.00 59.11 1220 SER A CA 1
ATOM 8445 C C . SER A 1 1161 ? 50.558 24.948 -3.789 1.00 63.44 1220 SER A C 1
ATOM 8446 O O . SER A 1 1161 ? 51.566 24.468 -3.263 1.00 65.43 1220 SER A O 1
ATOM 8449 N N . ALA A 1 1162 ? 49.644 25.668 -3.097 1.00 57.75 1221 ALA A N 1
ATOM 8450 C CA . ALA A 1 1162 ? 49.757 25.909 -1.646 1.00 57.08 1221 ALA A CA 1
ATOM 8451 C C . ALA A 1 1162 ? 49.539 24.629 -0.816 1.00 62.53 1221 ALA A C 1
ATOM 8452 O O . ALA A 1 1162 ? 49.979 24.561 0.333 1.00 62.52 1221 ALA A O 1
ATOM 8454 N N . TYR A 1 1163 ? 48.832 23.637 -1.382 1.00 60.83 1222 TYR A N 1
ATOM 8455 C CA . TYR A 1 1163 ? 48.544 22.376 -0.700 1.00 63.06 1222 TYR A CA 1
ATOM 8456 C C . TYR A 1 1163 ? 49.538 21.270 -1.088 1.00 75.67 1222 TYR A C 1
ATOM 8457 O O . TYR A 1 1163 ? 49.327 20.100 -0.767 1.00 76.13 1222 TYR A O 1
ATOM 8466 N N . LYS A 1 1164 ? 50.631 21.651 -1.771 1.00 77.95 1223 LYS A N 1
ATOM 8467 C CA . LYS A 1 1164 ? 51.705 20.732 -2.133 1.00 82.21 1223 LYS A CA 1
ATOM 8468 C C . LYS A 1 1164 ? 52.804 20.875 -1.071 1.00 92.40 1223 LYS A C 1
ATOM 8469 O O . LYS A 1 1164 ? 53.094 21.998 -0.643 1.00 91.73 1223 LYS A O 1
ATOM 8475 N N . PRO A 1 1165 ? 53.389 19.759 -0.585 1.00 93.96 1224 PRO A N 1
ATOM 8476 C CA . PRO A 1 1165 ? 54.406 19.869 0.471 1.00 95.88 1224 PRO A CA 1
ATOM 8477 C C . PRO A 1 1165 ? 55.855 20.002 -0.020 1.00 102.94 1224 PRO A C 1
ATOM 8478 O O . PRO A 1 1165 ? 56.101 20.056 -1.229 1.00 103.05 1224 PRO A O 1
ATOM 8482 N N . ASN A 1 1166 ? 56.815 20.056 0.934 1.00 101.26 1225 ASN A N 1
ATOM 8483 C CA . ASN A 1 1166 ? 58.254 20.170 0.673 1.00 132.39 1225 ASN A CA 1
ATOM 8484 C C . ASN A 1 1166 ? 58.818 18.889 0.054 1.00 147.92 1225 ASN A C 1
ATOM 8485 O O . ASN A 1 1166 ? 58.592 17.796 0.573 1.00 104.91 1225 ASN A O 1
ATOM 8490 N N . SER A 1 1174 ? 64.184 17.463 6.055 1.00 117.50 1233 SER A N 1
ATOM 8491 C CA . SER A 1 1174 ? 63.371 17.525 4.837 1.00 114.79 1233 SER A CA 1
ATOM 8492 C C . SER A 1 1174 ? 62.315 16.402 4.771 1.00 116.27 1233 SER A C 1
ATOM 8493 O O . SER A 1 1174 ? 61.521 16.356 3.824 1.00 114.33 1233 SER A O 1
ATOM 8496 N N . THR A 1 1175 ? 62.292 15.525 5.797 1.00 112.42 1234 THR A N 1
ATOM 8497 C CA . THR A 1 1175 ? 61.385 14.377 5.930 1.00 110.84 1234 THR A CA 1
ATOM 8498 C C . THR A 1 1175 ? 59.967 14.827 6.300 1.00 106.63 1234 THR A C 1
ATOM 8499 O O . THR A 1 1175 ? 59.427 14.350 7.295 1.00 106.23 1234 THR A O 1
ATOM 8503 N N . ASN A 1 1176 ? 59.355 15.723 5.490 1.00 97.22 1235 ASN A N 1
ATOM 8504 C CA . ASN A 1 1176 ? 58.024 16.276 5.757 1.00 92.09 1235 ASN A CA 1
ATOM 8505 C C . ASN A 1 1176 ? 57.174 16.455 4.488 1.00 91.75 1235 ASN A C 1
ATOM 8506 O O . ASN A 1 1176 ? 57.381 17.405 3.725 1.00 89.61 1235 ASN A O 1
ATOM 8511 N N . SER A 1 1177 ? 56.189 15.561 4.293 1.00 86.98 1236 SER A N 1
ATOM 8512 C CA . SER A 1 1177 ? 55.282 15.610 3.144 1.00 84.64 1236 SER A CA 1
ATOM 8513 C C . SER A 1 1177 ? 53.875 16.127 3.532 1.00 84.39 1236 SER A C 1
ATOM 8514 O O . SER A 1 1177 ? 52.868 15.745 2.919 1.00 84.53 1236 SER A O 1
ATOM 8517 N N . SER A 1 1178 ? 53.814 17.060 4.493 1.00 76.13 1237 SER A N 1
ATOM 8518 C CA . SER A 1 1178 ? 52.532 17.600 4.935 1.00 71.20 1237 SER A CA 1
ATOM 8519 C C . SER A 1 1178 ? 52.049 18.859 4.156 1.00 70.92 1237 SER A C 1
ATOM 8520 O O . SER A 1 1178 ? 52.763 19.861 4.093 1.00 70.12 1237 SER A O 1
ATOM 8523 N N . PRO A 1 1179 ? 50.802 18.841 3.624 1.00 64.73 1238 PRO A N 1
ATOM 8524 C CA . PRO A 1 1179 ? 50.257 20.048 2.965 1.00 61.89 1238 PRO A CA 1
ATOM 8525 C C . PRO A 1 1179 ? 49.982 21.219 3.937 1.00 60.51 1238 PRO A C 1
ATOM 8526 O O . PRO A 1 1179 ? 49.730 22.354 3.509 1.00 56.94 1238 PRO A O 1
ATOM 8530 N N . TYR A 1 1180 ? 50.041 20.939 5.243 1.00 56.80 1239 TYR A N 1
ATOM 8531 C CA . TYR A 1 1180 ? 49.827 21.913 6.315 1.00 54.60 1239 TYR A CA 1
ATOM 8532 C C . TYR A 1 1180 ? 51.156 22.270 7.025 1.00 60.16 1239 TYR A C 1
ATOM 8533 O O . TYR A 1 1180 ? 51.132 22.884 8.095 1.00 60.38 1239 TYR A O 1
ATOM 8542 N N . LEU A 1 1181 ? 52.314 21.960 6.379 1.00 58.18 1240 LEU A N 1
ATOM 8543 C CA . LEU A 1 1181 ? 53.643 22.279 6.927 1.00 59.31 1240 LEU A CA 1
ATOM 8544 C C . LEU A 1 1181 ? 53.825 23.795 7.042 1.00 61.34 1240 LEU A C 1
ATOM 8545 O O . LEU A 1 1181 ? 54.275 24.295 8.075 1.00 61.16 1240 LEU A O 1
ATOM 8550 N N . HIS A 1 1182 ? 53.443 24.511 5.995 1.00 56.48 1241 HIS A N 1
ATOM 8551 C CA . HIS A 1 1182 ? 53.536 25.956 5.972 1.00 55.61 1241 HIS A CA 1
ATOM 8552 C C . HIS A 1 1182 ? 52.152 26.541 6.183 1.00 60.01 1241 HIS A C 1
ATOM 8553 O O . HIS A 1 1182 ? 51.141 25.868 5.950 1.00 58.36 1241 HIS A O 1
ATOM 8560 N N . LEU A 1 1183 ? 52.111 27.826 6.551 1.00 57.30 1242 LEU A N 1
ATOM 8561 C CA . LEU A 1 1183 ? 50.891 28.620 6.595 1.00 54.73 1242 LEU A CA 1
ATOM 8562 C C . LEU A 1 1183 ? 50.436 28.708 5.135 1.00 55.81 1242 LEU A C 1
ATOM 8563 O O . LEU A 1 1183 ? 51.281 28.890 4.238 1.00 56.63 1242 LEU A O 1
ATOM 8568 N N . VAL A 1 1184 ? 49.133 28.522 4.894 1.00 48.52 1243 VAL A N 1
ATOM 8569 C CA . VAL A 1 1184 ? 48.516 28.533 3.558 1.00 46.67 1243 VAL A CA 1
ATOM 8570 C C . VAL A 1 1184 ? 48.590 29.952 2.969 1.00 49.47 1243 VAL A C 1
ATOM 8571 O O . VAL A 1 1184 ? 47.953 30.869 3.484 1.00 48.15 1243 VAL A O 1
ATOM 8575 N N . LYS A 1 1185 ? 49.392 30.123 1.906 1.00 46.61 1244 LYS A N 1
ATOM 8576 C CA . LYS A 1 1185 ? 49.607 31.403 1.226 1.00 45.16 1244 LYS A CA 1
ATOM 8577 C C . LYS A 1 1185 ? 48.494 31.634 0.204 1.00 48.66 1244 LYS A C 1
ATOM 8578 O O . LYS A 1 1185 ? 48.410 30.890 -0.771 1.00 50.55 1244 LYS A O 1
ATOM 8584 N N . PRO A 1 1186 ? 47.624 32.647 0.404 1.00 43.52 1245 PRO A N 1
ATOM 8585 C CA . PRO A 1 1186 ? 46.517 32.853 -0.547 1.00 41.40 1245 PRO A CA 1
ATOM 8586 C C . PRO A 1 1186 ? 46.948 33.579 -1.797 1.00 45.16 1245 PRO A C 1
ATOM 8587 O O . PRO A 1 1186 ? 48.073 34.091 -1.876 1.00 43.34 1245 PRO A O 1
ATOM 8591 N N . LYS A 1 1187 ? 46.008 33.684 -2.737 1.00 42.12 1246 LYS A N 1
ATOM 8592 C CA . LYS A 1 1187 ? 46.236 34.363 -4.009 1.00 42.27 1246 LYS A CA 1
ATOM 8593 C C . LYS A 1 1187 ? 45.607 35.743 -3.889 1.00 46.95 1246 LYS A C 1
ATOM 8594 O O . LYS A 1 1187 ? 44.535 35.889 -3.284 1.00 45.94 1246 LYS A O 1
ATOM 8600 N N . LYS A 1 1188 ? 46.308 36.756 -4.411 1.00 43.30 1247 LYS A N 1
ATOM 8601 C CA . LYS A 1 1188 ? 45.824 38.135 -4.519 1.00 42.44 1247 LYS A CA 1
ATOM 8602 C C . LYS A 1 1188 ? 44.568 38.059 -5.410 1.00 44.99 1247 LYS A C 1
ATOM 8603 O O . LYS A 1 1188 ? 44.624 37.454 -6.477 1.00 46.00 1247 LYS A O 1
ATOM 8609 N N . VAL A 1 1189 ? 43.440 38.600 -4.938 1.00 41.50 1248 VAL A N 1
ATOM 8610 C CA . VAL A 1 1189 ? 42.143 38.526 -5.616 1.00 40.84 1248 VAL A CA 1
ATOM 8611 C C . VAL A 1 1189 ? 42.033 39.570 -6.734 1.00 48.02 1248 VAL A C 1
ATOM 8612 O O . VAL A 1 1189 ? 42.254 40.755 -6.509 1.00 48.82 1248 VAL A O 1
ATOM 8616 N N . THR A 1 1190 ? 41.738 39.117 -7.946 1.00 45.86 1249 THR A N 1
ATOM 8617 C CA . THR A 1 1190 ? 41.558 40.008 -9.097 1.00 45.74 1249 THR A CA 1
ATOM 8618 C C . THR A 1 1190 ? 40.122 39.788 -9.534 1.00 48.31 1249 THR A C 1
ATOM 8619 O O . THR A 1 1190 ? 39.485 38.856 -9.042 1.00 44.87 1249 THR A O 1
ATOM 8623 N N . GLN A 1 1191 ? 39.646 40.598 -10.504 1.00 46.86 1250 GLN A N 1
ATOM 8624 C CA . GLN A 1 1191 ? 38.313 40.543 -11.108 1.00 47.15 1250 GLN A CA 1
ATOM 8625 C C . GLN A 1 1191 ? 37.991 39.131 -11.589 1.00 49.57 1250 GLN A C 1
ATOM 8626 O O . GLN A 1 1191 ? 36.879 38.650 -11.374 1.00 49.04 1250 GLN A O 1
ATOM 8632 N N . SER A 1 1192 ? 38.991 38.460 -12.175 1.00 44.29 1251 SER A N 1
ATOM 8633 C CA . SER A 1 1192 ? 38.896 37.119 -12.735 1.00 45.44 1251 SER A CA 1
ATOM 8634 C C . SER A 1 1192 ? 38.869 36.014 -11.683 1.00 49.61 1251 SER A C 1
ATOM 8635 O O . SER A 1 1192 ? 38.567 34.865 -12.012 1.00 48.89 1251 SER A O 1
ATOM 8638 N N . ASP A 1 1193 ? 39.156 36.359 -10.410 1.00 46.52 1252 ASP A N 1
ATOM 8639 C CA . ASP A 1 1193 ? 39.128 35.392 -9.309 1.00 46.43 1252 ASP A CA 1
ATOM 8640 C C . ASP A 1 1193 ? 37.790 35.426 -8.576 1.00 50.37 1252 ASP A C 1
ATOM 8641 O O . ASP A 1 1193 ? 37.724 35.089 -7.392 1.00 52.80 1252 ASP A O 1
ATOM 8646 N N . LYS A 1 1194 ? 36.719 35.789 -9.300 1.00 45.00 1253 LYS A N 1
ATOM 8647 C CA . LYS A 1 1194 ? 35.349 35.904 -8.781 1.00 43.14 1253 LYS A CA 1
ATOM 8648 C C . LYS A 1 1194 ? 34.647 34.539 -8.636 1.00 44.93 1253 LYS A C 1
ATOM 8649 O O . LYS A 1 1194 ? 34.964 33.588 -9.352 1.00 43.06 1253 LYS A O 1
ATOM 8655 N N . LEU A 1 1195 ? 33.664 34.456 -7.733 1.00 42.62 1254 LEU A N 1
ATOM 8656 C CA . LEU A 1 1195 ? 32.908 33.212 -7.551 1.00 42.20 1254 LEU A CA 1
ATOM 8657 C C . LEU A 1 1195 ? 32.059 32.957 -8.796 1.00 46.88 1254 LEU A C 1
ATOM 8658 O O . LEU A 1 1195 ? 31.697 33.900 -9.506 1.00 45.48 1254 LEU A O 1
ATOM 8663 N N . ASP A 1 1196 ? 31.688 31.698 -9.036 1.00 44.98 1255 ASP A N 1
ATOM 8664 C CA . ASP A 1 1196 ? 30.727 31.408 -10.096 1.00 45.43 1255 ASP A CA 1
ATOM 8665 C C . ASP A 1 1196 ? 29.355 31.879 -9.559 1.00 45.51 1255 ASP A C 1
ATOM 8666 O O . ASP A 1 1196 ? 29.184 31.961 -8.331 1.00 43.39 1255 ASP A O 1
ATOM 8671 N N . ASP A 1 1197 ? 28.419 32.271 -10.462 1.00 41.54 1256 ASP A N 1
ATOM 8672 C CA . ASP A 1 1197 ? 27.092 32.753 -10.058 1.00 40.40 1256 ASP A CA 1
ATOM 8673 C C . ASP A 1 1197 ? 26.354 31.810 -9.089 1.00 44.39 1256 ASP A C 1
ATOM 8674 O O . ASP A 1 1197 ? 25.822 32.284 -8.098 1.00 42.11 1256 ASP A O 1
ATOM 8679 N N A ASP A 1 1198 ? 26.328 30.492 -9.382 0.50 42.52 1257 ASP A N 1
ATOM 8680 N N B ASP A 1 1198 ? 26.357 30.486 -9.377 0.50 43.15 1257 ASP A N 1
ATOM 8681 C CA A ASP A 1 1198 ? 25.656 29.476 -8.551 0.50 41.72 1257 ASP A CA 1
ATOM 8682 C CA B ASP A 1 1198 ? 25.735 29.421 -8.565 0.50 42.75 1257 ASP A CA 1
ATOM 8683 C C A ASP A 1 1198 ? 26.242 29.382 -7.121 0.50 43.80 1257 ASP A C 1
ATOM 8684 C C B ASP A 1 1198 ? 26.251 29.403 -7.124 0.50 44.25 1257 ASP A C 1
ATOM 8685 O O A ASP A 1 1198 ? 25.508 29.044 -6.183 0.50 42.74 1257 ASP A O 1
ATOM 8686 O O B ASP A 1 1198 ? 25.491 29.105 -6.193 0.50 43.24 1257 ASP A O 1
ATOM 8695 N N . LEU A 1 1199 ? 27.536 29.730 -6.944 1.00 38.92 1258 LEU A N 1
ATOM 8696 C CA . LEU A 1 1199 ? 28.176 29.750 -5.614 1.00 37.48 1258 LEU A CA 1
ATOM 8697 C C . LEU A 1 1199 ? 27.930 31.088 -4.862 1.00 40.15 1258 LEU A C 1
ATOM 8698 O O . LEU A 1 1199 ? 27.665 31.094 -3.643 1.00 36.90 1258 LEU A O 1
ATOM 8703 N N . LYS A 1 1200 ? 27.996 32.230 -5.598 1.00 37.35 1259 LYS A N 1
ATOM 8704 C CA . LYS A 1 1200 ? 27.711 33.547 -5.010 1.00 35.26 1259 LYS A CA 1
ATOM 8705 C C . LYS A 1 1200 ? 26.230 33.570 -4.610 1.00 37.65 1259 LYS A C 1
ATOM 8706 O O . LYS A 1 1200 ? 25.863 34.257 -3.658 1.00 35.81 1259 LYS A O 1
ATOM 8712 N N . ASN A 1 1201 ? 25.383 32.784 -5.314 1.00 34.60 1260 ASN A N 1
ATOM 8713 C CA . ASN A 1 1201 ? 23.972 32.741 -4.978 1.00 33.61 1260 ASN A CA 1
ATOM 8714 C C . ASN A 1 1201 ? 23.694 32.096 -3.614 1.00 35.88 1260 ASN A C 1
ATOM 8715 O O . ASN A 1 1201 ? 22.683 32.413 -3.007 1.00 35.78 1260 ASN A O 1
ATOM 8720 N N . LEU A 1 1202 ? 24.617 31.269 -3.100 1.00 33.89 1261 LEU A N 1
ATOM 8721 C CA . LEU A 1 1202 ? 24.483 30.639 -1.778 1.00 33.38 1261 LEU A CA 1
ATOM 8722 C C . LEU A 1 1202 ? 24.766 31.631 -0.632 1.00 35.70 1261 LEU A C 1
ATOM 8723 O O . LEU A 1 1202 ? 24.535 31.308 0.525 1.00 33.77 1261 LEU A O 1
ATOM 8728 N N . LEU A 1 1203 ? 25.205 32.859 -0.976 1.00 32.00 1262 LEU A N 1
ATOM 8729 C CA . LEU A 1 1203 ? 25.406 33.972 -0.048 1.00 30.68 1262 LEU A CA 1
ATOM 8730 C C . LEU A 1 1203 ? 24.049 34.592 0.300 1.00 33.48 1262 LEU A C 1
ATOM 8731 O O . LEU A 1 1203 ? 23.947 35.385 1.229 1.00 31.86 1262 LEU A O 1
ATOM 8736 N N . ASP A 1 1204 ? 22.990 34.210 -0.452 1.00 30.36 1263 ASP A N 1
ATOM 8737 C CA . ASP A 1 1204 ? 21.610 34.493 -0.092 1.00 29.04 1263 ASP A CA 1
ATOM 8738 C C . ASP A 1 1204 ? 21.276 33.221 0.762 1.00 33.20 1263 ASP A C 1
ATOM 8739 O O . ASP A 1 1204 ? 21.171 32.123 0.212 1.00 32.45 1263 ASP A O 1
ATOM 8744 N N . PRO A 1 1205 ? 21.169 33.322 2.109 1.00 30.91 1264 PRO A N 1
ATOM 8745 C CA . PRO A 1 1205 ? 20.954 32.099 2.922 1.00 31.31 1264 PRO A CA 1
ATOM 8746 C C . PRO A 1 1205 ? 19.664 31.322 2.629 1.00 36.23 1264 PRO A C 1
ATOM 8747 O O . PRO A 1 1205 ? 19.594 30.139 2.953 1.00 37.60 1264 PRO A O 1
ATOM 8751 N N . ASN A 1 1206 ? 18.676 31.949 1.979 1.00 33.06 1265 ASN A N 1
ATOM 8752 C CA . ASN A 1 1206 ? 17.446 31.234 1.572 1.00 34.45 1265 ASN A CA 1
ATOM 8753 C C . ASN A 1 1206 ? 17.725 30.184 0.487 1.00 39.29 1265 ASN A C 1
ATOM 8754 O O . ASN A 1 1206 ? 17.015 29.181 0.409 1.00 41.39 1265 ASN A O 1
ATOM 8759 N N . GLN A 1 1207 ? 18.749 30.417 -0.338 1.00 34.85 1266 GLN A N 1
ATOM 8760 C CA . GLN A 1 1207 ? 19.149 29.491 -1.409 1.00 35.43 1266 GLN A CA 1
ATOM 8761 C C . GLN A 1 1207 ? 19.704 28.220 -0.831 1.00 40.96 1266 GLN A C 1
ATOM 8762 O O . GLN A 1 1207 ? 19.387 27.154 -1.348 1.00 43.55 1266 GLN A O 1
ATOM 8768 N N . VAL A 1 1208 ? 20.476 28.317 0.275 1.00 35.94 1267 VAL A N 1
ATOM 8769 C CA . VAL A 1 1208 ? 21.011 27.137 0.981 1.00 36.29 1267 VAL A CA 1
ATOM 8770 C C . VAL A 1 1208 ? 19.841 26.407 1.669 1.00 37.47 1267 VAL A C 1
ATOM 8771 O O . VAL A 1 1208 ? 19.735 25.191 1.600 1.00 38.55 1267 VAL A O 1
ATOM 8775 N N . ARG A 1 1209 ? 18.969 27.171 2.327 1.00 34.58 1268 ARG A N 1
ATOM 8776 C CA . ARG A 1 1209 ? 17.778 26.695 3.014 1.00 34.12 1268 ARG A CA 1
ATOM 8777 C C . ARG A 1 1209 ? 16.886 25.906 2.039 1.00 39.76 1268 ARG A C 1
ATOM 8778 O O . ARG A 1 1209 ? 16.382 24.835 2.399 1.00 41.12 1268 ARG A O 1
ATOM 8786 N N . THR A 1 1210 ? 16.713 26.417 0.807 1.00 36.64 1269 THR A N 1
ATOM 8787 C CA . THR A 1 1210 ? 15.922 25.716 -0.195 1.00 38.45 1269 THR A CA 1
ATOM 8788 C C . THR A 1 1210 ? 16.525 24.328 -0.459 1.00 44.92 1269 THR A C 1
ATOM 8789 O O . THR A 1 1210 ? 15.791 23.333 -0.430 1.00 46.45 1269 THR A O 1
ATOM 8793 N N . LYS A 1 1211 ? 17.865 24.262 -0.624 1.00 41.55 1270 LYS A N 1
ATOM 8794 C CA . LYS A 1 1211 ? 18.587 23.008 -0.910 1.00 42.96 1270 LYS A CA 1
ATOM 8795 C C . LYS A 1 1211 ? 18.453 22.006 0.229 1.00 49.89 1270 LYS A C 1
ATOM 8796 O O . LYS A 1 1211 ? 18.173 20.830 -0.015 1.00 50.89 1270 LYS A O 1
ATOM 8802 N N . LEU A 1 1212 ? 18.555 22.492 1.475 1.00 46.52 1271 LEU A N 1
ATOM 8803 C CA . LEU A 1 1212 ? 18.410 21.641 2.651 1.00 47.24 1271 LEU A CA 1
ATOM 8804 C C . LEU A 1 1212 ? 16.967 21.157 2.868 1.00 51.45 1271 LEU A C 1
ATOM 8805 O O . LEU A 1 1212 ? 16.787 19.984 3.181 1.00 52.34 1271 LEU A O 1
ATOM 8810 N N . ARG A 1 1213 ? 15.945 22.009 2.644 1.00 48.09 1272 ARG A N 1
ATOM 8811 C CA . ARG A 1 1213 ? 14.541 21.589 2.822 1.00 49.92 1272 ARG A CA 1
ATOM 8812 C C . ARG A 1 1213 ? 14.082 20.585 1.762 1.00 57.62 1272 ARG A C 1
ATOM 8813 O O . ARG A 1 1213 ? 13.214 19.747 2.049 1.00 58.31 1272 ARG A O 1
ATOM 8821 N N . GLN A 1 1214 ? 14.698 20.638 0.553 1.00 55.33 1273 GLN A N 1
ATOM 8822 C CA . GLN A 1 1214 ? 14.447 19.682 -0.530 1.00 57.10 1273 GLN A CA 1
ATOM 8823 C C . GLN A 1 1214 ? 14.936 18.295 -0.066 1.00 61.47 1273 GLN A C 1
ATOM 8824 O O . GLN A 1 1214 ? 14.244 17.295 -0.280 1.00 63.29 1273 GLN A O 1
ATOM 8830 N N . SER A 1 1215 ? 16.121 18.262 0.602 1.00 56.13 1274 SER A N 1
ATOM 8831 C CA . SER A 1 1215 ? 16.765 17.067 1.152 1.00 56.34 1274 SER A CA 1
ATOM 8832 C C . SER A 1 1215 ? 15.948 16.413 2.289 1.00 60.88 1274 SER A C 1
ATOM 8833 O O . SER A 1 1215 ? 15.970 15.194 2.432 1.00 61.80 1274 SER A O 1
ATOM 8836 N N . PHE A 1 1216 ? 15.219 17.217 3.078 1.00 56.81 1275 PHE A N 1
ATOM 8837 C CA . PHE A 1 1216 ? 14.355 16.699 4.143 1.00 57.78 1275 PHE A CA 1
ATOM 8838 C C . PHE A 1 1216 ? 13.058 16.142 3.509 1.00 69.63 1275 PHE A C 1
ATOM 8839 O O . PHE A 1 1216 ? 12.523 15.138 3.973 1.00 69.17 1275 PHE A O 1
ATOM 8847 N N . GLY A 1 1217 ? 12.613 16.834 2.451 1.00 72.73 1276 GLY A N 1
ATOM 8848 C CA . GLY A 1 1217 ? 11.443 16.620 1.600 1.00 76.87 1276 GLY A CA 1
ATOM 8849 C C . GLY A 1 1217 ? 10.521 15.452 1.862 1.00 90.47 1276 GLY A C 1
ATOM 8850 O O . GLY A 1 1217 ? 10.729 14.362 1.319 1.00 92.78 1276 GLY A O 1
ATOM 8851 N N . THR A 1 1218 ? 9.464 15.693 2.657 1.00 91.70 1277 THR A N 1
ATOM 8852 C CA . THR A 1 1218 ? 8.439 14.696 2.991 1.00 95.99 1277 THR A CA 1
ATOM 8853 C C . THR A 1 1218 ? 7.129 15.398 3.427 1.00 104.13 1277 THR A C 1
ATOM 8854 O O . THR A 1 1218 ? 7.117 16.160 4.404 1.00 101.44 1277 THR A O 1
ATOM 8858 N N . ASP A 1 1219 ? 6.043 15.171 2.658 1.00 106.20 1278 ASP A N 1
ATOM 8859 C CA . ASP A 1 1219 ? 4.719 15.735 2.939 1.00 107.51 1278 ASP A CA 1
ATOM 8860 C C . ASP A 1 1219 ? 3.643 14.658 2.789 1.00 116.87 1278 ASP A C 1
ATOM 8861 O O . ASP A 1 1219 ? 3.038 14.500 1.722 1.00 118.62 1278 ASP A O 1
ATOM 8866 N N . HIS A 1 1220 ? 3.444 13.892 3.870 1.00 115.25 1279 HIS A N 1
ATOM 8867 C CA . HIS A 1 1220 ? 2.465 12.807 3.955 1.00 118.30 1279 HIS A CA 1
ATOM 8868 C C . HIS A 1 1220 ? 1.357 13.212 4.948 1.00 122.09 1279 HIS A C 1
ATOM 8869 O O . HIS A 1 1220 ? 0.547 12.373 5.359 1.00 123.89 1279 HIS A O 1
ATOM 8876 N N . SER A 1 1221 ? 1.324 14.531 5.285 1.00 116.07 1280 SER A N 1
ATOM 8877 C CA . SER A 1 1221 ? 0.438 15.245 6.216 1.00 114.64 1280 SER A CA 1
ATOM 8878 C C . SER A 1 1221 ? -0.969 14.663 6.372 1.00 120.24 1280 SER A C 1
ATOM 8879 O O . SER A 1 1221 ? -1.689 14.482 5.382 1.00 121.45 1280 SER A O 1
ATOM 8882 N N . THR A 1 1222 ? -1.342 14.361 7.630 1.00 116.19 1281 THR A N 1
ATOM 8883 C CA . THR A 1 1222 ? -2.662 13.841 7.998 1.00 117.70 1281 THR A CA 1
ATOM 8884 C C . THR A 1 1222 ? -3.576 15.034 8.377 1.00 117.64 1281 THR A C 1
ATOM 8885 O O . THR A 1 1222 ? -4.795 14.870 8.477 1.00 119.10 1281 THR A O 1
ATOM 8889 N N . GLN A 1 1223 ? -2.967 16.243 8.541 1.00 108.92 1282 GLN A N 1
ATOM 8890 C CA . GLN A 1 1223 ? -3.597 17.541 8.843 1.00 105.65 1282 GLN A CA 1
ATOM 8891 C C . GLN A 1 1223 ? -4.416 17.545 10.178 1.00 105.31 1282 GLN A C 1
ATOM 8892 O O . GLN A 1 1223 ? -4.414 16.521 10.869 1.00 106.16 1282 GLN A O 1
ATOM 8898 N N . PRO A 1 1224 ? -5.048 18.667 10.635 1.00 96.77 1283 PRO A N 1
ATOM 8899 C CA . PRO A 1 1224 ? -5.197 19.994 10.004 1.00 93.37 1283 PRO A CA 1
ATOM 8900 C C . PRO A 1 1224 ? -4.038 20.971 10.231 1.00 88.50 1283 PRO A C 1
ATOM 8901 O O . PRO A 1 1224 ? -4.225 22.168 10.009 1.00 87.72 1283 PRO A O 1
ATOM 8905 N N . GLN A 1 1225 ? -2.840 20.469 10.620 1.00 78.69 1284 GLN A N 1
ATOM 8906 C CA . GLN A 1 1225 ? -1.612 21.242 10.893 1.00 73.94 1284 GLN A CA 1
ATOM 8907 C C . GLN A 1 1225 ? -1.682 21.994 12.237 1.00 70.86 1284 GLN A C 1
ATOM 8908 O O . GLN A 1 1225 ? -2.573 22.836 12.424 1.00 69.24 1284 GLN A O 1
ATOM 8914 N N . PRO A 1 1226 ? -0.765 21.683 13.194 1.00 62.32 1285 PRO A N 1
ATOM 8915 C CA . PRO A 1 1226 ? -0.812 22.354 14.509 1.00 58.45 1285 PRO A CA 1
ATOM 8916 C C . PRO A 1 1226 ? -0.629 23.854 14.367 1.00 55.38 1285 PRO A C 1
ATOM 8917 O O . PRO A 1 1226 ? 0.164 24.270 13.532 1.00 54.36 1285 PRO A O 1
ATOM 8921 N N . GLN A 1 1227 ? -1.381 24.657 15.129 1.00 47.14 1286 GLN A N 1
ATOM 8922 C CA . GLN A 1 1227 ? -1.271 26.118 15.029 1.00 43.99 1286 GLN A CA 1
ATOM 8923 C C . GLN A 1 1227 ? -0.416 26.755 16.148 1.00 42.28 1286 GLN A C 1
ATOM 8924 O O . GLN A 1 1227 ? -0.094 27.935 16.079 1.00 39.92 1286 GLN A O 1
ATOM 8930 N N . SER A 1 1228 ? -0.060 25.979 17.167 1.00 37.89 1287 SER A N 1
ATOM 8931 C CA . SER A 1 1228 ? 0.792 26.423 18.261 1.00 36.82 1287 SER A CA 1
ATOM 8932 C C . SER A 1 1228 ? 1.440 25.213 18.902 1.00 43.39 1287 SER A C 1
ATOM 8933 O O . SER A 1 1228 ? 1.004 24.080 18.664 1.00 43.70 1287 SER A O 1
ATOM 8936 N N . LEU A 1 1229 ? 2.510 25.457 19.680 1.00 38.83 1288 LEU A N 1
ATOM 8937 C CA . LEU A 1 1229 ? 3.308 24.402 20.281 1.00 39.02 1288 LEU A CA 1
ATOM 8938 C C . LEU A 1 1229 ? 3.732 24.809 21.682 1.00 42.03 1288 LEU A C 1
ATOM 8939 O O . LEU A 1 1229 ? 4.129 25.958 21.914 1.00 40.99 1288 LEU A O 1
ATOM 8944 N N . LYS A 1 1230 ? 3.591 23.879 22.623 1.00 39.24 1289 LYS A N 1
ATOM 8945 C CA . LYS A 1 1230 ? 4.011 24.079 24.004 1.00 38.01 1289 LYS A CA 1
ATOM 8946 C C . LYS A 1 1230 ? 5.092 23.063 24.279 1.00 42.66 1289 LYS A C 1
ATOM 8947 O O . LYS A 1 1230 ? 4.874 21.862 24.105 1.00 43.24 1289 LYS A O 1
ATOM 8953 N N . THR A 1 1231 ? 6.258 23.541 24.681 1.00 38.73 1290 THR A N 1
ATOM 8954 C CA . THR A 1 1231 ? 7.390 22.672 24.988 1.00 39.29 1290 THR A CA 1
ATOM 8955 C C . THR A 1 1231 ? 7.614 22.724 26.499 1.00 42.62 1290 THR A C 1
ATOM 8956 O O . THR A 1 1231 ? 7.363 23.756 27.121 1.00 40.49 1290 THR A O 1
ATOM 8960 N N . THR A 1 1232 ? 8.109 21.631 27.082 1.00 41.00 1291 THR A N 1
ATOM 8961 C CA . THR A 1 1232 ? 8.408 21.531 28.521 1.00 39.43 1291 THR A CA 1
ATOM 8962 C C . THR A 1 1232 ? 9.776 20.872 28.641 1.00 42.89 1291 THR A C 1
ATOM 8963 O O . THR A 1 1232 ? 10.046 19.902 27.934 1.00 43.28 1291 THR A O 1
ATOM 8967 N N . THR A 1 1233 ? 10.634 21.388 29.525 1.00 38.52 1292 THR A N 1
ATOM 8968 C CA . THR A 1 1233 ? 11.943 20.785 29.753 1.00 39.64 1292 THR A CA 1
ATOM 8969 C C . THR A 1 1233 ? 11.726 19.422 30.429 1.00 48.51 1292 THR A C 1
ATOM 8970 O O . THR A 1 1233 ? 10.797 19.283 31.241 1.00 48.28 1292 THR A O 1
ATOM 8974 N N . PRO A 1 1234 ? 12.562 18.408 30.141 1.00 47.03 1293 PRO A N 1
ATOM 8975 C CA . PRO A 1 1234 ? 12.379 17.131 30.828 1.00 49.50 1293 PRO A CA 1
ATOM 8976 C C . PRO A 1 1234 ? 12.842 17.226 32.284 1.00 53.67 1293 PRO A C 1
ATOM 8977 O O . PRO A 1 1234 ? 13.448 18.223 32.694 1.00 48.84 1293 PRO A O 1
ATOM 8981 N N . VAL A 1 1235 ? 12.565 16.176 33.060 1.00 55.66 1294 VAL A N 1
ATOM 8982 C CA . VAL A 1 1235 ? 13.028 16.085 34.441 1.00 57.27 1294 VAL A CA 1
ATOM 8983 C C . VAL A 1 1235 ? 14.474 15.630 34.308 1.00 63.64 1294 VAL A C 1
ATOM 8984 O O . VAL A 1 1235 ? 14.754 14.695 33.554 1.00 65.55 1294 VAL A O 1
ATOM 8988 N N . PHE A 1 1236 ? 15.394 16.344 34.949 1.00 59.85 1295 PHE A N 1
ATOM 8989 C CA . PHE A 1 1236 ? 16.794 15.961 34.908 1.00 61.53 1295 PHE A CA 1
ATOM 8990 C C . PHE A 1 1236 ? 17.139 15.381 36.267 1.00 70.62 1295 PHE A C 1
ATOM 8991 O O . PHE A 1 1236 ? 16.755 15.945 37.299 1.00 69.43 1295 PHE A O 1
ATOM 8999 N N . GLY A 1 1237 ? 17.860 14.263 36.251 1.00 71.38 1296 GLY A N 1
ATOM 9000 C CA . GLY A 1 1237 ? 18.294 13.579 37.460 1.00 74.01 1296 GLY A CA 1
ATOM 9001 C C . GLY A 1 1237 ? 19.196 14.404 38.358 1.00 78.44 1296 GLY A C 1
ATOM 9002 O O . GLY A 1 1237 ? 19.562 15.542 38.034 1.00 76.79 1296 GLY A O 1
ATOM 9003 N N . THR A 1 1238 ? 19.553 13.818 39.505 1.00 76.06 1297 THR A N 1
ATOM 9004 C CA . THR A 1 1238 ? 20.434 14.419 40.506 1.00 74.91 1297 THR A CA 1
ATOM 9005 C C . THR A 1 1238 ? 21.870 14.396 39.979 1.00 77.74 1297 THR A C 1
ATOM 9006 O O . THR A 1 1238 ? 22.625 15.345 40.204 1.00 76.98 1297 THR A O 1
ATOM 9010 N N . SER A 1 1239 ? 22.222 13.329 39.243 1.00 74.05 1298 SER A N 1
ATOM 9011 C CA . SER A 1 1239 ? 23.544 13.148 38.657 1.00 74.92 1298 SER A CA 1
ATOM 9012 C C . SER A 1 1239 ? 23.678 13.727 37.224 1.00 75.68 1298 SER A C 1
ATOM 9013 O O . SER A 1 1239 ? 24.733 13.562 36.601 1.00 77.07 1298 SER A O 1
ATOM 9016 N N . SER A 1 1240 ? 22.634 14.431 36.718 1.00 67.47 1299 SER A N 1
ATOM 9017 C CA . SER A 1 1240 ? 22.670 15.050 35.384 1.00 64.99 1299 SER A CA 1
ATOM 9018 C C . SER A 1 1240 ? 23.632 16.234 35.402 1.00 64.75 1299 SER A C 1
ATOM 9019 O O . SER A 1 1240 ? 23.480 17.144 36.227 1.00 63.79 1299 SER A O 1
ATOM 9022 N N . GLY A 1 1241 ? 24.631 16.184 34.531 1.00 58.94 1300 GLY A N 1
ATOM 9023 C CA . GLY A 1 1241 ? 25.651 17.218 34.422 1.00 57.13 1300 GLY A CA 1
ATOM 9024 C C . GLY A 1 1241 ? 26.811 17.050 35.380 1.00 61.33 1300 GLY A C 1
ATOM 9025 O O . GLY A 1 1241 ? 27.772 17.814 35.316 1.00 59.67 1300 GLY A O 1
ATOM 9026 N N . ASN A 1 1242 ? 26.732 16.055 36.276 1.00 61.17 1301 ASN A N 1
ATOM 9027 C CA . ASN A 1 1242 ? 27.763 15.767 37.276 1.00 62.80 1301 ASN A CA 1
ATOM 9028 C C . ASN A 1 1242 ? 28.922 14.960 36.676 1.00 68.61 1301 ASN A C 1
ATOM 9029 O O . ASN A 1 1242 ? 28.711 13.835 36.214 1.00 69.12 1301 ASN A O 1
ATOM 9034 N N . LEU A 1 1243 ? 30.143 15.531 36.723 1.00 66.58 1302 LEU A N 1
ATOM 9035 C CA . LEU A 1 1243 ? 31.369 14.913 36.206 1.00 69.91 1302 LEU A CA 1
ATOM 9036 C C . LEU A 1 1243 ? 32.181 14.185 37.277 1.00 80.33 1302 LEU A C 1
ATOM 9037 O O . LEU A 1 1243 ? 33.125 13.477 36.924 1.00 82.84 1302 LEU A O 1
ATOM 9042 N N . SER A 1 1244 ? 31.824 14.354 38.574 1.00 79.33 1303 SER A N 1
ATOM 9043 C CA . SER A 1 1244 ? 32.512 13.752 39.724 1.00 82.52 1303 SER A CA 1
ATOM 9044 C C . SER A 1 1244 ? 32.931 12.286 39.526 1.00 90.48 1303 SER A C 1
ATOM 9045 O O . SER A 1 1244 ? 34.069 11.936 39.844 1.00 91.50 1303 SER A O 1
ATOM 9048 N N . SER A 1 1245 ? 32.026 11.452 38.961 1.00 88.52 1304 SER A N 1
ATOM 9049 C CA . SER A 1 1245 ? 32.240 10.022 38.681 1.00 91.58 1304 SER A CA 1
ATOM 9050 C C . SER A 1 1245 ? 33.281 9.731 37.577 1.00 96.27 1304 SER A C 1
ATOM 9051 O O . SER A 1 1245 ? 33.750 8.597 37.485 1.00 97.98 1304 SER A O 1
ATOM 9054 N N . VAL A 1 1246 ? 33.632 10.736 36.746 1.00 91.18 1305 VAL A N 1
ATOM 9055 C CA . VAL A 1 1246 ? 34.639 10.577 35.688 1.00 92.41 1305 VAL A CA 1
ATOM 9056 C C . VAL A 1 1246 ? 35.900 11.428 36.002 1.00 97.12 1305 VAL A C 1
ATOM 9057 O O . VAL A 1 1246 ? 36.986 11.130 35.498 1.00 98.11 1305 VAL A O 1
ATOM 9061 N N . LEU A 1 1247 ? 35.745 12.459 36.857 1.00 93.13 1306 LEU A N 1
ATOM 9062 C CA . LEU A 1 1247 ? 36.816 13.354 37.306 1.00 93.36 1306 LEU A CA 1
ATOM 9063 C C . LEU A 1 1247 ? 37.480 12.840 38.601 1.00 101.45 1306 LEU A C 1
ATOM 9064 O O . LEU A 1 1247 ? 38.466 13.428 39.056 1.00 102.51 1306 LEU A O 1
ATOM 9069 N N . SER A 1 1248 ? 36.945 11.730 39.176 1.00 99.62 1307 SER A N 1
ATOM 9070 C CA . SER A 1 1248 ? 37.448 11.067 40.384 1.00 124.35 1307 SER A CA 1
ATOM 9071 C C . SER A 1 1248 ? 38.838 10.465 40.140 1.00 155.50 1307 SER A C 1
ATOM 9072 O O . SER A 1 1248 ? 39.067 9.809 39.123 1.00 116.04 1307 SER A O 1
ATOM 9075 N N . LEU A 1 1266 ? 45.319 9.787 32.218 1.00 96.72 1325 LEU A N 1
ATOM 9076 C CA . LEU A 1 1266 ? 44.248 10.472 31.501 1.00 92.69 1325 LEU A CA 1
ATOM 9077 C C . LEU A 1 1266 ? 43.975 11.862 32.072 1.00 93.92 1325 LEU A C 1
ATOM 9078 O O . LEU A 1 1266 ? 43.639 12.001 33.256 1.00 94.23 1325 LEU A O 1
ATOM 9083 N N . SER A 1 1267 ? 44.137 12.889 31.219 1.00 86.84 1326 SER A N 1
ATOM 9084 C CA . SER A 1 1267 ? 43.929 14.303 31.540 1.00 83.58 1326 SER A CA 1
ATOM 9085 C C . SER A 1 1267 ? 42.428 14.610 31.726 1.00 84.33 1326 SER A C 1
ATOM 9086 O O . SER A 1 1267 ? 41.611 13.823 31.231 1.00 84.61 1326 SER A O 1
ATOM 9089 N N . PRO A 1 1268 ? 42.023 15.753 32.362 1.00 76.73 1327 PRO A N 1
ATOM 9090 C CA . PRO A 1 1268 ? 40.583 16.042 32.489 1.00 74.00 1327 PRO A CA 1
ATOM 9091 C C . PRO A 1 1268 ? 39.840 16.132 31.152 1.00 75.00 1327 PRO A C 1
ATOM 9092 O O . PRO A 1 1268 ? 38.707 15.650 31.075 1.00 72.64 1327 PRO A O 1
ATOM 9096 N N . VAL A 1 1269 ? 40.485 16.708 30.092 1.00 70.88 1328 VAL A N 1
ATOM 9097 C CA . VAL A 1 1269 ? 39.886 16.834 28.752 1.00 68.27 1328 VAL A CA 1
ATOM 9098 C C . VAL A 1 1269 ? 39.571 15.429 28.199 1.00 70.14 1328 VAL A C 1
ATOM 9099 O O . VAL A 1 1269 ? 38.472 15.213 27.671 1.00 66.77 1328 VAL A O 1
ATOM 9103 N N . GLU A 1 1270 ? 40.515 14.474 28.382 1.00 68.59 1329 GLU A N 1
ATOM 9104 C CA . GLU A 1 1270 ? 40.383 13.078 27.947 1.00 70.62 1329 GLU A CA 1
ATOM 9105 C C . GLU A 1 1270 ? 39.276 12.315 28.686 1.00 76.66 1329 GLU A C 1
ATOM 9106 O O . GLU A 1 1270 ? 38.585 11.507 28.064 1.00 76.98 1329 GLU A O 1
ATOM 9112 N N . LYS A 1 1271 ? 39.085 12.588 29.989 1.00 74.02 1330 LYS A N 1
ATOM 9113 C CA . LYS A 1 1271 ? 38.043 11.935 30.784 1.00 74.54 1330 LYS A CA 1
ATOM 9114 C C . LYS A 1 1271 ? 36.658 12.434 30.380 1.00 76.97 1330 LYS A C 1
ATOM 9115 O O . LYS A 1 1271 ? 35.730 11.634 30.260 1.00 78.44 1330 LYS A O 1
ATOM 9121 N N . VAL A 1 1272 ? 36.525 13.752 30.152 1.00 69.91 1331 VAL A N 1
ATOM 9122 C CA . VAL A 1 1272 ? 35.266 14.380 29.733 1.00 66.08 1331 VAL A CA 1
ATOM 9123 C C . VAL A 1 1272 ? 34.854 13.830 28.363 1.00 68.29 1331 VAL A C 1
ATOM 9124 O O . VAL A 1 1272 ? 33.696 13.447 28.192 1.00 68.55 1331 VAL A O 1
ATOM 9128 N N . SER A 1 1273 ? 35.823 13.702 27.441 1.00 63.98 1332 SER A N 1
ATOM 9129 C CA . SER A 1 1273 ? 35.652 13.141 26.100 1.00 63.93 1332 SER A CA 1
ATOM 9130 C C . SER A 1 1273 ? 35.024 11.741 26.158 1.00 69.97 1332 SER A C 1
ATOM 9131 O O . SER A 1 1273 ? 33.956 11.537 25.580 1.00 68.38 1332 SER A O 1
ATOM 9134 N N . GLY A 1 1274 ? 35.662 10.825 26.892 1.00 69.51 1333 GLY A N 1
ATOM 9135 C CA . GLY A 1 1274 ? 35.184 9.460 27.110 1.00 71.52 1333 GLY A CA 1
ATOM 9136 C C . GLY A 1 1274 ? 33.783 9.386 27.696 1.00 73.77 1333 GLY A C 1
ATOM 9137 O O . GLY A 1 1274 ? 32.974 8.563 27.260 1.00 74.19 1333 GLY A O 1
ATOM 9138 N N . TRP A 1 1275 ? 33.475 10.277 28.667 1.00 68.57 1334 TRP A N 1
ATOM 9139 C CA . TRP A 1 1275 ? 32.172 10.377 29.323 1.00 67.43 1334 TRP A CA 1
ATOM 9140 C C . TRP A 1 1275 ? 31.102 10.730 28.288 1.00 70.47 1334 TRP A C 1
ATOM 9141 O O . TRP A 1 1275 ? 30.078 10.052 28.226 1.00 70.36 1334 TRP A O 1
ATOM 9152 N N . LEU A 1 1276 ? 31.379 11.741 27.428 1.00 64.88 1335 LEU A N 1
ATOM 9153 C CA . LEU A 1 1276 ? 30.485 12.175 26.354 1.00 62.11 1335 LEU A CA 1
ATOM 9154 C C . LEU A 1 1276 ? 30.332 11.115 25.258 1.00 68.04 1335 LEU A C 1
ATOM 9155 O O . LEU A 1 1276 ? 29.229 10.935 24.746 1.00 66.68 1335 LEU A O 1
ATOM 9160 N N . VAL A 1 1277 ? 31.424 10.399 24.927 1.00 68.36 1336 VAL A N 1
ATOM 9161 C CA . VAL A 1 1277 ? 31.437 9.315 23.928 1.00 71.07 1336 VAL A CA 1
ATOM 9162 C C . VAL A 1 1277 ? 30.552 8.142 24.393 1.00 79.49 1336 VAL A C 1
ATOM 9163 O O . VAL A 1 1277 ? 29.872 7.525 23.573 1.00 80.28 1336 VAL A O 1
ATOM 9167 N N . GLY A 1 1278 ? 30.534 7.888 25.703 1.00 77.98 1337 GLY A N 1
ATOM 9168 C CA . GLY A 1 1278 ? 29.692 6.861 26.307 1.00 80.06 1337 GLY A CA 1
ATOM 9169 C C . GLY A 1 1278 ? 28.216 7.232 26.302 1.00 82.88 1337 GLY A C 1
ATOM 9170 O O . GLY A 1 1278 ? 27.357 6.361 26.455 1.00 84.36 1337 GLY A O 1
ATOM 9171 N N . GLN A 1 1279 ? 27.908 8.527 26.117 1.00 76.58 1338 GLN A N 1
ATOM 9172 C CA . GLN A 1 1279 ? 26.535 9.025 26.061 1.00 75.11 1338 GLN A CA 1
ATOM 9173 C C . GLN A 1 1279 ? 26.050 9.253 24.614 1.00 79.95 1338 GLN A C 1
ATOM 9174 O O . GLN A 1 1279 ? 25.144 10.047 24.368 1.00 78.00 1338 GLN A O 1
ATOM 9180 N N . LEU A 1 1280 ? 26.633 8.512 23.674 1.00 80.26 1339 LEU A N 1
ATOM 9181 C CA . LEU A 1 1280 ? 26.321 8.554 22.246 1.00 80.20 1339 LEU A CA 1
ATOM 9182 C C . LEU A 1 1280 ? 25.488 7.308 21.872 1.00 88.67 1339 LEU A C 1
ATOM 9183 O O . LEU A 1 1280 ? 25.851 6.195 22.274 1.00 90.91 1339 LEU A O 1
ATOM 9188 N N . PRO A 1 1281 ? 24.374 7.465 21.115 1.00 86.24 1340 PRO A N 1
ATOM 9189 C CA . PRO A 1 1281 ? 23.578 6.280 20.741 1.00 93.87 1340 PRO A CA 1
ATOM 9190 C C . PRO A 1 1281 ? 24.177 5.507 19.572 1.00 136.91 1340 PRO A C 1
ATOM 9191 O O . PRO A 1 1281 ? 24.122 4.280 19.554 1.00 109.97 1340 PRO A O 1
ATOM 9195 N N . THR A 1 1291 ? 22.774 6.834 8.236 1.00 95.78 1350 THR A N 1
ATOM 9196 C CA . THR A 1 1291 ? 22.085 7.513 7.138 1.00 93.91 1350 THR A CA 1
ATOM 9197 C C . THR A 1 1291 ? 20.688 8.001 7.548 1.00 94.98 1350 THR A C 1
ATOM 9198 O O . THR A 1 1291 ? 20.016 7.376 8.380 1.00 95.83 1350 THR A O 1
ATOM 9202 N N . ASN A 1 1292 ? 20.278 9.125 6.918 1.00 87.14 1351 ASN A N 1
ATOM 9203 C CA . ASN A 1 1292 ? 19.049 9.930 7.017 1.00 84.20 1351 ASN A CA 1
ATOM 9204 C C . ASN A 1 1292 ? 19.471 11.396 6.955 1.00 80.95 1351 ASN A C 1
ATOM 9205 O O . ASN A 1 1292 ? 20.621 11.718 7.288 1.00 79.94 1351 ASN A O 1
ATOM 9210 N N . ASN A 1 1293 ? 18.577 12.278 6.489 1.00 71.52 1352 ASN A N 1
ATOM 9211 C CA . ASN A 1 1293 ? 18.936 13.686 6.428 1.00 66.72 1352 ASN A CA 1
ATOM 9212 C C . ASN A 1 1293 ? 18.595 14.396 7.731 1.00 63.61 1352 ASN A C 1
ATOM 9213 O O . ASN A 1 1293 ? 19.118 15.475 8.003 1.00 60.91 1352 ASN A O 1
ATOM 9218 N N . LEU A 1 1294 ? 17.764 13.749 8.560 1.00 57.75 1353 LEU A N 1
ATOM 9219 C CA . LEU A 1 1294 ? 17.383 14.236 9.882 1.00 54.83 1353 LEU A CA 1
ATOM 9220 C C . LEU A 1 1294 ? 17.771 13.162 10.881 1.00 59.57 1353 LEU A C 1
ATOM 9221 O O . LEU A 1 1294 ? 17.445 11.983 10.669 1.00 62.02 1353 LEU A O 1
ATOM 9226 N N . ALA A 1 1295 ? 18.507 13.545 11.939 1.00 52.40 1354 ALA A N 1
ATOM 9227 C CA . ALA A 1 1295 ? 18.926 12.590 12.964 1.00 53.54 1354 ALA A CA 1
ATOM 9228 C C . ALA A 1 1295 ? 17.702 12.100 13.752 1.00 58.85 1354 ALA A C 1
ATOM 9229 O O . ALA A 1 1295 ? 16.831 12.915 14.061 1.00 56.16 1354 ALA A O 1
ATOM 9231 N N . PRO A 1 1296 ? 17.544 10.786 14.032 1.00 60.55 1355 PRO A N 1
ATOM 9232 C CA . PRO A 1 1296 ? 16.378 10.365 14.835 1.00 61.98 1355 PRO A CA 1
ATOM 9233 C C . PRO A 1 1296 ? 16.556 10.812 16.285 1.00 66.88 1355 PRO A C 1
ATOM 9234 O O . PRO A 1 1296 ? 17.694 10.999 16.728 1.00 66.10 1355 PRO A O 1
ATOM 9238 N N . ASN A 1 1297 ? 15.456 11.028 17.009 1.00 65.29 1356 ASN A N 1
ATOM 9239 C CA . ASN A 1 1297 ? 15.562 11.441 18.406 1.00 65.71 1356 ASN A CA 1
ATOM 9240 C C . ASN A 1 1297 ? 15.269 10.223 19.277 1.00 76.80 1356 ASN A C 1
ATOM 9241 O O . ASN A 1 1297 ? 14.102 9.915 19.518 1.00 77.02 1356 ASN A O 1
ATOM 9246 N N . THR A 1 1298 ? 16.325 9.493 19.695 1.00 79.37 1357 THR A N 1
ATOM 9247 C CA . THR A 1 1298 ? 16.189 8.261 20.495 1.00 84.36 1357 THR A CA 1
ATOM 9248 C C . THR A 1 1298 ? 16.116 8.561 22.007 1.00 94.47 1357 THR A C 1
ATOM 9249 O O . THR A 1 1298 ? 15.719 7.686 22.790 1.00 96.60 1357 THR A O 1
ATOM 9253 N N . ASN A 1 1299 ? 16.462 9.816 22.395 1.00 92.96 1358 ASN A N 1
ATOM 9254 C CA . ASN A 1 1299 ? 16.466 10.390 23.755 1.00 93.69 1358 ASN A CA 1
ATOM 9255 C C . ASN A 1 1299 ? 17.704 10.003 24.596 1.00 102.19 1358 ASN A C 1
ATOM 9256 O O . ASN A 1 1299 ? 17.792 10.411 25.763 1.00 101.48 1358 ASN A O 1
ATOM 9261 N N . THR A 1 1300 ? 18.679 9.275 23.991 1.00 102.45 1359 THR A N 1
ATOM 9262 C CA . THR A 1 1300 ? 19.950 8.911 24.633 1.00 104.18 1359 THR A CA 1
ATOM 9263 C C . THR A 1 1300 ? 20.666 10.224 24.986 1.00 105.78 1359 THR A C 1
ATOM 9264 O O . THR A 1 1300 ? 21.019 10.439 26.152 1.00 105.57 1359 THR A O 1
ATOM 9268 N N . GLY A 1 1301 ? 20.774 11.109 23.988 1.00 99.72 1360 GLY A N 1
ATOM 9269 C CA . GLY A 1 1301 ? 21.361 12.433 24.124 1.00 96.45 1360 GLY A CA 1
ATOM 9270 C C . GLY A 1 1301 ? 20.463 13.369 24.900 1.00 96.57 1360 GLY A C 1
ATOM 9271 O O . GLY A 1 1301 ? 19.816 14.225 24.297 1.00 94.52 1360 GLY A O 1
ATOM 9272 N N . ASN A 1 1302 ? 20.384 13.173 26.244 1.00 91.90 1361 ASN A N 1
ATOM 9273 C CA . ASN A 1 1302 ? 19.581 13.967 27.186 1.00 89.23 1361 ASN A CA 1
ATOM 9274 C C . ASN A 1 1302 ? 20.108 13.826 28.631 1.00 90.40 1361 ASN A C 1
ATOM 9275 O O . ASN A 1 1302 ? 21.135 14.437 28.948 1.00 89.01 1361 ASN A O 1
ATOM 9280 N N . ASP A 1 1303 ? 19.407 13.021 29.494 1.00 85.36 1362 ASP A N 1
ATOM 9281 C CA . ASP A 1 1303 ? 19.740 12.731 30.894 1.00 84.46 1362 ASP A CA 1
ATOM 9282 C C . ASP A 1 1303 ? 21.142 12.131 30.994 1.00 84.37 1362 ASP A C 1
ATOM 9283 O O . ASP A 1 1303 ? 21.529 11.326 30.137 1.00 86.45 1362 ASP A O 1
ATOM 9288 N N . VAL A 1 1304 ? 21.884 12.535 32.048 1.00 74.94 1363 VAL A N 1
ATOM 9289 C CA . VAL A 1 1304 ? 23.288 12.252 32.376 1.00 73.80 1363 VAL A CA 1
ATOM 9290 C C . VAL A 1 1304 ? 24.100 13.487 31.989 1.00 70.87 1363 VAL A C 1
ATOM 9291 O O . VAL A 1 1304 ? 24.844 14.002 32.823 1.00 70.68 1363 VAL A O 1
ATOM 9295 N N . VAL A 1 1305 ? 23.925 13.985 30.743 1.00 61.65 1364 VAL A N 1
ATOM 9296 C CA . VAL A 1 1305 ? 24.635 15.169 30.256 1.00 56.92 1364 VAL A CA 1
ATOM 9297 C C . VAL A 1 1305 ? 23.858 16.445 30.576 1.00 56.57 1364 VAL A C 1
ATOM 9298 O O . VAL A 1 1305 ? 24.447 17.395 31.095 1.00 55.10 1364 VAL A O 1
ATOM 9302 N N . GLY A 1 1306 ? 22.557 16.451 30.270 1.00 51.09 1365 GLY A N 1
ATOM 9303 C CA . GLY A 1 1306 ? 21.695 17.614 30.440 1.00 47.91 1365 GLY A CA 1
ATOM 9304 C C . GLY A 1 1306 ? 21.556 18.402 29.144 1.00 49.04 1365 GLY A C 1
ATOM 9305 O O . GLY A 1 1306 ? 21.020 19.518 29.137 1.00 45.75 1365 GLY A O 1
ATOM 9306 N N . VAL A 1 1307 ? 22.054 17.818 28.026 1.00 45.61 1366 VAL A N 1
ATOM 9307 C CA . VAL A 1 1307 ? 22.003 18.414 26.685 1.00 43.02 1366 VAL A CA 1
ATOM 9308 C C . VAL A 1 1307 ? 21.172 17.513 25.764 1.00 48.80 1366 VAL A C 1
ATOM 9309 O O . VAL A 1 1307 ? 21.511 16.341 25.603 1.00 49.45 1366 VAL A O 1
ATOM 9313 N N . GLY A 1 1308 ? 20.117 18.067 25.154 1.00 45.26 1367 GLY A N 1
ATOM 9314 C CA . GLY A 1 1308 ? 19.293 17.287 24.238 1.00 46.17 1367 GLY A CA 1
ATOM 9315 C C . GLY A 1 1308 ? 18.119 17.963 23.569 1.00 48.52 1367 GLY A C 1
ATOM 9316 O O . GLY A 1 1308 ? 17.808 19.116 23.849 1.00 46.87 1367 GLY A O 1
ATOM 9317 N N . ARG A 1 1309 ? 17.482 17.227 22.654 1.00 45.16 1368 ARG A N 1
ATOM 9318 C CA . ARG A 1 1309 ? 16.320 17.648 21.882 1.00 43.85 1368 ARG A CA 1
ATOM 9319 C C . ARG A 1 1309 ? 15.061 17.145 22.546 1.00 48.55 1368 ARG A C 1
ATOM 9320 O O . ARG A 1 1309 ? 15.055 16.050 23.120 1.00 50.00 1368 ARG A O 1
ATOM 9328 N N . LEU A 1 1310 ? 13.983 17.926 22.434 1.00 44.19 1369 LEU A N 1
ATOM 9329 C CA . LEU A 1 1310 ? 12.672 17.621 22.998 1.00 45.41 1369 LEU A CA 1
ATOM 9330 C C . LEU A 1 1310 ? 12.110 16.256 22.584 1.00 50.83 1369 LEU A C 1
ATOM 9331 O O . LEU A 1 1310 ? 12.024 15.950 21.400 1.00 49.07 1369 LEU A O 1
ATOM 9336 N N . SER A 1 1311 ? 11.683 15.458 23.573 1.00 50.93 1370 SER A N 1
ATOM 9337 C CA . SER A 1 1311 ? 11.023 14.184 23.313 1.00 53.19 1370 SER A CA 1
ATOM 9338 C C . SER A 1 1311 ? 9.608 14.577 22.862 1.00 57.38 1370 SER A C 1
ATOM 9339 O O . SER A 1 1311 ? 9.167 15.702 23.158 1.00 54.04 1370 SER A O 1
ATOM 9342 N N A GLU A 1 1312 ? 8.927 13.670 22.143 0.70 56.59 1371 GLU A N 1
ATOM 9343 N N B GLU A 1 1312 ? 8.909 13.684 22.135 0.30 56.03 1371 GLU A N 1
ATOM 9344 C CA A GLU A 1 1312 ? 7.570 13.832 21.612 0.70 57.22 1371 GLU A CA 1
ATOM 9345 C CA B GLU A 1 1312 ? 7.563 13.955 21.612 0.30 56.07 1371 GLU A CA 1
ATOM 9346 C C A GLU A 1 1312 ? 6.565 14.230 22.710 0.70 61.79 1371 GLU A C 1
ATOM 9347 C C B GLU A 1 1312 ? 6.511 14.209 22.707 0.30 61.04 1371 GLU A C 1
ATOM 9348 O O A GLU A 1 1312 ? 5.710 15.091 22.474 0.70 60.62 1371 GLU A O 1
ATOM 9349 O O B GLU A 1 1312 ? 5.565 14.964 22.467 0.30 59.96 1371 GLU A O 1
ATOM 9360 N N . SER A 1 1313 ? 6.697 13.613 23.907 1.00 58.83 1372 SER A N 1
ATOM 9361 C CA . SER A 1 1313 ? 5.825 13.805 25.078 1.00 58.80 1372 SER A CA 1
ATOM 9362 C C . SER A 1 1313 ? 5.971 15.211 25.656 1.00 59.32 1372 SER A C 1
ATOM 9363 O O . SER A 1 1313 ? 5.037 15.715 26.274 1.00 58.85 1372 SER A O 1
ATOM 9366 N N . ASN A 1 1314 ? 7.141 15.840 25.453 1.00 53.70 1373 ASN A N 1
ATOM 9367 C CA . ASN A 1 1314 ? 7.432 17.193 25.952 1.00 50.33 1373 ASN A CA 1
ATOM 9368 C C . ASN A 1 1314 ? 7.177 18.290 24.938 1.00 50.43 1373 ASN A C 1
ATOM 9369 O O . ASN A 1 1314 ? 7.371 19.457 25.244 1.00 47.02 1373 ASN A O 1
ATOM 9374 N N . ALA A 1 1315 ? 6.727 17.920 23.741 1.00 47.58 1374 ALA A N 1
ATOM 9375 C CA . ALA A 1 1315 ? 6.402 18.871 22.691 1.00 46.14 1374 ALA A CA 1
ATOM 9376 C C . ALA A 1 1315 ? 4.927 18.664 22.353 1.00 51.69 1374 ALA A C 1
ATOM 9377 O O . ALA A 1 1315 ? 4.587 17.749 21.593 1.00 54.09 1374 ALA A O 1
ATOM 9379 N N . ALA A 1 1316 ? 4.045 19.477 22.982 1.00 45.91 1375 ALA A N 1
ATOM 9380 C CA . ALA A 1 1316 ? 2.594 19.391 22.800 1.00 46.71 1375 ALA A CA 1
ATOM 9381 C C . ALA A 1 1316 ? 2.078 20.280 21.662 1.00 51.35 1375 ALA A C 1
ATOM 9382 O O . ALA A 1 1316 ? 2.175 21.505 21.728 1.00 49.57 1375 ALA A O 1
ATOM 9384 N N . LYS A 1 1317 ? 1.528 19.645 20.619 1.00 50.85 1376 LYS A N 1
ATOM 9385 C CA . LYS A 1 1317 ? 0.937 20.321 19.458 1.00 51.01 1376 LYS A CA 1
ATOM 9386 C C . LYS A 1 1317 ? -0.492 20.715 19.813 1.00 54.52 1376 LYS A C 1
ATOM 9387 O O . LYS A 1 1317 ? -1.234 19.906 20.375 1.00 54.46 1376 LYS A O 1
ATOM 9393 N N . MET A 1 1318 ? -0.846 21.975 19.560 1.00 50.10 1377 MET A N 1
ATOM 9394 C CA . MET A 1 1318 ? -2.173 22.498 19.871 1.00 50.53 1377 MET A CA 1
ATOM 9395 C C . MET A 1 1318 ? -2.852 22.933 18.594 1.00 53.02 1377 MET A C 1
ATOM 9396 O O . MET A 1 1318 ? -2.168 23.313 17.640 1.00 48.33 1377 MET A O 1
ATOM 9401 N N . ASN A 1 1319 ? -4.189 22.812 18.547 1.00 52.51 1378 ASN A N 1
ATOM 9402 C CA . ASN A 1 1319 ? -4.947 23.080 17.324 1.00 55.09 1378 ASN A CA 1
ATOM 9403 C C . ASN A 1 1319 ? -5.168 24.570 17.013 1.00 58.47 1378 ASN A C 1
ATOM 9404 O O . ASN A 1 1319 ? -5.537 24.900 15.889 1.00 59.42 1378 ASN A O 1
ATOM 9409 N N . ASP A 1 1320 ? -4.949 25.457 17.978 1.00 54.11 1379 ASP A N 1
ATOM 9410 C CA . ASP A 1 1320 ? -5.190 26.873 17.743 1.00 52.59 1379 ASP A CA 1
ATOM 9411 C C . ASP A 1 1320 ? -3.963 27.765 17.942 1.00 52.65 1379 ASP A C 1
ATOM 9412 O O . ASP A 1 1320 ? -3.049 27.406 18.679 1.00 50.45 1379 ASP A O 1
ATOM 9417 N N . ASP A 1 1321 ? -3.945 28.928 17.264 1.00 47.54 1380 ASP A N 1
ATOM 9418 C CA . ASP A 1 1321 ? -2.851 29.878 17.353 1.00 45.24 1380 ASP A CA 1
ATOM 9419 C C . ASP A 1 1321 ? -2.885 30.643 18.697 1.00 45.30 1380 ASP A C 1
ATOM 9420 O O . ASP A 1 1321 ? -3.907 30.641 19.391 1.00 46.14 1380 ASP A O 1
ATOM 9425 N N . VAL A 1 1322 ? -1.742 31.234 19.082 1.00 37.93 1381 VAL A N 1
ATOM 9426 C CA . VAL A 1 1322 ? -1.572 31.962 20.342 1.00 35.06 1381 VAL A CA 1
ATOM 9427 C C . VAL A 1 1322 ? -1.009 33.369 20.100 1.00 37.97 1381 VAL A C 1
ATOM 9428 O O . VAL A 1 1322 ? 0.093 33.482 19.594 1.00 37.92 1381 VAL A O 1
ATOM 9432 N N . ASP A 1 1323 ? -1.717 34.429 20.518 1.00 34.57 1382 ASP A N 1
ATOM 9433 C CA . ASP A 1 1323 ? -1.179 35.807 20.469 1.00 33.10 1382 ASP A CA 1
ATOM 9434 C C . ASP A 1 1323 ? -0.633 36.274 21.852 1.00 35.51 1382 ASP A C 1
ATOM 9435 O O . ASP A 1 1323 ? 0.391 36.973 21.922 1.00 33.32 1382 ASP A O 1
ATOM 9440 N N . GLY A 1 1324 ? -1.312 35.857 22.923 1.00 30.75 1383 GLY A N 1
ATOM 9441 C CA . GLY A 1 1324 ? -0.933 36.195 24.288 1.00 29.86 1383 GLY A CA 1
ATOM 9442 C C . GLY A 1 1324 ? -1.333 35.114 25.266 1.00 35.23 1383 GLY A C 1
ATOM 9443 O O . GLY A 1 1324 ? -2.112 34.225 24.928 1.00 35.22 1383 GLY A O 1
ATOM 9444 N N . ILE A 1 1325 ? -0.765 35.143 26.468 1.00 31.83 1384 ILE A N 1
ATOM 9445 C CA . ILE A 1 1325 ? -1.045 34.148 27.505 1.00 30.86 1384 ILE A CA 1
ATOM 9446 C C . ILE A 1 1325 ? -1.325 34.865 28.806 1.00 34.07 1384 ILE A C 1
ATOM 9447 O O . ILE A 1 1325 ? -0.518 35.695 29.246 1.00 31.53 1384 ILE A O 1
ATOM 9452 N N . VAL A 1 1326 ? -2.484 34.530 29.425 1.00 31.33 1385 VAL A N 1
ATOM 9453 C CA . VAL A 1 1326 ? -2.907 35.083 30.708 1.00 29.72 1385 VAL A CA 1
ATOM 9454 C C . VAL A 1 1326 ? -2.633 34.041 31.784 1.00 35.04 1385 VAL A C 1
ATOM 9455 O O . VAL A 1 1326 ? -3.217 32.954 31.754 1.00 35.47 1385 VAL A O 1
ATOM 9459 N N . ARG A 1 1327 ? -1.780 34.384 32.757 1.00 31.60 1386 ARG A N 1
ATOM 9460 C CA . ARG A 1 1327 ? -1.504 33.470 33.861 1.00 32.36 1386 ARG A CA 1
ATOM 9461 C C . ARG A 1 1327 ? -1.773 34.109 35.221 1.00 36.67 1386 ARG A C 1
ATOM 9462 O O . ARG A 1 1327 ? -1.323 35.221 35.494 1.00 34.32 1386 ARG A O 1
ATOM 9470 N N . THR A 1 1328 ? -2.509 33.389 36.068 1.00 35.87 1387 THR A N 1
ATOM 9471 C CA . THR A 1 1328 ? -2.738 33.763 37.464 1.00 36.99 1387 THR A CA 1
ATOM 9472 C C . THR A 1 1328 ? -2.032 32.627 38.245 1.00 43.50 1387 THR A C 1
ATOM 9473 O O . THR A 1 1328 ? -1.714 31.608 37.615 1.00 40.66 1387 THR A O 1
ATOM 9477 N N . PRO A 1 1329 ? -1.854 32.713 39.595 1.00 44.98 1388 PRO A N 1
ATOM 9478 C CA . PRO A 1 1329 ? -1.261 31.580 40.337 1.00 46.06 1388 PRO A CA 1
ATOM 9479 C C . PRO A 1 1329 ? -2.008 30.249 40.214 1.00 50.23 1388 PRO A C 1
ATOM 9480 O O . PRO A 1 1329 ? -1.390 29.209 40.445 1.00 51.85 1388 PRO A O 1
ATOM 9484 N N . LEU A 1 1330 ? -3.311 30.272 39.844 1.00 45.44 1389 LEU A N 1
ATOM 9485 C CA . LEU A 1 1330 ? -4.145 29.067 39.688 1.00 46.22 1389 LEU A CA 1
ATOM 9486 C C . LEU A 1 1330 ? -4.469 28.651 38.223 1.00 50.58 1389 LEU A C 1
ATOM 9487 O O . LEU A 1 1330 ? -4.898 27.521 37.997 1.00 52.26 1389 LEU A O 1
ATOM 9492 N N . ALA A 1 1331 ? -4.335 29.567 37.257 1.00 44.37 1390 ALA A N 1
ATOM 9493 C CA . ALA A 1 1331 ? -4.728 29.293 35.878 1.00 43.70 1390 ALA A CA 1
ATOM 9494 C C . ALA A 1 1331 ? -3.738 29.785 34.821 1.00 43.87 1390 ALA A C 1
ATOM 9495 O O . ALA A 1 1331 ? -3.022 30.751 35.034 1.00 40.59 1390 ALA A O 1
ATOM 9497 N N . GLU A 1 1332 ? -3.700 29.086 33.691 1.00 43.55 1391 GLU A N 1
ATOM 9498 C CA . GLU A 1 1332 ? -2.886 29.386 32.511 1.00 43.48 1391 GLU A CA 1
ATOM 9499 C C . GLU A 1 1332 ? -3.902 29.391 31.336 1.00 46.53 1391 GLU A C 1
ATOM 9500 O O . GLU A 1 1332 ? -4.460 28.342 30.991 1.00 48.26 1391 GLU A O 1
ATOM 9506 N N . LEU A 1 1333 ? -4.183 30.585 30.789 1.00 38.13 1392 LEU A N 1
ATOM 9507 C CA . LEU A 1 1333 ? -5.189 30.769 29.759 1.00 37.48 1392 LEU A CA 1
ATOM 9508 C C . LEU A 1 1333 ? -4.614 31.322 28.469 1.00 39.41 1392 LEU A C 1
ATOM 9509 O O . LEU A 1 1333 ? -4.316 32.509 28.366 1.00 36.69 1392 LEU A O 1
ATOM 9514 N N . LEU A 1 1334 ? -4.443 30.437 27.490 1.00 38.05 1393 LEU A N 1
ATOM 9515 C CA . LEU A 1 1334 ? -3.959 30.739 26.146 1.00 38.33 1393 LEU A CA 1
ATOM 9516 C C . LEU A 1 1334 ? -4.979 31.708 25.536 1.00 42.49 1393 LEU A C 1
ATOM 9517 O O . LEU A 1 1334 ? -6.170 31.392 25.484 1.00 42.51 1393 LEU A O 1
ATOM 9522 N N . ASP A 1 1335 ? -4.529 32.932 25.210 1.00 38.33 1394 ASP A N 1
ATOM 9523 C CA . ASP A 1 1335 ? -5.362 34.030 24.693 1.00 38.42 1394 ASP A CA 1
ATOM 9524 C C . ASP A 1 1335 ? -6.521 34.399 25.643 1.00 42.90 1394 ASP A C 1
ATOM 9525 O O . ASP A 1 1335 ? -7.588 34.836 25.198 1.00 43.64 1394 ASP A O 1
ATOM 9530 N N . GLY A 1 1336 ? -6.266 34.232 26.940 1.00 39.00 1395 GLY A N 1
ATOM 9531 C CA . GLY A 1 1336 ? -7.198 34.521 28.028 1.00 40.39 1395 GLY A CA 1
ATOM 9532 C C . GLY A 1 1336 ? -8.477 33.718 28.007 1.00 47.38 1395 GLY A C 1
ATOM 9533 O O . GLY A 1 1336 ? -9.469 34.134 28.611 1.00 45.28 1395 GLY A O 1
ATOM 9534 N N . GLU A 1 1337 ? -8.448 32.547 27.332 1.00 48.33 1396 GLU A N 1
ATOM 9535 C CA . GLU A 1 1337 ? -9.596 31.652 27.183 1.00 52.30 1396 GLU A CA 1
ATOM 9536 C C . GLU A 1 1337 ? -9.282 30.273 27.721 1.00 61.20 1396 GLU A C 1
ATOM 9537 O O . GLU A 1 1337 ? -8.133 29.836 27.687 1.00 60.40 1396 GLU A O 1
ATOM 9543 N N . GLY A 1 1338 ? -10.323 29.591 28.167 1.00 63.22 1397 GLY A N 1
ATOM 9544 C CA . GLY A 1 1338 ? -10.237 28.247 28.722 1.00 65.79 1397 GLY A CA 1
ATOM 9545 C C . GLY A 1 1338 ? -10.947 28.136 30.054 1.00 74.44 1397 GLY A C 1
ATOM 9546 O O . GLY A 1 1338 ? -11.686 29.047 30.444 1.00 73.94 1397 GLY A O 1
ATOM 9547 N N . GLN A 1 1339 ? -10.716 27.014 30.763 1.00 74.41 1398 GLN A N 1
ATOM 9548 C CA . GLN A 1 1339 ? -11.324 26.722 32.060 1.00 75.50 1398 GLN A CA 1
ATOM 9549 C C . GLN A 1 1339 ? -10.813 27.663 33.134 1.00 78.21 1398 GLN A C 1
ATOM 9550 O O . GLN A 1 1339 ? -9.605 27.884 33.258 1.00 77.68 1398 GLN A O 1
ATOM 9556 N N . THR A 1 1340 ? -11.749 28.219 33.899 1.00 73.81 1399 THR A N 1
ATOM 9557 C CA . THR A 1 1340 ? -11.485 29.115 35.012 1.00 71.81 1399 THR A CA 1
ATOM 9558 C C . THR A 1 1340 ? -11.375 28.256 36.290 1.00 75.53 1399 THR A C 1
ATOM 9559 O O . THR A 1 1340 ? -12.249 27.426 36.550 1.00 76.75 1399 THR A O 1
ATOM 9563 N N . ALA A 1 1341 ? -10.286 28.443 37.061 1.00 70.32 1400 ALA A N 1
ATOM 9564 C CA . ALA A 1 1341 ? -9.990 27.700 38.292 1.00 70.63 1400 ALA A CA 1
ATOM 9565 C C . ALA A 1 1341 ? -11.027 27.865 39.434 1.00 75.67 1400 ALA A C 1
ATOM 9566 O O . ALA A 1 1341 ? -11.915 28.716 39.356 1.00 74.91 1400 ALA A O 1
ATOM 9568 N N . ASP A 1 1342 ? -10.915 27.016 40.475 1.00 73.82 1401 ASP A N 1
ATOM 9569 C CA . ASP A 1 1342 ? -11.772 27.025 41.666 1.00 74.27 1401 ASP A CA 1
ATOM 9570 C C . ASP A 1 1342 ? -10.951 27.484 42.865 1.00 76.32 1401 ASP A C 1
ATOM 9571 O O . ASP A 1 1342 ? -9.844 26.975 43.081 1.00 74.86 1401 ASP A O 1
ATOM 9576 N N . THR A 1 1343 ? -11.493 28.451 43.639 1.00 72.84 1402 THR A N 1
ATOM 9577 C CA . THR A 1 1343 ? -10.849 29.012 44.838 1.00 71.53 1402 THR A CA 1
ATOM 9578 C C . THR A 1 1343 ? -11.303 28.316 46.131 1.00 77.77 1402 THR A C 1
ATOM 9579 O O . THR A 1 1343 ? -10.674 28.514 47.176 1.00 77.60 1402 THR A O 1
ATOM 9583 N N . GLY A 1 1344 ? -12.371 27.510 46.040 1.00 76.14 1403 GLY A N 1
ATOM 9584 C CA . GLY A 1 1344 ? -12.949 26.765 47.158 1.00 76.94 1403 GLY A CA 1
ATOM 9585 C C . GLY A 1 1344 ? -14.148 25.890 46.822 1.00 81.25 1403 GLY A C 1
ATOM 9586 O O . GLY A 1 1344 ? -14.340 25.537 45.655 1.00 81.49 1403 GLY A O 1
ATOM 9587 N N . PRO A 1 1345 ? -14.993 25.516 47.820 1.00 77.53 1404 PRO A N 1
ATOM 9588 C CA . PRO A 1 1345 ? -16.079 24.563 47.543 1.00 78.61 1404 PRO A CA 1
ATOM 9589 C C . PRO A 1 1345 ? -17.463 25.112 47.187 1.00 82.72 1404 PRO A C 1
ATOM 9590 O O . PRO A 1 1345 ? -18.377 24.288 47.016 1.00 85.44 1404 PRO A O 1
ATOM 9594 N N . GLN A 1 1346 ? -17.648 26.456 47.064 1.00 75.90 1405 GLN A N 1
ATOM 9595 C CA . GLN A 1 1346 ? -18.947 27.097 46.707 1.00 75.09 1405 GLN A CA 1
ATOM 9596 C C . GLN A 1 1346 ? -19.989 27.037 47.845 1.00 75.63 1405 GLN A C 1
ATOM 9597 O O . GLN A 1 1346 ? -20.773 27.977 48.000 1.00 75.29 1405 GLN A O 1
ATOM 9603 N N . SER A 1 1347 ? -19.981 25.946 48.630 1.00 68.98 1406 SER A N 1
ATOM 9604 C CA . SER A 1 1347 ? -20.854 25.721 49.776 1.00 68.90 1406 SER A CA 1
ATOM 9605 C C . SER A 1 1347 ? -20.370 26.527 51.003 1.00 67.26 1406 SER A C 1
ATOM 9606 O O . SER A 1 1347 ? -21.118 26.669 51.979 1.00 66.31 1406 SER A O 1
ATOM 9609 N N . VAL A 1 1348 ? -19.111 27.041 50.952 1.00 59.08 1407 VAL A N 1
ATOM 9610 C CA . VAL A 1 1348 ? -18.548 27.872 52.015 1.00 55.83 1407 VAL A CA 1
ATOM 9611 C C . VAL A 1 1348 ? -18.789 29.314 51.609 1.00 56.43 1407 VAL A C 1
ATOM 9612 O O . VAL A 1 1348 ? -18.278 29.760 50.585 1.00 53.93 1407 VAL A O 1
ATOM 9616 N N . LYS A 1 1349 ? -19.641 30.021 52.366 1.00 52.33 1408 LYS A N 1
ATOM 9617 C CA . LYS A 1 1349 ? -20.010 31.402 52.031 1.00 51.11 1408 LYS A CA 1
ATOM 9618 C C . LYS A 1 1349 ? -20.417 32.210 53.259 1.00 50.94 1408 LYS A C 1
ATOM 9619 O O . LYS A 1 1349 ? -20.831 31.644 54.267 1.00 49.77 1408 LYS A O 1
ATOM 9625 N N . PHE A 1 1350 ? -20.319 33.535 53.150 1.00 44.49 1409 PHE A N 1
ATOM 9626 C CA . PHE A 1 1350 ? -20.724 34.445 54.209 1.00 43.26 1409 PHE A CA 1
ATOM 9627 C C . PHE A 1 1350 ? -22.220 34.365 54.395 1.00 48.79 1409 PHE A C 1
ATOM 9628 O O . PHE A 1 1350 ? -22.958 34.308 53.403 1.00 49.82 1409 PHE A O 1
ATOM 9636 N N . LYS A 1 1351 ? -22.674 34.341 55.658 1.00 44.93 1410 LYS A N 1
ATOM 9637 C CA . LYS A 1 1351 ? -24.105 34.328 55.981 1.00 46.23 1410 LYS A CA 1
ATOM 9638 C C . LYS A 1 1351 ? -24.631 35.735 55.698 1.00 50.31 1410 LYS A C 1
ATOM 9639 O O . LYS A 1 1351 ? -23.907 36.719 55.880 1.00 49.24 1410 LYS A O 1
ATOM 9645 N N . SER A 1 1352 ? -25.883 35.830 55.278 1.00 48.00 1411 SER A N 1
ATOM 9646 C CA . SER A 1 1352 ? -26.577 37.103 55.104 1.00 47.57 1411 SER A CA 1
ATOM 9647 C C . SER A 1 1352 ? -26.791 37.702 56.535 1.00 50.14 1411 SER A C 1
ATOM 9648 O O . SER A 1 1352 ? -26.997 36.911 57.463 1.00 51.30 1411 SER A O 1
ATOM 9651 N N . PRO A 1 1353 ? -26.710 39.049 56.762 1.00 45.86 1412 PRO A N 1
ATOM 9652 C CA . PRO A 1 1353 ? -26.872 39.590 58.152 1.00 46.55 1412 PRO A CA 1
ATOM 9653 C C . PRO A 1 1353 ? -28.059 39.084 58.963 1.00 51.34 1412 PRO A C 1
ATOM 9654 O O . PRO A 1 1353 ? -27.921 38.848 60.164 1.00 52.50 1412 PRO A O 1
ATOM 9658 N N . ASP A 1 1354 ? -29.231 38.939 58.326 1.00 48.10 1413 ASP A N 1
ATOM 9659 C CA . ASP A 1 1354 ? -30.468 38.458 58.959 1.00 49.58 1413 ASP A CA 1
ATOM 9660 C C . ASP A 1 1354 ? -30.400 36.969 59.329 1.00 53.07 1413 ASP A C 1
ATOM 9661 O O . ASP A 1 1354 ? -31.236 36.493 60.077 1.00 53.17 1413 ASP A O 1
ATOM 9666 N N . GLN A 1 1355 ? -29.474 36.220 58.718 1.00 51.15 1414 GLN A N 1
ATOM 9667 C CA . GLN A 1 1355 ? -29.297 34.788 58.962 1.00 51.71 1414 GLN A CA 1
ATOM 9668 C C . GLN A 1 1355 ? -28.327 34.527 60.135 1.00 56.73 1414 GLN A C 1
ATOM 9669 O O . GLN A 1 1355 ? -28.308 33.424 60.681 1.00 57.26 1414 GLN A O 1
ATOM 9675 N N . ILE A 1 1356 ? -27.558 35.563 60.538 1.00 52.43 1415 ILE A N 1
ATOM 9676 C CA . ILE A 1 1356 ? -26.638 35.520 61.677 1.00 51.42 1415 ILE A CA 1
ATOM 9677 C C . ILE A 1 1356 ? -27.393 35.394 63.005 1.00 53.50 1415 ILE A C 1
ATOM 9678 O O . ILE A 1 1356 ? -28.444 36.021 63.190 1.00 52.05 1415 ILE A O 1
ATOM 9683 N N . ASP A 1 1357 ? -26.852 34.555 63.926 1.00 49.53 1416 ASP A N 1
ATOM 9684 C CA . ASP A 1 1357 ? -27.346 34.334 65.289 1.00 48.57 1416 ASP A CA 1
ATOM 9685 C C . ASP A 1 1357 ? -27.009 35.648 66.031 1.00 50.59 1416 ASP A C 1
ATOM 9686 O O . ASP A 1 1357 ? -25.868 35.840 66.484 1.00 47.39 1416 ASP A O 1
ATOM 9691 N N . PHE A 1 1358 ? -27.987 36.578 66.064 1.00 47.80 1417 PHE A N 1
ATOM 9692 C CA . PHE A 1 1358 ? -27.825 37.937 66.594 1.00 47.70 1417 PHE A CA 1
ATOM 9693 C C . PHE A 1 1358 ? -27.152 38.022 67.981 1.00 50.71 1417 PHE A C 1
ATOM 9694 O O . PHE A 1 1358 ? -26.170 38.747 68.111 1.00 50.47 1417 PHE A O 1
ATOM 9702 N N . ASN A 1 1359 ? -27.662 37.292 68.973 1.00 47.96 1418 ASN A N 1
ATOM 9703 C CA . ASN A 1 1359 ? -27.182 37.304 70.359 1.00 48.69 1418 ASN A CA 1
ATOM 9704 C C . ASN A 1 1359 ? -25.779 36.735 70.553 1.00 53.50 1418 ASN A C 1
ATOM 9705 O O . ASN A 1 1359 ? -25.087 37.103 71.497 1.00 55.28 1418 ASN A O 1
ATOM 9710 N N . ARG A 1 1360 ? -25.390 35.812 69.707 1.00 49.37 1419 ARG A N 1
ATOM 9711 C CA . ARG A 1 1360 ? -24.089 35.194 69.779 1.00 48.47 1419 ARG A CA 1
ATOM 9712 C C . ARG A 1 1360 ? -23.023 36.041 69.096 1.00 51.12 1419 ARG A C 1
ATOM 9713 O O . ARG A 1 1360 ? -21.840 35.880 69.411 1.00 49.92 1419 ARG A O 1
ATOM 9721 N N . LEU A 1 1361 ? -23.410 36.944 68.169 1.00 47.28 1420 LEU A N 1
ATOM 9722 C CA . LEU A 1 1361 ? -22.376 37.671 67.430 1.00 45.05 1420 LEU A CA 1
ATOM 9723 C C . LEU A 1 1361 ? -22.460 39.205 67.455 1.00 49.98 1420 LEU A C 1
ATOM 9724 O O . LEU A 1 1361 ? -21.445 39.827 67.775 1.00 48.82 1420 LEU A O 1
ATOM 9729 N N . PHE A 1 1362 ? -23.607 39.815 67.055 1.00 47.04 1421 PHE A N 1
ATOM 9730 C CA . PHE A 1 1362 ? -23.731 41.280 66.968 1.00 46.19 1421 PHE A CA 1
ATOM 9731 C C . PHE A 1 1362 ? -23.692 41.995 68.318 1.00 50.29 1421 PHE A C 1
ATOM 9732 O O . PHE A 1 1362 ? -23.506 43.213 68.378 1.00 50.30 1421 PHE A O 1
ATOM 9740 N N . THR A 1 1363 ? -23.835 41.233 69.387 1.00 47.13 1422 THR A N 1
ATOM 9741 C CA . THR A 1 1363 ? -23.803 41.717 70.756 1.00 48.07 1422 THR A CA 1
ATOM 9742 C C . THR A 1 1363 ? -22.391 42.110 71.182 1.00 50.64 1422 THR A C 1
ATOM 9743 O O . THR A 1 1363 ? -22.230 42.963 72.048 1.00 52.03 1422 THR A O 1
ATOM 9747 N N . HIS A 1 1364 ? -21.389 41.490 70.591 1.00 47.40 1423 HIS A N 1
ATOM 9748 C CA . HIS A 1 1364 ? -19.993 41.819 70.857 1.00 48.25 1423 HIS A CA 1
ATOM 9749 C C . HIS A 1 1364 ? -19.582 43.144 70.224 1.00 53.49 1423 HIS A C 1
ATOM 9750 O O . HIS A 1 1364 ? -19.906 43.354 69.059 1.00 51.02 1423 HIS A O 1
ATOM 9757 N N . PRO A 1 1365 ? -18.743 43.980 70.903 1.00 52.96 1424 PRO A N 1
ATOM 9758 C CA . PRO A 1 1365 ? -18.104 45.120 70.206 1.00 52.20 1424 PRO A CA 1
ATOM 9759 C C . PRO A 1 1365 ? -17.120 44.505 69.198 1.00 53.13 1424 PRO A C 1
ATOM 9760 O O . PRO A 1 1365 ? -16.675 43.379 69.429 1.00 52.05 1424 PRO A O 1
ATOM 9764 N N . VAL A 1 1366 ? -16.790 45.192 68.081 1.00 50.24 1425 VAL A N 1
ATOM 9765 C CA . VAL A 1 1366 ? -15.950 44.614 67.010 1.00 49.28 1425 VAL A CA 1
ATOM 9766 C C . VAL A 1 1366 ? -14.593 44.059 67.479 1.00 50.28 1425 VAL A C 1
ATOM 9767 O O . VAL A 1 1366 ? -14.146 43.027 66.954 1.00 48.32 1425 VAL A O 1
ATOM 9771 N N . THR A 1 1367 ? -13.934 44.755 68.413 1.00 47.07 1426 THR A N 1
ATOM 9772 C CA . THR A 1 1367 ? -12.581 44.424 68.887 1.00 46.92 1426 THR A CA 1
ATOM 9773 C C . THR A 1 1367 ? -12.492 43.053 69.632 1.00 50.21 1426 THR A C 1
ATOM 9774 O O . THR A 1 1367 ? -11.410 42.468 69.722 1.00 49.86 1426 THR A O 1
ATOM 9778 N N . ASP A 1 1368 ? -13.622 42.524 70.095 1.00 46.28 1427 ASP A N 1
ATOM 9779 C CA . ASP A 1 1368 ? -13.678 41.219 70.757 1.00 44.57 1427 ASP A CA 1
ATOM 9780 C C . ASP A 1 1368 ? -13.516 40.064 69.772 1.00 45.44 1427 ASP A C 1
ATOM 9781 O O . ASP A 1 1368 ? -13.164 38.961 70.177 1.00 45.16 1427 ASP A O 1
ATOM 9786 N N . LEU A 1 1369 ? -13.905 40.280 68.524 1.00 41.34 1428 LEU A N 1
ATOM 9787 C CA . LEU A 1 1369 ? -14.019 39.219 67.531 1.00 41.37 1428 LEU A CA 1
ATOM 9788 C C . LEU A 1 1369 ? -12.747 38.819 66.801 1.00 46.64 1428 LEU A C 1
ATOM 9789 O O . LEU A 1 1369 ? -12.728 37.734 66.217 1.00 45.81 1428 LEU A O 1
ATOM 9794 N N . PHE A 1 1370 ? -11.686 39.631 66.873 1.00 43.77 1429 PHE A N 1
ATOM 9795 C CA . PHE A 1 1370 ? -10.462 39.340 66.146 1.00 43.08 1429 PHE A CA 1
ATOM 9796 C C . PHE A 1 1370 ? -9.179 39.628 66.904 1.00 49.74 1429 PHE A C 1
ATOM 9797 O O . PHE A 1 1370 ? -9.121 40.552 67.728 1.00 50.03 1429 PHE A O 1
ATOM 9805 N N . ASP A 1 1371 ? -8.148 38.831 66.605 1.00 48.57 1430 ASP A N 1
ATOM 9806 C CA . ASP A 1 1371 ? -6.815 38.960 67.185 1.00 50.83 1430 ASP A CA 1
ATOM 9807 C C . ASP A 1 1371 ? -6.156 40.130 66.434 1.00 55.94 1430 ASP A C 1
ATOM 9808 O O . ASP A 1 1371 ? -5.944 40.002 65.231 1.00 53.40 1430 ASP A O 1
ATOM 9813 N N . PRO A 1 1372 ? -5.911 41.302 67.079 1.00 56.84 1431 PRO A N 1
ATOM 9814 C CA . PRO A 1 1372 ? -5.340 42.450 66.334 1.00 57.06 1431 PRO A CA 1
ATOM 9815 C C . PRO A 1 1372 ? -3.932 42.228 65.770 1.00 62.68 1431 PRO A C 1
ATOM 9816 O O . PRO A 1 1372 ? -3.601 42.805 64.731 1.00 64.37 1431 PRO A O 1
ATOM 9820 N N . VAL A 1 1373 ? -3.139 41.347 66.413 1.00 58.64 1432 VAL A N 1
ATOM 9821 C CA . VAL A 1 1373 ? -1.779 40.976 66.007 1.00 57.70 1432 VAL A CA 1
ATOM 9822 C C . VAL A 1 1373 ? -1.822 40.210 64.664 1.00 58.24 1432 VAL A C 1
ATOM 9823 O O . VAL A 1 1373 ? -1.233 40.674 63.692 1.00 55.98 1432 VAL A O 1
ATOM 9827 N N . THR A 1 1374 ? -2.536 39.067 64.610 1.00 54.55 1433 THR A N 1
ATOM 9828 C CA . THR A 1 1374 ? -2.650 38.242 63.392 1.00 53.46 1433 THR A CA 1
ATOM 9829 C C . THR A 1 1374 ? -3.658 38.809 62.374 1.00 55.37 1433 THR A C 1
ATOM 9830 O O . THR A 1 1374 ? -3.628 38.414 61.200 1.00 53.23 1433 THR A O 1
ATOM 9834 N N . MET A 1 1375 ? -4.555 39.717 62.832 1.00 52.30 1434 MET A N 1
ATOM 9835 C CA . MET A 1 1375 ? -5.648 40.321 62.044 1.00 52.27 1434 MET A CA 1
ATOM 9836 C C . MET A 1 1375 ? -6.613 39.234 61.514 1.00 50.36 1434 MET A C 1
ATOM 9837 O O . MET A 1 1375 ? -7.157 39.347 60.421 1.00 49.60 1434 MET A O 1
ATOM 9842 N N . LEU A 1 1376 ? -6.800 38.172 62.311 1.00 44.96 1435 LEU A N 1
ATOM 9843 C CA . LEU A 1 1376 ? -7.710 37.064 62.024 1.00 44.20 1435 LEU A CA 1
ATOM 9844 C C . LEU A 1 1376 ? -8.852 37.007 63.061 1.00 46.73 1435 LEU A C 1
ATOM 9845 O O . LEU A 1 1376 ? -8.624 37.253 64.252 1.00 46.56 1435 LEU A O 1
ATOM 9850 N N . VAL A 1 1377 ? -10.074 36.625 62.609 1.00 42.26 1436 VAL A N 1
ATOM 9851 C CA . VAL A 1 1377 ? -11.218 36.427 63.508 1.00 41.55 1436 VAL A CA 1
ATOM 9852 C C . VAL A 1 1377 ? -10.865 35.197 64.365 1.00 46.03 1436 VAL A C 1
ATOM 9853 O O . VAL A 1 1377 ? -10.296 34.229 63.843 1.00 44.59 1436 VAL A O 1
ATOM 9857 N N . TYR A 1 1378 ? -11.145 35.253 65.683 1.00 43.78 1437 TYR A N 1
ATOM 9858 C CA . TYR A 1 1378 ? -10.877 34.117 66.575 1.00 44.17 1437 TYR A CA 1
ATOM 9859 C C . TYR A 1 1378 ? -11.630 32.874 66.088 1.00 51.56 1437 TYR A C 1
ATOM 9860 O O . TYR A 1 1378 ? -12.755 33.013 65.600 1.00 51.68 1437 TYR A O 1
ATOM 9869 N N . ASP A 1 1379 ? -10.994 31.680 66.148 1.00 48.61 1438 ASP A N 1
ATOM 9870 C CA . ASP A 1 1379 ? -11.611 30.407 65.739 1.00 49.30 1438 ASP A CA 1
ATOM 9871 C C . ASP A 1 1379 ? -13.047 30.204 66.304 1.00 51.35 1438 ASP A C 1
ATOM 9872 O O . ASP A 1 1379 ? -13.930 29.729 65.580 1.00 49.23 1438 ASP A O 1
ATOM 9877 N N . GLN A 1 1380 ? -13.269 30.581 67.590 1.00 48.88 1439 GLN A N 1
ATOM 9878 C CA . GLN A 1 1380 ? -14.570 30.473 68.260 1.00 48.68 1439 GLN A CA 1
ATOM 9879 C C . GLN A 1 1380 ? -15.683 31.244 67.541 1.00 50.95 1439 GLN A C 1
ATOM 9880 O O . GLN A 1 1380 ? -16.843 30.858 67.662 1.00 52.10 1439 GLN A O 1
ATOM 9886 N N . TYR A 1 1381 ? -15.335 32.315 66.780 1.00 45.52 1440 TYR A N 1
ATOM 9887 C CA . TYR A 1 1381 ? -16.343 33.138 66.099 1.00 44.27 1440 TYR A CA 1
ATOM 9888 C C . TYR A 1 1381 ? -16.551 32.845 64.617 1.00 46.59 1440 TYR A C 1
ATOM 9889 O O . TYR A 1 1381 ? -17.565 33.280 64.079 1.00 46.70 1440 TYR A O 1
ATOM 9898 N N . ILE A 1 1382 ? -15.626 32.125 63.952 1.00 43.37 1441 ILE A N 1
ATOM 9899 C CA . ILE A 1 1382 ? -15.656 31.785 62.506 1.00 42.36 1441 ILE A CA 1
ATOM 9900 C C . ILE A 1 1382 ? -17.020 31.195 62.051 1.00 47.69 1441 ILE A C 1
ATOM 9901 O O . ILE A 1 1382 ? -17.578 31.738 61.085 1.00 46.83 1441 ILE A O 1
ATOM 9906 N N . PRO A 1 1383 ? -17.564 30.110 62.684 1.00 45.97 1442 PRO A N 1
ATOM 9907 C CA . PRO A 1 1383 ? -18.865 29.555 62.228 1.00 47.86 1442 PRO A CA 1
ATOM 9908 C C . PRO A 1 1383 ? -20.075 30.495 62.328 1.00 51.91 1442 PRO A C 1
ATOM 9909 O O . PRO A 1 1383 ? -21.113 30.202 61.730 1.00 54.10 1442 PRO A O 1
ATOM 9913 N N . LEU A 1 1384 ? -19.973 31.574 63.117 1.00 46.50 1443 LEU A N 1
ATOM 9914 C CA . LEU A 1 1384 ? -21.082 32.518 63.316 1.00 45.86 1443 LEU A CA 1
ATOM 9915 C C . LEU A 1 1384 ? -21.240 33.444 62.101 1.00 48.78 1443 LEU A C 1
ATOM 9916 O O . LEU A 1 1384 ? -22.350 33.907 61.842 1.00 48.44 1443 LEU A O 1
ATOM 9921 N N . PHE A 1 1385 ? -20.137 33.690 61.347 1.00 43.52 1444 PHE A N 1
ATOM 9922 C CA . PHE A 1 1385 ? -20.125 34.534 60.144 1.00 42.52 1444 PHE A CA 1
ATOM 9923 C C . PHE A 1 1385 ? -20.397 33.772 58.844 1.00 48.78 1444 PHE A C 1
ATOM 9924 O O . PHE A 1 1385 ? -20.787 34.392 57.858 1.00 48.96 1444 PHE A O 1
ATOM 9932 N N . ILE A 1 1386 ? -20.048 32.479 58.790 1.00 47.58 1445 ILE A N 1
ATOM 9933 C CA . ILE A 1 1386 ? -20.079 31.701 57.546 1.00 49.18 1445 ILE A CA 1
ATOM 9934 C C . ILE A 1 1386 ? -20.923 30.426 57.576 1.00 57.75 1445 ILE A C 1
ATOM 9935 O O . ILE A 1 1386 ? -21.115 29.816 58.628 1.00 58.48 1445 ILE A O 1
ATOM 9940 N N . ASP A 1 1387 ? -21.392 30.019 56.392 1.00 56.11 1446 ASP A N 1
ATOM 9941 C CA . ASP A 1 1387 ? -22.110 28.778 56.155 1.00 58.28 1446 ASP A CA 1
ATOM 9942 C C . ASP A 1 1387 ? -21.048 27.779 55.750 1.00 65.83 1446 ASP A C 1
ATOM 9943 O O . ASP A 1 1387 ? -20.344 27.989 54.755 1.00 64.16 1446 ASP A O 1
ATOM 9948 N N . ILE A 1 1388 ? -20.863 26.744 56.565 1.00 65.88 1447 ILE A N 1
ATOM 9949 C CA . ILE A 1 1388 ? -19.859 25.725 56.291 1.00 66.85 1447 ILE A CA 1
ATOM 9950 C C . ILE A 1 1388 ? -20.485 24.339 56.456 1.00 74.56 1447 ILE A C 1
ATOM 9951 O O . ILE A 1 1388 ? -21.074 24.066 57.506 1.00 75.16 1447 ILE A O 1
ATOM 9956 N N . PRO A 1 1389 ? -20.448 23.471 55.418 1.00 72.78 1448 PRO A N 1
ATOM 9957 C CA . PRO A 1 1389 ? -21.045 22.135 55.590 1.00 75.69 1448 PRO A CA 1
ATOM 9958 C C . PRO A 1 1389 ? -20.166 21.233 56.459 1.00 83.15 1448 PRO A C 1
ATOM 9959 O O . PRO A 1 1389 ? -18.944 21.424 56.513 1.00 81.30 1448 PRO A O 1
ATOM 9963 N N . ALA A 1 1390 ? -20.801 20.279 57.173 1.00 83.77 1449 ALA A N 1
ATOM 9964 C CA . ALA A 1 1390 ? -20.154 19.330 58.091 1.00 85.60 1449 ALA A CA 1
ATOM 9965 C C . ALA A 1 1390 ? -19.047 18.498 57.436 1.00 91.41 1449 ALA A C 1
ATOM 9966 O O . ALA A 1 1390 ? -18.102 18.100 58.120 1.00 90.92 1449 ALA A O 1
ATOM 9968 N N . SER A 1 1391 ? -19.140 18.293 56.102 1.00 89.75 1450 SER A N 1
ATOM 9969 C CA . SER A 1 1391 ? -18.154 17.588 55.276 1.00 90.08 1450 SER A CA 1
ATOM 9970 C C . SER A 1 1391 ? -16.831 18.377 55.119 1.00 92.14 1450 SER A C 1
ATOM 9971 O O . SER A 1 1391 ? -15.808 17.783 54.764 1.00 91.69 1450 SER A O 1
ATOM 9974 N N . VAL A 1 1392 ? -16.863 19.711 55.365 1.00 87.14 1451 VAL A N 1
ATOM 9975 C CA . VAL A 1 1392 ? -15.705 20.611 55.244 1.00 84.68 1451 VAL A CA 1
ATOM 9976 C C . VAL A 1 1392 ? -15.072 20.883 56.623 1.00 88.86 1451 VAL A C 1
ATOM 9977 O O . VAL A 1 1392 ? -15.788 21.162 57.590 1.00 88.54 1451 VAL A O 1
ATOM 9981 N N . ASN A 1 1393 ? -13.725 20.796 56.697 1.00 85.48 1452 ASN A N 1
ATOM 9982 C CA . ASN A 1 1393 ? -12.955 21.024 57.921 1.00 85.18 1452 ASN A CA 1
ATOM 9983 C C . ASN A 1 1393 ? -12.864 22.519 58.266 1.00 85.23 1452 ASN A C 1
ATOM 9984 O O . ASN A 1 1393 ? -12.473 23.313 57.407 1.00 82.56 1452 ASN A O 1
ATOM 9989 N N . PRO A 1 1394 ? -13.204 22.915 59.517 1.00 81.29 1453 PRO A N 1
ATOM 9990 C CA . PRO A 1 1394 ? -13.166 24.343 59.885 1.00 79.46 1453 PRO A CA 1
ATOM 9991 C C . PRO A 1 1394 ? -11.781 24.992 59.909 1.00 82.54 1453 PRO A C 1
ATOM 9992 O O . PRO A 1 1394 ? -11.694 26.217 59.801 1.00 80.65 1453 PRO A O 1
ATOM 9996 N N . LYS A 1 1395 ? -10.707 24.182 60.040 1.00 80.15 1454 LYS A N 1
ATOM 9997 C CA . LYS A 1 1395 ? -9.307 24.643 60.052 1.00 78.53 1454 LYS A CA 1
ATOM 9998 C C . LYS A 1 1395 ? -8.842 25.178 58.691 1.00 78.90 1454 LYS A C 1
ATOM 9999 O O . LYS A 1 1395 ? -7.943 26.022 58.640 1.00 75.75 1454 LYS A O 1
ATOM 10005 N N . MET A 1 1396 ? -9.466 24.684 57.595 1.00 75.64 1455 MET A N 1
ATOM 10006 C CA . MET A 1 1396 ? -9.190 25.069 56.205 1.00 73.89 1455 MET A CA 1
ATOM 10007 C C . MET A 1 1396 ? -9.730 26.459 55.848 1.00 72.63 1455 MET A C 1
ATOM 10008 O O . MET A 1 1396 ? -9.403 26.993 54.793 1.00 71.21 1455 MET A O 1
ATOM 10013 N N . VAL A 1 1397 ? -10.574 27.025 56.705 1.00 66.55 1456 VAL A N 1
ATOM 10014 C CA . VAL A 1 1397 ? -11.217 28.314 56.487 1.00 64.11 1456 VAL A CA 1
ATOM 10015 C C . VAL A 1 1397 ? -10.725 29.302 57.538 1.00 62.33 1456 VAL A C 1
ATOM 10016 O O . VAL A 1 1397 ? -10.704 28.978 58.721 1.00 62.49 1456 VAL A O 1
ATOM 10020 N N . ARG A 1 1398 ? -10.363 30.509 57.112 1.00 53.76 1457 ARG A N 1
ATOM 10021 C CA . ARG A 1 1398 ? -9.991 31.575 58.030 1.00 51.43 1457 ARG A CA 1
ATOM 10022 C C . ARG A 1 1398 ? -10.593 32.897 57.571 1.00 49.41 1457 ARG A C 1
ATOM 10023 O O . ARG A 1 1398 ? -10.898 33.065 56.394 1.00 48.08 1457 ARG A O 1
ATOM 10031 N N . LEU A 1 1399 ? -10.793 33.816 58.504 1.00 42.41 1458 LEU A N 1
ATOM 10032 C CA . LEU A 1 1399 ? -11.385 35.082 58.155 1.00 40.90 1458 LEU A CA 1
ATOM 10033 C C . LEU A 1 1399 ? -10.394 36.170 58.423 1.00 42.36 1458 LEU A C 1
ATOM 10034 O O . LEU A 1 1399 ? -10.120 36.478 59.573 1.00 41.86 1458 LEU A O 1
ATOM 10039 N N . LYS A 1 1400 ? -9.841 36.744 57.358 1.00 38.41 1459 LYS A N 1
ATOM 10040 C CA . LYS A 1 1400 ? -8.889 37.837 57.495 1.00 37.90 1459 LYS A CA 1
ATOM 10041 C C . LYS A 1 1400 ? -9.656 39.153 57.713 1.00 42.06 1459 LYS A C 1
ATOM 10042 O O . LYS A 1 1400 ? -10.623 39.426 57.003 1.00 42.71 1459 LYS A O 1
ATOM 10048 N N . VAL A 1 1401 ? -9.222 39.953 58.680 1.00 38.14 1460 VAL A N 1
ATOM 10049 C CA . VAL A 1 1401 ? -9.809 41.260 58.993 1.00 37.93 1460 VAL A CA 1
ATOM 10050 C C . VAL A 1 1401 ? -9.128 42.283 58.082 1.00 43.80 1460 VAL A C 1
ATOM 10051 O O . VAL A 1 1401 ? -7.917 42.515 58.201 1.00 43.93 1460 VAL A O 1
ATOM 10055 N N . LEU A 1 1402 ? -9.912 42.898 57.203 1.00 41.87 1461 LEU A N 1
ATOM 10056 C CA . LEU A 1 1402 ? -9.455 43.895 56.230 1.00 42.52 1461 LEU A CA 1
ATOM 10057 C C . LEU A 1 1402 ? -9.601 45.289 56.808 1.00 48.42 1461 LEU A C 1
ATOM 10058 O O . LEU A 1 1402 ? -8.742 46.139 56.584 1.00 48.97 1461 LEU A O 1
ATOM 10063 N N . SER A 1 1403 ? -10.676 45.513 57.585 1.00 44.89 1462 SER A N 1
ATOM 10064 C CA . SER A 1 1403 ? -11.023 46.784 58.207 1.00 45.60 1462 SER A CA 1
ATOM 10065 C C . SER A 1 1403 ? -11.866 46.578 59.470 1.00 50.66 1462 SER A C 1
ATOM 10066 O O . SER A 1 1403 ? -12.474 45.521 59.663 1.00 50.37 1462 SER A O 1
ATOM 10069 N N . PHE A 1 1404 ? -11.896 47.612 60.311 1.00 48.17 1463 PHE A N 1
ATOM 10070 C CA . PHE A 1 1404 ? -12.700 47.724 61.519 1.00 49.97 1463 PHE A CA 1
ATOM 10071 C C . PHE A 1 1404 ? -12.855 49.198 61.883 1.00 56.97 1463 PHE A C 1
ATOM 10072 O O . PHE A 1 1404 ? -11.966 50.012 61.599 1.00 56.54 1463 PHE A O 1
ATOM 10080 N N . ASP A 1 1405 ? -13.998 49.546 62.456 1.00 54.28 1464 ASP A N 1
ATOM 10081 C CA . ASP A 1 1405 ? -14.315 50.918 62.805 1.00 55.43 1464 ASP A CA 1
ATOM 10082 C C . ASP A 1 1405 ? -15.080 50.876 64.107 1.00 60.25 1464 ASP A C 1
ATOM 10083 O O . ASP A 1 1405 ? -16.217 50.405 64.130 1.00 58.50 1464 ASP A O 1
ATOM 10088 N N . THR A 1 1406 ? -14.436 51.321 65.208 1.00 59.45 1465 THR A N 1
ATOM 10089 C CA . THR A 1 1406 ? -15.028 51.323 66.548 1.00 60.47 1465 THR A CA 1
ATOM 10090 C C . THR A 1 1406 ? -16.143 52.383 66.710 1.00 66.61 1465 THR A C 1
ATOM 10091 O O . THR A 1 1406 ? -16.931 52.295 67.654 1.00 66.04 1465 THR A O 1
ATOM 10095 N N . ASN A 1 1407 ? -16.218 53.367 65.783 1.00 64.50 1466 ASN A N 1
ATOM 10096 C CA . ASN A 1 1407 ? -17.227 54.431 65.817 1.00 65.78 1466 ASN A CA 1
ATOM 10097 C C . ASN A 1 1407 ? -18.565 53.901 65.299 1.00 67.49 1466 ASN A C 1
ATOM 10098 O O . ASN A 1 1407 ? -19.578 54.031 65.987 1.00 67.88 1466 ASN A O 1
ATOM 10103 N N . GLU A 1 1408 ? -18.557 53.265 64.117 1.00 61.72 1467 GLU A N 1
ATOM 10104 C CA . GLU A 1 1408 ? -19.763 52.693 63.506 1.00 61.14 1467 GLU A CA 1
ATOM 10105 C C . GLU A 1 1408 ? -19.959 51.187 63.809 1.00 62.10 1467 GLU A C 1
ATOM 10106 O O . GLU A 1 1408 ? -21.014 50.639 63.483 1.00 62.71 1467 GLU A O 1
ATOM 10112 N N . GLN A 1 1409 ? -18.973 50.545 64.471 1.00 56.43 1468 GLN A N 1
ATOM 10113 C CA . GLN A 1 1409 ? -18.981 49.124 64.862 1.00 54.69 1468 GLN A CA 1
ATOM 10114 C C . GLN A 1 1409 ? -19.143 48.211 63.639 1.00 55.72 1468 GLN A C 1
ATOM 10115 O O . GLN A 1 1409 ? -20.058 47.380 63.569 1.00 54.64 1468 GLN A O 1
ATOM 10121 N N . SER A 1 1410 ? -18.250 48.409 62.656 1.00 50.76 1469 SER A N 1
ATOM 10122 C CA . SER A 1 1410 ? -18.259 47.644 61.423 1.00 49.40 1469 SER A CA 1
ATOM 10123 C C . SER A 1 1410 ? -17.041 46.786 61.353 1.00 48.68 1469 SER A C 1
ATOM 10124 O O . SER A 1 1410 ? -16.017 47.130 61.940 1.00 47.53 1469 SER A O 1
ATOM 10127 N N . LEU A 1 1411 ? -17.143 45.665 60.630 1.00 44.48 1470 LEU A N 1
ATOM 10128 C CA . LEU A 1 1411 ? -16.048 44.711 60.481 1.00 42.61 1470 LEU A CA 1
ATOM 10129 C C . LEU A 1 1411 ? -16.012 44.179 59.053 1.00 45.24 1470 LEU A C 1
ATOM 10130 O O . LEU A 1 1411 ? -16.987 43.591 58.580 1.00 43.87 1470 LEU A O 1
ATOM 10135 N N . GLY A 1 1412 ? -14.898 44.453 58.370 1.00 40.64 1471 GLY A N 1
ATOM 10136 C CA . GLY A 1 1412 ? -14.655 44.053 56.986 1.00 39.90 1471 GLY A CA 1
ATOM 10137 C C . GLY A 1 1412 ? -13.815 42.804 56.951 1.00 42.26 1471 GLY A C 1
ATOM 10138 O O . GLY A 1 1412 ? -12.716 42.782 57.508 1.00 42.75 1471 GLY A O 1
ATOM 10139 N N . LEU A 1 1413 ? -14.360 41.734 56.372 1.00 38.44 1472 LEU A N 1
ATOM 10140 C CA . LEU A 1 1413 ? -13.696 40.427 56.354 1.00 35.87 1472 LEU A CA 1
ATOM 10141 C C . LEU A 1 1413 ? -13.486 39.874 54.984 1.00 40.73 1472 LEU A C 1
ATOM 10142 O O . LEU A 1 1413 ? -14.271 40.135 54.068 1.00 39.50 1472 LEU A O 1
ATOM 10147 N N . ARG A 1 1414 ? -12.421 39.069 54.852 1.00 37.86 1473 ARG A N 1
ATOM 10148 C CA . ARG A 1 1414 ? -12.133 38.331 53.651 1.00 37.66 1473 ARG A CA 1
ATOM 10149 C C . ARG A 1 1414 ? -12.157 36.862 54.013 1.00 41.37 1473 ARG A C 1
ATOM 10150 O O . ARG A 1 1414 ? -11.491 36.448 54.947 1.00 40.94 1473 ARG A O 1
ATOM 10158 N N . LEU A 1 1415 ? -12.927 36.085 53.265 1.00 39.80 1474 LEU A N 1
ATOM 10159 C CA . LEU A 1 1415 ? -13.025 34.661 53.465 1.00 40.69 1474 LEU A CA 1
ATOM 10160 C C . LEU A 1 1415 ? -11.881 34.012 52.696 1.00 44.34 1474 LEU A C 1
ATOM 10161 O O . LEU A 1 1415 ? -11.762 34.211 51.484 1.00 41.09 1474 LEU A O 1
ATOM 10166 N N . GLU A 1 1416 ? -11.007 33.285 53.422 1.00 42.98 1475 GLU A N 1
ATOM 10167 C CA . GLU A 1 1416 ? -9.859 32.594 52.813 1.00 43.31 1475 GLU A CA 1
ATOM 10168 C C . GLU A 1 1416 ? -9.948 31.099 53.030 1.00 53.08 1475 GLU A C 1
ATOM 10169 O O . GLU A 1 1416 ? -10.294 30.658 54.130 1.00 52.93 1475 GLU A O 1
ATOM 10175 N N . PHE A 1 1417 ? -9.659 30.324 51.969 1.00 54.16 1476 PHE A N 1
ATOM 10176 C CA . PHE A 1 1417 ? -9.693 28.861 51.960 1.00 57.84 1476 PHE A CA 1
ATOM 10177 C C . PHE A 1 1417 ? -8.279 28.305 51.741 1.00 66.70 1476 PHE A C 1
ATOM 10178 O O . PHE A 1 1417 ? -7.493 28.910 50.998 1.00 65.82 1476 PHE A O 1
ATOM 10186 N N . PHE A 1 1418 ? -7.940 27.181 52.420 1.00 68.27 1477 PHE A N 1
ATOM 10187 C CA . PHE A 1 1418 ? -6.603 26.561 52.386 1.00 70.70 1477 PHE A CA 1
ATOM 10188 C C . PHE A 1 1418 ? -6.341 25.593 51.192 1.00 80.34 1477 PHE A C 1
ATOM 10189 O O . PHE A 1 1418 ? -7.266 24.900 50.752 1.00 80.75 1477 PHE A O 1
ATOM 10197 N N . LYS A 1 1419 ? -5.051 25.516 50.725 1.00 80.55 1478 LYS A N 1
ATOM 10198 C CA . LYS A 1 1419 ? -4.630 24.670 49.594 1.00 82.52 1478 LYS A CA 1
ATOM 10199 C C . LYS A 1 1419 ? -3.495 23.570 49.858 1.00 92.00 1478 LYS A C 1
ATOM 10200 O O . LYS A 1 1419 ? -3.896 22.406 49.956 1.00 93.18 1478 LYS A O 1
ATOM 10206 N N . PRO A 1 1420 ? -2.138 23.822 49.931 1.00 91.87 1479 PRO A N 1
ATOM 10207 C CA . PRO A 1 1420 ? -1.183 22.686 49.909 1.00 94.23 1479 PRO A CA 1
ATOM 10208 C C . PRO A 1 1420 ? -0.218 22.351 51.083 1.00 102.28 1479 PRO A C 1
ATOM 10209 O O . PRO A 1 1420 ? 0.073 21.162 51.237 1.00 103.93 1479 PRO A O 1
ATOM 10213 N N . ASP A 1 1421 ? 0.376 23.341 51.806 1.00 99.34 1480 ASP A N 1
ATOM 10214 C CA . ASP A 1 1421 ? 1.400 23.141 52.860 1.00 100.46 1480 ASP A CA 1
ATOM 10215 C C . ASP A 1 1421 ? 0.967 22.256 54.074 1.00 106.67 1480 ASP A C 1
ATOM 10216 O O . ASP A 1 1421 ? 1.840 21.708 54.754 1.00 107.62 1480 ASP A O 1
ATOM 10221 N N . GLN A 1 1422 ? -0.354 22.094 54.304 1.00 103.69 1481 GLN A N 1
ATOM 10222 C CA . GLN A 1 1422 ? -1.012 21.354 55.395 1.00 105.25 1481 GLN A CA 1
ATOM 10223 C C . GLN A 1 1422 ? -0.935 22.123 56.723 1.00 108.98 1481 GLN A C 1
ATOM 10224 O O . GLN A 1 1422 ? 0.092 22.111 57.411 1.00 108.86 1481 GLN A O 1
ATOM 10230 N N . ASP A 1 1423 ? -2.041 22.823 57.046 1.00 104.88 1482 ASP A N 1
ATOM 10231 C CA . ASP A 1 1423 ? -2.226 23.652 58.239 1.00 124.27 1482 ASP A CA 1
ATOM 10232 C C . ASP A 1 1423 ? -2.270 22.824 59.516 1.00 158.05 1482 ASP A C 1
ATOM 10233 O O . ASP A 1 1423 ? -1.436 23.015 60.397 1.00 121.99 1482 ASP A O 1
ATOM 10238 N N . GLY A 1 1437 ? -1.359 27.562 46.823 1.00 70.80 1496 GLY A N 1
ATOM 10239 C CA . GLY A 1 1437 ? -0.467 28.553 47.415 1.00 69.39 1496 GLY A CA 1
ATOM 10240 C C . GLY A 1 1437 ? -0.358 28.401 48.918 1.00 72.02 1496 GLY A C 1
ATOM 10241 O O . GLY A 1 1437 ? 0.743 28.199 49.435 1.00 72.10 1496 GLY A O 1
ATOM 10242 N N . ASP A 1 1438 ? -1.528 28.511 49.618 1.00 66.77 1497 ASP A N 1
ATOM 10243 C CA . ASP A 1 1438 ? -1.815 28.362 51.062 1.00 65.03 1497 ASP A CA 1
ATOM 10244 C C . ASP A 1 1438 ? -3.231 28.852 51.343 1.00 63.30 1497 ASP A C 1
ATOM 10245 O O . ASP A 1 1438 ? -4.174 28.208 50.865 1.00 63.35 1497 ASP A O 1
ATOM 10250 N N . PHE A 1 1439 ? -3.401 29.979 52.084 1.00 54.88 1498 PHE A N 1
ATOM 10251 C CA . PHE A 1 1439 ? -4.730 30.554 52.310 1.00 52.04 1498 PHE A CA 1
ATOM 10252 C C . PHE A 1 1439 ? -4.994 31.533 51.162 1.00 51.47 1498 PHE A C 1
ATOM 10253 O O . PHE A 1 1439 ? -4.278 32.526 50.997 1.00 48.36 1498 PHE A O 1
ATOM 10261 N N . LEU A 1 1440 ? -6.003 31.225 50.349 1.00 47.85 1499 LEU A N 1
ATOM 10262 C CA . LEU A 1 1440 ? -6.338 32.044 49.182 1.00 46.60 1499 LEU A CA 1
ATOM 10263 C C . LEU A 1 1440 ? -7.707 32.679 49.332 1.00 49.32 1499 LEU A C 1
ATOM 10264 O O . LEU A 1 1440 ? -8.572 32.054 49.939 1.00 50.00 1499 LEU A O 1
ATOM 10269 N N . PRO A 1 1441 ? -7.951 33.879 48.745 1.00 43.65 1500 PRO A N 1
ATOM 10270 C CA . PRO A 1 1441 ? -9.302 34.468 48.819 1.00 43.38 1500 PRO A CA 1
ATOM 10271 C C . PRO A 1 1441 ? -10.343 33.552 48.166 1.00 45.64 1500 PRO A C 1
ATOM 10272 O O . PRO A 1 1441 ? -10.086 33.028 47.084 1.00 44.62 1500 PRO A O 1
ATOM 10276 N N . LEU A 1 1442 ? -11.475 33.291 48.859 1.00 41.50 1501 LEU A N 1
ATOM 10277 C CA . LEU A 1 1442 ? -12.546 32.421 48.362 1.00 42.23 1501 LEU A CA 1
ATOM 10278 C C . LEU A 1 1442 ? -13.514 33.314 47.603 1.00 45.21 1501 LEU A C 1
ATOM 10279 O O . LEU A 1 1442 ? -14.376 33.935 48.203 1.00 44.38 1501 LEU A O 1
ATOM 10284 N N . LEU A 1 1443 ? -13.290 33.452 46.276 1.00 40.84 1502 LEU A N 1
ATOM 10285 C CA . LEU A 1 1443 ? -13.990 34.361 45.345 1.00 39.88 1502 LEU A CA 1
ATOM 10286 C C . LEU A 1 1443 ? -15.494 34.239 45.318 1.00 45.55 1502 LEU A C 1
ATOM 10287 O O . LEU A 1 1443 ? -16.176 35.218 45.057 1.00 45.23 1502 LEU A O 1
ATOM 10292 N N . THR A 1 1444 ? -16.000 33.051 45.618 1.00 44.60 1503 THR A N 1
ATOM 10293 C CA . THR A 1 1444 ? -17.416 32.676 45.665 1.00 45.81 1503 THR A CA 1
ATOM 10294 C C . THR A 1 1444 ? -18.024 32.891 47.114 1.00 50.48 1503 THR A C 1
ATOM 10295 O O . THR A 1 1444 ? -19.136 32.422 47.407 1.00 50.85 1503 THR A O 1
ATOM 10299 N N . ALA A 1 1445 ? -17.283 33.610 48.008 1.00 46.30 1504 ALA A N 1
ATOM 10300 C CA . ALA A 1 1445 ? -17.714 33.901 49.389 1.00 47.19 1504 ALA A CA 1
ATOM 10301 C C . ALA A 1 1445 ? -19.026 34.671 49.425 1.00 52.20 1504 ALA A C 1
ATOM 10302 O O . ALA A 1 1445 ? -19.868 34.425 50.283 1.00 51.49 1504 ALA A O 1
ATOM 10304 N N . SER A 1 1446 ? -19.174 35.614 48.494 1.00 49.66 1505 SER A N 1
ATOM 10305 C CA . SER A 1 1446 ? -20.343 36.458 48.329 1.00 50.38 1505 SER A CA 1
ATOM 10306 C C . SER A 1 1446 ? -20.485 36.745 46.834 1.00 55.55 1505 SER A C 1
ATOM 10307 O O . SER A 1 1446 ? -19.574 36.454 46.062 1.00 52.51 1505 SER A O 1
ATOM 10310 N N . SER A 1 1447 ? -21.645 37.284 46.427 1.00 54.84 1506 SER A N 1
ATOM 10311 C CA . SER A 1 1447 ? -21.934 37.667 45.047 1.00 55.22 1506 SER A CA 1
ATOM 10312 C C . SER A 1 1447 ? -20.871 38.645 44.490 1.00 58.10 1506 SER A C 1
ATOM 10313 O O . SER A 1 1447 ? -20.595 38.611 43.301 1.00 58.24 1506 SER A O 1
ATOM 10316 N N . GLN A 1 1448 ? -20.270 39.493 45.350 1.00 52.71 1507 GLN A N 1
ATOM 10317 C CA . GLN A 1 1448 ? -19.288 40.492 44.925 1.00 51.20 1507 GLN A CA 1
ATOM 10318 C C . GLN A 1 1448 ? -17.836 39.998 44.918 1.00 53.69 1507 GLN A C 1
ATOM 10319 O O . GLN A 1 1448 ? -16.965 40.687 44.393 1.00 55.08 1507 GLN A O 1
ATOM 10325 N N . GLY A 1 1449 ? -17.586 38.838 45.515 1.00 46.86 1508 GLY A N 1
ATOM 10326 C CA . GLY A 1 1449 ? -16.244 38.300 45.656 1.00 44.01 1508 GLY A CA 1
ATOM 10327 C C . GLY A 1 1449 ? -15.922 37.765 47.047 1.00 43.47 1508 GLY A C 1
ATOM 10328 O O . GLY A 1 1449 ? -16.795 37.221 47.724 1.00 41.34 1508 GLY A O 1
ATOM 10329 N N . PRO A 1 1450 ? -14.642 37.833 47.470 1.00 38.30 1509 PRO A N 1
ATOM 10330 C CA . PRO A 1 1450 ? -14.252 37.195 48.729 1.00 37.24 1509 PRO A CA 1
ATOM 10331 C C . PRO A 1 1450 ? -14.442 38.027 49.997 1.00 41.76 1509 PRO A C 1
ATOM 10332 O O . PRO A 1 1450 ? -14.213 37.526 51.098 1.00 40.88 1509 PRO A O 1
ATOM 10336 N N . GLN A 1 1451 ? -14.798 39.302 49.845 1.00 38.64 1510 GLN A N 1
ATOM 10337 C CA . GLN A 1 1451 ? -14.943 40.189 50.983 1.00 39.25 1510 GLN A CA 1
ATOM 10338 C C . GLN A 1 1451 ? -16.343 40.705 51.218 1.00 43.72 1510 GLN A C 1
ATOM 10339 O O . GLN A 1 1451 ? -17.164 40.755 50.290 1.00 42.05 1510 GLN A O 1
ATOM 10345 N N . THR A 1 1452 ? -16.607 41.107 52.486 1.00 40.97 1511 THR A N 1
ATOM 10346 C CA . THR A 1 1452 ? -17.856 41.719 52.919 1.00 42.13 1511 THR A CA 1
ATOM 10347 C C . THR A 1 1452 ? -17.705 42.457 54.276 1.00 46.44 1511 THR A C 1
ATOM 10348 O O . THR A 1 1452 ? -16.872 42.100 55.133 1.00 43.97 1511 THR A O 1
ATOM 10352 N N . LEU A 1 1453 ? -18.523 43.513 54.429 1.00 44.62 1512 LEU A N 1
ATOM 10353 C CA . LEU A 1 1453 ? -18.628 44.344 55.614 1.00 46.23 1512 LEU A CA 1
ATOM 10354 C C . LEU A 1 1453 ? -19.830 43.882 56.426 1.00 48.00 1512 LEU A C 1
ATOM 10355 O O . LEU A 1 1453 ? -20.895 43.630 55.861 1.00 47.04 1512 LEU A O 1
ATOM 10360 N N . PHE A 1 1454 ? -19.638 43.718 57.727 1.00 43.89 1513 PHE A N 1
ATOM 10361 C CA . PHE A 1 1454 ? -20.675 43.328 58.672 1.00 44.67 1513 PHE A CA 1
ATOM 10362 C C . PHE A 1 1454 ? -20.824 44.461 59.657 1.00 49.78 1513 PHE A C 1
ATOM 10363 O O . PHE A 1 1454 ? -19.825 45.034 60.083 1.00 49.62 1513 PHE A O 1
ATOM 10371 N N . SER A 1 1455 ? -22.061 44.823 59.974 1.00 47.87 1514 SER A N 1
ATOM 10372 C CA . SER A 1 1455 ? -22.379 45.901 60.917 1.00 48.60 1514 SER A CA 1
ATOM 10373 C C . SER A 1 1455 ? -23.878 45.984 61.144 1.00 51.17 1514 SER A C 1
ATOM 10374 O O . SER A 1 1455 ? -24.644 45.557 60.284 1.00 51.22 1514 SER A O 1
ATOM 10377 N N . PRO A 1 1456 ? -24.335 46.552 62.276 1.00 48.31 1515 PRO A N 1
ATOM 10378 C CA . PRO A 1 1456 ? -23.558 47.086 63.401 1.00 47.62 1515 PRO A CA 1
ATOM 10379 C C . PRO A 1 1456 ? -23.357 46.091 64.561 1.00 52.80 1515 PRO A C 1
ATOM 10380 O O . PRO A 1 1456 ? -24.260 45.320 64.918 1.00 53.37 1515 PRO A O 1
ATOM 10384 N N . PHE A 1 1457 ? -22.185 46.158 65.188 1.00 47.21 1516 PHE A N 1
ATOM 10385 C CA . PHE A 1 1457 ? -21.848 45.340 66.338 1.00 45.94 1516 PHE A CA 1
ATOM 10386 C C . PHE A 1 1457 ? -22.072 46.159 67.629 1.00 50.73 1516 PHE A C 1
ATOM 10387 O O . PHE A 1 1457 ? -22.628 47.258 67.571 1.00 49.74 1516 PHE A O 1
ATOM 10395 N N . ASN A 1 1458 ? -21.664 45.616 68.787 1.00 48.00 1517 ASN A N 1
ATOM 10396 C CA . ASN A 1 1458 ? -21.849 46.237 70.110 1.00 48.73 1517 ASN A CA 1
ATOM 10397 C C . ASN A 1 1458 ? -23.335 46.512 70.408 1.00 50.49 1517 ASN A C 1
ATOM 10398 O O . ASN A 1 1458 ? -23.699 47.503 71.032 1.00 47.75 1517 ASN A O 1
ATOM 10403 N N . GLN A 1 1459 ? -24.185 45.602 69.950 1.00 48.04 1518 GLN A N 1
ATOM 10404 C CA . GLN A 1 1459 ? -25.633 45.690 70.133 1.00 49.25 1518 GLN A CA 1
ATOM 10405 C C . GLN A 1 1459 ? -26.104 45.082 71.410 1.00 56.07 1518 GLN A C 1
ATOM 10406 O O . GLN A 1 1459 ? -25.534 44.095 71.868 1.00 54.65 1518 GLN A O 1
ATOM 10412 N N A TRP A 1 1460 ? -27.157 45.674 72.011 0.50 55.37 1519 TRP A N 1
ATOM 10413 N N B TRP A 1 1460 ? -27.174 45.647 71.977 0.50 56.44 1519 TRP A N 1
ATOM 10414 C CA A TRP A 1 1460 ? -27.777 45.136 73.220 0.50 56.79 1519 TRP A CA 1
ATOM 10415 C CA B TRP A 1 1460 ? -27.850 45.171 73.180 0.50 58.42 1519 TRP A CA 1
ATOM 10416 C C A TRP A 1 1460 ? -28.543 43.863 72.790 0.50 60.16 1519 TRP A C 1
ATOM 10417 C C B TRP A 1 1460 ? -28.544 43.853 72.772 0.50 60.89 1519 TRP A C 1
ATOM 10418 O O A TRP A 1 1460 ? -29.017 43.814 71.654 0.50 58.41 1519 TRP A O 1
ATOM 10419 O O B TRP A 1 1460 ? -29.038 43.785 71.646 0.50 59.19 1519 TRP A O 1
ATOM 10440 N N . PRO A 1 1461 ? -28.568 42.786 73.604 1.00 58.82 1520 PRO A N 1
ATOM 10441 C CA . PRO A 1 1461 ? -29.248 41.540 73.177 1.00 60.64 1520 PRO A CA 1
ATOM 10442 C C . PRO A 1 1461 ? -30.708 41.648 72.674 1.00 69.36 1520 PRO A C 1
ATOM 10443 O O . PRO A 1 1461 ? -31.472 42.497 73.124 1.00 70.43 1520 PRO A O 1
ATOM 10447 N N . ASP A 1 1462 ? -31.040 40.805 71.671 1.00 69.19 1521 ASP A N 1
ATOM 10448 C CA . ASP A 1 1462 ? -32.340 40.587 71.016 1.00 71.59 1521 ASP A CA 1
ATOM 10449 C C . ASP A 1 1462 ? -32.928 39.371 71.757 1.00 80.05 1521 ASP A C 1
ATOM 10450 O O . ASP A 1 1462 ? -32.368 38.988 72.791 1.00 79.18 1521 ASP A O 1
ATOM 10455 N N . LYS A 1 1463 ? -34.030 38.756 71.264 1.00 81.78 1522 LYS A N 1
ATOM 10456 C CA . LYS A 1 1463 ? -34.626 37.615 71.992 1.00 84.18 1522 LYS A CA 1
ATOM 10457 C C . LYS A 1 1463 ? -34.661 36.304 71.182 1.00 90.43 1522 LYS A C 1
ATOM 10458 O O . LYS A 1 1463 ? -35.675 35.943 70.571 1.00 91.01 1522 LYS A O 1
ATOM 10464 N N . HIS A 1 1464 ? -33.510 35.600 71.242 1.00 86.96 1523 HIS A N 1
ATOM 10465 C CA . HIS A 1 1464 ? -33.091 34.319 70.658 1.00 86.48 1523 HIS A CA 1
ATOM 10466 C C . HIS A 1 1464 ? -33.261 34.228 69.129 1.00 87.56 1523 HIS A C 1
ATOM 10467 O O . HIS A 1 1464 ? -34.260 34.662 68.543 1.00 87.44 1523 HIS A O 1
ATOM 10474 N N . HIS A 1 1465 ? -32.250 33.619 68.502 1.00 81.17 1524 HIS A N 1
ATOM 10475 C CA . HIS A 1 1465 ? -32.222 33.376 67.069 1.00 79.64 1524 HIS A CA 1
ATOM 10476 C C . HIS A 1 1465 ? -33.143 32.196 66.773 1.00 83.73 1524 HIS A C 1
ATOM 10477 O O . HIS A 1 1465 ? -33.039 31.159 67.434 1.00 84.78 1524 HIS A O 1
ATOM 10484 N N . HIS A 1 1466 ? -34.066 32.366 65.812 1.00 79.05 1525 HIS A N 1
ATOM 10485 C CA . HIS A 1 1466 ? -35.003 31.312 65.427 1.00 79.74 1525 HIS A CA 1
ATOM 10486 C C . HIS A 1 1466 ? -34.283 30.081 64.852 1.00 85.11 1525 HIS A C 1
ATOM 10487 O O . HIS A 1 1466 ? -33.167 30.198 64.346 1.00 82.24 1525 HIS A O 1
ATOM 10494 N N . HIS A 1 1467 ? -34.887 28.895 65.001 1.00 85.90 1526 HIS A N 1
ATOM 10495 C CA . HIS A 1 1467 ? -34.300 27.637 64.522 1.00 86.51 1526 HIS A CA 1
ATOM 10496 C C . HIS A 1 1467 ? -35.348 26.781 63.791 1.00 91.17 1526 HIS A C 1
ATOM 10497 O O . HIS A 1 1467 ? -35.974 25.900 64.389 1.00 92.56 1526 HIS A O 1
ATOM 10504 N N . HIS A 1 1468 ? -35.571 27.075 62.497 1.00 86.94 1527 HIS A N 1
ATOM 10505 C CA . HIS A 1 1468 ? -36.585 26.361 61.704 1.00 88.67 1527 HIS A CA 1
ATOM 10506 C C . HIS A 1 1468 ? -35.997 25.477 60.604 1.00 92.49 1527 HIS A C 1
ATOM 10507 O O . HIS A 1 1468 ? -36.619 24.472 60.241 1.00 94.43 1527 HIS A O 1
ATOM 10514 N N . HIS A 1 1469 ? -34.818 25.866 60.079 1.00 86.81 1528 HIS A N 1
ATOM 10515 C CA . HIS A 1 1469 ? -34.011 25.170 59.067 1.00 123.67 1528 HIS A CA 1
ATOM 10516 C C . HIS A 1 1469 ? -34.823 24.457 57.977 1.00 155.75 1528 HIS A C 1
ATOM 10517 O O . HIS A 1 1469 ? -34.762 24.836 56.810 1.00 119.55 1528 HIS A O 1
#

Foldseek 3Di:
DFDDVLKFWFAQLQQLDAKDFADPDFGFIKGKIWNPPFPQDDVPADADQPVVSLVVNLVGIFIWIWTGHQLLHTQGTGGLLPDPFFAFDADPVLAFQQFLAAGTHGPPHDAPPRNLQSSFHFNDKDAAPVDNQKIKTKTFRSCLRVQVVNQQDAAAFAAPEAFLLKLRAFRRFQFDFKAFDPVQLVLFWAAVPDFQDFAALVGWTKFFWDFDPDAVHGLGDDGSLLRFRIAADDDPHHGRFDALCRQPDDVVRHHRAFSFFLVRCQVRQSNGFIKIWMWGANSLYPCGIHTNHIGTQRQVLAVLQDQPCQQQQQAELVFQLQLRQLRLLLFGHGFAALLQAQQQFRGRSSQRGSFLRQWAHDDPDSSNGRFGDDDDPSGHTGRGQGRQLNQQQADAWDDDQQKTKRRGALSPSNDFLQAARFHQWMKIWRADPSRNDTDIHIYGVLLQQQQDFQVQELAEAQAQPFAALQSSERKTFNWQHWDQQPNWTKTWAFIWGFAQQQLFGFQSRCRLQAPQSSCCRNSFFQDRFHWQAQQRTWQADPDGSSQFADSVRAQTRPQQTHGADLLFFFAPDPVLCVFFPVVQVVPCPDPRMHIRTSGRGHFASLLSCSPADNTHHRGHNQRPHRPYIHSYGQFTKMFTFDVVCVNVPDSRFFRDPSNDHDSGDSVSSVDDRDDDGDPPGCSNVSNRGTRHMYRAWSDYQLLLLLVQQLFAQQQFRQGQQQLALFLPHQQECVGFHHWFHQGNHAYQACDCAFPVDGDGFRALFWFFCDPPNHDTHQFDFSCQQQDQLVRLSPPSPRDKEVQQTDHSFGDDPCSDNDIRGGGTHHGDQFLQGDDPSDSRRHFRGSNNSSRSSLCSQLSFAWAKWQALLDVPRFAALQLADRGNVVCVVPVLNNLAPSRGHRGNTGRQSNCCSLFVRNLQCPDPVCHSLTSRIHGGQDDDFDKRWMWIFTLQFQFGSSLWHHWEDFNQKIWIDRNQWIKIQPAGSPHDPQFRGIFIEGAACVDVQSSLLRNAQCNSVQWSHWYQDPVRKIKTKGFCPSSVVSVVDDPPPPDLCCSPVSTEDSRSSLTSIGINMATSVCQAGGPSTGGSSSGNGRGDSGISVSGSVSSNSSSSHSVSSSVSLCSSLDDDPDPDPRFRMKMAIQDDEDPQARGCCVQVCCPPSNSSSNQSSVLRDSDSHDDPPVSSDHNHSHGYGDPVRIDGHRDGARHWGDYVADIDGSSDDRRRAQDDLQKAFDDQLQAWCQVFQQDQLVVQDDPVQQWGPLVCVVRGIRDDPVDDSLQWTWHWSDADRVFRKTKTFIWGADDPVNSGTHGRQSRDPSGRMDMDDDHNDDDDDTDDDDD

Solvent-accessible surface area: 49092 Å² total; per-residue (Å²): 188,47,50,48,113,161,1,52,2,10,16,5,84,0,7,8,30,8,20,38,50,2,93,54,66,6,16,0,0,0,0,0,0,49,19,49,76,24,153,9,16,134,129,192,94,94,123,55,60,22,70,181,11,14,60,61,1,52,97,62,8,30,3,0,0,17,0,4,7,2,1,4,118,45,52,4,18,5,17,2,21,135,38,142,9,62,26,8,51,60,69,182,87,14,101,28,58,68,64,23,22,18,5,3,16,60,54,64,54,46,5,156,85,10,107,115,0,49,44,7,0,2,0,11,4,12,45,6,100,94,44,44,29,21,0,0,0,0,0,0,0,6,0,0,27,16,8,87,73,5,132,62,31,22,32,50,6,71,42,141,34,61,6,7,86,68,21,0,0,1,1,2,4,24,4,60,25,6,68,53,20,125,92,72,62,130,26,35,13,143,43,42,172,60,169,14,81,20,9,44,95,98,20,0,6,59,11,30,0,64,94,83,120,141,106,125,150,39,75,0,94,74,6,14,10,0,21,15,0,2,76,50,4,89,64,118,62,130,48,16,41,5,62,9,100,2,11,14,123,38,193,155,70,92,8,8,99,12,20,9,24,6,79,96,0,59,163,51,36,24,74,10,0,0,0,0,0,0,0,3,0,5,18,70,8,182,57,89,26,0,0,17,46,9,14,20,0,22,0,85,22,0,26,79,5,18,1,12,2,2,145,14,0,6,9,4,9,19,2,0,19,3,19,28,0,4,10,8,2,3,14,0,0,2,0,0,0,0,11,7,2,6,8,1,0,55,20,0,6,51,38,0,22,2,45,96,1,1,7,26,13,111,41,122,95,31,34,78,11,3,29,93,58,142,57,144,86,57,83,17,21,60,6,8,0,0,0,2,0,0,0,0,0,0,0,13,14,11,13,53,48,93,0,0,0,0,0,0,0,0,0,25,10,2,19,22,18,14,2,1,0,0,0,0,0,0,0,0,0,69,4,58,87,45,4,76,53,25,67,41,3,0,0,0,0,1,0,3,8,5,13,6,15,17,174,25,5,71,3,6,78,52,0,0,2,1,7,0,14,2,0,1,3,0,2,0,0,0,2,1,0,3,87,66,8,60,217,70,0,0,0,0,0,0,0,0,2,2,7,4,1,3,4,1,16,7,0,27,58,24,2,24,8,1,2,4,12,5,0,0,1,0,10,16,0,24,1,10,0,0,3,3,2,3,11,0,1,2,0,46,8,27,7,7,5,1,0,5,15,15,104,94,105,78,55,16,14,33,0,10,4,3,14,1,6,0,3,10,19,2,49,83,43,124,42,7,31,42,12,2,18,114,56,0,97,149,79,45,72,148,126,46,5,76,16,14,40,0,14,1,55,2,0,0,0,8,29,0,8,94,58,20,8,0,39,0,42,123,98,60,34,22,4,68,45,4,12,0,1,0,10,26,3,8,0,0,0,0,0,5,6,56,13,108,42,0,24,70,5,44,34,160,16,121,40,2,136,7,0,74,14,8,44,13,2,54,88,27,10,77,41,108,50,82,44,71,69,56,178,45,19,12,5,34,102,0,35,80,0,6,58,66,2,4,9,2,8,31,15,104,6,32,9,5,5,12,0,4,15,3,2,3,0,1,0,2,3,34,26,2,5,14,50,13,103,3,79,116,13,90,2,17,114,229,12,6,0,1,1,2,12,14,18,0,2,0,19,65,0,83,13,143,21,17,132,152,83,76,27,22,0,0,1,0,18,0,12,0,68,15,116,77,54,134,86,37,50,44,28,0,56,9,89,2,1,9,25,107,127,146,8,18,1,10,31,11,67,12,110,51,1,125,67,132,24,104,105,24,93,16,45,76,116,88,64,36,50,58,15,2,2,20,73,52,0,2,1,0,4,3,0,2,0,27,5,95,38,9,71,16,1,10,0,6,14,29,2,1,13,3,1,2,4,0,26,2,0,1,0,3,0,0,0,1,0,10,61,2,3,30,127,118,44,73,8,87,28,109,18,13,75,44,24,32,107,54,2,85,97,58,9,26,71,0,2,0,0,5,4,0,0,0,0,3,0,4,0,4,0,0,5,8,0,5,5,1,6,38,39,3,48,56,35,64,98,92,91,87,25,13,12,3,0,0,5,43,7,12,77,126,137,90,50,6,61,2,0,2,2,5,0,2,2,4,0,6,6,1,1,2,2,33,4,14,44,27,68,58,29,0,2,0,5,0,0,1,0,8,0,9,1,15,3,8,7,132,62,108,98,29,37,0,4,4,36,0,7,0,2,10,0,44,36,61,13,1,29,11,0,0,3,2,44,155,2,6,34,6,4,22,5,7,18,37,35,184,160,31,58,8,20,1,0,0,4,0,74,37,5,37,48,25,74,88,130,73,155,24,150,68,29,72,73,4,5,68,165,12,34,31,30,120,8,24,13,2,10,1,4,0,2,5,1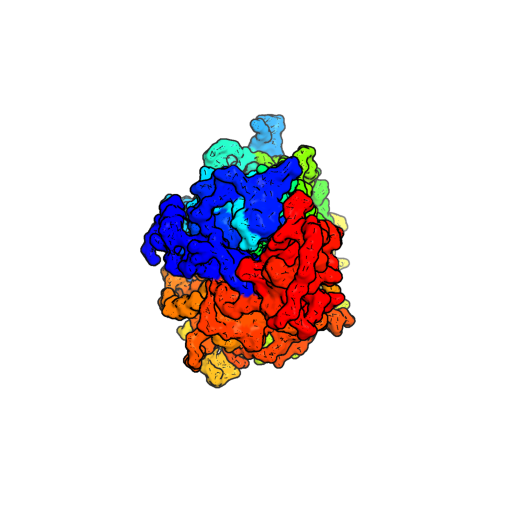,5,57,1,71,28,6,110,56,53,96,56,6,93,10,10,1,2,32,11,8,63,11,54,109,3,48,90,90,8,82,2,99,72,88,6,1,16,8,5,4,4,34,22,0,34,58,44,2,80,132,17,21,57,85,128,163,74,139,129,121,65,30,48,0,0,33,10,21,12,21,105,34,41,127,76,12,7,30,4,56,102,30,88,130,152,47,87,28,16,78,2,8,44,32,7,17,57,45,23,101,100,78,18,26,8,92,42,102,61,53,9,12,60,61,1,0,0,2,20,7,24,147,104,20,3,44,76,52,138,90,41,2,40,0,7,0,56,5,44,29,8,58,5,44,27,22,127,62,168,47,30,117,15,25,50,132,58,0,87,14,48,53,83,104,109,4,41,57,51,137,0,10,30,50,45,0,72,61,0,2,45,80,140,72,66,41,4,80,120,122,21,13,69,20,0,2,45,47,46,118,110,20,75,80,131,60,2,75,0,54,9,29,21,87,51,83,147,108,26,8,0,0,0,18,0,7,24,19,125,76,111,149,82,69,55,47,16,10,0,10,38,1,33,115,148,7,2,21,34,77,5,59,74,2,84,61,230,81,92,168,94,67,125,130,161,213

Secondary structure (DSSP, 8-state):
--S-TT-EE--BTTTTB-EEEE-TTS-EEEEEEE-TT---------PPPHHHHHHHHHHH--EEEEEE-TTS-EEEEE-TTT----PBPB-TTSPBPEETTTEEPB-SSPPTT-TTTTTSEEEEEEE-TT-TTEEEEEEE-HHHHHGGGG-----PPPPS------S---TT------EE-GGGGGGS--B---S-SS----S-EEEEEE--S-------SEETTS--SEEPPEETTEEP---GGGG-----------SS-HHHHHTTHHHHS-EEEEEEE-TTSSB-EEEEEEEE--HHHHHTTS-GGGGSTT--TTTHHHHHHHHHTT---SSS-TTT-GGG-TTGGGG-SS---SB----SSGGGTT-B--SSSSPPPPP---HHHHHHT---EEEETTEEEE----STTT--TT----B-EEEEEEE-SSSS-EEEEEEEHHHHTTT--GGG-SS-SS-S----TT------EEEEEEEEETTEEEEEEEE--B--TT-S-B-TT-GGG-HHHHHHHHTSS---S-B---TTBBS-S---GGGSS-TT--STBTTTB-B--GGGPBP--HHHHHHHTHHHHTTTTBTTEEEE-S------HHHHHHHHS----SSTT--S----B-SS--EEEEEEE-HHHHHHS-SS----GGGSPPSSHHHHHT--SS--PPTT--GGGGGGGEEEEE-S----HHHHHHHHHHSBPTTTS-BTTTT--GGGSSS-------SS--TTSS-EEEE-S---EEEE--SS------TTSSSPPSSEEHHHHHS----TT-TT---------SS---STTT--SS-SB-SEE-S--STT---TT-GGG----HHHHHHHHHHHHHT---EEESB--BTTB---GGG---SHHHHHH-GGGG---SSSSBTTS-HHHHHHHHH-HHHHTT-SSSSS-S---B--PPPTTPEEEEEEE--S----TT-B---EEETTEEEEEETTEEEEESSSSS--TTB--EEEEE--TTSHHHHHHHT-SSSGGGEEEEEE-TTS-EEEEEE-HHHHHHHT--TTTT--HHHHH----S-TT------EEEEGGGG--------TTSS----PPP-GGGPPPHHHHGGGSHHHHHHHHHHHH------SS--SEEEEEPPP--SSTTB-HHHH---HHHHHHHHHHTT----SS----S-SBTBTTEEEPPGGGEEEESS--S-EEE-SS-EEETT-SPPP-SS-SS-EEPPGGGS-HHHHTTS-GGGSEETTTTEE-GGGHHHHEE--TTS-GGGEEEEEEEEETTTTEEEEEEEEE-SS----EEE-TTSBTTBSEEEE---SPPP-S------

InterPro domains:
  IPR004940 Adhesin P1, C-terminal domain [PF03257] (1218-1334)
  IPR022116 Adhesin P1, N-terminal [PF12378] (73-578)
  IPR022400 Adhesin P1 [TIGR03839] (18-1589)

B-factor: mean 60.05, std 28.61, range [20.38, 193.28]